Protein AF-0000000081020942 (afdb_homodimer)

InterPro domains:
  IPR004839 Aminotransferase, class I/classII, large domain [PF00155] (137-518)
  IPR015421 Pyridoxal phosphate-dependent transferase, major domain [G3DSA:3.40.640.10] (157-406)
  IPR015422 Pyridoxal phosphate-dependent transferase, small domain [G3DSA:3.90.1150.10] (61-530)
  IPR015424 Pyridoxal phosphate-dependent transferase [SSF53383] (63-521)
  IPR045088 Aminotransferase ALAT1/2-like [PTHR11751] (57-530)

Nearest PDB structures (foldseek):
  3ihj-assembly1_A  TM=9.534E-01  e=8.706E-58  Homo sapiens
  3tcm-assembly1_B  TM=9.662E-01  e=1.723E-53  Hordeum vulgare
  1yiz-assembly1_B  TM=8.306E-01  e=8.654E-19  Aedes aegypti
  5veq-assembly1_A  TM=7.880E-01  e=2.551E-18  Mus musculus
  8kdl-assembly1_A  TM=7.977E-01  e=2.080E-15  Streptomyces lincolnensis

Foldseek 3Di:
DDDDPDDDDPPDDDPDYDDDDDDDDDDDDDDDDCPDDPDPPPPPDPPPPDPPPPVDDDPVNDDVLLVVFDFQLCDDLVVVLVVVQVCLVVPHDAPDNAFAEQSDLFQVVQPQDFQPLLVLLLVCQQPVVCLPPPDHFPVSSVLNQVLLVQAVVSHLPGFDQLQARQVLLVLLQVLCCVVQVDGADSLQKGKFLALLRVLLLVCVLFWDPPDPAGEEEEAEVLGNSSNVRSCSSVVHYYQYFYFDVVVQREDDVVSVVVSVVVCVVGHHYAAYEDEACDPARLDHYDLVSLLSVLVSCLVNVHAYEYECQFQQWFADPPGHHDDSQSSQVVVDPSRNQAHWYKYKYACCFALRVPSVLSIIMIGTPNDPPVSSVVSSVSSVVVRHHNSSSSSSSSCVSPPDDPPGPCVVSSVVSNVVSSVQQNVLQVVLQVLQCVAPQKHWRRNRTTFKTKIWGDADPQLCVVCVVVPHHSLVSVQSVLCRRYSYHWGKSVSSHDDPPITITMGGSSHGPVVSNVVSVSVRVSSVVNRVVRD/DPPDDDDDDDCPDDDDDDDDDDDDDDDDDDDDDDDDDPDPPPPPDPPPPDPPPPVDDDPVNDDVLLVVFDFQLCDDLVVVLVVVQVCLVVPHDAPDNAFAEQSDLFQVVQPQDFQPLLVLLLVCQQPVVCLPPPDHFPVSSVLNQVLLVQAVVSHLPGFDQLQARQVLLVLLQVLCCVVQVDGADSLQKGKFLALLRVLLLVCVLFWDDPDPAGEEEEAEVLGNSSNVRSCSSVVHYYQYFYFDVVVQREDDVVSVVVSVVVCVVGHHYAAYEDEACDPARLDHYDLVSLLSVLVSCLVNVHAYEYECQFQQWFADPPGHHDDSQSSQVVVDPSRNQAHWYKYKYACCFALRVPSVLSIIMIGTPNDDPVSSVVSSVSSVVVRHHNSSSSSSSSCVSPPDDPPGPCVVSSVVSNVVSSVQQNVLQVLLQVLQCVAPQKHWRRNRTTFKTKIWGDADPQLCVVCVVVPHHSQVSVQSVLCRRYSYHWGKSVSSHDDPPITITMGGSSHGPVVSNVVSVSVRVSSVVNRVVRD

Radius of gyration: 33.77 Å; Cα contacts (8 Å, |Δi|>4): 2081; chains: 2; bounding box: 152×119×74 Å

Organism: Petromyzon marinus (NCBI:txid7757)

Secondary structure (DSSP, 8-state):
----------TT----------------------------------------------TTTS-HHHHH---GGGSHHHHHHHHHHHHHHTT---SSSS-EETTS--TTTTTPPPPHHHHHHHHHHH-GGGGGSSSS-HHHHHHHHHHHHTSGGG-TTSPPPTT--HHHHHHHHHHHHHHHSS---GGGEEEEEHHHHHHHHHHHHH---SSSSEEEEEEEES--HHHHHHHHHTTPEEEEEE-BGGGTTB--HHHHHHHHHHHTTTEEEEEEEEESS-TTT-----HHHHHHHHHHHHHHTPEEEEE-TTTT-B-STT-----HHHHHHHT-HHHHTTS-EEEEEESSSTTT--GGGTEEEEEEES--HHHHHHHHHHHHTT----HHHHHHHHHHHSPPPTTSTTHHHHHHHHHHHHHHHHHHHHHHHHHHHTSTTEE-----BTTEE--EE---HHHHHHHHHTT--HHHHHHHHHHHHH-EE-EEGGGG---TT--BEEEES-S-HHHHHHHHHHHHHHHHHHHHHT-/----------------------------------------------------------TTTS-HHHHH---GGGSHHHHHHHHHHHHHHTT---SSSS-EETTS--TTTTTPPPPHHHHHHHHHHH-GGGGGSSSS-HHHHHHHHHHHHTSGGG-TTSPPPTT--HHHHHHHHHHHHHHHSS---GGGEEEEEHHHHHHHHHHHHH---SSSSEEEEEEEES--HHHHHHHHHTTPEEEEEE-BGGGTTB--HHHHHHHHHHHTTTEEEEEEEEESS-TTT-----HHHHHHHHHHHHHHTPEEEEE-TTTT-B-STT-----HHHHHHHT-HHHHTTS-EEEEEESSSTTT--GGGTEEEEEEES--HHHHHHHHHHHHTT----HHHHHHHHHHHSPPPTTSTTHHHHHHHHHHHHHHHHHHHHHHHHHHHTSTTEE-----BTTEE--EE---HHHHHHHHHTT--HHHHHHHHHHHHH-EE-EEGGGT---TT--BEEEES-S-HHHHHHHHHHHHHHHHHHHHHT-

pLDDT: mean 88.03, std 23.22, range [14.44, 98.88]

Structure (mmCIF, N/CA/C/O backbone):
data_AF-0000000081020942-model_v1
#
loop_
_entity.id
_entity.type
_entity.pdbx_description
1 polymer 'Alanine aminotransferase 1'
#
loop_
_atom_site.group_PDB
_atom_site.id
_atom_site.type_symbol
_atom_site.label_atom_id
_atom_site.label_alt_id
_atom_site.label_comp_id
_atom_site.label_asym_id
_atom_site.label_entity_id
_atom_site.label_seq_id
_atom_site.pdbx_PDB_ins_code
_atom_site.Cartn_x
_atom_site.Cartn_y
_atom_site.Cartn_z
_atom_site.occupancy
_atom_site.B_iso_or_equiv
_atom_site.auth_seq_id
_atom_site.auth_comp_id
_atom_site.auth_asym_id
_atom_site.auth_atom_id
_atom_site.pdbx_PDB_model_num
ATOM 1 N N . MET A 1 1 ? -14.82 -58.344 -29.047 1 18.08 1 MET A N 1
ATOM 2 C CA . MET A 1 1 ? -15.742 -58.438 -30.188 1 18.08 1 MET A CA 1
ATOM 3 C C . MET A 1 1 ? -16.516 -57.125 -30.344 1 18.08 1 MET A C 1
ATOM 5 O O . MET A 1 1 ? -17 -56.562 -29.359 1 18.08 1 MET A O 1
ATOM 9 N N . ASP A 1 2 ? -16.578 -56.375 -31.547 1 18.55 2 ASP A N 1
ATOM 10 C CA . ASP A 1 2 ? -16.469 -55.062 -32.156 1 18.55 2 ASP A CA 1
ATOM 11 C C . ASP A 1 2 ? -17.797 -54.344 -32.125 1 18.55 2 ASP A C 1
ATOM 13 O O . ASP A 1 2 ? -17.844 -53.125 -31.922 1 18.55 2 ASP A O 1
ATOM 17 N N . LEU A 1 3 ? -18.922 -55.094 -32.438 1 18.53 3 LEU A N 1
ATOM 18 C CA . LEU A 1 3 ? -19.734 -54.562 -33.531 1 18.53 3 LEU A CA 1
ATOM 19 C C . LEU A 1 3 ? -20.547 -53.344 -33.062 1 18.53 3 LEU A C 1
ATOM 21 O O . LEU A 1 3 ? -20.672 -53.125 -31.859 1 18.53 3 LEU A O 1
ATOM 25 N N . GLY A 1 4 ? -21.766 -52.938 -33.719 1 16.83 4 GLY A N 1
ATOM 26 C CA . GLY A 1 4 ? -22.438 -52.031 -34.656 1 16.83 4 GLY A CA 1
ATOM 27 C C . GLY A 1 4 ? -23.547 -51.25 -34 1 16.83 4 GLY A C 1
ATOM 28 O O . GLY A 1 4 ? -24.641 -51.125 -34.531 1 16.83 4 GLY A O 1
ATOM 29 N N . ARG A 1 5 ? -23.453 -51.156 -32.531 1 18.86 5 ARG A N 1
ATOM 30 C CA . ARG A 1 5 ? -24.688 -50.75 -31.844 1 18.86 5 ARG A CA 1
ATOM 31 C C . ARG A 1 5 ? -25.219 -49.438 -32.406 1 18.86 5 ARG A C 1
ATOM 33 O O . ARG A 1 5 ? -24.562 -48.406 -32.25 1 18.86 5 ARG A O 1
ATOM 40 N N . SER A 1 6 ? -26.094 -49.344 -33.5 1 16.95 6 SER A N 1
ATOM 41 C CA . SER A 1 6 ? -26.891 -48.688 -34.562 1 16.95 6 SER A CA 1
ATOM 42 C C . SER A 1 6 ? -27.766 -47.594 -33.969 1 16.95 6 SER A C 1
ATOM 44 O O . SER A 1 6 ? -27.719 -46.438 -34.438 1 16.95 6 SER A O 1
ATOM 46 N N . GLY A 1 7 ? -29.031 -47.75 -33.5 1 18.11 7 GLY A N 1
ATOM 47 C CA . GLY A 1 7 ? -30.25 -47.219 -34.094 1 18.11 7 GLY A CA 1
ATOM 48 C C . GLY A 1 7 ? -30.688 -45.906 -33.5 1 18.11 7 GLY A C 1
ATOM 49 O O . GLY A 1 7 ? -30.531 -45.688 -32.281 1 18.11 7 GLY A O 1
ATOM 50 N N . LEU A 1 8 ? -30.844 -44.688 -34.25 1 17.81 8 LEU A N 1
ATOM 51 C CA . LEU A 1 8 ? -31.047 -43.281 -34.438 1 17.81 8 LEU A CA 1
ATOM 52 C C . LEU A 1 8 ? -32.375 -42.812 -33.812 1 17.81 8 LEU A C 1
ATOM 54 O O . LEU A 1 8 ? -33.438 -43.188 -34.312 1 17.81 8 LEU A O 1
ATOM 58 N N . ARG A 1 9 ? -32.438 -42.906 -32.406 1 17.39 9 ARG A N 1
ATOM 59 C CA . ARG A 1 9 ? -33.594 -42.656 -31.562 1 17.39 9 ARG A CA 1
ATOM 60 C C . ARG A 1 9 ? -34.312 -41.375 -31.984 1 17.39 9 ARG A C 1
ATOM 62 O O . ARG A 1 9 ? -33.688 -40.312 -32.062 1 17.39 9 ARG A O 1
ATOM 69 N N . LEU A 1 10 ? -35.562 -41.375 -32.594 1 16.95 10 LEU A N 1
ATOM 70 C CA . LEU A 1 10 ? -36.719 -40.844 -33.281 1 16.95 10 LEU A CA 1
ATOM 71 C C . LEU A 1 10 ? -37.312 -39.656 -32.531 1 16.95 10 LEU A C 1
ATOM 73 O O . LEU A 1 10 ? -38.375 -39.125 -32.906 1 16.95 10 LEU A O 1
ATOM 77 N N . LEU A 1 11 ? -36.719 -39.188 -31.328 1 16.11 11 LEU A N 1
ATOM 78 C CA . LEU A 1 11 ? -37.688 -38.812 -30.312 1 16.11 11 LEU A CA 1
ATOM 79 C C . LEU A 1 11 ? -38.219 -37.406 -30.562 1 16.11 11 LEU A C 1
ATOM 81 O O . LEU A 1 11 ? -39.031 -36.875 -29.781 1 16.11 11 LEU A O 1
ATOM 85 N N . MET A 1 12 ? -37.594 -36.5 -31.422 1 15.79 12 MET A N 1
ATOM 86 C CA . MET A 1 12 ? -37.688 -35.094 -30.984 1 15.79 12 MET A CA 1
ATOM 87 C C . MET A 1 12 ? -39.094 -34.562 -31.141 1 15.79 12 MET A C 1
ATOM 89 O O . MET A 1 12 ? -39.344 -33.406 -30.828 1 15.79 12 MET A O 1
ATOM 93 N N . ALA A 1 13 ? -40 -35.062 -31.922 1 16.59 13 ALA A N 1
ATOM 94 C CA . ALA A 1 13 ? -40.531 -34.188 -32.938 1 16.59 13 ALA A CA 1
ATOM 95 C C . ALA A 1 13 ? -41.406 -33.094 -32.281 1 16.59 13 ALA A C 1
ATOM 97 O O . ALA A 1 13 ? -41.188 -31.891 -32.5 1 16.59 13 ALA A O 1
ATOM 98 N N . ARG A 1 14 ? -42.75 -33.125 -32.375 1 16.16 14 ARG A N 1
ATOM 99 C CA . ARG A 1 14 ? -43.75 -32.406 -33.156 1 16.16 14 ARG A CA 1
ATOM 100 C C . ARG A 1 14 ? -44.594 -31.5 -32.219 1 16.16 14 ARG A C 1
ATOM 102 O O . ARG A 1 14 ? -45.562 -31.969 -31.625 1 16.16 14 ARG A O 1
ATOM 109 N N . LEU A 1 15 ? -44.094 -30.766 -31.203 1 15.75 15 LEU A N 1
ATOM 110 C CA . LEU A 1 15 ? -45.062 -30.375 -30.188 1 15.75 15 LEU A CA 1
ATOM 111 C C . LEU A 1 15 ? -46.062 -29.344 -30.75 1 15.75 15 LEU A C 1
ATOM 113 O O . LEU A 1 15 ? -45.688 -28.188 -30.969 1 15.75 15 LEU A O 1
ATOM 117 N N . CYS A 1 16 ? -46.969 -29.578 -31.641 1 15.57 16 CYS A N 1
ATOM 118 C CA . CYS A 1 16 ? -47.688 -28.719 -32.562 1 15.57 16 CYS A CA 1
ATOM 119 C C . CYS A 1 16 ? -48.531 -27.703 -31.828 1 15.57 16 CYS A C 1
ATOM 121 O O . CYS A 1 16 ? -48.469 -26.5 -32.062 1 15.57 16 CYS A O 1
ATOM 123 N N . THR A 1 17 ? -49.906 -27.906 -31.453 1 15.68 17 THR A N 1
ATOM 124 C CA . THR A 1 17 ? -51.094 -27.453 -32.219 1 15.68 17 THR A CA 1
ATOM 125 C C . THR A 1 17 ? -51.781 -26.312 -31.484 1 15.68 17 THR A C 1
ATOM 127 O O . THR A 1 17 ? -51.5 -26.047 -30.312 1 15.68 17 THR A O 1
ATOM 130 N N . THR A 1 18 ? -53.25 -26.281 -31.266 1 16.14 18 THR A N 1
ATOM 131 C CA . THR A 1 18 ? -54.406 -25.641 -31.891 1 16.14 18 THR A CA 1
ATOM 132 C C . THR A 1 18 ? -55.062 -24.625 -30.953 1 16.14 18 THR A C 1
ATOM 134 O O . THR A 1 18 ? -54.469 -24.234 -29.953 1 16.14 18 THR A O 1
ATOM 137 N N . HIS A 1 19 ? -56.344 -24.719 -30.438 1 16.14 19 HIS A N 1
ATOM 138 C CA . HIS A 1 19 ? -57.594 -24.109 -30.859 1 16.14 19 HIS A CA 1
ATOM 139 C C . HIS A 1 19 ? -58.219 -23.312 -29.719 1 16.14 19 HIS A C 1
ATOM 141 O O . HIS A 1 19 ? -59.312 -22.719 -29.875 1 16.14 19 HIS A O 1
ATOM 147 N N . VAL A 1 20 ? -57.656 -22.812 -28.531 1 17.09 20 VAL A N 1
ATOM 148 C CA . VAL A 1 20 ? -58.781 -22.859 -27.578 1 17.09 20 VAL A CA 1
ATOM 149 C C . VAL A 1 20 ? -59.75 -21.719 -27.859 1 17.09 20 VAL A C 1
ATOM 151 O O . VAL A 1 20 ? -59.312 -20.578 -28.125 1 17.09 20 VAL A O 1
ATOM 154 N N . PRO A 1 21 ? -60.969 -21.875 -27.641 1 16.11 21 PRO A N 1
ATOM 155 C CA . PRO A 1 21 ? -62.25 -21.281 -28.062 1 16.11 21 PRO A CA 1
ATOM 156 C C . PRO A 1 21 ? -62.531 -19.953 -27.344 1 16.11 21 PRO A C 1
ATOM 158 O O . PRO A 1 21 ? -61.906 -19.641 -26.344 1 16.11 21 PRO A O 1
ATOM 161 N N . ALA A 1 22 ? -63.812 -19.359 -27.594 1 16.81 22 ALA A N 1
ATOM 162 C CA . ALA A 1 22 ? -64.562 -18.141 -27.859 1 16.81 22 ALA A CA 1
ATOM 163 C C . ALA A 1 22 ? -65.125 -17.562 -26.562 1 16.81 22 ALA A C 1
ATOM 165 O O . ALA A 1 22 ? -66.312 -17.828 -26.203 1 16.81 22 ALA A O 1
ATOM 166 N N . ALA A 1 23 ? -64.438 -17.406 -25.438 1 16.75 23 ALA A N 1
ATOM 167 C CA . ALA A 1 23 ? -65.438 -17.188 -24.375 1 16.75 23 ALA A CA 1
ATOM 168 C C . ALA A 1 23 ? -66.375 -16 -24.719 1 16.75 23 ALA A C 1
ATOM 170 O O . ALA A 1 23 ? -66 -15.133 -25.5 1 16.75 23 ALA A O 1
ATOM 171 N N . SER A 1 24 ? -67.312 -15.781 -23.938 1 16.56 24 SER A N 1
ATOM 172 C CA . SER A 1 24 ? -68.688 -15.344 -23.891 1 16.56 24 SER A CA 1
ATOM 173 C C . SER A 1 24 ? -68.812 -13.828 -23.812 1 16.56 24 SER A C 1
ATOM 175 O O . SER A 1 24 ? -67.812 -13.148 -23.531 1 16.56 24 SER A O 1
ATOM 177 N N . GLN A 1 25 ? -69.812 -13.258 -23.141 1 16.72 25 GLN A N 1
ATOM 178 C CA . GLN A 1 25 ? -70.938 -12.352 -23.516 1 16.72 25 GLN A CA 1
ATOM 179 C C . GLN A 1 25 ? -70.562 -10.906 -23.172 1 16.72 25 GLN A C 1
ATOM 181 O O . GLN A 1 25 ? -69.75 -10.648 -22.328 1 16.72 25 GLN A O 1
ATOM 186 N N . PRO A 1 26 ? -71.375 -9.844 -23.719 1 17.5 26 PRO A N 1
ATOM 187 C CA . PRO A 1 26 ? -71.375 -8.469 -24.234 1 17.5 26 PRO A CA 1
ATOM 188 C C . PRO A 1 26 ? -71.625 -7.43 -23.141 1 17.5 26 PRO A C 1
ATOM 190 O O . PRO A 1 26 ? -71.625 -6.227 -23.406 1 17.5 26 PRO A O 1
ATOM 193 N N . ARG A 1 27 ? -71.625 -7.68 -21.797 1 17.36 27 ARG A N 1
ATOM 194 C CA . ARG A 1 27 ? -72.688 -6.84 -21.219 1 17.36 27 ARG A CA 1
ATOM 195 C C . ARG A 1 27 ? -72.375 -5.363 -21.453 1 17.36 27 ARG A C 1
ATOM 197 O O . ARG A 1 27 ? -71.188 -4.965 -21.516 1 17.36 27 ARG A O 1
ATOM 204 N N . ARG A 1 28 ? -73.312 -4.422 -21.5 1 16.61 28 ARG A N 1
ATOM 205 C CA . ARG A 1 28 ? -73.688 -3.18 -22.156 1 16.61 28 ARG A CA 1
ATOM 206 C C . ARG A 1 28 ? -73.125 -1.971 -21.422 1 16.61 28 ARG A C 1
ATOM 208 O O . ARG A 1 28 ? -72.75 -0.986 -22.047 1 16.61 28 ARG A O 1
ATOM 215 N N . PRO A 1 29 ? -72.938 -1.917 -19.984 1 16.98 29 PRO A N 1
ATOM 216 C CA . PRO A 1 29 ? -73.875 -0.877 -19.562 1 16.98 29 PRO A CA 1
ATOM 217 C C . PRO A 1 29 ? -73.438 0.523 -19.984 1 16.98 29 PRO A C 1
ATOM 219 O O . PRO A 1 29 ? -72.25 0.713 -20.422 1 16.98 29 PRO A O 1
ATOM 222 N N . LEU A 1 30 ? -73.688 1.56 -19 1 17.39 30 LEU A N 1
ATOM 223 C CA . LEU A 1 30 ? -74.438 2.811 -18.953 1 17.39 30 LEU A CA 1
ATOM 224 C C . LEU A 1 30 ? -73.5 4 -19.234 1 17.39 30 LEU A C 1
ATOM 226 O O . LEU A 1 30 ? -72.312 3.906 -19.047 1 17.39 30 LEU A O 1
ATOM 230 N N . ALA A 1 31 ? -74.062 5.27 -18.922 1 18.05 31 ALA A N 1
ATOM 231 C CA . ALA A 1 31 ? -74.188 6.598 -19.5 1 18.05 31 ALA A CA 1
ATOM 232 C C . ALA A 1 31 ? -72.938 7.434 -19.297 1 18.05 31 ALA A C 1
ATOM 234 O O . ALA A 1 31 ? -72.125 7.156 -18.391 1 18.05 31 ALA A O 1
ATOM 235 N N . SER A 1 32 ? -72.875 8.695 -19.844 1 17.22 32 SER A N 1
ATOM 236 C CA . SER A 1 32 ? -72.188 9.664 -20.703 1 17.22 32 SER A CA 1
ATOM 237 C C . SER A 1 32 ? -71.5 10.742 -19.891 1 17.22 32 SER A C 1
ATOM 239 O O . SER A 1 32 ? -70.688 11.523 -20.438 1 17.22 32 SER A O 1
ATOM 241 N N . THR A 1 33 ? -71.75 10.977 -18.516 1 20.67 33 THR A N 1
ATOM 242 C CA . THR A 1 33 ? -71.938 12.414 -18.359 1 20.67 33 THR A CA 1
ATOM 243 C C . THR A 1 33 ? -70.625 13.148 -18.453 1 20.67 33 THR A C 1
ATOM 245 O O . THR A 1 33 ? -69.625 12.688 -17.922 1 20.67 33 THR A O 1
ATOM 248 N N . GLN A 1 34 ? -70.5 14.203 -19.344 1 18.92 34 GLN A N 1
ATOM 249 C CA . GLN A 1 34 ? -69.5 15 -20.078 1 18.92 34 GLN A CA 1
ATOM 250 C C . GLN A 1 34 ? -68.875 16.031 -19.188 1 18.92 34 GLN A C 1
ATOM 252 O O . GLN A 1 34 ? -68.062 16.875 -19.656 1 18.92 34 GLN A O 1
ATOM 257 N N . SER A 1 35 ? -68.75 15.867 -17.812 1 21.97 35 SER A N 1
ATOM 258 C CA . SER A 1 35 ? -68.562 17.188 -17.219 1 21.97 35 SER A CA 1
ATOM 259 C C . SER A 1 35 ? -67.312 17.875 -17.719 1 21.97 35 SER A C 1
ATOM 261 O O . SER A 1 35 ? -66.312 17.234 -17.875 1 21.97 35 SER A O 1
ATOM 263 N N . PRO A 1 36 ? -67.438 19.094 -18.219 1 19.89 36 PRO A N 1
ATOM 264 C CA . PRO A 1 36 ? -66.5 19.906 -19 1 19.89 36 PRO A CA 1
ATOM 265 C C . PRO A 1 36 ? -65.25 20.25 -18.25 1 19.89 36 PRO A C 1
ATOM 267 O O . PRO A 1 36 ? -65.25 20.375 -17.016 1 19.89 36 PRO A O 1
ATOM 270 N N . ALA A 1 37 ? -64.125 19.859 -18.703 1 21.34 37 ALA A N 1
ATOM 271 C CA . ALA A 1 37 ? -62.719 19.859 -18.172 1 21.34 37 ALA A CA 1
ATOM 272 C C . ALA A 1 37 ? -62.188 21.281 -18.109 1 21.34 37 ALA A C 1
ATOM 274 O O . ALA A 1 37 ? -62.125 21.969 -19.125 1 21.34 37 ALA A O 1
ATOM 275 N N . PRO A 1 38 ? -62.438 21.891 -17.031 1 21.8 38 PRO A N 1
ATOM 276 C CA . PRO A 1 38 ? -62.031 23.297 -17.109 1 21.8 38 PRO A CA 1
ATOM 277 C C . PRO A 1 38 ? -60.594 23.453 -17.656 1 21.8 38 PRO A C 1
ATOM 279 O O . PRO A 1 38 ? -59.812 22.484 -17.641 1 21.8 38 PRO A O 1
ATOM 282 N N . ALA A 1 39 ? -60.312 24.641 -18.25 1 22.3 39 ALA A N 1
ATOM 283 C CA . ALA A 1 39 ? -59.281 25.234 -19.062 1 22.3 39 ALA A CA 1
ATOM 284 C C . ALA A 1 39 ? -57.906 25.203 -18.359 1 22.3 39 ALA A C 1
ATOM 286 O O . ALA A 1 39 ? -57.75 25.781 -17.281 1 22.3 39 ALA A O 1
ATOM 287 N N . ARG A 1 40 ? -57.219 24.141 -18.359 1 21.53 40 ARG A N 1
ATOM 288 C CA . ARG A 1 40 ? -55.906 23.938 -17.797 1 21.53 40 ARG A CA 1
ATOM 289 C C . ARG A 1 40 ? -54.906 24.969 -18.344 1 21.53 40 ARG A C 1
ATOM 291 O O . ARG A 1 40 ? -54.688 25.031 -19.562 1 21.53 40 ARG A O 1
ATOM 298 N N . GLY A 1 41 ? -55.062 26.188 -17.875 1 21.38 41 GLY A N 1
ATOM 299 C CA . GLY A 1 41 ? -54.156 27.219 -18.359 1 21.38 41 GLY A CA 1
ATOM 300 C C . GLY A 1 41 ? -52.719 26.719 -18.5 1 21.38 41 GLY A C 1
ATOM 301 O O . GLY A 1 41 ? -52.281 25.891 -17.719 1 21.38 41 GLY A O 1
ATOM 302 N N . GLU A 1 42 ? -52.25 26.641 -19.75 1 24.67 42 GLU A N 1
ATOM 303 C CA . GLU A 1 42 ? -50.969 26.219 -20.297 1 24.67 42 GLU A CA 1
ATOM 304 C C . GLU A 1 42 ? -49.812 26.922 -19.562 1 24.67 42 GLU A C 1
ATOM 306 O O . GLU A 1 42 ? -49.625 28.125 -19.703 1 24.67 42 GLU A O 1
ATOM 311 N N . GLY A 1 43 ? -49.719 26.859 -18.25 1 23 43 GLY A N 1
ATOM 312 C CA . GLY A 1 43 ? -48.656 27.672 -17.703 1 23 43 GLY A CA 1
ATOM 313 C C . GLY A 1 43 ? -47.344 27.453 -18.406 1 23 43 GLY A C 1
ATOM 314 O O . GLY A 1 43 ? -47.125 26.422 -19.031 1 23 43 GLY A O 1
ATOM 315 N N . PRO A 1 44 ? -46.594 28.578 -18.797 1 27.52 44 PRO A N 1
ATOM 316 C CA . PRO A 1 44 ? -45.406 28.562 -19.641 1 27.52 44 PRO A CA 1
ATOM 317 C C . PRO A 1 44 ? -44.406 27.484 -19.234 1 27.52 44 PRO A C 1
ATOM 319 O O . PRO A 1 44 ? -44.281 27.172 -18.047 1 27.52 44 PRO A O 1
ATOM 322 N N . GLY A 1 45 ? -44.375 26.469 -19.969 1 24.59 45 GLY A N 1
ATOM 323 C CA . GLY A 1 45 ? -43.5 25.312 -19.859 1 24.59 45 GLY A CA 1
ATOM 324 C C . GLY A 1 45 ? -42.062 25.672 -19.609 1 24.59 45 GLY A C 1
ATOM 325 O O . GLY A 1 45 ? -41.469 26.453 -20.359 1 24.59 45 GLY A O 1
ATOM 326 N N . LEU A 1 46 ? -41.688 25.797 -18.344 1 27.44 46 LEU A N 1
ATOM 327 C CA . LEU A 1 46 ? -40.281 26.094 -18.016 1 27.44 46 LEU A CA 1
ATOM 328 C C . LEU A 1 46 ? -39.344 25.328 -18.938 1 27.44 46 LEU A C 1
ATOM 330 O O . LEU A 1 46 ? -39.5 24.125 -19.125 1 27.44 46 LEU A O 1
ATOM 334 N N . GLU A 1 47 ? -38.906 25.984 -20.031 1 27.73 47 GLU A N 1
ATOM 335 C CA . GLU A 1 47 ? -37.875 25.469 -20.922 1 27.73 47 GLU A CA 1
ATOM 336 C C . GLU A 1 47 ? -36.875 24.594 -20.172 1 27.73 47 GLU A C 1
ATOM 338 O O . GLU A 1 47 ? -36.438 24.938 -19.078 1 27.73 47 GLU A O 1
ATOM 343 N N . PRO A 1 48 ? -36.906 23.312 -20.438 1 30.12 48 PRO A N 1
ATOM 344 C CA . PRO A 1 48 ? -35.906 22.422 -19.812 1 30.12 48 PRO A CA 1
ATOM 345 C C . PRO A 1 48 ? -34.5 23.031 -19.766 1 30.12 48 PRO A C 1
ATOM 347 O O . PRO A 1 48 ? -34.062 23.625 -20.75 1 30.12 48 PRO A O 1
ATOM 350 N N . GLY A 1 49 ? -34.156 23.719 -18.719 1 26.66 49 GLY A N 1
ATOM 351 C CA . GLY A 1 49 ? -32.875 24.391 -18.547 1 26.66 49 GLY A CA 1
ATOM 352 C C . GLY A 1 49 ? -31.734 23.672 -19.203 1 26.66 49 GLY A C 1
ATOM 353 O O . GLY A 1 49 ? -31.828 22.469 -19.484 1 26.66 49 GLY A O 1
ATOM 354 N N . ARG A 1 50 ? -30.828 24.359 -19.984 1 30.2 50 ARG A N 1
ATOM 355 C CA . ARG A 1 50 ? -29.578 23.969 -20.625 1 30.2 50 ARG A CA 1
ATOM 356 C C . ARG A 1 50 ? -28.859 22.891 -19.797 1 30.2 50 ARG A C 1
ATOM 358 O O . ARG A 1 50 ? -28.781 22.984 -18.578 1 30.2 50 ARG A O 1
ATOM 365 N N . PRO A 1 51 ? -28.844 21.625 -20.234 1 34.31 51 PRO A N 1
ATOM 366 C CA . PRO A 1 51 ? -27.969 20.75 -19.453 1 34.31 51 PRO A CA 1
ATOM 367 C C . PRO A 1 51 ? -26.812 21.516 -18.812 1 34.31 51 PRO A C 1
ATOM 369 O O . PRO A 1 51 ? -26.078 22.234 -19.484 1 34.31 51 PRO A O 1
ATOM 372 N N . GLY A 1 52 ? -26.891 22.172 -17.812 1 35.22 52 GLY A N 1
ATOM 373 C CA . GLY A 1 52 ? -25.766 22.766 -17.109 1 35.22 52 GLY A CA 1
ATOM 374 C C . GLY A 1 52 ? -24.453 22.031 -17.359 1 35.22 52 GLY A C 1
ATOM 375 O O . GLY A 1 52 ? -24.453 20.859 -17.719 1 35.22 52 GLY A O 1
ATOM 376 N N . ARG A 1 53 ? -23.297 22.609 -17.844 1 41 53 ARG A N 1
ATOM 377 C CA . ARG A 1 53 ? -21.922 22.203 -18.062 1 41 53 ARG A CA 1
ATOM 378 C C . ARG A 1 53 ? -21.5 21.156 -17.031 1 41 53 ARG A C 1
ATOM 380 O O . ARG A 1 53 ? -20.922 21.5 -15.992 1 41 53 ARG A O 1
ATOM 387 N N . TRP A 1 54 ? -22.281 20.359 -16.5 1 48.91 54 TRP A N 1
ATOM 388 C CA . TRP A 1 54 ? -21.922 19.438 -15.43 1 48.91 54 TRP A CA 1
ATOM 389 C C . TRP A 1 54 ? -20.734 18.562 -15.828 1 48.91 54 TRP A C 1
ATOM 391 O O . TRP A 1 54 ? -20.859 17.688 -16.688 1 48.91 54 TRP A O 1
ATOM 401 N N . GLY A 1 55 ? -19.531 19.188 -15.938 1 64.44 55 GLY A N 1
ATOM 402 C CA . GLY A 1 55 ? -18.141 18.859 -16.25 1 64.44 55 GLY A CA 1
ATOM 403 C C . GLY A 1 55 ? -17.531 17.891 -15.258 1 64.44 55 GLY A C 1
ATOM 404 O O . GLY A 1 55 ? -16.312 17.844 -15.102 1 64.44 55 GLY A O 1
ATOM 405 N N . GLY A 1 56 ? -18.297 17.016 -14.594 1 80.88 56 GLY A N 1
ATOM 406 C CA . GLY A 1 56 ? -17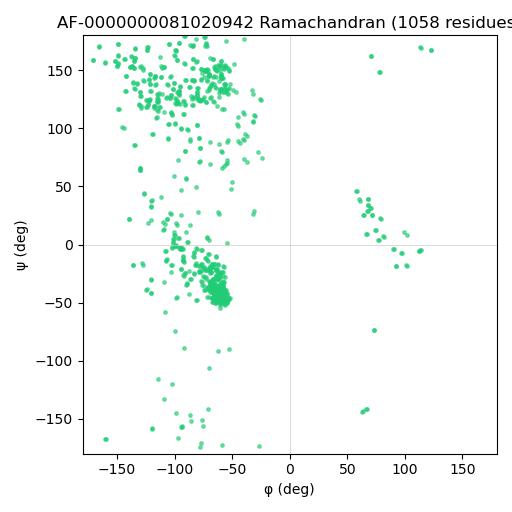.656 16.078 -13.68 1 80.88 56 GLY A CA 1
ATOM 407 C C . GLY A 1 56 ? -16.906 14.969 -14.391 1 80.88 56 GLY A C 1
ATOM 408 O O . GLY A 1 56 ? -16.828 14.953 -15.625 1 80.88 56 GLY A O 1
ATOM 409 N N . LEU A 1 57 ? -16.297 14.141 -13.633 1 90.56 57 LEU A N 1
ATOM 410 C CA . LEU A 1 57 ? -15.562 12.984 -14.141 1 90.56 57 LEU A CA 1
ATOM 411 C C . LEU A 1 57 ? -16.5 11.984 -14.797 1 90.56 57 LEU A C 1
ATOM 413 O O . LEU A 1 57 ? -17.547 11.633 -14.227 1 90.56 57 LEU A O 1
ATOM 417 N N . THR A 1 58 ? -16.297 11.633 -16.047 1 90.31 58 THR A N 1
ATOM 418 C CA . THR A 1 58 ? -17.016 10.625 -16.812 1 90.31 58 THR A CA 1
ATOM 419 C C . THR A 1 58 ? -16.047 9.578 -17.359 1 90.31 58 THR A C 1
ATOM 421 O O . THR A 1 58 ? -14.836 9.734 -17.266 1 90.31 58 THR A O 1
ATOM 424 N N . VAL A 1 59 ? -16.625 8.5 -17.891 1 89.81 59 VAL A N 1
ATOM 425 C CA . VAL A 1 59 ? -15.789 7.457 -18.484 1 89.81 59 VAL A CA 1
ATOM 426 C C . VAL A 1 59 ? -14.984 8.031 -19.641 1 89.81 59 VAL A C 1
ATOM 428 O O . VAL A 1 59 ? -13.828 7.645 -19.859 1 89.81 59 VAL A O 1
ATOM 431 N N . GLU A 1 60 ? -15.531 9.016 -20.344 1 86.31 60 GLU A N 1
ATOM 432 C CA . GLU A 1 60 ? -14.867 9.633 -21.484 1 86.31 60 GLU A CA 1
ATOM 433 C C . GLU A 1 60 ? -13.766 10.586 -21.047 1 86.31 60 GLU A C 1
ATOM 435 O O . GLU A 1 60 ? -12.711 10.664 -21.672 1 86.31 60 GLU A O 1
ATOM 440 N N . SER A 1 61 ? -14.023 11.234 -19.953 1 86.62 61 SER A N 1
ATOM 441 C CA . SER A 1 61 ? -13.102 12.289 -19.547 1 86.62 61 SER A CA 1
ATOM 442 C C . SER A 1 61 ? -12.031 11.75 -18.609 1 86.62 61 SER A C 1
ATOM 444 O O . SER A 1 61 ? -11.008 12.406 -18.375 1 86.62 61 SER A O 1
ATOM 446 N N . MET A 1 62 ? -12.195 10.539 -18.062 1 88.5 62 MET A N 1
ATOM 447 C CA . MET A 1 62 ? -11.266 9.984 -17.078 1 88.5 62 MET A CA 1
ATOM 448 C C . MET A 1 62 ? -9.953 9.578 -17.75 1 88.5 62 MET A C 1
ATOM 450 O O . MET A 1 62 ? -9.82 9.672 -18.969 1 88.5 62 MET A O 1
ATOM 454 N N . ASN A 1 63 ? -8.992 9.195 -17 1 88.69 63 ASN A N 1
ATOM 455 C CA . ASN A 1 63 ? -7.68 8.766 -17.469 1 88.69 63 ASN A CA 1
ATOM 456 C C . ASN A 1 63 ? -7.785 7.578 -18.406 1 88.69 63 ASN A C 1
ATOM 458 O O . ASN A 1 63 ? -8.203 6.488 -18.016 1 88.69 63 ASN A O 1
ATOM 462 N N . PRO A 1 64 ? -7.395 7.754 -19.625 1 86.75 64 PRO A N 1
ATOM 463 C CA . PRO A 1 64 ? -7.523 6.656 -20.578 1 86.75 64 PRO A CA 1
ATOM 464 C C . PRO A 1 64 ? -6.66 5.449 -20.219 1 86.75 64 PRO A C 1
ATOM 466 O O . PRO A 1 64 ? -6.984 4.32 -20.594 1 86.75 64 PRO A O 1
ATOM 469 N N . ASN A 1 65 ? -5.586 5.684 -19.516 1 86.62 65 ASN A N 1
ATOM 470 C CA . ASN A 1 65 ? -4.754 4.562 -19.094 1 86.62 65 ASN A CA 1
ATOM 471 C C . ASN A 1 65 ? -5.496 3.648 -18.125 1 86.62 65 ASN A C 1
ATOM 473 O O . ASN A 1 65 ? -5.301 2.432 -18.125 1 86.62 65 ASN A O 1
ATOM 477 N N . VAL A 1 66 ? -6.301 4.219 -17.281 1 88.81 66 VAL A N 1
ATOM 478 C CA . VAL A 1 66 ? -7.09 3.438 -16.344 1 88.81 66 VAL A CA 1
ATOM 479 C C . VAL A 1 66 ? -8.141 2.617 -17.094 1 88.81 66 VAL A C 1
ATOM 481 O O . VAL A 1 66 ? -8.367 1.449 -16.766 1 88.81 66 VAL A O 1
ATOM 484 N N . ARG A 1 67 ? -8.711 3.18 -18.094 1 87.62 67 ARG A N 1
ATOM 485 C CA . ARG A 1 67 ? -9.695 2.471 -18.906 1 87.62 67 ARG A CA 1
ATOM 486 C C . ARG A 1 67 ? -9.062 1.262 -19.594 1 87.62 67 ARG A C 1
ATOM 488 O O . ARG A 1 67 ? -9.719 0.23 -19.766 1 87.62 67 ARG A O 1
ATOM 495 N N . ALA A 1 68 ? -7.828 1.374 -19.859 1 86.5 68 ALA A N 1
ATOM 496 C CA . ALA A 1 68 ? -7.133 0.346 -20.625 1 86.5 68 ALA A CA 1
ATOM 497 C C . ALA A 1 68 ? -6.688 -0.804 -19.734 1 86.5 68 ALA A C 1
ATOM 499 O O . ALA A 1 68 ? -6.309 -1.871 -20.219 1 86.5 68 ALA A O 1
ATOM 500 N N . VAL A 1 69 ? -6.777 -0.628 -18.484 1 87.94 69 VAL A N 1
ATOM 501 C CA . VAL A 1 69 ? -6.32 -1.642 -17.531 1 87.94 69 VAL A CA 1
ATOM 502 C C . VAL A 1 69 ? -7.25 -2.854 -17.594 1 87.94 69 VAL A C 1
ATOM 504 O O . VAL A 1 69 ? -8.469 -2.705 -17.703 1 87.94 69 VAL A O 1
ATOM 507 N N . GLU A 1 70 ? -6.598 -4.023 -17.609 1 78.69 70 GLU A N 1
ATOM 508 C CA . GLU A 1 70 ? -7.301 -5.293 -17.469 1 78.69 70 GLU A CA 1
ATOM 509 C C . GLU A 1 70 ? -6.695 -6.141 -16.359 1 78.69 70 GLU A C 1
ATOM 511 O O . GLU A 1 70 ? -5.484 -6.125 -16.141 1 78.69 70 GLU A O 1
ATOM 516 N N . TYR A 1 71 ? -7.672 -6.789 -15.672 1 75.31 71 TYR A N 1
ATOM 517 C CA . TYR A 1 71 ? -7.199 -7.664 -14.609 1 75.31 71 TYR A CA 1
ATOM 518 C C . TYR A 1 71 ? -8.086 -8.891 -14.477 1 75.31 71 TYR A C 1
ATOM 520 O O . TYR A 1 71 ? -9.062 -8.883 -13.719 1 75.31 71 TYR A O 1
ATOM 528 N N . ALA A 1 72 ? -7.625 -9.898 -14.992 1 75.81 72 ALA A N 1
ATOM 529 C CA . ALA A 1 72 ? -8.438 -11.094 -15.211 1 75.81 72 ALA A CA 1
ATOM 530 C C . ALA A 1 72 ? -8.727 -11.812 -13.898 1 75.81 72 ALA A C 1
ATOM 532 O O . ALA A 1 72 ? -9.781 -12.438 -13.742 1 75.81 72 ALA A O 1
ATOM 533 N N . VAL A 1 73 ? -7.887 -11.719 -12.969 1 74.5 73 VAL A N 1
ATOM 534 C CA . VAL A 1 73 ? -7.98 -12.523 -11.75 1 74.5 73 VAL A CA 1
ATOM 535 C C . VAL A 1 73 ? -9.188 -12.078 -10.93 1 74.5 73 VAL A C 1
ATOM 537 O O . VAL A 1 73 ? -9.734 -12.859 -10.148 1 74.5 73 VAL A O 1
ATOM 540 N N . ARG A 1 74 ? -9.578 -10.898 -11.133 1 72 74 ARG A N 1
ATOM 541 C CA . ARG A 1 74 ? -10.797 -10.391 -10.508 1 72 74 ARG A CA 1
ATOM 542 C C . ARG A 1 74 ? -11.742 -9.797 -11.555 1 72 74 ARG A C 1
ATOM 544 O O . ARG A 1 74 ? -12.406 -8.797 -11.297 1 72 74 ARG A O 1
ATOM 551 N N . GLY A 1 75 ? -11.812 -10.539 -12.578 1 80 75 GLY A N 1
ATOM 552 C CA . GLY A 1 75 ? -12.586 -10.117 -13.734 1 80 75 GLY A CA 1
ATOM 553 C C . GLY A 1 75 ? -14.016 -10.641 -13.719 1 80 75 GLY A C 1
ATOM 554 O O . GLY A 1 75 ? -14.562 -10.93 -12.656 1 80 75 GLY A O 1
ATOM 555 N N . PRO A 1 76 ? -14.602 -10.734 -14.852 1 82.25 76 PRO A N 1
ATOM 556 C CA . PRO A 1 76 ? -16.031 -11.055 -15 1 82.25 76 PRO A CA 1
ATOM 557 C C . PRO A 1 76 ? -16.391 -12.406 -14.398 1 82.25 76 PRO A C 1
ATOM 559 O O . PRO A 1 76 ? -17.469 -12.57 -13.836 1 82.25 76 PRO A O 1
ATOM 562 N N . ILE A 1 77 ? -15.516 -13.344 -14.523 1 90.5 77 ILE A N 1
ATOM 563 C CA . ILE A 1 77 ? -15.828 -14.68 -14.016 1 90.5 77 ILE A CA 1
ATOM 564 C C . ILE A 1 77 ? -15.938 -14.641 -12.5 1 90.5 77 ILE A C 1
ATOM 566 O O . ILE A 1 77 ? -16.734 -15.375 -11.906 1 90.5 77 ILE A O 1
ATOM 570 N N . VAL A 1 78 ? -15.094 -13.875 -11.852 1 86.75 78 VAL A N 1
ATOM 571 C CA . VAL A 1 78 ? -15.109 -13.773 -10.391 1 86.75 78 VAL A CA 1
ATOM 572 C C . VAL A 1 78 ? -16.375 -13.039 -9.945 1 86.75 78 VAL A C 1
ATOM 574 O O . VAL A 1 78 ? -16.984 -13.406 -8.938 1 86.75 78 VAL A O 1
ATOM 577 N N . VAL A 1 79 ? -16.703 -12.062 -10.703 1 85.44 79 VAL A N 1
ATOM 578 C CA . VAL A 1 79 ? -17.938 -11.336 -10.422 1 85.44 79 VAL A CA 1
ATOM 579 C C . VAL A 1 79 ? -19.141 -12.281 -10.5 1 85.44 79 VAL A C 1
ATOM 581 O O . VAL A 1 79 ? -20 -12.266 -9.633 1 85.44 79 VAL A O 1
ATOM 584 N N . ARG A 1 80 ? -19.172 -13.078 -11.508 1 92.25 80 ARG A N 1
ATOM 585 C CA . ARG A 1 80 ? -20.266 -14.047 -11.656 1 92.25 80 ARG A CA 1
ATOM 586 C C . ARG A 1 80 ? -20.25 -15.062 -10.516 1 92.25 80 ARG A C 1
ATOM 588 O O . ARG A 1 80 ? -21.297 -15.445 -10.008 1 92.25 80 ARG A O 1
ATOM 595 N N . ALA A 1 81 ? -19.094 -15.469 -10.195 1 93.38 81 ALA A N 1
ATOM 596 C CA . ALA A 1 81 ? -18.969 -16.406 -9.086 1 93.38 81 ALA A CA 1
ATOM 597 C C . ALA A 1 81 ? -19.562 -15.836 -7.805 1 93.38 81 ALA A C 1
ATOM 599 O O . ALA A 1 81 ? -20.234 -16.547 -7.047 1 93.38 81 ALA A O 1
ATOM 600 N N . GLU A 1 82 ? -19.281 -14.602 -7.566 1 87.44 82 GLU A N 1
ATOM 601 C CA . GLU A 1 82 ? -19.844 -13.938 -6.395 1 87.44 82 GLU A CA 1
A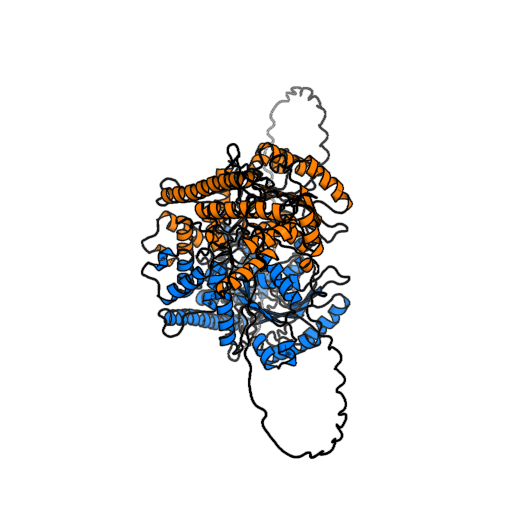TOM 602 C C . GLU A 1 82 ? -21.359 -13.867 -6.469 1 87.44 82 GLU A C 1
ATOM 604 O O . GLU A 1 82 ? -22.047 -14.008 -5.453 1 87.44 82 GLU A O 1
ATOM 609 N N . GLN A 1 83 ? -21.891 -13.625 -7.645 1 90.12 83 GLN A N 1
ATOM 610 C CA . GLN A 1 83 ? -23.328 -13.617 -7.848 1 90.12 83 GLN A CA 1
ATOM 611 C C . GLN A 1 83 ? -23.938 -14.984 -7.555 1 90.12 83 GLN A C 1
ATOM 613 O O . GLN A 1 83 ? -24.984 -15.078 -6.922 1 90.12 83 GLN A O 1
ATOM 618 N N . VAL A 1 84 ? -23.281 -15.969 -8.039 1 94.75 84 VAL A N 1
ATOM 619 C CA . VAL A 1 84 ? -23.734 -17.328 -7.824 1 94.75 84 VAL A CA 1
ATOM 620 C C . VAL A 1 84 ? -23.766 -17.641 -6.328 1 94.75 84 VAL A C 1
ATOM 622 O O . VAL A 1 84 ? -24.688 -18.281 -5.832 1 94.75 84 VAL A O 1
ATOM 625 N N . GLU A 1 85 ? -22.766 -17.203 -5.617 1 92.06 85 GLU A N 1
ATOM 626 C CA . GLU A 1 85 ? -22.719 -17.375 -4.168 1 92.06 85 GLU A CA 1
ATOM 627 C C . GLU A 1 85 ? -23.906 -16.703 -3.488 1 92.06 85 GLU A C 1
ATOM 629 O O . GLU A 1 85 ? -24.5 -17.25 -2.57 1 92.06 85 GLU A O 1
ATOM 634 N N . ARG A 1 86 ? -24.219 -15.523 -3.904 1 89.69 86 ARG A N 1
ATOM 635 C CA . ARG A 1 86 ? -25.375 -14.797 -3.357 1 89.69 86 ARG A CA 1
ATOM 636 C C . ARG A 1 86 ? -26.672 -15.523 -3.662 1 89.69 86 ARG A C 1
ATOM 638 O O . ARG A 1 86 ? -27.578 -15.586 -2.82 1 89.69 86 ARG A O 1
ATOM 645 N N . GLU A 1 87 ? -26.75 -16.031 -4.84 1 94.12 87 GLU A N 1
ATOM 646 C CA . GLU A 1 87 ? -27.922 -16.797 -5.242 1 94.12 87 GLU A CA 1
ATOM 647 C C . GLU A 1 87 ? -28.125 -18.016 -4.352 1 94.12 87 GLU A C 1
ATOM 649 O O . GLU A 1 87 ? -29.234 -18.328 -3.938 1 94.12 87 GLU A O 1
ATOM 654 N N . LEU A 1 88 ? -27.062 -18.656 -4.07 1 94.81 88 LEU A N 1
ATOM 655 C CA . LEU A 1 88 ? -27.109 -19.812 -3.191 1 94.81 88 LEU A CA 1
ATOM 656 C C . LEU A 1 88 ? -27.562 -19.422 -1.792 1 94.81 88 LEU A C 1
ATOM 658 O O . LEU A 1 88 ? -28.391 -20.109 -1.184 1 94.81 88 LEU A O 1
ATOM 662 N N . LEU A 1 89 ? -27.094 -18.344 -1.337 1 91.25 89 LEU A N 1
ATOM 663 C CA . LEU A 1 89 ? -27.438 -17.844 -0.008 1 91.25 89 LEU A CA 1
ATOM 664 C C . LEU A 1 89 ? -28.922 -17.453 0.057 1 91.25 89 LEU A C 1
ATOM 666 O O . LEU A 1 89 ? -29.547 -17.562 1.112 1 91.25 89 LEU A O 1
ATOM 670 N N . GLN A 1 90 ? -29.484 -17.031 -1.071 1 93.06 90 GLN A N 1
ATOM 671 C CA . GLN A 1 90 ? -30.891 -16.641 -1.165 1 93.06 90 GLN A CA 1
ATOM 672 C C . GLN A 1 90 ? -31.797 -17.859 -1.37 1 93.06 90 GLN A C 1
ATOM 674 O O . GLN A 1 90 ? -33 -17.719 -1.462 1 93.06 90 GLN A O 1
ATOM 679 N N . GLY A 1 91 ? -31.234 -18.984 -1.553 1 93.31 91 GLY A N 1
ATOM 680 C CA . GLY A 1 91 ? -32 -20.219 -1.588 1 93.31 91 GLY A CA 1
ATOM 681 C C . GLY A 1 91 ? -32.281 -20.703 -2.996 1 93.31 91 GLY A C 1
ATOM 682 O O . GLY A 1 91 ? -33.062 -21.625 -3.193 1 93.31 91 GLY A O 1
ATOM 683 N N . MET A 1 92 ? -31.656 -20.109 -3.953 1 94.81 92 MET A N 1
ATOM 684 C CA . MET A 1 92 ? -31.844 -20.594 -5.32 1 94.81 92 MET A CA 1
ATOM 685 C C . MET A 1 92 ? -31.234 -21.984 -5.492 1 94.81 92 MET A C 1
ATOM 687 O O . MET A 1 92 ? -30.156 -22.266 -4.969 1 94.81 92 MET A O 1
ATOM 691 N N . GLU A 1 93 ? -31.891 -22.812 -6.164 1 94.12 93 GLU A N 1
ATOM 692 C CA . GLU A 1 93 ? -31.438 -24.188 -6.359 1 94.12 93 GLU A CA 1
ATOM 693 C C . GLU A 1 93 ? -30.391 -24.281 -7.461 1 94.12 93 GLU A C 1
ATOM 695 O O . GLU A 1 93 ? -30.578 -23.719 -8.547 1 94.12 93 GLU A O 1
ATOM 700 N N . LYS A 1 94 ? -29.344 -24.891 -7.148 1 95.75 94 LYS A N 1
ATOM 701 C CA . LYS A 1 94 ? -28.25 -25.188 -8.07 1 95.75 94 LYS A CA 1
ATOM 702 C C . LYS A 1 94 ? -27.766 -26.625 -7.914 1 95.75 94 LYS A C 1
ATOM 704 O O . LYS A 1 94 ? -28.047 -27.266 -6.902 1 95.75 94 LYS A O 1
ATOM 709 N N . PRO A 1 95 ? -27.109 -27.172 -8.969 1 94.38 95 PRO A N 1
ATOM 710 C CA . PRO A 1 95 ? -26.609 -28.547 -8.867 1 94.38 95 PRO A CA 1
ATOM 711 C C . PRO A 1 95 ? -25.406 -28.672 -7.922 1 94.38 95 PRO A C 1
ATOM 713 O O . PRO A 1 95 ? -24.812 -29.734 -7.816 1 94.38 95 PRO A O 1
ATOM 716 N N . PHE A 1 96 ? -25.047 -27.688 -7.277 1 95.62 96 PHE A N 1
ATOM 717 C CA . PHE A 1 96 ? -23.969 -27.625 -6.289 1 95.62 96 PHE A CA 1
ATOM 718 C C . PHE A 1 96 ? -24.391 -26.812 -5.078 1 95.62 96 PHE A C 1
ATOM 720 O O . PHE A 1 96 ? -25.328 -26.016 -5.156 1 95.62 96 PHE A O 1
ATOM 727 N N . SER A 1 97 ? -23.641 -27.016 -3.988 1 93.94 97 SER A N 1
ATOM 728 C CA . SER A 1 97 ? -24.047 -26.391 -2.738 1 93.94 97 SER A CA 1
ATOM 729 C C . SER A 1 97 ? -23.125 -25.234 -2.369 1 93.94 97 SER A C 1
ATOM 731 O O . SER A 1 97 ? -23.422 -24.453 -1.466 1 93.94 97 SER A O 1
ATOM 733 N N . GLU A 1 98 ? -22 -25.172 -3.061 1 93.56 98 GLU A N 1
ATOM 734 C CA . GLU A 1 98 ? -21.047 -24.094 -2.775 1 93.56 98 GLU A CA 1
ATOM 735 C C . GLU A 1 98 ? -20.25 -23.719 -4.023 1 93.56 98 GLU A C 1
ATOM 737 O O . GLU A 1 98 ? -20.156 -24.516 -4.965 1 93.56 98 GLU A O 1
ATOM 742 N N . VAL A 1 99 ? -19.828 -22.5 -3.996 1 94 99 VAL A N 1
ATOM 743 C CA . VAL A 1 99 ? -18.875 -22.094 -5.023 1 94 99 VAL A CA 1
ATOM 744 C C . VAL A 1 99 ? -17.453 -22.328 -4.531 1 94 99 VAL A C 1
ATOM 746 O O . VAL A 1 99 ? -17.062 -21.859 -3.457 1 94 99 VAL A O 1
ATOM 749 N N . ILE A 1 100 ? -16.703 -23.141 -5.227 1 92.44 100 ILE A N 1
ATOM 750 C CA . ILE A 1 100 ? -15.305 -23.344 -4.91 1 92.44 100 ILE A CA 1
ATOM 751 C C . ILE A 1 100 ? -14.438 -22.375 -5.703 1 92.44 100 ILE A C 1
ATOM 753 O O . ILE A 1 100 ? -14.305 -22.5 -6.922 1 92.44 100 ILE A O 1
ATOM 757 N N . LYS A 1 101 ? -13.828 -21.453 -4.969 1 90.88 101 LYS A N 1
ATOM 758 C CA . LYS A 1 101 ? -13.039 -20.406 -5.598 1 90.88 101 LYS A CA 1
ATOM 759 C C . LYS A 1 101 ? -11.602 -20.875 -5.832 1 90.88 101 LYS A C 1
ATOM 761 O O . LYS A 1 101 ? -10.711 -20.562 -5.039 1 90.88 101 LYS A O 1
ATOM 766 N N . ALA A 1 102 ? -11.367 -21.422 -6.922 1 92.94 102 ALA A N 1
ATOM 767 C CA . ALA A 1 102 ? -10.031 -21.906 -7.277 1 92.94 102 ALA A CA 1
ATOM 768 C C . ALA A 1 102 ? -9.312 -20.906 -8.172 1 92.94 102 ALA A C 1
ATOM 770 O O . ALA A 1 102 ? -8.352 -21.266 -8.859 1 92.94 102 ALA A O 1
ATOM 771 N N . ASN A 1 103 ? -9.805 -19.656 -8.172 1 90.06 103 ASN A N 1
ATOM 772 C CA . ASN A 1 103 ? -9.281 -18.641 -9.062 1 90.06 103 ASN A CA 1
ATOM 773 C C . ASN A 1 103 ? -8.148 -17.859 -8.414 1 90.06 103 ASN A C 1
ATOM 775 O O . ASN A 1 103 ? -7.332 -17.234 -9.102 1 90.06 103 ASN A O 1
ATOM 779 N N . ILE A 1 104 ? -8.047 -17.766 -7.086 1 86.31 104 ILE A N 1
ATOM 780 C CA . ILE A 1 104 ? -7.09 -16.875 -6.449 1 86.31 104 ILE A CA 1
ATOM 781 C C . ILE A 1 104 ? -6.172 -17.672 -5.527 1 86.31 104 ILE A C 1
ATOM 783 O O . ILE A 1 104 ? -6.605 -18.625 -4.879 1 86.31 104 ILE A O 1
ATOM 787 N N . GLY A 1 105 ? -4.938 -17.266 -5.516 1 92.12 105 GLY A N 1
ATOM 788 C CA . GLY A 1 105 ? -3.932 -17.891 -4.668 1 92.12 105 GLY A CA 1
ATOM 789 C C . GLY A 1 105 ? -4.004 -17.438 -3.223 1 92.12 105 GLY A C 1
ATOM 790 O O . GLY A 1 105 ? -3.09 -16.766 -2.729 1 92.12 105 GLY A O 1
ATOM 791 N N . ASP A 1 106 ? -5.027 -17.859 -2.518 1 95.19 106 ASP A N 1
ATOM 792 C CA . ASP A 1 106 ? -5.262 -17.516 -1.12 1 95.19 106 ASP A CA 1
ATOM 793 C C . ASP A 1 106 ? -5.262 -18.75 -0.234 1 95.19 106 ASP A C 1
ATOM 795 O O . ASP A 1 106 ? -6.312 -19.359 0 1 95.19 106 ASP A O 1
ATOM 799 N N . ALA A 1 107 ? -4.141 -19.031 0.344 1 97.44 107 ALA A N 1
ATOM 800 C CA . ALA A 1 107 ? -3.926 -20.281 1.067 1 97.44 107 ALA A CA 1
ATOM 801 C C . ALA A 1 107 ? -4.816 -20.359 2.307 1 97.44 107 ALA A C 1
ATOM 803 O O . ALA A 1 107 ? -5.406 -21.406 2.592 1 97.44 107 ALA A O 1
ATOM 804 N N . HIS A 1 108 ? -4.914 -19.25 3.016 1 97.56 108 HIS A N 1
ATOM 805 C CA . HIS A 1 108 ? -5.688 -19.266 4.254 1 97.56 108 HIS A CA 1
ATOM 806 C C . HIS A 1 108 ? -7.18 -19.391 3.969 1 97.56 108 HIS A C 1
ATOM 808 O O . HIS A 1 108 ? -7.898 -20.094 4.688 1 97.56 108 HIS A O 1
ATOM 814 N N . ALA A 1 109 ? -7.621 -18.734 2.926 1 94.88 109 ALA A N 1
ATOM 815 C CA . ALA A 1 109 ? -9.023 -18.859 2.543 1 94.88 109 ALA A CA 1
ATOM 816 C C . ALA A 1 109 ? -9.367 -20.297 2.174 1 94.88 109 ALA A C 1
ATOM 818 O O . ALA A 1 109 ? -10.516 -20.734 2.33 1 94.88 109 ALA A O 1
ATOM 819 N N . MET A 1 110 ? -8.352 -21.047 1.763 1 95.31 110 MET A N 1
ATOM 820 C CA . MET A 1 110 ? -8.57 -22.422 1.341 1 95.31 110 MET A CA 1
ATOM 821 C C . MET A 1 110 ? -8.258 -23.391 2.475 1 95.31 110 MET A C 1
ATOM 823 O O . MET A 1 110 ? -8.156 -24.609 2.254 1 95.31 110 MET A O 1
ATOM 827 N N . GLY A 1 111 ? -7.973 -22.875 3.604 1 94.56 111 GLY A N 1
ATOM 828 C CA . GLY A 1 111 ? -7.949 -23.75 4.762 1 94.56 111 GLY A CA 1
ATOM 829 C C . GLY A 1 111 ? -6.559 -23.938 5.344 1 94.56 111 GLY A C 1
ATOM 830 O O . GLY A 1 111 ? -6.395 -24.594 6.375 1 94.56 111 GLY A O 1
ATOM 831 N N . GLN A 1 112 ? -5.559 -23.406 4.699 1 97.12 112 GLN A N 1
ATOM 832 C CA . GLN A 1 112 ? -4.234 -23.5 5.301 1 97.12 112 GLN A CA 1
ATOM 833 C C . GLN A 1 112 ? -4.191 -22.812 6.656 1 97.12 112 GLN A C 1
ATOM 835 O O . GLN A 1 112 ? -4.676 -21.688 6.797 1 97.12 112 GLN A O 1
ATOM 840 N N . ARG A 1 113 ? -3.623 -23.484 7.617 1 96.56 113 ARG A N 1
ATOM 841 C CA . ARG A 1 113 ? -3.479 -22.891 8.945 1 96.56 113 ARG A CA 1
ATOM 842 C C . ARG A 1 113 ? -2.24 -22 9.016 1 96.56 113 ARG A C 1
ATOM 844 O O . ARG A 1 113 ? -1.197 -22.344 8.445 1 96.56 113 ARG A O 1
ATOM 851 N N . PRO A 1 114 ? -2.367 -20.875 9.703 1 97.94 114 PRO A N 1
ATOM 852 C CA . PRO A 1 114 ? -1.192 -20.016 9.859 1 97.94 114 PRO A CA 1
ATOM 853 C C . PRO A 1 114 ? -0.087 -20.672 10.68 1 97.94 114 PRO A C 1
ATOM 855 O O . PRO A 1 114 ? -0.365 -21.531 11.516 1 97.94 114 PRO A O 1
ATOM 858 N N . ILE A 1 115 ? 1.172 -20.25 10.422 1 98.69 115 ILE A N 1
ATOM 859 C CA . ILE A 1 115 ? 2.311 -20.672 11.227 1 98.69 115 ILE A CA 1
ATOM 860 C C . ILE A 1 115 ? 2.223 -20.047 12.617 1 98.69 115 ILE A C 1
ATOM 862 O O . ILE A 1 115 ? 2.16 -18.828 12.758 1 98.69 115 ILE A O 1
ATOM 866 N N . THR A 1 116 ? 2.287 -20.844 13.625 1 98.69 116 THR A N 1
ATOM 867 C CA . THR A 1 116 ? 2.051 -20.438 15.008 1 98.69 116 THR A CA 1
ATOM 868 C C . THR A 1 116 ? 3.037 -19.359 15.438 1 98.69 116 THR A C 1
ATOM 870 O O . THR A 1 116 ? 2.639 -18.328 15.969 1 98.69 116 THR A O 1
ATOM 873 N N . PHE A 1 117 ? 4.359 -19.625 15.18 1 98.75 117 PHE A N 1
ATOM 874 C CA . PHE A 1 117 ? 5.426 -18.734 15.617 1 98.75 117 PHE A CA 1
ATOM 875 C C . PHE A 1 117 ? 5.223 -17.328 15.055 1 98.75 117 PHE A C 1
ATOM 877 O O . PHE A 1 117 ? 5.359 -16.344 15.773 1 98.75 117 PHE A O 1
ATOM 884 N N . LEU A 1 118 ? 4.898 -17.234 13.789 1 98.81 118 LEU A N 1
ATOM 885 C CA . LEU A 1 118 ? 4.695 -15.953 13.125 1 98.81 118 LEU A CA 1
ATOM 886 C C . LEU A 1 118 ? 3.574 -15.164 13.789 1 98.81 118 LEU A C 1
ATOM 888 O O . LEU A 1 118 ? 3.729 -13.969 14.07 1 98.81 118 LEU A O 1
ATOM 892 N N . ARG A 1 119 ? 2.451 -15.82 14.062 1 98.75 119 ARG A N 1
ATOM 893 C CA . ARG A 1 119 ? 1.289 -15.148 14.641 1 98.75 119 ARG A CA 1
ATOM 894 C C . ARG A 1 119 ? 1.567 -14.711 16.078 1 98.75 119 ARG A C 1
ATOM 896 O O . ARG A 1 119 ? 1.075 -13.672 16.516 1 98.75 119 ARG A O 1
ATOM 903 N N . GLN A 1 120 ? 2.332 -15.461 16.781 1 98.69 120 GLN A N 1
ATOM 904 C CA . GLN A 1 120 ? 2.738 -15.086 18.141 1 98.69 120 GLN A CA 1
ATOM 905 C C . GLN A 1 120 ? 3.59 -13.812 18.125 1 98.69 120 GLN A C 1
ATOM 907 O O . GLN A 1 120 ? 3.361 -12.898 18.906 1 98.69 120 GLN A O 1
ATOM 912 N N . VAL A 1 121 ? 4.555 -13.719 17.219 1 98.88 121 VAL A N 1
ATOM 913 C CA . VAL A 1 121 ? 5.41 -12.539 17.109 1 98.88 121 VAL A CA 1
ATOM 914 C C . VAL A 1 121 ? 4.57 -11.32 16.75 1 98.88 121 VAL A C 1
ATOM 916 O O . VAL A 1 121 ? 4.742 -10.242 17.328 1 98.88 121 VAL A O 1
ATOM 919 N N . LEU A 1 122 ? 3.633 -11.477 15.828 1 98.81 122 LEU A N 1
ATOM 920 C CA . LEU A 1 122 ? 2.789 -10.359 15.414 1 98.81 122 LEU A CA 1
ATOM 921 C C . LEU A 1 122 ? 1.933 -9.867 16.578 1 98.81 122 LEU A C 1
ATOM 923 O O . LEU A 1 122 ? 1.77 -8.656 16.75 1 98.81 122 LEU A O 1
ATOM 927 N N . ALA A 1 123 ? 1.37 -10.805 17.312 1 98.69 123 ALA A N 1
ATOM 928 C CA . ALA A 1 123 ? 0.54 -10.422 18.453 1 98.69 123 ALA A CA 1
ATOM 929 C C . ALA A 1 123 ? 1.352 -9.656 19.5 1 98.69 123 ALA A C 1
ATOM 931 O O . ALA A 1 123 ? 0.878 -8.656 20.047 1 98.69 123 ALA A O 1
ATOM 932 N N . LEU A 1 124 ? 2.584 -10.117 19.75 1 98.81 124 LEU A N 1
ATOM 933 C CA . LEU A 1 124 ? 3.467 -9.469 20.703 1 98.81 124 LEU A CA 1
ATOM 934 C C . LEU A 1 124 ? 3.85 -8.07 20.234 1 98.81 124 LEU A C 1
ATOM 936 O O . LEU A 1 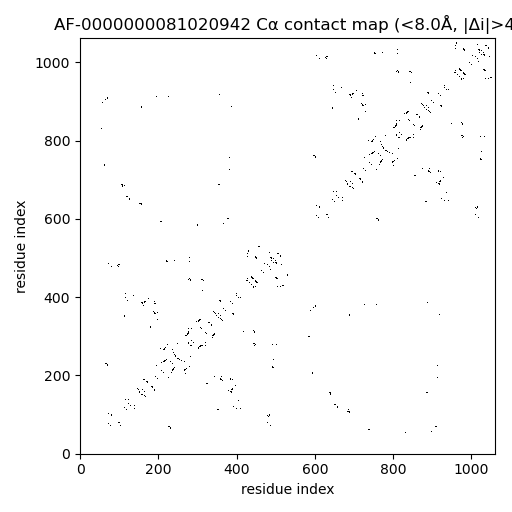124 ? 3.951 -7.141 21.047 1 98.81 124 LEU A O 1
ATOM 940 N N . CYS A 1 125 ? 4.055 -7.875 18.938 1 98.81 125 CYS A N 1
ATOM 941 C CA . CYS A 1 125 ? 4.344 -6.559 18.375 1 98.81 125 CYS A CA 1
ATOM 942 C C . CYS A 1 125 ? 3.127 -5.645 18.484 1 98.81 125 CYS A C 1
ATOM 944 O O . CYS A 1 125 ? 3.26 -4.461 18.797 1 98.81 125 CYS A O 1
ATOM 946 N N . ALA A 1 126 ? 1.933 -6.191 18.234 1 98.44 126 ALA A N 1
ATOM 947 C CA . ALA A 1 126 ? 0.7 -5.41 18.219 1 98.44 126 ALA A CA 1
ATOM 948 C C . ALA A 1 126 ? 0.341 -4.926 19.609 1 98.44 126 ALA A C 1
ATOM 950 O O . ALA A 1 126 ? -0.163 -3.812 19.781 1 98.44 126 ALA A O 1
ATOM 951 N N . CYS A 1 127 ? 0.577 -5.758 20.594 1 98 127 CYS A N 1
ATOM 952 C CA . CYS A 1 127 ? 0.246 -5.48 21.984 1 98 127 CYS A CA 1
ATOM 953 C C . CYS A 1 127 ? 1.403 -5.855 22.906 1 98 127 CYS A C 1
ATOM 955 O O . CYS A 1 127 ? 1.384 -6.914 23.531 1 98 127 CYS A O 1
ATOM 957 N N . PRO A 1 128 ? 2.324 -4.93 23.062 1 97.38 128 PRO A N 1
ATOM 958 C CA . PRO A 1 128 ? 3.564 -5.23 23.781 1 97.38 128 PRO A CA 1
ATOM 959 C C . PRO A 1 128 ? 3.324 -5.613 25.25 1 97.38 128 PRO A C 1
ATOM 961 O O . PRO A 1 128 ? 4.195 -6.211 25.875 1 97.38 128 PRO A O 1
ATOM 964 N N . GLU A 1 129 ? 2.182 -5.328 25.812 1 95.88 129 GLU A N 1
ATOM 965 C CA . GLU A 1 129 ? 1.853 -5.758 27.172 1 95.88 129 GLU A CA 1
ATOM 966 C C . GLU A 1 129 ? 1.909 -7.277 27.297 1 95.88 129 GLU A C 1
ATOM 968 O O . GLU A 1 129 ? 2.125 -7.805 28.391 1 95.88 129 GLU A O 1
ATOM 973 N N . LEU A 1 130 ? 1.749 -7.934 26.219 1 97.19 130 LEU A N 1
ATOM 974 C CA . LEU A 1 130 ? 1.765 -9.391 26.203 1 97.19 130 LEU A CA 1
ATOM 975 C C . LEU A 1 130 ? 3.166 -9.93 26.469 1 97.19 130 LEU A C 1
ATOM 977 O O . LEU A 1 130 ? 3.334 -11.102 26.812 1 97.19 130 LEU A O 1
ATOM 981 N N . LEU A 1 131 ? 4.191 -9.109 26.266 1 97.25 131 LEU A N 1
ATOM 982 C CA . LEU A 1 131 ? 5.574 -9.516 26.5 1 97.25 131 LEU A CA 1
ATOM 983 C C . LEU A 1 131 ? 5.785 -9.898 27.953 1 97.25 131 LEU A C 1
ATOM 985 O O . LEU A 1 131 ? 6.684 -10.68 28.281 1 97.25 131 LEU A O 1
ATOM 989 N N . GLU A 1 132 ? 4.965 -9.367 28.797 1 94.88 132 GLU A N 1
ATOM 990 C CA . GLU A 1 132 ? 5.105 -9.609 30.234 1 94.88 132 GLU A CA 1
ATOM 991 C C . GLU A 1 132 ? 4.23 -10.773 30.688 1 94.88 132 GLU A C 1
ATOM 993 O O . GLU A 1 132 ? 4.258 -11.164 31.859 1 94.88 132 GLU A O 1
ATOM 998 N N . ARG A 1 133 ? 3.512 -11.273 29.844 1 90.5 133 ARG A N 1
ATOM 999 C CA . ARG A 1 133 ? 2.594 -12.352 30.188 1 90.5 133 ARG A CA 1
ATOM 1000 C C . ARG A 1 133 ? 3.193 -13.711 29.844 1 90.5 133 ARG A C 1
ATOM 1002 O O . ARG A 1 133 ? 4.051 -13.812 28.953 1 90.5 133 ARG A O 1
ATOM 1009 N N . ASP A 1 134 ? 2.643 -14.703 30.516 1 88.56 134 ASP A N 1
ATOM 1010 C CA . ASP A 1 134 ? 3.039 -16.078 30.203 1 88.56 134 ASP A CA 1
ATOM 1011 C C . ASP A 1 134 ? 2.303 -16.594 28.969 1 88.56 134 ASP A C 1
ATOM 1013 O O . ASP A 1 134 ? 1.296 -16.016 28.547 1 88.56 134 ASP A O 1
ATOM 1017 N N . GLY A 1 135 ? 2.881 -17.594 28.328 1 90.69 135 GLY A N 1
ATOM 1018 C CA . GLY A 1 135 ? 2.152 -18.234 27.25 1 90.69 135 GLY A CA 1
ATOM 1019 C C . GLY A 1 135 ? 2.779 -18.016 25.891 1 90.69 135 GLY A C 1
ATOM 1020 O O . GLY A 1 135 ? 2.305 -18.562 24.891 1 90.69 135 GLY A O 1
ATOM 1021 N N . PHE A 1 136 ? 3.807 -17.234 25.828 1 96.94 136 PHE A N 1
ATOM 1022 C CA . PHE A 1 136 ? 4.547 -17.047 24.578 1 96.94 136 PHE A CA 1
ATOM 1023 C C . PHE A 1 136 ? 5.977 -17.547 24.719 1 96.94 136 PHE A C 1
ATOM 1025 O O . PHE A 1 136 ? 6.602 -17.375 25.766 1 96.94 136 PHE A O 1
ATOM 1032 N N . PRO A 1 137 ? 6.473 -18.234 23.719 1 98.19 137 PRO A N 1
ATOM 1033 C CA . PRO A 1 137 ? 7.863 -18.703 23.781 1 98.19 137 PRO A CA 1
ATOM 1034 C C . PRO A 1 137 ? 8.867 -17.547 23.812 1 98.19 137 PRO A C 1
ATOM 1036 O O . PRO A 1 137 ? 8.633 -16.5 23.203 1 98.19 137 PRO A O 1
ATOM 1039 N N . GLU A 1 138 ? 9.984 -17.75 24.438 1 98.25 138 GLU A N 1
ATOM 1040 C CA . GLU A 1 138 ? 10.984 -16.719 24.656 1 98.25 138 GLU A CA 1
ATOM 1041 C C . GLU A 1 138 ? 11.539 -16.203 23.328 1 98.25 138 GLU A C 1
ATOM 1043 O O . GLU A 1 138 ? 11.859 -15.016 23.203 1 98.25 138 GLU A O 1
ATOM 1048 N N . ASP A 1 139 ? 11.742 -17.078 22.391 1 98.69 139 ASP A N 1
ATOM 1049 C CA . ASP A 1 139 ? 12.273 -16.656 21.109 1 98.69 139 ASP A CA 1
ATOM 1050 C C . ASP A 1 139 ? 11.289 -15.75 20.375 1 98.69 139 ASP A C 1
ATOM 1052 O O . ASP A 1 139 ? 11.695 -14.805 19.703 1 98.69 139 ASP A O 1
ATOM 1056 N N . ALA A 1 140 ? 9.992 -15.984 20.5 1 98.69 140 ALA A N 1
ATOM 1057 C CA . ALA A 1 140 ? 8.984 -15.086 19.938 1 98.69 140 ALA A CA 1
ATOM 1058 C C . ALA A 1 140 ? 9.039 -13.719 20.609 1 98.69 140 ALA A C 1
ATOM 1060 O O . ALA A 1 140 ? 8.945 -12.68 19.953 1 98.69 140 ALA A O 1
ATOM 1061 N N . LYS A 1 141 ? 9.148 -13.703 21.953 1 98.69 141 LYS A N 1
ATOM 1062 C CA . LYS A 1 141 ? 9.273 -12.461 22.703 1 98.69 141 LYS A CA 1
ATOM 1063 C C . LYS A 1 141 ? 10.5 -11.672 22.266 1 98.69 141 LYS A C 1
ATOM 1065 O O . LYS A 1 141 ? 10.438 -10.453 22.109 1 98.69 141 LYS A O 1
ATOM 1070 N N . GLN A 1 142 ? 11.57 -12.367 22.094 1 98.44 142 GLN A N 1
ATOM 1071 C CA . GLN A 1 142 ? 12.82 -11.727 21.703 1 98.44 142 GLN A CA 1
ATOM 1072 C C . GLN A 1 142 ? 12.695 -11.078 20.312 1 98.44 142 GLN A C 1
ATOM 1074 O O . GLN A 1 142 ? 13.164 -9.961 20.109 1 98.44 142 GLN A O 1
ATOM 1079 N N . ARG A 1 143 ? 12.125 -11.789 19.359 1 98.56 143 ARG A N 1
ATOM 1080 C CA . ARG A 1 143 ? 11.93 -11.227 18.031 1 98.56 143 ARG A CA 1
ATOM 1081 C C . ARG A 1 143 ? 11.055 -9.977 18.094 1 98.56 143 ARG A C 1
ATOM 1083 O O . ARG A 1 143 ? 11.367 -8.969 17.453 1 98.56 143 ARG A O 1
ATOM 1090 N N . ALA A 1 144 ? 9.953 -10.062 18.781 1 98.81 144 ALA A N 1
ATOM 1091 C CA . ALA A 1 144 ? 9.031 -8.938 18.891 1 98.81 144 ALA A CA 1
ATOM 1092 C C . ALA A 1 144 ? 9.703 -7.73 19.547 1 98.81 144 ALA A C 1
ATOM 1094 O O . ALA A 1 144 ? 9.547 -6.598 19.078 1 98.81 144 ALA A O 1
ATOM 1095 N N . GLN A 1 145 ? 10.438 -7.977 20.641 1 98.62 145 GLN A N 1
ATOM 1096 C CA . GLN A 1 145 ? 11.133 -6.902 21.344 1 98.62 145 GLN A CA 1
ATOM 1097 C C . GLN A 1 145 ? 12.141 -6.215 20.422 1 98.62 145 GLN A C 1
ATOM 1099 O O . GLN A 1 145 ? 12.258 -4.988 20.438 1 98.62 145 GLN A O 1
ATOM 1104 N N . ARG A 1 146 ? 12.875 -6.977 19.703 1 98.44 146 ARG A N 1
ATOM 1105 C CA . ARG A 1 146 ? 13.867 -6.43 18.781 1 98.44 146 ARG A CA 1
ATOM 1106 C C . ARG A 1 146 ? 13.203 -5.555 17.719 1 98.44 146 ARG A C 1
ATOM 1108 O O . ARG A 1 146 ? 13.688 -4.461 17.422 1 98.44 146 ARG A O 1
ATOM 1115 N N . ILE A 1 147 ? 12.133 -6 17.141 1 98.69 147 ILE A N 1
ATOM 1116 C CA . ILE A 1 147 ? 11.406 -5.234 16.141 1 98.69 147 ILE A CA 1
ATOM 1117 C C . ILE A 1 147 ? 10.891 -3.934 16.75 1 98.69 147 ILE A C 1
ATOM 1119 O O . ILE A 1 147 ? 11.078 -2.855 16.188 1 98.69 147 ILE A O 1
ATOM 1123 N N . LEU A 1 148 ? 10.273 -4.051 17.938 1 98.62 148 LEU A N 1
ATOM 1124 C CA . LEU A 1 148 ? 9.703 -2.893 18.625 1 98.62 148 LEU A CA 1
ATOM 1125 C C . LEU A 1 148 ? 10.789 -1.868 18.938 1 98.62 148 LEU A C 1
ATOM 1127 O O . LEU A 1 148 ? 10.578 -0.665 18.781 1 98.62 148 LEU A O 1
ATOM 1131 N N . GLN A 1 149 ? 11.953 -2.314 19.328 1 97.81 149 GLN A N 1
ATOM 1132 C CA . GLN A 1 149 ? 13.055 -1.434 19.703 1 97.81 149 GLN A CA 1
ATOM 1133 C C . GLN A 1 149 ? 13.578 -0.666 18.484 1 97.81 149 GLN A C 1
ATOM 1135 O O . GLN A 1 149 ? 14.227 0.367 18.625 1 97.81 149 GLN A O 1
ATOM 1140 N N . ASN A 1 150 ? 13.266 -1.171 17.328 1 97.19 150 ASN A N 1
ATOM 1141 C CA . ASN A 1 150 ? 13.695 -0.513 16.094 1 97.19 150 ASN A CA 1
ATOM 1142 C C . ASN A 1 150 ? 12.57 0.314 15.477 1 97.19 150 ASN A C 1
ATOM 1144 O O . ASN A 1 150 ? 12.695 0.793 14.352 1 97.19 150 ASN A O 1
ATOM 1148 N N . CYS A 1 151 ? 11.477 0.469 16.156 1 97.44 151 CYS A N 1
ATOM 1149 C CA . CYS A 1 151 ? 10.375 1.355 15.789 1 97.44 151 CYS A CA 1
ATOM 1150 C C . CYS A 1 151 ? 10.383 2.621 16.641 1 97.44 151 CYS A C 1
ATOM 1152 O O . CYS A 1 151 ? 10.789 2.586 17.797 1 97.44 151 CYS A O 1
ATOM 1154 N N . GLY A 1 152 ? 9.992 3.752 15.992 1 94.31 152 GLY A N 1
ATOM 1155 C CA . GLY A 1 152 ? 9.844 4.961 16.797 1 94.31 152 GLY A CA 1
ATOM 1156 C C . GLY A 1 152 ? 8.906 4.789 17.969 1 94.31 152 GLY A C 1
ATOM 1157 O O . GLY A 1 152 ? 7.832 4.191 17.844 1 94.31 152 GLY A O 1
ATOM 1158 N N . GLY A 1 153 ? 9.352 5.258 19.172 1 95.38 153 GLY A N 1
ATOM 1159 C CA . GLY A 1 153 ? 8.523 5.148 20.359 1 95.38 153 GLY A CA 1
ATOM 1160 C C . GLY A 1 153 ? 8.305 3.715 20.812 1 95.38 153 GLY A C 1
ATOM 1161 O O . GLY A 1 153 ? 7.379 3.428 21.562 1 95.38 153 GLY A O 1
ATOM 1162 N N . VAL A 1 154 ? 9.062 2.754 20.172 1 97.56 154 VAL A N 1
ATOM 1163 C CA . VAL A 1 154 ? 8.938 1.329 20.469 1 97.56 154 VAL A CA 1
ATOM 1164 C C . VAL A 1 154 ? 7.52 0.859 20.156 1 97.56 154 VAL A C 1
ATOM 1166 O O . VAL A 1 154 ? 6.906 0.161 20.969 1 97.56 154 VAL A O 1
ATOM 1169 N N . SER A 1 155 ? 6.996 1.392 19.109 1 98.25 155 SER A N 1
ATOM 1170 C CA . SER A 1 155 ? 5.605 1.124 18.75 1 98.25 155 SER A CA 1
ATOM 1171 C C . SER A 1 155 ? 5.469 0.812 17.266 1 98.25 155 SER A C 1
ATOM 1173 O O . SER A 1 155 ? 6.02 1.522 16.422 1 98.25 155 SER A O 1
ATOM 1175 N N . ILE A 1 156 ? 4.703 -0.255 16.969 1 98.31 156 ILE A N 1
ATOM 1176 C CA . ILE A 1 156 ? 4.445 -0.585 15.562 1 98.31 156 ILE A CA 1
ATOM 1177 C C . ILE A 1 156 ? 3.521 0.464 14.953 1 98.31 156 ILE A C 1
ATOM 1179 O O . ILE A 1 156 ? 3.307 0.475 13.734 1 98.31 156 ILE A O 1
ATOM 1183 N N . GLY A 1 157 ? 2.975 1.359 15.773 1 98.38 157 GLY A N 1
ATOM 1184 C CA . GLY A 1 157 ? 2.098 2.414 15.297 1 98.38 157 GLY A CA 1
ATOM 1185 C C . GLY A 1 157 ? 2.85 3.598 14.711 1 98.38 157 GLY A C 1
ATOM 1186 O O . GLY A 1 157 ? 2.24 4.523 14.172 1 98.38 157 GLY A O 1
ATOM 1187 N N . SER A 1 158 ? 4.133 3.602 14.758 1 97.75 158 SER A N 1
ATOM 1188 C CA . SER A 1 158 ? 4.953 4.676 14.203 1 97.75 158 SER A CA 1
ATOM 1189 C C . SER A 1 158 ? 5.34 4.383 12.758 1 97.75 158 SER A C 1
ATOM 1191 O O . SER A 1 158 ? 5.359 3.223 12.336 1 97.75 158 SER A O 1
ATOM 1193 N N . TYR A 1 159 ? 5.641 5.41 11.992 1 95.12 159 TYR A N 1
ATOM 1194 C CA . TYR A 1 159 ? 6.254 5.215 10.68 1 95.12 159 TYR A CA 1
ATOM 1195 C C . TYR A 1 159 ? 7.59 4.492 10.805 1 95.12 159 TYR A C 1
ATOM 1197 O O . TYR A 1 159 ? 8.305 4.668 11.797 1 95.12 159 TYR A O 1
ATOM 1205 N N . SER A 1 160 ? 7.883 3.719 9.828 1 95.69 160 SER A N 1
ATOM 1206 C CA . SER A 1 160 ? 9.258 3.271 9.641 1 95.69 160 SER A CA 1
ATOM 1207 C C . SER A 1 160 ? 9.992 4.148 8.633 1 95.69 160 SER A C 1
ATOM 1209 O O . SER A 1 160 ? 9.398 5.055 8.039 1 95.69 160 SER A O 1
ATOM 1211 N N . ALA A 1 161 ? 11.273 3.859 8.547 1 92.25 161 ALA A N 1
ATOM 1212 C CA . ALA A 1 161 ? 11.969 4.414 7.387 1 92.25 161 ALA A CA 1
ATOM 1213 C C . ALA A 1 161 ? 11.297 3.986 6.086 1 92.25 161 ALA A C 1
ATOM 1215 O O . ALA A 1 161 ? 10.664 2.93 6.023 1 92.25 161 ALA A O 1
ATOM 1216 N N . SER A 1 162 ? 11.445 4.785 5.098 1 92.75 162 SER A N 1
ATOM 1217 C CA . SER A 1 162 ? 10.766 4.531 3.83 1 92.75 162 SER A CA 1
ATOM 1218 C C . SER A 1 162 ? 11.266 3.238 3.191 1 92.75 162 SER A C 1
ATOM 1220 O O . SER A 1 162 ? 10.5 2.541 2.516 1 92.75 162 SER A O 1
ATOM 1222 N N . GLN A 1 163 ? 12.539 2.975 3.354 1 95.12 163 GLN A N 1
ATOM 1223 C CA . GLN A 1 163 ? 13.109 1.735 2.834 1 95.12 163 GLN A CA 1
ATOM 1224 C C . GLN A 1 163 ? 12.695 0.54 3.688 1 95.12 163 GLN A C 1
ATOM 1226 O O . GLN A 1 163 ? 12.789 -0.607 3.244 1 95.12 163 GLN A O 1
ATOM 1231 N N . GLY A 1 164 ? 12.297 0.794 4.871 1 97 164 GLY A N 1
ATOM 1232 C CA . GLY A 1 164 ? 11.891 -0.229 5.82 1 97 164 GLY A CA 1
ATOM 1233 C C . GLY A 1 164 ? 12.688 -0.196 7.113 1 97 164 GLY A C 1
ATOM 1234 O O . GLY A 1 164 ? 13.711 0.481 7.199 1 97 164 GLY A O 1
ATOM 1235 N N . ILE A 1 165 ? 12.203 -0.913 8.117 1 98 165 ILE A N 1
ATOM 1236 C CA . ILE A 1 165 ? 12.867 -1.006 9.414 1 98 165 ILE A CA 1
ATOM 1237 C C . ILE A 1 165 ? 14.266 -1.579 9.234 1 98 165 ILE A C 1
ATOM 1239 O O . ILE A 1 165 ? 14.445 -2.609 8.578 1 98 165 ILE A O 1
ATOM 1243 N N . ALA A 1 166 ? 15.227 -0.976 9.844 1 96.31 166 ALA A N 1
ATOM 1244 C CA . ALA A 1 166 ? 16.625 -1.321 9.633 1 96.31 166 ALA A CA 1
ATOM 1245 C C . ALA A 1 166 ? 16.906 -2.77 10.023 1 96.31 166 ALA A C 1
ATOM 1247 O O . ALA A 1 166 ? 17.547 -3.512 9.273 1 96.31 166 ALA A O 1
ATOM 1248 N N . CYS A 1 167 ? 16.469 -3.18 11.164 1 98.06 167 CYS A N 1
ATOM 1249 C CA . CYS A 1 167 ? 16.781 -4.527 11.625 1 98.06 167 CYS A CA 1
ATOM 1250 C C . CYS A 1 167 ? 16.141 -5.578 10.734 1 98.06 167 CYS A C 1
ATOM 1252 O O . CYS A 1 167 ? 16.688 -6.664 10.547 1 98.06 167 CYS A O 1
ATOM 1254 N N . VAL A 1 168 ? 14.953 -5.285 10.18 1 98.81 168 VAL A N 1
ATOM 1255 C CA . VAL A 1 168 ? 14.305 -6.227 9.273 1 98.81 168 VAL A CA 1
ATOM 1256 C C . VAL A 1 168 ? 15.117 -6.34 7.984 1 98.81 168 VAL A C 1
ATOM 1258 O O . VAL A 1 168 ? 15.32 -7.441 7.469 1 98.81 168 VAL A O 1
ATOM 1261 N N . ARG A 1 169 ? 15.547 -5.203 7.395 1 98.75 169 ARG A N 1
ATOM 1262 C CA . ARG A 1 169 ? 16.391 -5.23 6.203 1 98.75 169 ARG A CA 1
ATOM 1263 C C . ARG A 1 169 ? 17.672 -6.02 6.449 1 98.75 169 ARG A C 1
ATOM 1265 O O . ARG A 1 169 ? 18.125 -6.762 5.578 1 98.75 169 ARG A O 1
ATOM 1272 N N . GLU A 1 170 ? 18.219 -5.883 7.629 1 98.75 170 GLU A N 1
ATOM 1273 C CA . GLU A 1 170 ? 19.422 -6.637 8.008 1 98.75 170 GLU A CA 1
ATOM 1274 C C . GLU A 1 170 ? 19.125 -8.133 8.07 1 98.75 170 GLU A C 1
ATOM 1276 O O . GLU A 1 170 ? 19.938 -8.953 7.645 1 98.75 170 GLU A O 1
ATOM 1281 N N . ASP A 1 171 ? 18.031 -8.477 8.609 1 98.81 171 ASP A N 1
ATOM 1282 C CA . ASP A 1 171 ? 17.641 -9.883 8.68 1 98.81 171 ASP A CA 1
ATOM 1283 C C . ASP A 1 171 ? 17.422 -10.461 7.289 1 98.81 171 ASP A C 1
ATOM 1285 O O . ASP A 1 171 ? 17.75 -11.617 7.027 1 98.81 171 ASP A O 1
ATOM 1289 N N . VAL A 1 172 ? 16.828 -9.672 6.383 1 98.88 172 VAL A N 1
ATOM 1290 C CA . VAL A 1 172 ? 16.656 -10.117 5.004 1 98.88 172 VAL A CA 1
ATOM 1291 C C . VAL A 1 172 ? 18.031 -10.344 4.363 1 98.88 172 VAL A C 1
ATOM 1293 O O . VAL A 1 172 ? 18.234 -11.328 3.658 1 98.88 172 VAL A O 1
ATOM 1296 N N . ALA A 1 173 ? 18.922 -9.43 4.613 1 98.88 173 ALA A N 1
ATOM 1297 C CA . ALA A 1 173 ? 20.281 -9.578 4.078 1 98.88 173 ALA A CA 1
ATOM 1298 C C . ALA A 1 173 ? 20.922 -10.875 4.566 1 98.88 173 ALA A C 1
ATOM 1300 O O . ALA A 1 173 ? 21.531 -11.609 3.781 1 98.88 173 ALA A O 1
ATOM 1301 N N . ARG A 1 174 ? 20.781 -11.172 5.832 1 98.69 174 ARG A N 1
ATOM 1302 C CA . ARG A 1 174 ? 21.328 -12.406 6.395 1 98.69 174 ARG A CA 1
ATOM 1303 C C . ARG A 1 174 ? 20.641 -13.633 5.797 1 98.69 174 ARG A C 1
ATOM 1305 O O . ARG A 1 174 ? 21.297 -14.648 5.543 1 98.69 174 ARG A O 1
ATOM 1312 N N . PHE A 1 175 ? 19.422 -13.594 5.695 1 98.62 175 PHE A N 1
ATOM 1313 C CA . PHE A 1 175 ? 18.656 -14.672 5.078 1 98.62 175 PHE A CA 1
ATOM 1314 C C . PHE A 1 175 ? 19.172 -14.969 3.678 1 98.62 175 PHE A C 1
ATOM 1316 O O . PHE A 1 175 ? 19.406 -16.125 3.328 1 98.62 175 PHE A O 1
ATOM 1323 N N . LEU A 1 176 ? 19.344 -13.867 2.863 1 98.81 176 LEU A N 1
ATOM 1324 C CA . LEU A 1 176 ? 19.828 -14.023 1.498 1 98.81 176 LEU A CA 1
ATOM 1325 C C . LEU A 1 176 ? 21.234 -14.617 1.489 1 98.81 176 LEU A C 1
ATOM 1327 O O . LEU A 1 176 ? 21.562 -15.422 0.622 1 98.81 176 LEU A O 1
ATOM 1331 N N . GLU A 1 177 ? 22 -14.172 2.416 1 98.56 177 GLU A N 1
ATOM 1332 C CA . GLU A 1 177 ? 23.359 -14.719 2.523 1 98.56 177 GLU A CA 1
ATOM 1333 C C . GLU A 1 177 ? 23.328 -16.203 2.855 1 98.56 177 GLU A C 1
ATOM 1335 O O . GLU A 1 177 ? 24.078 -16.984 2.279 1 98.56 177 GLU A O 1
ATOM 1340 N N . ARG A 1 178 ? 22.516 -16.594 3.756 1 97.88 178 ARG A N 1
ATOM 1341 C CA . ARG A 1 178 ? 22.375 -18 4.105 1 97.88 178 ARG A CA 1
ATOM 1342 C C . ARG A 1 178 ? 21.875 -18.812 2.924 1 97.88 178 ARG A C 1
ATOM 1344 O O . ARG A 1 178 ? 22.344 -19.938 2.678 1 97.88 178 ARG A O 1
ATOM 1351 N N . ARG A 1 179 ? 20.969 -18.312 2.207 1 97.19 179 ARG A N 1
ATOM 1352 C CA . ARG A 1 179 ? 20.344 -19.016 1.095 1 97.19 179 ARG A CA 1
ATOM 1353 C C . ARG A 1 179 ? 21.312 -19.172 -0.073 1 97.19 179 ARG A C 1
ATOM 1355 O O . ARG A 1 179 ? 21.391 -20.234 -0.68 1 97.19 179 ARG A O 1
ATOM 1362 N N . ASP A 1 180 ? 22.016 -18.047 -0.378 1 97.81 180 ASP A N 1
ATOM 1363 C CA . ASP A 1 180 ? 22.797 -18 -1.616 1 97.81 180 ASP A CA 1
ATOM 1364 C C . ASP A 1 180 ? 24.281 -18.203 -1.344 1 97.81 180 ASP A C 1
ATOM 1366 O O . ASP A 1 180 ? 25.062 -18.469 -2.264 1 97.81 180 ASP A O 1
ATOM 1370 N N . GLY A 1 181 ? 24.719 -18.047 -0.134 1 97.5 181 GLY A N 1
ATOM 1371 C CA . GLY A 1 181 ? 26.141 -18.078 0.181 1 97.5 181 GLY A CA 1
ATOM 1372 C C . GLY A 1 181 ? 26.875 -16.828 -0.254 1 97.5 181 GLY A C 1
ATOM 1373 O O . GLY A 1 181 ? 28.109 -16.859 -0.388 1 97.5 181 GLY A O 1
ATOM 1374 N N . ILE A 1 182 ? 26.125 -15.789 -0.607 1 97.31 182 ILE A N 1
ATOM 1375 C CA . ILE A 1 182 ? 26.656 -14.508 -1.066 1 97.31 182 ILE A CA 1
ATOM 1376 C C . ILE A 1 182 ? 26.188 -13.391 -0.14 1 97.31 182 ILE A C 1
ATOM 1378 O O . ILE A 1 182 ? 25 -13.289 0.163 1 97.31 182 ILE A O 1
ATOM 1382 N N . ALA A 1 183 ? 27.125 -12.578 0.259 1 97 183 ALA A N 1
ATOM 1383 C CA . ALA A 1 183 ? 26.766 -11.469 1.14 1 97 183 ALA A CA 1
ATOM 1384 C C . ALA A 1 183 ? 25.734 -10.555 0.475 1 97 183 ALA A C 1
ATOM 1386 O O . ALA A 1 183 ? 25.766 -10.359 -0.742 1 97 183 ALA A O 1
ATOM 1387 N N . ALA A 1 184 ? 24.828 -10.055 1.259 1 98.25 184 ALA A N 1
ATOM 1388 C CA . ALA A 1 184 ? 23.844 -9.07 0.813 1 98.25 184 ALA A CA 1
ATOM 1389 C C . ALA A 1 184 ? 23.938 -7.793 1.636 1 98.25 184 ALA A C 1
ATOM 1391 O O . ALA A 1 184 ? 24.297 -7.828 2.814 1 98.25 184 ALA A O 1
ATOM 1392 N N . ASN A 1 185 ? 23.672 -6.664 0.983 1 98.06 185 ASN A N 1
ATOM 1393 C CA . ASN A 1 185 ? 23.703 -5.352 1.616 1 98.06 185 ASN A CA 1
ATOM 1394 C C . ASN A 1 185 ? 22.312 -4.871 1.995 1 98.06 185 ASN A C 1
ATOM 1396 O O . ASN A 1 185 ? 21.453 -4.695 1.127 1 98.06 185 ASN A O 1
ATOM 1400 N N . ALA A 1 186 ? 22.062 -4.594 3.283 1 98.12 186 ALA A N 1
ATOM 1401 C CA . ALA A 1 186 ? 20.781 -4.137 3.783 1 98.12 186 ALA A CA 1
ATOM 1402 C C . ALA A 1 186 ? 20.328 -2.863 3.07 1 98.12 186 ALA A C 1
ATOM 1404 O O . ALA A 1 186 ? 19.125 -2.625 2.9 1 98.12 186 ALA A O 1
ATOM 1405 N N . ASP A 1 187 ? 21.266 -2.051 2.586 1 96.44 187 ASP A N 1
ATOM 1406 C CA . ASP A 1 187 ? 20.953 -0.793 1.911 1 96.44 187 ASP A CA 1
ATOM 1407 C C . ASP A 1 187 ? 20.375 -1.045 0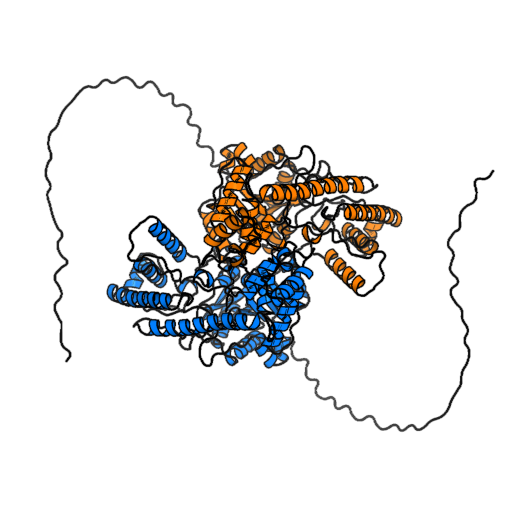.517 1 96.44 187 ASP A C 1
ATOM 1409 O O . ASP A 1 187 ? 19.828 -0.137 -0.106 1 96.44 187 ASP A O 1
ATOM 1413 N N . ASP A 1 188 ? 20.469 -2.289 0.041 1 98.12 188 ASP A N 1
ATOM 1414 C CA . ASP A 1 188 ? 19.953 -2.637 -1.273 1 98.12 188 ASP A CA 1
ATOM 1415 C C . ASP A 1 188 ? 18.594 -3.35 -1.152 1 98.12 188 ASP A C 1
ATOM 1417 O O . ASP A 1 188 ? 18.062 -3.838 -2.146 1 98.12 188 ASP A O 1
ATOM 1421 N N . ILE A 1 189 ? 18.172 -3.453 0.084 1 98.69 189 ILE A N 1
ATOM 1422 C CA . ILE A 1 189 ? 16.906 -4.133 0.356 1 98.69 189 ILE A CA 1
ATOM 1423 C C . ILE A 1 189 ? 15.82 -3.104 0.643 1 98.69 189 ILE A C 1
ATOM 1425 O O . ILE A 1 189 ? 16.016 -2.195 1.453 1 98.69 189 ILE A O 1
ATOM 1429 N N . TYR A 1 190 ? 14.727 -3.209 -0.033 1 98.62 190 TYR A N 1
ATOM 1430 C CA . TYR A 1 190 ? 13.555 -2.363 0.156 1 98.62 190 TYR A CA 1
ATOM 1431 C C . TYR A 1 190 ? 12.352 -3.189 0.589 1 98.62 190 TYR A C 1
ATOM 1433 O O . TYR A 1 190 ? 11.938 -4.117 -0.113 1 98.62 190 TYR A O 1
ATOM 1441 N N . LEU A 1 191 ? 11.812 -2.904 1.767 1 98.69 191 LEU A N 1
ATOM 1442 C CA . LEU A 1 191 ? 10.578 -3.545 2.193 1 98.69 191 LEU A CA 1
ATOM 1443 C C . LEU A 1 191 ? 9.375 -2.924 1.495 1 98.69 191 LEU A C 1
ATOM 1445 O O . LEU A 1 191 ? 9.352 -1.718 1.238 1 98.69 191 LEU A O 1
ATOM 1449 N N . CYS A 1 192 ? 8.398 -3.793 1.153 1 97.19 192 CYS A N 1
ATOM 1450 C CA . CYS A 1 192 ? 7.293 -3.371 0.303 1 97.19 192 CYS A CA 1
ATOM 1451 C C . CYS A 1 192 ? 5.961 -3.865 0.856 1 97.19 192 CYS A C 1
ATOM 1453 O O . CYS A 1 192 ? 5.922 -4.82 1.636 1 97.19 192 CYS A O 1
ATOM 1455 N N . THR A 1 193 ? 4.875 -3.227 0.421 1 97.06 193 THR A N 1
ATOM 1456 C CA . THR A 1 193 ? 3.529 -3.74 0.64 1 97.06 193 THR A CA 1
ATOM 1457 C C . THR A 1 193 ? 3.215 -4.867 -0.339 1 97.06 193 THR A C 1
ATOM 1459 O O . THR A 1 193 ? 2.527 -4.656 -1.34 1 97.06 193 THR A O 1
ATOM 1462 N N . GLY A 1 194 ? 3.65 -6.004 0.007 1 96.19 194 GLY A N 1
ATOM 1463 C CA . GLY A 1 194 ? 3.682 -7.094 -0.956 1 96.19 194 GLY A CA 1
ATOM 1464 C C . GLY A 1 194 ? 4.738 -6.91 -2.031 1 96.19 194 GLY A C 1
ATOM 1465 O O . GLY A 1 194 ? 5.219 -5.797 -2.248 1 96.19 194 GLY A O 1
ATOM 1466 N N . ALA A 1 195 ? 5.039 -8 -2.676 1 97.12 195 ALA A N 1
ATOM 1467 C CA . ALA A 1 195 ? 5.945 -7.883 -3.812 1 97.12 195 ALA A CA 1
ATOM 1468 C C . ALA A 1 195 ? 5.332 -7.035 -4.922 1 97.12 195 ALA A C 1
ATOM 1470 O O . ALA A 1 195 ? 6.051 -6.43 -5.723 1 97.12 195 ALA A O 1
ATOM 1471 N N . SER A 1 196 ? 4.031 -6.922 -4.922 1 96.12 196 SER A N 1
ATOM 1472 C CA . SER A 1 196 ? 3.305 -6.156 -5.93 1 96.12 196 SER A CA 1
ATOM 1473 C C . SER A 1 196 ? 3.746 -4.695 -5.941 1 96.12 196 SER A C 1
ATOM 1475 O O . SER A 1 196 ? 3.93 -4.105 -7.008 1 96.12 196 SER A O 1
ATOM 1477 N N . GLU A 1 197 ? 3.922 -4.129 -4.762 1 95.81 197 GLU A N 1
ATOM 1478 C CA . GLU A 1 197 ? 4.379 -2.742 -4.707 1 95.81 197 GLU A CA 1
ATOM 1479 C C . GLU A 1 197 ? 5.793 -2.605 -5.27 1 95.81 197 GLU A C 1
ATOM 1481 O O . GLU A 1 197 ? 6.117 -1.604 -5.91 1 95.81 197 GLU A O 1
ATOM 1486 N N . GLY A 1 198 ? 6.633 -3.586 -4.977 1 97.25 198 GLY A N 1
ATOM 1487 C CA . GLY A 1 198 ? 7.973 -3.586 -5.543 1 97.25 198 GLY A CA 1
ATOM 1488 C C . GLY A 1 198 ? 7.977 -3.582 -7.062 1 97.25 198 GLY A C 1
ATOM 1489 O O . GLY A 1 198 ? 8.711 -2.814 -7.684 1 97.25 198 GLY A O 1
ATOM 1490 N N . VAL A 1 199 ? 7.137 -4.371 -7.633 1 97.69 199 VAL A N 1
ATOM 1491 C CA . VAL A 1 199 ? 7.012 -4.461 -9.086 1 97.69 199 VAL A CA 1
ATOM 1492 C C . VAL A 1 199 ? 6.598 -3.105 -9.656 1 97.69 199 VAL A C 1
ATOM 1494 O O . VAL A 1 199 ? 7.219 -2.604 -10.594 1 97.69 199 VAL A O 1
ATOM 1497 N N . VAL A 1 200 ? 5.617 -2.537 -9.117 1 95.69 200 VAL A N 1
ATOM 1498 C CA . VAL A 1 200 ? 5.094 -1.271 -9.617 1 95.69 200 VAL A CA 1
ATOM 1499 C C . VAL A 1 200 ? 6.152 -0.181 -9.477 1 95.69 200 VAL A C 1
ATOM 1501 O O . VAL A 1 200 ? 6.34 0.631 -10.383 1 95.69 200 VAL A O 1
ATOM 1504 N N . THR A 1 201 ? 6.812 -0.168 -8.344 1 96.19 201 THR A N 1
ATOM 1505 C CA . THR A 1 201 ? 7.867 0.807 -8.109 1 96.19 201 THR A CA 1
ATOM 1506 C C . THR A 1 201 ? 8.977 0.671 -9.148 1 96.19 201 THR A C 1
ATOM 1508 O O . THR A 1 201 ? 9.438 1.67 -9.703 1 96.19 201 THR A O 1
ATOM 1511 N N . LEU A 1 202 ? 9.367 -0.519 -9.391 1 97.31 202 LEU A N 1
ATOM 1512 C CA . LEU A 1 202 ? 10.414 -0.771 -10.375 1 97.31 202 LEU A CA 1
ATOM 1513 C C . LEU A 1 202 ? 9.977 -0.316 -11.758 1 97.31 202 LEU A C 1
ATOM 1515 O O . LEU A 1 202 ? 10.75 0.32 -12.484 1 97.31 202 LEU A O 1
ATOM 1519 N N . LEU A 1 203 ? 8.797 -0.637 -12.102 1 96.94 203 LEU A N 1
ATOM 1520 C CA . LEU A 1 203 ? 8.305 -0.268 -13.422 1 96.94 203 LEU A CA 1
ATOM 1521 C C . LEU A 1 203 ? 8.195 1.247 -13.562 1 96.94 203 LEU A C 1
ATOM 1523 O O . LEU A 1 203 ? 8.484 1.8 -14.625 1 96.94 203 LEU A O 1
ATOM 1527 N N . LYS A 1 204 ? 7.805 1.911 -12.531 1 94.38 204 LYS A N 1
ATOM 1528 C CA . LYS A 1 204 ? 7.777 3.371 -12.531 1 94.38 204 LYS A CA 1
ATOM 1529 C C . LYS A 1 204 ? 9.172 3.943 -12.789 1 94.38 204 LYS A C 1
ATOM 1531 O O . LYS A 1 204 ? 9.312 4.953 -13.484 1 94.38 204 LYS A O 1
ATOM 1536 N N . LEU A 1 205 ? 10.086 3.324 -12.164 1 94.75 205 LEU A N 1
ATOM 1537 C CA . LEU A 1 205 ? 11.469 3.766 -12.297 1 94.75 205 LEU A CA 1
ATOM 1538 C C . LEU A 1 205 ? 11.977 3.543 -13.719 1 94.75 205 LEU A C 1
ATOM 1540 O O . LEU A 1 205 ? 12.695 4.383 -14.266 1 94.75 205 LEU A O 1
ATOM 1544 N N . LEU A 1 206 ? 11.578 2.486 -14.344 1 94.06 206 LEU A N 1
ATOM 1545 C CA . LEU A 1 206 ? 12.172 1.982 -15.578 1 94.06 206 LEU A CA 1
ATOM 1546 C C . LEU A 1 206 ? 11.484 2.592 -16.797 1 94.06 206 LEU A C 1
ATOM 1548 O O . LEU A 1 206 ? 12.125 2.797 -17.828 1 94.06 206 LEU A O 1
ATOM 1552 N N . VAL A 1 207 ? 10.195 2.85 -16.75 1 89.31 207 VAL A N 1
ATOM 1553 C CA . VAL A 1 207 ? 9.414 3.158 -17.938 1 89.31 207 VAL A CA 1
ATOM 1554 C C . VAL A 1 207 ? 9.273 4.672 -18.094 1 89.31 207 VAL A C 1
ATOM 1556 O O . VAL A 1 207 ? 9.094 5.387 -17.094 1 89.31 207 VAL A O 1
ATOM 1559 N N . SER A 1 208 ? 9.555 5.152 -19.281 1 78.38 208 SER A N 1
ATOM 1560 C CA . SER A 1 208 ? 9.43 6.566 -19.609 1 78.38 208 SER A CA 1
ATOM 1561 C C . SER A 1 208 ? 8.477 6.781 -20.781 1 78.38 208 SER A C 1
ATOM 1563 O O . SER A 1 208 ? 8.469 6 -21.734 1 78.38 208 SER A O 1
ATOM 1565 N N . ASN A 1 209 ? 7.484 7.551 -20.578 1 65.56 209 ASN A N 1
ATOM 1566 C CA . ASN A 1 209 ? 6.617 7.859 -21.719 1 65.56 209 ASN A CA 1
ATOM 1567 C C . ASN A 1 209 ? 6.953 9.211 -22.328 1 65.56 209 ASN A C 1
ATOM 1569 O O . ASN A 1 209 ? 6.219 9.719 -23.188 1 65.56 209 ASN A O 1
ATOM 1573 N N . GLY A 1 210 ? 7.805 9.859 -21.875 1 58.69 210 GLY A N 1
ATOM 1574 C CA . GLY A 1 210 ? 8.055 11.227 -22.297 1 58.69 210 GLY A CA 1
ATOM 1575 C C . GLY A 1 210 ? 8.805 11.312 -23.625 1 58.69 210 GLY A C 1
ATOM 1576 O O . GLY A 1 210 ? 8.82 12.359 -24.266 1 58.69 210 GLY A O 1
ATOM 1577 N N . GLY A 1 211 ? 9.391 10.297 -23.953 1 58.97 211 GLY A N 1
ATOM 1578 C CA . GLY A 1 211 ? 10.18 10.461 -25.172 1 58.97 211 GLY A CA 1
ATOM 1579 C C . GLY A 1 211 ? 9.414 10.102 -26.422 1 58.97 211 GLY A C 1
ATOM 1580 O O . GLY A 1 211 ? 8.195 9.922 -26.391 1 58.97 211 GLY A O 1
ATOM 1581 N N . ARG A 1 212 ? 10.047 10.227 -27.562 1 60.28 212 ARG A N 1
ATOM 1582 C CA . ARG A 1 212 ? 9.547 9.945 -28.906 1 60.28 212 ARG A CA 1
ATOM 1583 C C . ARG A 1 212 ? 9.078 8.5 -29.016 1 60.28 212 ARG A C 1
ATOM 1585 O O . ARG A 1 212 ? 8.234 8.188 -29.859 1 60.28 212 ARG A O 1
ATOM 1592 N N . VAL A 1 213 ? 9.609 7.695 -28 1 79.75 213 VAL A N 1
ATOM 1593 C CA . VAL A 1 213 ? 9.242 6.289 -28.109 1 79.75 213 VAL A CA 1
ATOM 1594 C C . VAL A 1 213 ? 8.844 5.742 -26.75 1 79.75 213 VAL A C 1
ATOM 1596 O O . VAL A 1 213 ? 9.453 6.09 -25.734 1 79.75 213 VAL A O 1
ATOM 1599 N N . ARG A 1 214 ? 7.789 4.918 -26.688 1 88.19 214 ARG A N 1
ATOM 1600 C CA . ARG A 1 214 ? 7.316 4.277 -25.469 1 88.19 214 ARG A CA 1
ATOM 1601 C C . ARG A 1 214 ? 8.297 3.209 -25 1 88.19 214 ARG A C 1
ATOM 1603 O O . ARG A 1 214 ? 8.977 2.578 -25.812 1 88.19 214 ARG A O 1
ATOM 1610 N N . SER A 1 215 ? 8.406 3.076 -23.75 1 93.88 215 SER A N 1
ATOM 1611 C CA . SER A 1 215 ? 9.195 1.987 -23.188 1 93.88 215 SER A CA 1
ATOM 1612 C C . SER A 1 215 ? 8.438 0.666 -23.25 1 93.88 215 SER A C 1
ATOM 1614 O O . SER A 1 215 ? 7.207 0.651 -23.297 1 93.88 215 SER A O 1
ATOM 1616 N N . GLY A 1 216 ? 9.211 -0.405 -23.344 1 95.75 216 GLY A N 1
ATOM 1617 C CA . GLY A 1 216 ? 8.633 -1.736 -23.328 1 95.75 216 GLY A CA 1
ATOM 1618 C C . GLY A 1 216 ? 9.266 -2.652 -22.297 1 95.75 216 GLY A C 1
ATOM 1619 O O . GLY A 1 216 ? 10.43 -2.467 -21.922 1 95.75 216 GLY A O 1
ATOM 1620 N N . VAL A 1 217 ? 8.484 -3.568 -21.812 1 97.69 217 VAL A N 1
ATOM 1621 C CA . VAL A 1 217 ? 8.969 -4.562 -20.859 1 97.69 217 VAL A CA 1
ATOM 1622 C C . VAL A 1 217 ? 8.578 -5.961 -21.328 1 97.69 217 VAL A C 1
ATOM 1624 O O . VAL A 1 217 ? 7.41 -6.215 -21.641 1 97.69 217 VAL A O 1
ATOM 1627 N N . LEU A 1 218 ? 9.586 -6.852 -21.391 1 98.56 218 LEU A N 1
ATOM 1628 C CA . LEU A 1 218 ? 9.32 -8.25 -21.734 1 98.56 218 LEU A CA 1
ATOM 1629 C C . LEU A 1 218 ? 8.703 -8.984 -20.547 1 98.56 218 LEU A C 1
ATOM 1631 O O . LEU A 1 218 ? 9.266 -8.984 -19.453 1 98.56 218 LEU A O 1
ATOM 1635 N N . ILE A 1 219 ? 7.559 -9.578 -20.781 1 98.38 219 ILE A N 1
ATOM 1636 C CA . ILE A 1 219 ? 6.902 -10.375 -19.75 1 98.38 219 ILE A CA 1
ATOM 1637 C C . ILE A 1 219 ? 6.508 -11.734 -20.312 1 98.38 219 ILE A C 1
ATOM 1639 O O . ILE A 1 219 ? 6.27 -11.859 -21.516 1 98.38 219 ILE A O 1
ATOM 1643 N N . PRO A 1 220 ? 6.426 -12.703 -19.484 1 98.56 220 PRO A N 1
ATOM 1644 C CA . PRO A 1 220 ? 6.07 -14.023 -19.984 1 98.56 220 PRO A CA 1
ATOM 1645 C C . PRO A 1 220 ? 4.602 -14.133 -20.391 1 98.56 220 PRO A C 1
ATOM 1647 O O . PRO A 1 220 ? 3.754 -13.438 -19.828 1 98.56 220 PRO A O 1
ATOM 1650 N N . ILE A 1 221 ? 4.344 -14.969 -21.359 1 98.5 221 ILE A N 1
ATOM 1651 C CA . ILE A 1 221 ? 3.006 -15.398 -21.75 1 98.5 221 ILE A CA 1
ATOM 1652 C C . ILE A 1 221 ? 2.908 -16.922 -21.672 1 98.5 221 ILE A C 1
ATOM 1654 O O . ILE A 1 221 ? 3.658 -17.625 -22.344 1 98.5 221 ILE A O 1
ATOM 1658 N N . PRO A 1 222 ? 2.033 -17.453 -20.891 1 98.06 222 PRO A N 1
ATOM 1659 C CA . PRO A 1 222 ? 1.057 -16.719 -20.094 1 98.06 222 PRO A CA 1
ATOM 1660 C C . PRO A 1 222 ? 1.711 -15.852 -19 1 98.06 222 PRO A C 1
ATOM 1662 O O . PRO A 1 222 ? 2.811 -16.172 -18.547 1 98.06 222 PRO A O 1
ATOM 1665 N N . GLN A 1 223 ? 1.057 -14.773 -18.656 1 97.31 223 GLN A N 1
ATOM 1666 C CA . GLN A 1 223 ? 1.604 -13.75 -17.781 1 97.31 223 GLN A CA 1
ATOM 1667 C C . GLN A 1 223 ? 0.983 -13.836 -16.391 1 97.31 223 GLN A C 1
ATOM 1669 O O . GLN A 1 223 ? 0.04 -14.594 -16.172 1 97.31 223 GLN A O 1
ATOM 1674 N N . TYR A 1 224 ? 1.518 -13.055 -15.461 1 95.38 224 TYR A N 1
ATOM 1675 C CA . TYR A 1 224 ? 0.829 -12.602 -14.258 1 95.38 224 TYR A CA 1
ATOM 1676 C C . TYR A 1 224 ? 0.255 -11.203 -14.453 1 95.38 224 TYR A C 1
ATOM 1678 O O . TYR A 1 224 ? 1 -10.242 -14.656 1 95.38 224 TYR A O 1
ATOM 1686 N N . PRO A 1 225 ? -1.006 -11 -14.312 1 93.12 225 PRO A N 1
ATOM 1687 C CA . PRO A 1 225 ? -1.708 -9.82 -14.82 1 93.12 225 PRO A CA 1
ATOM 1688 C C . PRO A 1 225 ? -1.272 -8.531 -14.125 1 93.12 225 PRO A C 1
ATOM 1690 O O . PRO A 1 225 ? -1.504 -7.434 -14.641 1 93.12 225 PRO A O 1
ATOM 1693 N N . LEU A 1 226 ? -0.633 -8.57 -13 1 94.06 226 LEU A N 1
ATOM 1694 C CA . LEU A 1 226 ? -0.109 -7.375 -12.352 1 94.06 226 LEU A CA 1
ATOM 1695 C C . LEU A 1 226 ? 0.797 -6.594 -13.297 1 94.06 226 LEU A C 1
ATOM 1697 O O . LEU A 1 226 ? 0.739 -5.363 -13.352 1 94.06 226 LEU A O 1
ATOM 1701 N N . TYR A 1 227 ? 1.622 -7.242 -14.031 1 96.19 227 TYR A N 1
ATOM 1702 C CA . TYR A 1 227 ? 2.598 -6.594 -14.898 1 96.19 227 TYR A CA 1
ATOM 1703 C C . TYR A 1 227 ? 1.908 -5.867 -16.047 1 96.19 227 TYR A C 1
ATOM 1705 O O . TYR A 1 227 ? 2.189 -4.695 -16.297 1 96.19 227 TYR A O 1
ATOM 1713 N N . SER A 1 228 ? 0.981 -6.57 -16.734 1 94.56 228 SER A N 1
ATOM 1714 C CA . SER A 1 228 ? 0.286 -5.926 -17.828 1 94.56 228 SER A CA 1
ATOM 1715 C C . SER A 1 228 ? -0.56 -4.754 -17.344 1 94.56 228 SER A C 1
ATOM 1717 O O . SER A 1 228 ? -0.627 -3.713 -18.016 1 94.56 228 SER A O 1
ATOM 1719 N N . ALA A 1 229 ? -1.16 -4.957 -16.234 1 93.5 229 ALA A N 1
ATOM 1720 C CA . ALA A 1 229 ? -1.97 -3.881 -15.664 1 93.5 229 ALA A CA 1
ATOM 1721 C C . ALA A 1 229 ? -1.108 -2.664 -15.336 1 93.5 229 ALA A C 1
ATOM 1723 O O . ALA A 1 229 ? -1.473 -1.531 -15.656 1 93.5 229 ALA A O 1
ATOM 1724 N N . ALA A 1 230 ? -0.014 -2.871 -14.664 1 93.94 230 ALA A N 1
ATOM 1725 C CA . ALA A 1 230 ? 0.886 -1.781 -14.289 1 93.94 230 ALA A CA 1
ATOM 1726 C C . ALA A 1 230 ? 1.437 -1.081 -15.531 1 93.94 230 ALA A C 1
ATOM 1728 O O . ALA A 1 230 ? 1.551 0.147 -15.562 1 93.94 230 ALA A O 1
ATOM 1729 N N . LEU A 1 231 ? 1.794 -1.813 -16.547 1 94.62 231 LEU A N 1
ATOM 1730 C CA . LEU A 1 231 ? 2.318 -1.233 -17.781 1 94.62 231 LEU A CA 1
ATOM 1731 C C . LEU A 1 231 ? 1.26 -0.385 -18.469 1 94.62 231 LEU A C 1
ATOM 1733 O O . LEU A 1 231 ? 1.569 0.677 -19.016 1 94.62 231 LEU A O 1
ATOM 1737 N N . SER A 1 232 ? 0.041 -0.875 -18.422 1 91.56 232 SER A N 1
ATOM 1738 C CA . SER A 1 232 ? -1.059 -0.099 -18.984 1 91.56 232 SER A CA 1
ATOM 1739 C C . SER A 1 232 ? -1.25 1.214 -18.234 1 91.56 232 SER A C 1
ATOM 1741 O O . SER A 1 232 ? -1.428 2.268 -18.859 1 91.56 232 SER A O 1
ATOM 1743 N N . GLU A 1 233 ? -1.212 1.15 -16.938 1 89.44 233 GLU A N 1
ATOM 1744 C CA . GLU A 1 233 ? -1.343 2.344 -16.109 1 89.44 233 GLU A CA 1
ATOM 1745 C C . GLU A 1 233 ? -0.259 3.367 -16.438 1 89.44 233 GLU A C 1
ATOM 1747 O O . GLU A 1 233 ? -0.494 4.574 -16.359 1 89.44 233 GLU A O 1
ATOM 1752 N N . LEU A 1 234 ? 0.892 2.82 -16.797 1 89.94 234 LEU A N 1
ATOM 1753 C CA . LEU A 1 234 ? 2.045 3.686 -17.031 1 89.94 234 LEU A CA 1
ATOM 1754 C C . LEU A 1 234 ? 2.154 4.07 -18.5 1 89.94 234 LEU A C 1
ATOM 1756 O O . LEU A 1 234 ? 3.064 4.809 -18.891 1 89.94 234 LEU A O 1
ATOM 1760 N N . GLY A 1 235 ? 1.28 3.535 -19.359 1 88 235 GLY A N 1
ATOM 1761 C CA . GLY A 1 235 ? 1.312 3.826 -20.781 1 88 235 GLY A CA 1
ATOM 1762 C C . GLY A 1 235 ? 2.492 3.195 -21.5 1 88 235 GLY A C 1
ATOM 1763 O O . GLY A 1 235 ? 2.969 3.721 -22.5 1 88 235 GLY A O 1
ATOM 1764 N N . ALA A 1 236 ? 3.012 2.115 -20.969 1 92.56 236 ALA A N 1
ATOM 1765 C CA . ALA A 1 236 ? 4.141 1.396 -21.547 1 92.56 236 ALA A CA 1
ATOM 1766 C C . ALA A 1 236 ? 3.666 0.186 -22.344 1 92.56 236 ALA A C 1
ATOM 1768 O O . ALA A 1 236 ? 2.5 -0.203 -22.266 1 92.56 236 ALA A O 1
ATOM 1769 N N . GLU A 1 237 ? 4.566 -0.342 -23.094 1 94.38 237 GLU A N 1
ATOM 1770 C CA . GLU A 1 237 ? 4.211 -1.463 -23.969 1 94.38 237 GLU A CA 1
ATOM 1771 C C . GLU A 1 237 ? 4.562 -2.797 -23.312 1 94.38 237 GLU A C 1
ATOM 1773 O O . GLU A 1 237 ? 5.656 -2.955 -22.766 1 94.38 237 GLU A O 1
ATOM 1778 N N . GLN A 1 238 ? 3.617 -3.652 -23.359 1 95.81 238 GLN A N 1
ATOM 1779 C CA . GLN A 1 238 ? 3.859 -5.031 -22.938 1 95.81 238 GLN A CA 1
ATOM 1780 C C . GLN A 1 238 ? 4.457 -5.852 -24.078 1 95.81 238 GLN A C 1
ATOM 1782 O O . GLN A 1 238 ? 3.875 -5.93 -25.172 1 95.81 238 GLN A O 1
ATOM 1787 N N . LEU A 1 239 ? 5.617 -6.402 -23.906 1 97.88 239 LEU A N 1
ATOM 1788 C CA . LEU A 1 239 ? 6.273 -7.281 -24.875 1 97.88 239 LEU A CA 1
ATOM 1789 C C . LEU A 1 239 ? 6.215 -8.734 -24.406 1 97.88 239 LEU A C 1
ATOM 1791 O O . LEU A 1 239 ? 7.148 -9.227 -23.766 1 97.88 239 LEU A O 1
ATOM 1795 N N . GLY A 1 240 ? 5.188 -9.414 -24.828 1 98.06 240 GLY A N 1
ATOM 1796 C CA . GLY A 1 240 ? 4.973 -10.773 -24.375 1 98.06 240 GLY A CA 1
ATOM 1797 C C . GLY A 1 240 ? 5.859 -11.789 -25.078 1 98.06 240 GLY A C 1
ATOM 1798 O O . GLY A 1 240 ? 5.871 -11.859 -26.312 1 98.06 240 GLY A O 1
ATOM 1799 N N . TYR A 1 241 ? 6.609 -12.555 -24.312 1 98.5 241 TYR A N 1
ATOM 1800 C CA . TYR A 1 241 ? 7.312 -13.695 -24.875 1 98.5 241 TYR A CA 1
ATOM 1801 C C . TYR A 1 241 ? 6.648 -15.008 -24.453 1 98.5 241 TYR A C 1
ATOM 1803 O O . TYR A 1 241 ? 6.324 -15.195 -23.281 1 98.5 241 TYR A O 1
ATOM 1811 N N . GLU A 1 242 ? 6.516 -15.938 -25.328 1 98.25 242 GLU A N 1
ATOM 1812 C CA . GLU A 1 242 ? 5.785 -17.172 -25.078 1 98.25 242 GLU A CA 1
ATOM 1813 C C . GLU A 1 242 ? 6.684 -18.219 -24.406 1 98.25 242 GLU A C 1
ATOM 1815 O O . GLU A 1 242 ? 7.797 -18.469 -24.875 1 98.25 242 GLU A O 1
ATOM 1820 N N . LEU A 1 243 ? 6.199 -18.719 -23.328 1 98.31 243 LEU A N 1
ATOM 1821 C CA . LEU A 1 243 ? 6.824 -19.922 -22.766 1 98.31 243 LEU A CA 1
ATOM 1822 C C . LEU A 1 243 ? 6.465 -21.141 -23.594 1 98.31 243 LEU A C 1
ATOM 1824 O O . LEU A 1 243 ? 5.375 -21.219 -24.172 1 98.31 243 LEU A O 1
ATOM 1828 N N . ASP A 1 244 ? 7.383 -22.094 -23.594 1 97.69 244 ASP A N 1
ATOM 1829 C CA . ASP A 1 244 ? 7.207 -23.266 -24.453 1 97.69 244 ASP A CA 1
ATOM 1830 C C . ASP A 1 244 ? 6.426 -24.359 -23.719 1 97.69 244 ASP A C 1
ATOM 1832 O O . ASP A 1 244 ? 7.012 -25.188 -23.016 1 97.69 244 ASP A O 1
ATOM 1836 N N . GLU A 1 245 ? 5.184 -24.484 -23.953 1 97.88 245 GLU A N 1
ATOM 1837 C CA . GLU A 1 245 ? 4.312 -25.469 -23.312 1 97.88 245 GLU A CA 1
ATOM 1838 C C . GLU A 1 245 ? 4.746 -26.891 -23.641 1 97.88 245 GLU A C 1
ATOM 1840 O O . GLU A 1 245 ? 4.633 -27.797 -22.797 1 97.88 245 GLU A O 1
ATOM 1845 N N . GLY A 1 246 ? 5.219 -27.172 -24.844 1 97.12 246 GLY A N 1
ATOM 1846 C CA . GLY A 1 246 ? 5.648 -28.484 -25.266 1 97.12 246 GLY A CA 1
ATOM 1847 C C . GLY A 1 246 ? 6.902 -28.969 -24.562 1 97.12 246 GLY A C 1
ATOM 1848 O O . GLY A 1 246 ? 7.211 -30.156 -24.578 1 97.12 246 GLY A O 1
ATOM 1849 N N . ARG A 1 247 ? 7.551 -28.078 -24 1 96.38 247 ARG A N 1
ATOM 1850 C CA . ARG A 1 247 ? 8.75 -28.406 -23.234 1 96.38 247 ARG A CA 1
ATOM 1851 C C . ARG A 1 247 ? 8.609 -27.984 -21.781 1 96.38 247 ARG A C 1
ATOM 1853 O O . ARG A 1 247 ? 9.523 -27.391 -21.203 1 96.38 247 ARG A O 1
ATOM 1860 N N . GLY A 1 248 ? 7.438 -28.156 -21.234 1 95.69 248 GLY A N 1
ATOM 1861 C CA . GLY A 1 248 ? 7.191 -27.906 -19.828 1 95.69 248 GLY A CA 1
ATOM 1862 C C . GLY A 1 248 ? 7.238 -26.422 -19.453 1 95.69 248 GLY A C 1
ATOM 1863 O O . GLY A 1 248 ? 7.77 -26.062 -18.406 1 95.69 248 GLY A O 1
ATOM 1864 N N . TRP A 1 249 ? 6.859 -25.547 -20.359 1 97.69 249 TRP A N 1
ATOM 1865 C CA . TRP A 1 249 ? 6.828 -24.109 -20.188 1 97.69 249 TRP A CA 1
ATOM 1866 C C . TRP A 1 249 ? 8.234 -23.547 -20.062 1 97.69 249 TRP A C 1
ATOM 1868 O O . TRP A 1 249 ? 8.461 -22.578 -19.328 1 97.69 249 TRP A O 1
ATOM 1878 N N . ALA A 1 250 ? 9.172 -24.094 -20.703 1 95.62 250 ALA A N 1
ATOM 1879 C CA . ALA A 1 250 ? 10.562 -23.641 -20.672 1 95.62 250 ALA A CA 1
ATOM 1880 C C . ALA A 1 250 ? 10.703 -22.266 -21.312 1 95.62 250 ALA A C 1
ATOM 1882 O O . ALA A 1 250 ? 9.984 -21.922 -22.25 1 95.62 250 ALA A O 1
ATOM 1883 N N . LEU A 1 251 ? 11.578 -21.516 -20.734 1 96.94 251 LEU A N 1
ATOM 1884 C CA . LEU A 1 251 ? 11.969 -20.234 -21.312 1 96.94 251 LEU A CA 1
ATOM 1885 C C . LEU A 1 251 ? 13.039 -20.422 -22.375 1 96.94 251 LEU A C 1
ATOM 1887 O O . LEU A 1 251 ? 14.062 -21.062 -22.125 1 96.94 251 LEU A O 1
ATOM 1891 N N . ASP A 1 252 ? 12.797 -19.906 -23.578 1 95.75 252 ASP A N 1
ATOM 1892 C CA . ASP A 1 252 ? 13.703 -20.031 -24.703 1 95.75 252 ASP A CA 1
ATOM 1893 C C . ASP A 1 252 ? 14.242 -18.656 -25.125 1 95.75 252 ASP A C 1
ATOM 1895 O O . ASP A 1 252 ? 13.484 -17.781 -25.531 1 95.75 252 ASP A O 1
ATOM 1899 N N . VAL A 1 253 ? 15.516 -18.516 -25.141 1 97.31 253 VAL A N 1
ATOM 1900 C CA . VAL A 1 253 ? 16.156 -17.25 -25.453 1 97.31 253 VAL A CA 1
ATOM 1901 C C . VAL A 1 253 ? 15.898 -16.859 -26.906 1 97.31 253 VAL A C 1
ATOM 1903 O O . VAL A 1 253 ? 15.836 -15.68 -27.25 1 97.31 253 VAL A O 1
ATOM 1906 N N . ARG A 1 254 ? 15.727 -17.812 -27.812 1 97.38 254 ARG A N 1
ATOM 1907 C CA . ARG A 1 254 ? 15.391 -17.516 -29.203 1 97.38 254 ARG A CA 1
ATOM 1908 C C . ARG A 1 254 ? 14.07 -16.75 -29.297 1 97.38 254 ARG A C 1
ATOM 1910 O O . ARG A 1 254 ? 13.914 -15.859 -30.141 1 97.38 254 ARG A O 1
ATOM 1917 N N . GLU A 1 255 ? 13.148 -17.172 -28.484 1 97.94 255 GLU A N 1
ATOM 1918 C CA . GLU A 1 255 ? 11.875 -16.453 -28.406 1 97.94 255 GLU A CA 1
ATOM 1919 C C . GLU A 1 255 ? 12.07 -15.023 -27.906 1 97.94 255 GLU A C 1
ATOM 1921 O O . GLU A 1 255 ? 11.445 -14.094 -28.406 1 97.94 255 GLU A O 1
ATOM 1926 N N . LEU A 1 256 ? 12.945 -14.82 -26.922 1 98.56 256 LEU A N 1
ATOM 1927 C CA . LEU A 1 256 ? 13.266 -13.484 -26.422 1 98.56 256 LEU A CA 1
ATOM 1928 C C . LEU A 1 256 ? 13.852 -12.617 -27.531 1 98.56 256 LEU A C 1
ATOM 1930 O O . LEU A 1 256 ? 13.477 -11.453 -27.672 1 98.56 256 LEU A O 1
ATOM 1934 N N . ARG A 1 257 ? 14.758 -13.188 -28.266 1 98 257 ARG A N 1
ATOM 1935 C CA . ARG A 1 257 ? 15.391 -12.461 -29.359 1 98 257 ARG A CA 1
ATOM 1936 C C . ARG A 1 257 ? 14.367 -12.07 -30.422 1 98 257 ARG A C 1
ATOM 1938 O O . ARG A 1 257 ? 14.43 -10.969 -30.984 1 98 257 ARG A O 1
ATOM 1945 N N . ARG A 1 258 ? 13.492 -12.969 -30.703 1 97.75 258 ARG A N 1
ATOM 1946 C CA . ARG A 1 258 ? 12.445 -12.695 -31.672 1 97.75 258 ARG A CA 1
ATOM 1947 C C . ARG A 1 258 ? 11.57 -11.531 -31.234 1 97.75 258 ARG A C 1
ATOM 1949 O O . ARG A 1 258 ? 11.32 -10.609 -32 1 97.75 258 ARG A O 1
ATOM 1956 N N . VAL A 1 259 ? 11.117 -11.562 -30.031 1 98 259 VAL A N 1
ATOM 1957 C CA . VAL A 1 259 ? 10.234 -10.539 -29.5 1 98 259 VAL A CA 1
ATOM 1958 C C . VAL A 1 259 ? 10.961 -9.195 -29.469 1 98 259 VAL A C 1
ATOM 1960 O O . VAL A 1 259 ? 10.391 -8.164 -29.828 1 98 259 VAL A O 1
ATOM 1963 N N . LEU A 1 260 ? 12.172 -9.219 -29.031 1 97.44 260 LEU A N 1
ATOM 1964 C CA . LEU A 1 260 ? 12.953 -7.988 -28.938 1 97.44 260 LEU A CA 1
ATOM 1965 C C . LEU A 1 260 ? 13.18 -7.379 -30.312 1 97.44 260 LEU A C 1
ATOM 1967 O O . LEU A 1 260 ? 13.117 -6.156 -30.469 1 97.44 260 LEU A O 1
ATOM 1971 N N . GLY A 1 261 ? 13.523 -8.203 -31.25 1 96 261 GLY A N 1
ATOM 1972 C CA . GLY A 1 261 ? 13.727 -7.73 -32.625 1 96 261 GLY A CA 1
ATOM 1973 C C . GLY A 1 261 ? 12.523 -7.012 -33.188 1 96 261 GLY A C 1
ATOM 1974 O O . GLY A 1 261 ? 12.656 -5.961 -33.812 1 96 261 GLY A O 1
ATOM 1975 N N . ARG A 1 262 ? 11.406 -7.48 -32.906 1 95.44 262 ARG A N 1
ATOM 1976 C CA . ARG A 1 262 ? 10.172 -6.871 -33.375 1 95.44 262 ARG A CA 1
ATOM 1977 C C . ARG A 1 262 ? 9.859 -5.59 -32.625 1 95.44 262 ARG A C 1
ATOM 1979 O O . ARG A 1 262 ? 9.359 -4.621 -33.188 1 95.44 262 ARG A O 1
ATOM 1986 N N . ALA A 1 263 ? 10.117 -5.613 -31.391 1 95 263 ALA A N 1
ATOM 1987 C CA . ALA A 1 263 ? 9.766 -4.516 -30.484 1 95 263 ALA A CA 1
ATOM 1988 C C . ALA A 1 263 ? 10.602 -3.271 -30.797 1 95 263 ALA A C 1
ATOM 1990 O O . ALA A 1 263 ? 10.109 -2.146 -30.672 1 95 263 ALA A O 1
ATOM 1991 N N . ARG A 1 264 ? 11.789 -3.379 -31.172 1 92.94 264 ARG A N 1
ATOM 1992 C CA . ARG A 1 264 ? 12.711 -2.266 -31.375 1 92.94 264 ARG A CA 1
ATOM 1993 C C . ARG A 1 264 ? 12.234 -1.361 -32.5 1 92.94 264 ARG A C 1
ATOM 1995 O O . ARG A 1 264 ? 12.664 -0.211 -32.625 1 92.94 264 ARG A O 1
ATOM 2002 N N . ARG A 1 265 ? 11.289 -1.803 -33.188 1 90 265 ARG A N 1
ATOM 2003 C CA . ARG A 1 265 ? 10.742 -1.01 -34.281 1 90 265 ARG A CA 1
ATOM 2004 C C . ARG A 1 265 ? 9.75 0.025 -33.781 1 90 265 ARG A C 1
ATOM 2006 O O . ARG A 1 265 ? 9.492 1.035 -34.438 1 90 265 ARG A O 1
ATOM 2013 N N . SER A 1 266 ? 9.305 -0.234 -32.562 1 89.06 266 SER A N 1
ATOM 2014 C CA . SER A 1 266 ? 8.195 0.61 -32.125 1 89.06 266 SER A CA 1
ATOM 2015 C C . SER A 1 266 ? 8.375 1.1 -30.703 1 89.06 266 SER A C 1
ATOM 2017 O O . SER A 1 266 ? 7.711 2.041 -30.281 1 89.06 266 SER A O 1
ATOM 2019 N N . CYS A 1 267 ? 9.227 0.467 -30 1 92.5 267 CYS A N 1
ATOM 2020 C CA . CYS A 1 267 ? 9.422 0.908 -28.625 1 92.5 267 CYS A CA 1
ATOM 2021 C C . CYS A 1 267 ? 10.859 0.66 -28.172 1 92.5 267 CYS A C 1
ATOM 2023 O O . CYS A 1 267 ? 11.68 0.158 -28.938 1 92.5 267 CYS A O 1
ATOM 2025 N N . GLU A 1 268 ? 11.172 1.154 -27.016 1 93 268 GLU A N 1
ATOM 2026 C CA . GLU A 1 268 ? 12.477 0.942 -26.391 1 93 268 GLU A CA 1
ATOM 2027 C C . GLU A 1 268 ? 12.383 -0.069 -25.25 1 93 268 GLU A C 1
ATOM 2029 O O . GLU A 1 268 ? 11.992 0.278 -24.141 1 93 268 GLU A O 1
ATOM 2034 N N . PRO A 1 269 ? 12.852 -1.293 -25.516 1 95.38 269 PRO A N 1
ATOM 2035 C CA . PRO A 1 269 ? 12.836 -2.277 -24.422 1 95.38 269 PRO A CA 1
ATOM 2036 C C . PRO A 1 269 ? 13.75 -1.89 -23.266 1 95.38 269 PRO A C 1
ATOM 2038 O O . PRO A 1 269 ? 14.891 -1.47 -23.484 1 95.38 269 PRO A O 1
ATOM 2041 N N . ARG A 1 270 ? 13.18 -2.07 -22.047 1 95.56 270 ARG A N 1
ATOM 2042 C CA . ARG A 1 270 ? 13.906 -1.592 -20.875 1 95.56 270 ARG A CA 1
ATOM 2043 C C . ARG A 1 270 ? 14.195 -2.732 -19.906 1 95.56 270 ARG A C 1
ATOM 2045 O O . ARG A 1 270 ? 15.188 -2.693 -19.172 1 95.56 270 ARG A O 1
ATOM 2052 N N . ALA A 1 271 ? 13.336 -3.709 -19.875 1 97.81 271 ALA A N 1
ATOM 2053 C CA . ALA A 1 271 ? 13.453 -4.719 -18.828 1 97.81 271 ALA A CA 1
ATOM 2054 C C . ALA A 1 271 ? 12.898 -6.059 -19.297 1 97.81 271 ALA A C 1
ATOM 2056 O O . ALA A 1 271 ? 12.141 -6.121 -20.266 1 97.81 271 ALA A O 1
ATOM 2057 N N . LEU A 1 272 ? 13.367 -7.07 -18.625 1 98.5 272 LEU A N 1
ATOM 2058 C CA . LEU A 1 272 ? 12.914 -8.445 -18.797 1 98.5 272 LEU A CA 1
ATOM 2059 C C . LEU A 1 272 ? 12.445 -9.031 -17.469 1 98.5 272 LEU A C 1
ATOM 2061 O O . LEU A 1 272 ? 13.227 -9.117 -16.516 1 98.5 272 LEU A O 1
ATOM 2065 N N . CYS A 1 273 ? 11.148 -9.398 -17.422 1 98.69 273 CYS A N 1
ATOM 2066 C CA . CYS A 1 273 ? 10.578 -10.016 -16.234 1 98.69 273 CYS A CA 1
ATOM 2067 C C . CYS A 1 273 ? 10.562 -11.531 -16.359 1 98.69 273 CYS A C 1
ATOM 2069 O O . CYS A 1 273 ? 10.133 -12.078 -17.375 1 98.69 273 CYS A O 1
ATOM 2071 N N . VAL A 1 274 ? 11.086 -12.234 -15.352 1 98.75 274 VAL A N 1
ATOM 2072 C CA . VAL A 1 274 ? 11 -13.688 -15.234 1 98.75 274 VAL A CA 1
ATOM 2073 C C . VAL A 1 274 ? 10.312 -14.062 -13.922 1 98.75 274 VAL A C 1
ATOM 2075 O O . VAL A 1 274 ? 10.727 -13.617 -12.852 1 98.75 274 VAL A O 1
ATOM 2078 N N . ILE A 1 275 ? 9.266 -14.844 -14.023 1 98.62 275 ILE A N 1
ATOM 2079 C CA . ILE A 1 275 ? 8.578 -15.359 -12.844 1 98.62 275 ILE A CA 1
ATOM 2080 C C . ILE A 1 275 ? 8.953 -16.812 -12.617 1 98.62 275 ILE A C 1
ATOM 2082 O O . ILE A 1 275 ? 8.656 -17.672 -13.453 1 98.62 275 ILE A O 1
ATOM 2086 N N . ASN A 1 276 ? 9.68 -17.125 -11.516 1 98.44 276 ASN A N 1
ATOM 2087 C CA . ASN A 1 276 ? 10.242 -18.453 -11.281 1 98.44 276 ASN A CA 1
ATOM 2088 C C . ASN A 1 276 ? 10.305 -18.781 -9.797 1 98.44 276 ASN A C 1
ATOM 2090 O O . ASN A 1 276 ? 11.062 -18.156 -9.047 1 98.44 276 ASN A O 1
ATOM 2094 N N . PRO A 1 277 ? 9.562 -19.812 -9.367 1 98.19 277 PRO A N 1
ATOM 2095 C CA . PRO A 1 277 ? 8.609 -20.656 -10.102 1 98.19 277 PRO A CA 1
ATOM 2096 C C . PRO A 1 277 ? 7.461 -19.859 -10.711 1 98.19 277 PRO A C 1
ATOM 2098 O O . PRO A 1 277 ? 7.141 -18.766 -10.227 1 98.19 277 PRO A O 1
ATOM 2101 N N . GLY A 1 278 ? 6.883 -20.453 -11.703 1 98 278 GLY A N 1
ATOM 2102 C CA . GLY A 1 278 ? 6.051 -19.656 -12.586 1 98 278 GLY A CA 1
ATOM 2103 C C . GLY A 1 278 ? 4.598 -19.594 -12.148 1 98 278 GLY A C 1
ATOM 2104 O O . GLY A 1 278 ? 4.047 -20.594 -11.695 1 98 278 GLY A O 1
ATOM 2105 N N . ASN A 1 279 ? 3.943 -18.516 -12.273 1 97 279 ASN A N 1
ATOM 2106 C CA . ASN A 1 279 ? 2.51 -18.25 -12.242 1 97 279 ASN A CA 1
ATOM 2107 C C . ASN A 1 279 ? 2.012 -17.719 -13.586 1 97 279 ASN A C 1
ATOM 2109 O O . ASN A 1 279 ? 2.412 -16.641 -14.016 1 97 279 ASN A O 1
ATOM 2113 N N . PRO A 1 280 ? 1.272 -18.484 -14.32 1 97.38 280 PRO A N 1
ATOM 2114 C CA . PRO A 1 280 ? 0.358 -19.531 -13.859 1 97.38 280 PRO A CA 1
ATOM 2115 C C . PRO A 1 280 ? 0.849 -20.938 -14.195 1 97.38 280 PRO A C 1
ATOM 2117 O O . PRO A 1 280 ? 0.108 -21.906 -14.039 1 97.38 280 PRO A O 1
ATOM 2120 N N . THR A 1 281 ? 2.055 -21.094 -14.602 1 98 281 THR A N 1
ATOM 2121 C CA . THR A 1 281 ? 2.416 -22.312 -15.305 1 98 281 THR A CA 1
ATOM 2122 C C . THR A 1 281 ? 2.99 -23.344 -14.336 1 98 281 THR A C 1
ATOM 2124 O O . THR A 1 281 ? 3.098 -24.531 -14.672 1 98 281 THR A O 1
ATOM 2127 N N . GLY A 1 282 ? 3.469 -22.891 -13.188 1 97.81 282 GLY A N 1
ATOM 2128 C CA . GLY A 1 282 ? 4.012 -23.797 -12.195 1 97.81 282 GLY A CA 1
ATOM 2129 C C . GLY A 1 282 ? 5.406 -24.281 -12.531 1 97.81 282 GLY A C 1
ATOM 2130 O O . GLY A 1 282 ? 6 -25.062 -11.781 1 97.81 282 GLY A O 1
ATOM 2131 N N . GLN A 1 283 ? 6.023 -23.828 -13.578 1 97.62 283 GLN A N 1
ATOM 2132 C CA . GLN A 1 283 ? 7.328 -24.312 -14.023 1 97.62 283 GLN A CA 1
ATOM 2133 C C . GLN A 1 283 ? 8.445 -23.812 -13.109 1 97.62 283 GLN A C 1
ATOM 2135 O O . GLN A 1 283 ? 8.328 -22.75 -12.5 1 97.62 283 GLN A O 1
ATOM 2140 N N . VAL A 1 284 ? 9.469 -24.578 -12.977 1 98.25 284 VAL A N 1
ATOM 2141 C CA . VAL A 1 284 ? 10.711 -24.203 -12.312 1 98.25 284 VAL A CA 1
ATOM 2142 C C . VAL A 1 284 ? 11.852 -24.172 -13.328 1 98.25 284 VAL A C 1
ATOM 2144 O O . VAL A 1 284 ? 12.18 -25.203 -13.93 1 98.25 284 VAL A O 1
ATOM 2147 N N . GLN A 1 285 ? 12.398 -23 -13.562 1 97 285 GLN A N 1
ATOM 2148 C CA . GLN A 1 285 ? 13.5 -22.875 -14.516 1 97 285 GLN A CA 1
ATOM 2149 C C . GLN A 1 285 ? 14.781 -23.484 -13.953 1 97 285 GLN A C 1
ATOM 2151 O O . GLN A 1 285 ? 15.07 -23.344 -12.758 1 97 285 GLN A O 1
ATOM 2156 N N . ASP A 1 286 ? 15.5 -24.141 -14.789 1 96.06 286 ASP A N 1
ATOM 2157 C CA . ASP A 1 286 ? 16.766 -24.703 -14.336 1 96.06 286 ASP A CA 1
ATOM 2158 C C . ASP A 1 286 ? 17.891 -23.672 -14.406 1 96.06 286 ASP A C 1
ATOM 2160 O O . ASP A 1 286 ? 17.688 -22.578 -14.922 1 96.06 286 ASP A O 1
ATOM 2164 N N . ARG A 1 287 ? 18.984 -24.031 -13.859 1 97.56 287 ARG A N 1
ATOM 2165 C CA . ARG A 1 287 ? 20.109 -23.125 -13.75 1 97.56 287 ARG A CA 1
ATOM 2166 C C . ARG A 1 287 ? 20.594 -22.672 -15.125 1 97.56 287 ARG A C 1
ATOM 2168 O O . ARG A 1 287 ? 20.906 -21.5 -15.32 1 97.56 287 ARG A O 1
ATOM 2175 N N . HIS A 1 288 ? 20.688 -23.562 -16.047 1 97.31 288 HIS A N 1
ATOM 2176 C CA . HIS A 1 288 ? 21.172 -23.25 -17.391 1 97.31 288 HIS A CA 1
ATOM 2177 C C . HIS A 1 288 ? 20.281 -22.219 -18.078 1 97.31 288 HIS A C 1
ATOM 2179 O O . HIS A 1 288 ? 20.781 -21.297 -18.719 1 97.31 288 HIS A O 1
ATOM 2185 N N . SER A 1 289 ? 19 -22.391 -17.969 1 96.81 289 SER A N 1
ATOM 2186 C CA . SER A 1 289 ? 18.047 -21.438 -18.531 1 96.81 289 SER A CA 1
ATOM 2187 C C . SER A 1 289 ? 18.266 -20.047 -17.938 1 96.81 289 SER A C 1
ATOM 2189 O O . SER A 1 289 ? 18.219 -19.047 -18.672 1 96.81 289 SER A O 1
ATOM 2191 N N . ILE A 1 290 ? 18.516 -19.938 -16.656 1 98.44 290 ILE A N 1
ATOM 2192 C CA . ILE A 1 290 ? 18.734 -18.656 -15.977 1 98.44 290 ILE A CA 1
ATOM 2193 C C . ILE A 1 290 ? 20.031 -18.016 -16.484 1 98.44 290 ILE A C 1
ATOM 2195 O O . ILE A 1 290 ? 20.078 -16.812 -16.734 1 98.44 290 ILE A O 1
ATOM 2199 N N . GLU A 1 291 ? 21.031 -18.812 -16.688 1 98.56 291 GLU A N 1
ATOM 2200 C CA . GLU A 1 291 ? 22.297 -18.312 -17.25 1 98.56 291 GLU A CA 1
ATOM 2201 C C . GLU A 1 291 ? 22.078 -17.703 -18.625 1 98.56 291 GLU A C 1
ATOM 2203 O O . GLU A 1 291 ? 22.594 -16.625 -18.906 1 98.56 291 GLU A O 1
ATOM 2208 N N . GLU A 1 292 ? 21.375 -18.391 -19.422 1 98.31 292 GLU A N 1
ATOM 2209 C CA . GLU A 1 292 ? 21.094 -17.906 -20.781 1 98.31 292 GLU A CA 1
ATOM 2210 C C . GLU A 1 292 ? 20.328 -16.594 -20.75 1 98.31 292 GLU A C 1
ATOM 2212 O O . GLU A 1 292 ? 20.594 -15.695 -21.562 1 98.31 292 GLU A O 1
ATOM 2217 N N . VAL A 1 293 ? 19.438 -16.5 -19.875 1 98.31 293 VAL A N 1
ATOM 2218 C CA . VAL A 1 293 ? 18.625 -15.297 -19.734 1 98.31 293 VAL A CA 1
ATOM 2219 C C . VAL A 1 293 ? 19.516 -14.133 -19.297 1 98.31 293 VAL A C 1
ATOM 2221 O O . VAL A 1 293 ? 19.391 -13.023 -19.812 1 98.31 293 VAL A O 1
ATOM 2224 N N . ILE A 1 294 ? 20.375 -14.367 -18.312 1 98.5 294 ILE A N 1
ATOM 2225 C CA . ILE A 1 294 ? 21.281 -13.336 -17.812 1 98.5 294 ILE A CA 1
ATOM 2226 C C . ILE A 1 294 ? 22.219 -12.875 -18.938 1 98.5 294 ILE A C 1
ATOM 2228 O O . ILE A 1 294 ? 22.438 -11.68 -19.109 1 98.5 294 ILE A O 1
ATOM 2232 N N . GLU A 1 295 ? 22.719 -13.82 -19.75 1 98.19 295 GLU A N 1
ATOM 2233 C CA . GLU A 1 295 ? 23.578 -13.484 -20.891 1 98.19 295 GLU A CA 1
ATOM 2234 C C . GLU A 1 295 ? 22.828 -12.617 -21.891 1 98.19 295 GLU A C 1
ATOM 2236 O O . GLU A 1 295 ? 23.375 -11.625 -22.391 1 98.19 295 GLU A O 1
ATOM 2241 N N . PHE A 1 296 ? 21.688 -12.984 -22.234 1 97.94 296 PHE A N 1
ATOM 2242 C CA . PHE A 1 296 ? 20.844 -12.242 -23.156 1 97.94 296 PHE A CA 1
ATOM 2243 C C . PHE A 1 296 ? 20.609 -10.82 -22.656 1 97.94 296 PHE A C 1
ATOM 2245 O O . PHE A 1 296 ? 20.734 -9.859 -23.422 1 97.94 296 PHE A O 1
ATOM 2252 N N . ALA A 1 297 ? 20.219 -10.711 -21.328 1 98.12 297 ALA A N 1
ATOM 2253 C CA . ALA A 1 297 ? 19.953 -9.398 -20.734 1 98.12 297 ALA A CA 1
ATOM 2254 C C . ALA A 1 297 ? 21.203 -8.523 -20.766 1 98.12 297 ALA A C 1
ATOM 2256 O O . ALA A 1 297 ? 21.125 -7.316 -21.016 1 98.12 297 ALA A O 1
ATOM 2257 N N . ALA A 1 298 ? 22.312 -9.117 -20.5 1 97.38 298 ALA A N 1
ATOM 2258 C CA . ALA A 1 298 ? 23.578 -8.391 -20.547 1 97.38 298 ALA A CA 1
ATOM 2259 C C . ALA A 1 298 ? 23.875 -7.891 -21.953 1 97.38 298 ALA A C 1
ATOM 2261 O O . ALA A 1 298 ? 24.266 -6.734 -22.141 1 97.38 298 ALA A O 1
ATOM 2262 N N . GLU A 1 299 ? 23.703 -8.781 -22.906 1 96.31 299 GLU A N 1
ATOM 2263 C CA . GLU A 1 299 ? 23.953 -8.453 -24.297 1 96.31 299 GLU A CA 1
ATOM 2264 C C . GLU A 1 299 ? 23.062 -7.316 -24.766 1 96.31 299 GLU A C 1
ATOM 2266 O O . GLU A 1 299 ? 23.484 -6.441 -25.516 1 96.31 299 GLU A O 1
ATOM 2271 N N . GLU A 1 300 ? 21.859 -7.316 -24.328 1 96.38 300 GLU A N 1
ATOM 2272 C CA . GLU A 1 300 ? 20.859 -6.41 -24.875 1 96.38 300 GLU A CA 1
ATOM 2273 C C . GLU A 1 300 ? 20.656 -5.195 -23.969 1 96.38 300 GLU A C 1
ATOM 2275 O O . GLU A 1 300 ? 19.875 -4.297 -24.297 1 96.38 300 GLU A O 1
ATOM 2280 N N . GLY A 1 301 ? 21.375 -5.156 -22.859 1 94.94 301 GLY A N 1
ATOM 2281 C CA . GLY A 1 301 ? 21.281 -4.027 -21.938 1 94.94 301 GLY A CA 1
ATOM 2282 C C . GLY A 1 301 ? 19.953 -3.93 -21.234 1 94.94 301 GLY A C 1
ATOM 2283 O O . GLY A 1 301 ? 19.391 -2.838 -21.109 1 94.94 301 GLY A O 1
ATOM 2284 N N . LEU A 1 302 ? 19.375 -5.039 -20.844 1 97.31 302 LEU A N 1
ATOM 2285 C CA . LEU A 1 302 ? 18.062 -5.062 -20.203 1 97.31 302 LEU A CA 1
ATOM 2286 C C . LEU A 1 302 ? 18.188 -5.199 -18.688 1 97.31 302 LEU A C 1
ATOM 2288 O O . LEU A 1 302 ? 19.047 -5.918 -18.203 1 97.31 302 LEU A O 1
ATOM 2292 N N . PHE A 1 303 ? 17.344 -4.453 -17.938 1 97.88 303 PHE A N 1
ATOM 2293 C CA . PHE A 1 303 ? 17.156 -4.668 -16.516 1 97.88 303 PHE A CA 1
ATOM 2294 C C . PHE A 1 303 ? 16.406 -5.965 -16.25 1 97.88 303 PHE A C 1
ATOM 2296 O O . PHE A 1 303 ? 15.406 -6.25 -16.922 1 97.88 303 PHE A O 1
ATOM 2303 N N . ILE A 1 304 ? 16.891 -6.828 -15.297 1 98.75 304 ILE A N 1
ATOM 2304 C CA . ILE A 1 304 ? 16.188 -8.078 -15.008 1 98.75 304 ILE A CA 1
ATOM 2305 C C . ILE A 1 304 ? 15.305 -7.898 -13.773 1 98.75 304 ILE A C 1
ATOM 2307 O O . ILE A 1 304 ? 15.781 -7.5 -12.711 1 98.75 304 ILE A O 1
ATOM 2311 N N . ILE A 1 305 ? 14.039 -8.156 -13.914 1 98.81 305 ILE A N 1
ATOM 2312 C CA . ILE A 1 305 ? 13.109 -8.305 -12.797 1 98.81 305 ILE A CA 1
ATOM 2313 C C . ILE A 1 305 ? 12.875 -9.789 -12.516 1 98.81 305 ILE A C 1
ATOM 2315 O O . ILE A 1 305 ? 12.156 -10.461 -13.258 1 98.81 305 ILE A O 1
ATOM 2319 N N . ALA A 1 306 ? 13.477 -10.25 -11.477 1 98.88 306 ALA A N 1
ATOM 2320 C CA . ALA A 1 306 ? 13.312 -11.641 -11.062 1 98.88 306 ALA A CA 1
ATOM 2321 C C . ALA A 1 306 ? 12.219 -11.773 -10.008 1 98.88 306 ALA A C 1
ATOM 2323 O O . ALA A 1 306 ? 12.453 -11.5 -8.828 1 98.88 306 ALA A O 1
ATOM 2324 N N . ASP A 1 307 ? 11.031 -12.18 -10.43 1 98.75 307 ASP A N 1
ATOM 2325 C CA . ASP A 1 307 ? 9.922 -12.461 -9.523 1 98.75 307 ASP A CA 1
ATOM 2326 C C . ASP A 1 307 ? 10.062 -13.852 -8.906 1 98.75 307 ASP A C 1
ATOM 2328 O O . ASP A 1 307 ? 9.703 -14.852 -9.539 1 98.75 307 ASP A O 1
ATOM 2332 N N . GLU A 1 308 ? 10.5 -13.898 -7.633 1 98.81 308 GLU A N 1
ATOM 2333 C CA . GLU A 1 308 ? 10.891 -15.156 -7 1 98.81 308 GLU A CA 1
ATOM 2334 C C . GLU A 1 308 ? 10.039 -15.438 -5.766 1 98.81 308 GLU A C 1
ATOM 2336 O O . GLU A 1 308 ? 10.523 -16.016 -4.793 1 98.81 308 GLU A O 1
ATOM 2341 N N . VAL A 1 309 ? 8.781 -15.016 -5.809 1 98.5 309 VAL A N 1
ATOM 2342 C CA . VAL A 1 309 ? 7.898 -15.062 -4.645 1 98.5 309 VAL A CA 1
ATOM 2343 C C . VAL A 1 309 ? 7.582 -16.516 -4.293 1 98.5 309 VAL A C 1
ATOM 2345 O O . VAL A 1 309 ? 7.234 -16.812 -3.148 1 98.5 309 VAL A O 1
ATOM 2348 N N . TYR A 1 310 ? 7.773 -17.469 -5.223 1 98.5 310 TYR A N 1
ATOM 2349 C CA . TYR A 1 310 ? 7.441 -18.859 -4.992 1 98.5 310 TYR A CA 1
ATOM 2350 C C . TYR A 1 310 ? 8.695 -19.688 -4.727 1 98.5 310 TYR A C 1
ATOM 2352 O O . TYR A 1 310 ? 8.703 -20.906 -4.926 1 98.5 310 TYR A O 1
ATOM 2360 N N . GLN A 1 311 ? 9.703 -19.125 -4.227 1 98.12 311 GLN A N 1
ATOM 2361 C CA . GLN A 1 311 ? 11.016 -19.75 -4.121 1 98.12 311 GLN A CA 1
ATOM 2362 C C . GLN A 1 311 ? 10.977 -20.969 -3.199 1 98.12 311 GLN A C 1
ATOM 2364 O O . GLN A 1 311 ? 11.781 -21.891 -3.334 1 98.12 311 GLN A O 1
ATOM 2369 N N . ASP A 1 312 ? 9.992 -21.062 -2.297 1 96.94 312 ASP A N 1
ATOM 2370 C CA . ASP A 1 312 ? 9.883 -22.219 -1.399 1 96.94 312 ASP A CA 1
ATOM 2371 C C . ASP A 1 312 ? 8.984 -23.297 -1.997 1 96.94 312 ASP A C 1
ATOM 2373 O O . ASP A 1 312 ? 8.977 -24.438 -1.522 1 96.94 312 ASP A O 1
ATOM 2377 N N . ASN A 1 313 ? 8.242 -22.953 -2.986 1 97.69 313 ASN A N 1
ATOM 2378 C CA . ASN A 1 313 ? 7.293 -23.875 -3.6 1 97.69 313 ASN A CA 1
ATOM 2379 C C . ASN A 1 313 ? 7.926 -24.641 -4.754 1 97.69 313 ASN A C 1
ATOM 2381 O O . ASN A 1 313 ? 7.691 -24.328 -5.922 1 97.69 313 ASN A O 1
ATOM 2385 N N . VAL A 1 314 ? 8.68 -25.688 -4.469 1 98 314 VAL A N 1
ATOM 2386 C CA . VAL A 1 314 ? 9.289 -26.562 -5.461 1 98 314 VAL A CA 1
ATOM 2387 C C . VAL A 1 314 ? 9.008 -28.016 -5.109 1 98 314 VAL A C 1
ATOM 2389 O O . VAL A 1 314 ? 9.406 -28.484 -4.043 1 98 314 VAL A O 1
ATOM 2392 N N . TYR A 1 315 ? 8.344 -28.734 -6.035 1 95.88 315 TYR A N 1
ATOM 2393 C CA . TYR A 1 315 ? 7.766 -30.016 -5.66 1 95.88 315 TYR A CA 1
ATOM 2394 C C . TYR A 1 315 ? 8.352 -31.141 -6.504 1 95.88 315 TYR A C 1
ATOM 2396 O O . TYR A 1 315 ? 8.594 -32.25 -6 1 95.88 315 TYR A O 1
ATOM 2404 N N . ALA A 1 316 ? 8.5 -30.875 -7.758 1 94.31 316 ALA A N 1
ATOM 2405 C CA . ALA A 1 316 ? 8.828 -31.938 -8.703 1 94.31 316 ALA A CA 1
ATOM 2406 C C . ALA A 1 316 ? 10.234 -32.469 -8.477 1 94.31 316 ALA A C 1
ATOM 2408 O O . ALA A 1 316 ? 11.172 -31.703 -8.242 1 94.31 316 ALA A O 1
ATOM 2409 N N . PRO A 1 317 ? 10.367 -33.812 -8.539 1 93.06 317 PRO A N 1
ATOM 2410 C CA . PRO A 1 317 ? 11.711 -34.375 -8.398 1 93.06 317 PRO A CA 1
ATOM 2411 C C . PRO A 1 317 ? 12.688 -33.812 -9.43 1 93.06 317 PRO A C 1
ATOM 2413 O O . PRO A 1 317 ? 12.328 -33.625 -10.602 1 93.06 317 PRO A O 1
ATOM 2416 N N . GLY A 1 318 ? 13.797 -33.469 -8.969 1 93.44 318 GLY A N 1
ATOM 2417 C CA . GLY A 1 318 ? 14.836 -32.969 -9.867 1 93.44 318 GLY A CA 1
ATOM 2418 C C . GLY A 1 318 ? 14.82 -31.469 -10.016 1 93.44 318 GLY A C 1
ATOM 2419 O O . GLY A 1 318 ? 15.781 -30.875 -10.5 1 93.44 318 GLY A O 1
ATOM 2420 N N . CYS A 1 319 ? 13.734 -30.844 -9.672 1 95.94 319 CYS A N 1
ATOM 2421 C CA . CYS A 1 319 ? 13.656 -29.391 -9.75 1 95.94 319 CYS A CA 1
ATOM 2422 C C . CYS A 1 319 ? 14.219 -28.75 -8.484 1 95.94 319 CYS A C 1
ATOM 2424 O O . CYS A 1 319 ? 14.078 -29.281 -7.391 1 95.94 319 CYS A O 1
ATOM 2426 N N . GLN A 1 320 ? 14.898 -27.672 -8.727 1 97.19 320 GLN A N 1
ATOM 2427 C CA . GLN A 1 320 ? 15.461 -26.891 -7.637 1 97.19 320 GLN A CA 1
ATOM 2428 C C . GLN A 1 320 ? 15.375 -25.391 -7.938 1 97.19 320 GLN A C 1
ATOM 2430 O O . GLN A 1 320 ? 15.562 -24.969 -9.078 1 97.19 320 GLN A O 1
ATOM 2435 N N . PHE A 1 321 ? 15.164 -24.656 -6.898 1 98.06 321 PHE A N 1
ATOM 2436 C CA . PHE A 1 321 ? 15.164 -23.219 -7.055 1 98.06 321 PHE A CA 1
ATOM 2437 C C . PHE A 1 321 ? 16.594 -22.672 -7.098 1 98.06 321 PHE A C 1
ATOM 2439 O O . PHE A 1 321 ? 17.406 -22.984 -6.219 1 98.06 321 PHE A O 1
ATOM 2446 N N . HIS A 1 322 ? 16.906 -21.938 -8.102 1 98.25 322 HIS A N 1
ATOM 2447 C CA . HIS A 1 322 ? 18.141 -21.156 -8.234 1 98.25 322 HIS A CA 1
ATOM 2448 C C . HIS A 1 322 ? 17.828 -19.656 -8.336 1 98.25 322 HIS A C 1
ATOM 2450 O O . HIS A 1 322 ? 17.156 -19.234 -9.273 1 98.25 322 HIS A O 1
ATOM 2456 N N . SER A 1 323 ? 18.328 -18.906 -7.332 1 98.62 323 SER A N 1
ATOM 2457 C CA . SER A 1 323 ? 18.062 -17.484 -7.41 1 98.62 323 SER A CA 1
ATOM 2458 C C . SER A 1 323 ? 18.844 -16.828 -8.547 1 98.62 323 SER A C 1
ATOM 2460 O O . SER A 1 323 ? 19.969 -17.25 -8.852 1 98.62 323 SER A O 1
ATOM 2462 N N . PHE A 1 324 ? 18.297 -15.828 -9.156 1 98.81 324 PHE A N 1
ATOM 2463 C CA . PHE A 1 324 ? 18.984 -15.086 -10.195 1 98.81 324 PHE A CA 1
ATOM 2464 C C . PHE A 1 324 ? 20.266 -14.461 -9.656 1 98.81 324 PHE A C 1
ATOM 2466 O O . PHE A 1 324 ? 21.281 -14.422 -10.352 1 98.81 324 PHE A O 1
ATOM 2473 N N . LYS A 1 325 ? 20.219 -13.961 -8.445 1 98.62 325 LYS A N 1
ATOM 2474 C CA . LYS A 1 325 ? 21.391 -13.352 -7.828 1 98.62 325 LYS A CA 1
ATOM 2475 C C . LYS A 1 325 ? 22.547 -14.336 -7.734 1 98.62 325 LYS A C 1
ATOM 2477 O O . LYS A 1 325 ? 23.688 -14.008 -8.086 1 98.62 325 LYS A O 1
ATOM 2482 N N . LYS A 1 326 ? 22.281 -15.531 -7.234 1 98.56 326 LYS A N 1
ATOM 2483 C CA . LYS A 1 326 ? 23.328 -16.531 -7.086 1 98.56 326 LYS A CA 1
ATOM 2484 C C . LYS A 1 326 ? 23.938 -16.906 -8.438 1 98.56 326 LYS A C 1
ATOM 2486 O O . LYS A 1 326 ? 25.156 -16.984 -8.578 1 98.56 326 LYS A O 1
ATOM 2491 N N . VAL A 1 327 ? 23.062 -17.156 -9.422 1 98.75 327 VAL A N 1
ATOM 2492 C CA . VAL A 1 327 ? 23.531 -17.531 -10.75 1 98.75 327 VAL A CA 1
ATOM 2493 C C . VAL A 1 327 ? 24.359 -16.391 -11.352 1 98.75 327 VAL A C 1
ATOM 2495 O O . VAL A 1 327 ? 25.406 -16.625 -11.938 1 98.75 327 VAL A O 1
ATOM 2498 N N . LEU A 1 328 ? 23.844 -15.188 -11.219 1 98.56 328 LEU A N 1
ATOM 2499 C CA . LEU A 1 328 ? 24.562 -14.008 -11.68 1 98.56 328 LEU A CA 1
ATOM 2500 C C . LEU A 1 328 ? 25.969 -13.945 -11.078 1 98.56 328 LEU A C 1
ATOM 2502 O O . LEU A 1 328 ? 26.938 -13.688 -11.789 1 98.56 328 LEU A O 1
ATOM 2506 N N . HIS A 1 329 ? 26.062 -14.133 -9.805 1 98.19 329 HIS A N 1
ATOM 2507 C CA . HIS A 1 329 ? 27.344 -14.141 -9.094 1 98.19 329 HIS A CA 1
ATOM 2508 C C . HIS A 1 329 ? 28.266 -15.234 -9.625 1 98.19 329 HIS A C 1
ATOM 2510 O O . HIS A 1 329 ? 29.438 -14.992 -9.891 1 98.19 329 HIS A O 1
ATOM 2516 N N . ASP A 1 330 ? 27.734 -16.438 -9.828 1 98.31 330 ASP A N 1
ATOM 2517 C CA . ASP A 1 330 ? 28.516 -17.594 -10.227 1 98.31 330 ASP A CA 1
ATOM 2518 C C . ASP A 1 330 ? 29.047 -17.438 -11.656 1 98.31 330 ASP A C 1
ATOM 2520 O O . ASP A 1 330 ? 30.031 -18.062 -12.031 1 98.31 330 ASP A O 1
ATOM 2524 N N . MET A 1 331 ? 28.391 -16.641 -12.43 1 98.12 331 MET A N 1
ATOM 2525 C CA . MET A 1 331 ? 28.75 -16.469 -13.836 1 98.12 331 MET A CA 1
ATOM 2526 C C . MET A 1 331 ? 29.984 -15.578 -13.961 1 98.12 331 MET A C 1
ATOM 2528 O O . MET A 1 331 ? 30.609 -15.5 -15.023 1 98.12 331 MET A O 1
ATOM 2532 N N . GLY A 1 332 ? 30.359 -14.797 -12.867 1 97.44 332 GLY A N 1
ATOM 2533 C CA . GLY A 1 332 ? 31.609 -14.07 -12.867 1 97.44 332 GLY A CA 1
ATOM 2534 C C . GLY A 1 332 ? 31.422 -12.562 -12.859 1 97.44 332 GLY A C 1
ATOM 2535 O O . GLY A 1 332 ? 30.312 -12.07 -13.062 1 97.44 332 GLY A O 1
ATOM 2536 N N . PRO A 1 333 ? 32.469 -11.836 -12.648 1 95.94 333 PRO A N 1
ATOM 2537 C CA . PRO A 1 333 ? 32.406 -10.391 -12.422 1 95.94 333 PRO A CA 1
ATOM 2538 C C . PRO A 1 333 ? 31.875 -9.625 -13.625 1 95.94 333 PRO A C 1
ATOM 2540 O O . PRO A 1 333 ? 31.266 -8.562 -13.469 1 95.94 333 PRO A O 1
ATOM 2543 N N . GLU A 1 334 ? 32.094 -10.188 -14.812 1 94.75 334 GLU A N 1
ATOM 2544 C CA . GLU A 1 334 ? 31.609 -9.539 -16.031 1 94.75 334 GLU A CA 1
ATOM 2545 C C . GLU A 1 334 ? 30.094 -9.352 -15.969 1 94.75 334 GLU A C 1
ATOM 2547 O O . GLU A 1 334 ? 29.562 -8.344 -16.453 1 94.75 334 GLU A O 1
ATOM 2552 N N . TYR A 1 335 ? 29.422 -10.258 -15.375 1 96.81 335 TYR A N 1
ATOM 2553 C CA . TYR A 1 335 ? 27.969 -10.195 -15.242 1 96.81 335 TYR A CA 1
ATOM 2554 C C . TYR A 1 335 ? 27.562 -9.648 -13.883 1 96.81 335 TYR A C 1
ATOM 2556 O O . TYR A 1 335 ? 26.734 -8.742 -13.797 1 96.81 335 TYR A O 1
ATOM 2564 N N . GLU A 1 336 ? 28.141 -10.086 -12.82 1 96.06 336 GLU A N 1
ATOM 2565 C CA . GLU A 1 336 ? 27.812 -9.766 -11.438 1 96.06 336 GLU A CA 1
ATOM 2566 C C . GLU A 1 336 ? 27.891 -8.258 -11.188 1 96.06 336 GLU A C 1
ATOM 2568 O O . GLU A 1 336 ? 27.094 -7.711 -10.422 1 96.06 336 GLU A O 1
ATOM 2573 N N . GLN A 1 337 ? 28.781 -7.582 -11.898 1 94 337 GLN A N 1
ATOM 2574 C CA . GLN A 1 337 ? 29.016 -6.172 -11.602 1 94 337 GLN A CA 1
ATOM 2575 C C . GLN A 1 337 ? 28.328 -5.27 -12.617 1 94 337 GLN A C 1
ATOM 2577 O O . GLN A 1 337 ? 28.328 -4.043 -12.469 1 94 337 GLN A O 1
ATOM 2582 N N . THR A 1 338 ? 27.672 -5.875 -13.609 1 94.81 338 THR A N 1
ATOM 2583 C CA . THR A 1 338 ? 27.188 -5.023 -14.688 1 94.81 338 THR A CA 1
ATOM 2584 C C . THR A 1 338 ? 25.688 -5.215 -14.875 1 94.81 338 THR A C 1
ATOM 2586 O O . THR A 1 338 ? 24.953 -4.254 -15.133 1 94.81 338 THR A O 1
ATOM 2589 N N . VAL A 1 339 ? 25.234 -6.422 -14.766 1 97.75 339 VAL A N 1
ATOM 2590 C CA . VAL A 1 339 ? 23.828 -6.695 -15.016 1 97.75 339 VAL A CA 1
ATOM 2591 C C . VAL A 1 339 ? 22.984 -6.156 -13.867 1 97.75 339 VAL A C 1
ATOM 2593 O O . VAL A 1 339 ? 23.25 -6.457 -12.695 1 97.75 339 VAL A O 1
ATOM 2596 N N . GLN A 1 340 ? 22.031 -5.277 -14.188 1 98.38 340 GLN A N 1
ATOM 2597 C CA . GLN A 1 340 ? 21.109 -4.746 -13.195 1 98.38 340 GLN A CA 1
ATOM 2598 C C . GLN A 1 340 ? 19.984 -5.727 -12.914 1 98.38 340 GLN A C 1
ATOM 2600 O O . GLN A 1 340 ? 19.391 -6.289 -13.844 1 98.38 340 GLN A O 1
ATOM 2605 N N . LEU A 1 341 ? 19.734 -5.969 -11.602 1 98.62 341 LEU A N 1
ATOM 2606 C CA . LEU A 1 341 ? 18.812 -7.023 -11.195 1 98.62 341 LEU A CA 1
ATOM 2607 C C . LEU A 1 341 ? 18.016 -6.598 -9.969 1 98.62 341 LEU A C 1
ATOM 2609 O O . LEU A 1 341 ? 18.562 -6.016 -9.031 1 98.62 341 LEU A O 1
ATOM 2613 N N . ALA A 1 342 ? 16.688 -6.797 -10.031 1 98.81 342 ALA A N 1
ATOM 2614 C CA . ALA A 1 342 ? 15.859 -6.785 -8.836 1 98.81 342 ALA A CA 1
ATOM 2615 C C . ALA A 1 342 ? 15.242 -8.156 -8.586 1 98.81 342 ALA A C 1
ATOM 2617 O O . ALA A 1 342 ? 14.617 -8.734 -9.477 1 98.81 342 ALA A O 1
ATOM 2618 N N . SER A 1 343 ? 15.508 -8.688 -7.438 1 98.81 343 SER A N 1
ATOM 2619 C CA . SER A 1 343 ? 14.883 -9.938 -7 1 98.81 343 SER A CA 1
ATOM 2620 C C . SER A 1 343 ? 13.789 -9.68 -5.973 1 98.81 343 SER A C 1
ATOM 2622 O O . SER A 1 343 ? 14.031 -9.031 -4.949 1 98.81 343 SER A O 1
ATOM 2624 N N . LEU A 1 344 ? 12.555 -10.195 -6.223 1 98.81 344 LEU A N 1
ATOM 2625 C CA . LEU A 1 344 ? 11.414 -9.914 -5.363 1 98.81 344 LEU A CA 1
ATOM 2626 C C . LEU A 1 344 ? 10.977 -11.172 -4.617 1 98.81 344 LEU A C 1
ATOM 2628 O O . LEU A 1 344 ? 11.016 -12.273 -5.168 1 98.81 344 LEU A O 1
ATOM 2632 N N . HIS A 1 345 ? 10.555 -10.969 -3.391 1 98.81 345 HIS A N 1
ATOM 2633 C CA . HIS A 1 345 ? 9.992 -12.016 -2.549 1 98.81 345 HIS A CA 1
ATOM 2634 C C . HIS A 1 345 ? 8.859 -11.477 -1.682 1 98.81 345 HIS A C 1
ATOM 2636 O O . HIS A 1 345 ? 8.641 -10.266 -1.627 1 98.81 345 HIS A O 1
ATOM 2642 N N . SER A 1 346 ? 8 -12.367 -1.184 1 98.19 346 SER A N 1
ATOM 2643 C CA . SER A 1 346 ? 6.801 -11.961 -0.454 1 98.19 346 SER A CA 1
ATOM 2644 C C . SER A 1 346 ? 6.418 -13 0.595 1 98.19 346 SER A C 1
ATOM 2646 O O . SER A 1 346 ? 6.797 -14.172 0.485 1 98.19 346 SER A O 1
ATOM 2648 N N . THR A 1 347 ? 5.703 -12.562 1.613 1 98.62 347 THR A N 1
ATOM 2649 C CA . THR A 1 347 ? 5.172 -13.461 2.635 1 98.62 347 THR A CA 1
ATOM 2650 C C . THR A 1 347 ? 3.795 -13.984 2.236 1 98.62 347 THR A C 1
ATOM 2652 O O . THR A 1 347 ? 3.186 -14.766 2.967 1 98.62 347 THR A O 1
ATOM 2655 N N . SER A 1 348 ? 3.326 -13.609 1.082 1 97.69 348 SER A N 1
ATOM 2656 C CA . SER A 1 348 ? 1.965 -13.906 0.647 1 97.69 348 SER A CA 1
ATOM 2657 C C . SER A 1 348 ? 1.841 -15.344 0.157 1 97.69 348 SER A C 1
ATOM 2659 O O . SER A 1 348 ? 0.734 -15.883 0.067 1 97.69 348 SER A O 1
ATOM 2661 N N . LYS A 1 349 ? 2.957 -15.867 -0.236 1 97.06 349 LYS A N 1
ATOM 2662 C CA . LYS A 1 349 ? 2.977 -17.172 -0.876 1 97.06 349 LYS A CA 1
ATOM 2663 C C . LYS A 1 349 ? 3.816 -18.172 -0.074 1 97.06 349 LYS A C 1
ATOM 2665 O O . LYS A 1 349 ? 3.859 -18.094 1.156 1 97.06 349 LYS A O 1
ATOM 2670 N N . GLY A 1 350 ? 4.277 -19.172 -0.669 1 95 350 GLY A N 1
ATOM 2671 C CA . GLY A 1 350 ? 5.082 -20.156 0.043 1 95 350 GLY A CA 1
ATOM 2672 C C . GLY A 1 350 ? 4.301 -20.906 1.093 1 95 350 GLY A C 1
ATOM 2673 O O . GLY A 1 350 ? 3.16 -21.328 0.852 1 95 350 GLY A O 1
ATOM 2674 N N . PHE A 1 351 ? 4.984 -21.156 2.227 1 97.06 351 PHE A N 1
ATOM 2675 C CA . PHE A 1 351 ? 4.359 -21.922 3.291 1 97.06 351 PHE A CA 1
ATOM 2676 C C . PHE A 1 351 ? 3.672 -21.016 4.293 1 97.06 351 PHE A C 1
ATOM 2678 O O . PHE A 1 351 ? 2.883 -21.469 5.125 1 97.06 351 PHE A O 1
ATOM 2685 N N . LEU A 1 352 ? 3.922 -19.688 4.168 1 98 352 LEU A N 1
ATOM 2686 C CA . LEU A 1 352 ? 3.293 -18.75 5.102 1 98 352 LEU A CA 1
ATOM 2687 C C . LEU A 1 352 ? 1.866 -18.438 4.664 1 98 352 LEU A C 1
ATOM 2689 O O . LEU A 1 352 ? 0.947 -18.438 5.488 1 98 352 LEU A O 1
ATOM 2693 N N . GLY A 1 353 ? 1.726 -18.125 3.383 1 98.06 353 GLY A N 1
ATOM 2694 C CA . GLY A 1 353 ? 0.405 -17.812 2.857 1 98.06 353 GLY A CA 1
ATOM 2695 C C . GLY A 1 353 ? -0.202 -16.562 3.471 1 98.06 353 GLY A C 1
ATOM 2696 O O . GLY A 1 353 ? -1.426 -16.438 3.535 1 98.06 353 GLY A O 1
ATOM 2697 N N . GLU A 1 354 ? 0.571 -15.633 3.965 1 98.44 354 GLU A N 1
ATOM 2698 C CA . GLU A 1 354 ? 0.11 -14.453 4.688 1 98.44 354 GLU A CA 1
ATOM 2699 C C . GLU A 1 354 ? -0.147 -13.289 3.736 1 98.44 354 GLU A C 1
ATOM 2701 O O . GLU A 1 354 ? 0.409 -12.203 3.912 1 98.44 354 GLU A O 1
ATOM 2706 N N . CYS A 1 355 ? -1.018 -13.508 2.746 1 97.62 355 CYS A N 1
ATOM 2707 C CA . CYS A 1 355 ? -1.234 -12.492 1.723 1 97.62 355 CYS A CA 1
ATOM 2708 C C . CYS A 1 355 ? -1.98 -11.289 2.293 1 97.62 355 CYS A C 1
ATOM 2710 O O . CYS A 1 355 ? -1.827 -10.172 1.805 1 97.62 355 CYS A O 1
ATOM 2712 N N . GLY A 1 356 ? -2.711 -11.445 3.412 1 98.19 356 GLY A N 1
ATOM 2713 C CA . GLY A 1 356 ? -3.42 -10.328 4.027 1 98.19 356 GLY A CA 1
ATOM 2714 C C . GLY A 1 356 ? -2.498 -9.352 4.727 1 98.19 356 GLY A C 1
ATOM 2715 O O . GLY A 1 356 ? -2.873 -8.203 4.965 1 98.19 356 GLY A O 1
ATOM 2716 N N . GLN A 1 357 ? -1.316 -9.805 5.094 1 98.19 357 GLN A N 1
ATOM 2717 C CA . GLN A 1 357 ? -0.365 -8.953 5.805 1 98.19 357 GLN A CA 1
ATOM 2718 C C . GLN A 1 357 ? 0.338 -7.996 4.848 1 98.19 357 GLN A C 1
ATOM 2720 O O . GLN A 1 357 ? 0.924 -7 5.277 1 98.19 357 GLN A O 1
ATOM 2725 N N . ARG A 1 358 ? 0.361 -8.383 3.604 1 97.88 358 ARG A N 1
ATOM 2726 C CA . ARG A 1 358 ? 0.975 -7.586 2.547 1 97.88 358 ARG A CA 1
ATOM 2727 C C . ARG A 1 358 ? 2.445 -7.316 2.85 1 97.88 358 ARG A C 1
ATOM 2729 O O . ARG A 1 358 ? 2.91 -6.18 2.729 1 97.88 358 ARG A O 1
ATOM 2736 N N . GLY A 1 359 ? 3.189 -8.305 3.258 1 98.44 359 GLY A N 1
ATOM 2737 C CA . GLY A 1 359 ? 4.625 -8.195 3.465 1 98.44 359 GLY A CA 1
ATOM 2738 C C . GLY A 1 359 ? 5.438 -8.648 2.266 1 98.44 359 GLY A C 1
ATOM 2739 O O . GLY A 1 359 ? 5.098 -9.633 1.615 1 98.44 359 GLY A O 1
ATOM 2740 N N . GLY A 1 360 ? 6.461 -7.895 1.911 1 98.62 360 GLY A N 1
ATOM 2741 C CA . GLY A 1 360 ? 7.367 -8.25 0.833 1 98.62 360 GLY A CA 1
ATOM 2742 C C . GLY A 1 360 ? 8.641 -7.426 0.823 1 98.62 360 GLY A C 1
ATOM 2743 O O . GLY A 1 360 ? 8.781 -6.492 1.619 1 98.62 360 GLY A O 1
ATOM 2744 N N . TYR A 1 361 ? 9.555 -7.852 -0.011 1 98.88 361 TYR A N 1
ATOM 2745 C CA . TYR A 1 361 ? 10.781 -7.078 -0.185 1 98.88 361 TYR A CA 1
ATOM 2746 C C . TYR A 1 361 ? 11.328 -7.242 -1.596 1 98.88 361 TYR A C 1
ATOM 2748 O O . TYR A 1 361 ? 10.914 -8.141 -2.33 1 98.88 361 TYR A O 1
ATOM 2756 N N . MET A 1 362 ? 12.18 -6.367 -1.97 1 98.75 362 MET A N 1
ATOM 2757 C CA . MET A 1 362 ? 13.016 -6.527 -3.154 1 98.75 362 MET A CA 1
ATOM 2758 C C . MET A 1 362 ? 14.469 -6.188 -2.842 1 98.75 362 MET A C 1
ATOM 2760 O O . MET A 1 362 ? 14.75 -5.32 -2.008 1 98.75 362 MET A O 1
ATOM 2764 N N . GLU A 1 363 ? 15.344 -6.934 -3.344 1 98.81 363 GLU A N 1
ATOM 2765 C CA . GLU A 1 363 ? 16.766 -6.605 -3.404 1 98.81 363 GLU A CA 1
ATOM 2766 C C . GLU A 1 363 ? 17.156 -6.078 -4.785 1 98.81 363 GLU A C 1
ATOM 2768 O O . GLU A 1 363 ? 16.875 -6.723 -5.801 1 98.81 363 GLU A O 1
ATOM 2773 N N . VAL A 1 364 ? 17.766 -4.91 -4.828 1 98.56 364 VAL A N 1
ATOM 2774 C CA . VAL A 1 364 ? 18.125 -4.281 -6.098 1 98.56 364 VAL A CA 1
ATOM 2775 C C . VAL A 1 364 ? 19.641 -4.188 -6.215 1 98.56 364 VAL A C 1
ATOM 2777 O O . VAL A 1 364 ? 20.297 -3.6 -5.355 1 98.56 364 VAL A O 1
ATOM 2780 N N . LEU A 1 365 ? 20.156 -4.711 -7.301 1 97.88 365 LEU A N 1
ATOM 2781 C CA . LEU A 1 365 ? 21.609 -4.812 -7.473 1 97.88 365 LEU A CA 1
ATOM 2782 C C . LEU A 1 365 ? 22.078 -3.998 -8.672 1 97.88 365 LEU A C 1
ATOM 2784 O O . LEU A 1 365 ? 21.359 -3.893 -9.672 1 97.88 365 LEU A O 1
ATOM 2788 N N . ASN A 1 366 ? 23.234 -3.395 -8.539 1 97.19 366 ASN A N 1
ATOM 2789 C CA . ASN A 1 366 ? 24.016 -2.771 -9.602 1 97.19 366 ASN A CA 1
ATOM 2790 C C . ASN A 1 366 ? 23.328 -1.533 -10.156 1 97.19 366 ASN A C 1
ATOM 2792 O O . ASN A 1 366 ? 23.453 -1.229 -11.344 1 97.19 366 ASN A O 1
ATOM 2796 N N . LEU A 1 367 ? 22.562 -0.889 -9.328 1 95.94 367 LEU A N 1
ATOM 2797 C CA . LEU A 1 367 ? 22.031 0.407 -9.734 1 95.94 367 LEU A CA 1
ATOM 2798 C C . LEU A 1 367 ? 23.062 1.507 -9.547 1 95.94 367 LEU A C 1
ATOM 2800 O O . LEU A 1 367 ? 23.75 1.559 -8.516 1 95.94 367 LEU A O 1
ATOM 2804 N N . PRO A 1 368 ? 23.188 2.377 -10.57 1 95.19 368 PRO A N 1
ATOM 2805 C CA . PRO A 1 368 ? 24.031 3.551 -10.32 1 95.19 368 PRO A CA 1
ATOM 2806 C C . PRO A 1 368 ? 23.547 4.371 -9.125 1 95.19 368 PRO A C 1
ATOM 2808 O O . PRO A 1 368 ? 22.344 4.438 -8.852 1 95.19 368 PRO A O 1
ATOM 2811 N N . ALA A 1 369 ? 24.469 5.035 -8.492 1 93.81 369 ALA A N 1
ATOM 2812 C CA . ALA A 1 369 ? 24.188 5.777 -7.262 1 93.81 369 ALA A CA 1
ATOM 2813 C C . ALA A 1 369 ? 23.078 6.801 -7.48 1 93.81 369 ALA A C 1
ATOM 2815 O O . ALA A 1 369 ? 22.203 6.98 -6.621 1 93.81 369 ALA A O 1
ATOM 2816 N N . GLY A 1 370 ? 23.156 7.457 -8.602 1 93.81 370 GLY A N 1
ATOM 2817 C CA . GLY A 1 370 ? 22.125 8.445 -8.906 1 93.81 370 GLY A CA 1
ATOM 2818 C C . GLY A 1 370 ? 20.734 7.844 -9.016 1 93.81 370 GLY A C 1
ATOM 2819 O O . GLY A 1 370 ? 19.75 8.445 -8.578 1 93.81 370 GLY A O 1
ATOM 2820 N N . VAL A 1 371 ? 20.594 6.641 -9.641 1 95.06 371 VAL A N 1
ATOM 2821 C CA . VAL A 1 371 ? 19.312 5.965 -9.805 1 95.06 371 VAL A CA 1
ATOM 2822 C C . VAL A 1 371 ? 18.828 5.445 -8.453 1 95.06 371 VAL A C 1
ATOM 2824 O O . VAL A 1 371 ? 17.641 5.48 -8.156 1 95.06 371 VAL A O 1
ATOM 2827 N N . LYS A 1 372 ? 19.75 5.004 -7.664 1 95 372 LYS A N 1
ATOM 2828 C CA . LYS A 1 372 ? 19.422 4.535 -6.324 1 95 372 LYS A CA 1
ATOM 2829 C C . LYS A 1 372 ? 18.828 5.664 -5.484 1 95 372 LYS A C 1
ATOM 2831 O O . LYS A 1 372 ? 17.859 5.449 -4.738 1 95 372 LYS A O 1
ATOM 2836 N N . ALA A 1 373 ? 19.406 6.824 -5.594 1 91.5 373 ALA A N 1
ATOM 2837 C CA . ALA A 1 373 ? 18.875 7.988 -4.879 1 91.5 373 ALA A CA 1
ATOM 2838 C C . ALA A 1 373 ? 17.453 8.305 -5.312 1 91.5 373 ALA A C 1
ATOM 2840 O O . ALA A 1 373 ? 16.609 8.664 -4.484 1 91.5 373 ALA A O 1
ATOM 2841 N N . GLU A 1 374 ? 17.172 8.164 -6.602 1 93.44 374 GLU A N 1
ATOM 2842 C CA . GLU A 1 374 ? 15.828 8.398 -7.121 1 93.44 374 GLU A CA 1
ATOM 2843 C C . GLU A 1 374 ? 14.852 7.336 -6.621 1 93.44 374 GLU A C 1
ATOM 2845 O O . GLU A 1 374 ? 13.68 7.633 -6.359 1 93.44 374 GLU A O 1
ATOM 2850 N N . LEU A 1 375 ? 15.359 6.125 -6.562 1 95.06 375 LEU A N 1
ATOM 2851 C CA . LEU A 1 375 ? 14.539 5.047 -6.023 1 95.06 375 LEU A CA 1
ATOM 2852 C C . LEU A 1 375 ? 14.156 5.328 -4.574 1 95.06 375 LEU A C 1
ATOM 2854 O O . LEU A 1 375 ? 13 5.16 -4.191 1 95.06 375 LEU A O 1
ATOM 2858 N N . VAL A 1 376 ? 15.078 5.773 -3.791 1 92.25 376 VAL A N 1
ATOM 2859 C CA . VAL A 1 376 ? 14.828 6.102 -2.393 1 92.25 376 VAL A CA 1
ATOM 2860 C C . VAL A 1 376 ? 13.82 7.246 -2.303 1 92.25 376 VAL A C 1
ATOM 2862 O O . VAL A 1 376 ? 12.914 7.215 -1.472 1 92.25 376 VAL A O 1
ATOM 2865 N N . LYS A 1 377 ? 14 8.211 -3.109 1 90.06 377 LYS A N 1
ATOM 2866 C CA . LYS A 1 377 ? 13.055 9.32 -3.168 1 90.06 377 LYS A CA 1
ATOM 2867 C C . LYS A 1 377 ? 11.648 8.828 -3.496 1 90.06 377 LYS A C 1
ATOM 2869 O O . LYS A 1 377 ? 10.672 9.242 -2.865 1 90.06 377 LYS A O 1
ATOM 2874 N N . LEU A 1 378 ? 11.562 7.945 -4.465 1 92.19 378 LEU A N 1
ATOM 2875 C CA . LEU A 1 378 ? 10.273 7.426 -4.906 1 92.19 378 LEU A CA 1
ATOM 2876 C C . LEU A 1 378 ? 9.57 6.676 -3.779 1 92.19 378 LEU A C 1
ATOM 2878 O O . LEU A 1 378 ? 8.367 6.836 -3.578 1 92.19 378 LEU A O 1
ATOM 2882 N N . VAL A 1 379 ? 10.336 5.863 -3.039 1 92.5 379 VAL A N 1
ATOM 2883 C CA . VAL A 1 379 ? 9.719 5.094 -1.967 1 92.5 379 VAL A CA 1
ATOM 2884 C C . VAL A 1 379 ? 9.414 6.004 -0.782 1 92.5 379 VAL A C 1
ATOM 2886 O O . VAL A 1 379 ? 8.492 5.742 -0.009 1 92.5 379 VAL A O 1
ATOM 2889 N N . SER A 1 380 ? 10.031 7.102 -0.675 1 88 380 SER A N 1
ATOM 2890 C CA . SER A 1 380 ? 9.828 8.031 0.43 1 88 380 SER A CA 1
ATOM 2891 C C . SER A 1 380 ? 8.516 8.789 0.281 1 88 380 SER A C 1
ATOM 2893 O O . SER A 1 380 ? 7.895 9.172 1.277 1 88 380 SER A O 1
ATOM 2895 N N . VAL A 1 381 ? 8.078 8.945 -0.924 1 86 381 VAL A N 1
ATOM 2896 C CA . VAL A 1 381 ? 6.848 9.672 -1.19 1 86 381 VAL A CA 1
ATOM 2897 C C . VAL A 1 381 ? 5.664 8.938 -0.57 1 86 381 VAL A C 1
ATOM 2899 O O . VAL A 1 381 ? 4.652 9.555 -0.229 1 86 381 VAL A O 1
ATOM 2902 N N . ARG A 1 382 ? 5.828 7.68 -0.323 1 83.5 382 ARG A N 1
ATOM 2903 C CA . ARG A 1 382 ? 4.746 6.879 0.241 1 83.5 382 ARG A CA 1
ATOM 2904 C C . ARG A 1 382 ? 4.949 6.66 1.735 1 83.5 382 ARG A C 1
ATOM 2906 O O . ARG A 1 382 ? 4.215 5.891 2.361 1 83.5 382 ARG A O 1
ATOM 2913 N N . LEU A 1 383 ? 5.891 7.234 2.281 1 85.94 383 LEU A N 1
ATOM 2914 C CA . LEU A 1 383 ? 6.254 7.195 3.693 1 85.94 383 LEU A CA 1
ATOM 2915 C C . LEU A 1 383 ? 6.863 5.844 4.059 1 85.94 383 LEU A C 1
ATOM 2917 O O . LEU A 1 383 ? 8.086 5.703 4.105 1 85.94 383 LEU A O 1
ATOM 2921 N N . CYS A 1 384 ? 6.031 4.785 4.145 1 92.94 384 CYS A N 1
ATOM 2922 C CA . CYS A 1 384 ? 6.605 3.465 4.395 1 92.94 384 CYS A CA 1
ATOM 2923 C C . CYS A 1 384 ? 5.547 2.377 4.242 1 92.94 384 CYS A C 1
ATOM 2925 O O . CYS A 1 384 ? 4.348 2.66 4.277 1 92.94 384 CYS A O 1
ATOM 2927 N N . PRO A 1 385 ? 6.008 1.133 4.008 1 96.94 385 PRO A N 1
ATOM 2928 C CA . PRO A 1 385 ? 5.062 0.013 4.062 1 96.94 385 PRO A CA 1
ATOM 2929 C C . PRO A 1 385 ? 4.516 -0.23 5.465 1 96.94 385 PRO A C 1
ATOM 2931 O O . PRO A 1 385 ? 5.09 0.247 6.449 1 96.94 385 PRO A O 1
ATOM 2934 N N . PRO A 1 386 ? 3.369 -0.928 5.547 1 97.94 386 PRO A N 1
ATOM 2935 C CA . PRO A 1 386 ? 2.838 -1.212 6.883 1 97.94 386 PRO A CA 1
ATOM 2936 C C . PRO A 1 386 ? 3.842 -1.943 7.773 1 97.94 386 PRO A C 1
ATOM 2938 O O . PRO A 1 386 ? 4.477 -2.904 7.332 1 97.94 386 PRO A O 1
ATOM 2941 N N . VAL A 1 387 ? 3.916 -1.543 8.984 1 98.69 387 VAL A N 1
ATOM 2942 C CA . VAL A 1 387 ? 4.973 -1.999 9.883 1 98.69 387 VAL A CA 1
ATOM 2943 C C . VAL A 1 387 ? 4.738 -3.463 10.25 1 98.69 387 VAL A C 1
ATOM 2945 O O . VAL A 1 387 ? 5.691 -4.242 10.344 1 98.69 387 VAL A O 1
ATOM 2948 N N . LEU A 1 388 ? 3.512 -3.898 10.453 1 98.69 388 LEU A N 1
ATOM 2949 C CA . LEU A 1 388 ? 3.258 -5.297 10.773 1 98.69 388 LEU A CA 1
ATOM 2950 C C . LEU A 1 388 ? 3.547 -6.195 9.578 1 98.69 388 LEU A C 1
ATOM 2952 O O . LEU A 1 388 ? 3.934 -7.355 9.734 1 98.69 388 LEU A O 1
ATOM 2956 N N . GLY A 1 389 ? 3.311 -5.672 8.336 1 98.69 389 GLY A N 1
ATOM 2957 C CA . GLY A 1 389 ? 3.779 -6.395 7.164 1 98.69 389 GLY A CA 1
ATOM 2958 C C . GLY A 1 389 ? 5.281 -6.598 7.152 1 98.69 389 GLY A C 1
ATOM 2959 O O . GLY A 1 389 ? 5.766 -7.664 6.766 1 98.69 389 GLY A O 1
ATOM 2960 N N . GLN A 1 390 ? 6.02 -5.598 7.594 1 98.88 390 GLN A N 1
ATOM 2961 C CA . GLN A 1 390 ? 7.469 -5.703 7.703 1 98.88 390 GLN A CA 1
ATOM 2962 C C . GLN A 1 390 ? 7.871 -6.719 8.766 1 98.88 390 GLN A C 1
ATOM 2964 O O . GLN A 1 390 ? 8.836 -7.461 8.594 1 98.88 390 GLN A O 1
ATOM 2969 N N . ALA A 1 391 ? 7.133 -6.746 9.875 1 98.88 391 ALA A N 1
ATOM 2970 C CA . ALA A 1 391 ? 7.375 -7.742 10.914 1 98.88 391 ALA A CA 1
ATOM 2971 C C . ALA A 1 391 ? 7.195 -9.156 10.367 1 98.88 391 ALA A C 1
ATOM 2973 O O . ALA A 1 391 ? 7.926 -10.078 10.758 1 98.88 391 ALA A O 1
ATOM 2974 N N . THR A 1 392 ? 6.211 -9.328 9.516 1 98.81 392 THR A N 1
ATOM 2975 C CA . THR A 1 392 ? 6.008 -10.633 8.891 1 98.81 392 THR A CA 1
ATOM 2976 C C . THR A 1 392 ? 7.219 -11.023 8.055 1 98.81 392 THR A C 1
ATOM 2978 O O . THR A 1 392 ? 7.641 -12.18 8.062 1 98.81 392 THR A O 1
ATOM 2981 N N . VAL A 1 393 ? 7.781 -10.07 7.328 1 98.88 393 VAL A N 1
ATOM 2982 C CA . VAL A 1 393 ? 8.984 -10.312 6.539 1 98.88 393 VAL A CA 1
ATOM 2983 C C . VAL A 1 393 ? 10.141 -10.688 7.461 1 98.88 393 VAL A C 1
ATOM 2985 O O . VAL A 1 393 ? 10.969 -11.539 7.117 1 98.88 393 VAL A O 1
ATOM 2988 N N . ASP A 1 394 ? 10.195 -10.055 8.617 1 98.81 394 ASP A N 1
ATOM 2989 C CA . ASP A 1 394 ? 11.242 -10.359 9.586 1 98.81 394 ASP A CA 1
ATOM 2990 C C . ASP A 1 394 ? 11.203 -11.828 9.992 1 98.81 394 ASP A C 1
ATOM 2992 O O . ASP A 1 394 ? 12.242 -12.492 10.047 1 98.81 394 ASP A O 1
ATOM 2996 N N . VAL A 1 395 ? 10.023 -12.305 10.266 1 98.38 395 VAL A N 1
ATOM 2997 C CA . VAL A 1 395 ? 9.867 -13.688 10.719 1 98.38 395 VAL A CA 1
ATOM 2998 C C . VAL A 1 395 ? 10.219 -14.641 9.586 1 98.38 395 VAL A C 1
ATOM 3000 O O . VAL A 1 395 ? 10.805 -15.703 9.82 1 98.38 395 VAL A O 1
ATOM 3003 N N . LEU A 1 396 ? 9.828 -14.32 8.344 1 98.44 396 LEU A N 1
ATOM 3004 C CA . LEU A 1 396 ? 10.234 -15.117 7.191 1 98.44 396 LEU A CA 1
ATOM 3005 C C . LEU A 1 396 ? 11.75 -15.227 7.117 1 98.44 396 LEU A C 1
ATOM 3007 O O . LEU A 1 396 ? 12.289 -16.312 6.891 1 98.44 396 LEU A O 1
ATOM 3011 N N . ALA A 1 397 ? 12.43 -14.102 7.34 1 98.56 397 ALA A N 1
ATOM 3012 C CA . ALA A 1 397 ? 13.875 -14.016 7.148 1 98.56 397 ALA A CA 1
ATOM 3013 C C . ALA A 1 397 ? 14.617 -14.531 8.375 1 98.56 397 ALA A C 1
ATOM 3015 O O . ALA A 1 397 ? 15.773 -14.953 8.273 1 98.56 397 ALA A O 1
ATOM 3016 N N . ASN A 1 398 ? 13.977 -14.484 9.492 1 98.25 398 ASN A N 1
ATOM 3017 C CA . ASN A 1 398 ? 14.586 -14.836 10.773 1 98.25 398 ASN A CA 1
ATOM 3018 C C . ASN A 1 398 ? 13.711 -15.812 11.555 1 98.25 398 ASN A C 1
ATOM 3020 O O . ASN A 1 398 ? 13.273 -15.5 12.672 1 98.25 398 ASN A O 1
ATOM 3024 N N . PRO A 1 399 ? 13.523 -16.984 11.039 1 98.06 399 PRO A N 1
ATOM 3025 C CA . PRO A 1 399 ? 12.703 -17.984 11.711 1 98.06 399 PRO A CA 1
ATOM 3026 C C . PRO A 1 399 ? 13.391 -18.594 12.93 1 98.06 399 PRO A C 1
ATOM 3028 O O . PRO A 1 399 ? 14.57 -18.328 13.172 1 98.06 399 PRO A O 1
ATOM 3031 N N . PRO A 1 400 ? 12.609 -19.375 13.703 1 98.44 400 PRO A N 1
ATOM 3032 C CA . PRO A 1 400 ? 13.234 -20.047 14.844 1 98.44 400 PRO A CA 1
ATOM 3033 C C . PRO A 1 400 ? 14.422 -20.922 14.438 1 98.44 400 PRO A C 1
ATOM 3035 O O . PRO A 1 400 ? 14.359 -21.625 13.422 1 98.44 400 PRO A O 1
ATOM 3038 N N . GLU A 1 401 ? 15.422 -20.828 15.234 1 97.69 401 GLU A N 1
ATOM 3039 C CA . GLU A 1 401 ? 16.625 -21.609 14.984 1 97.69 401 GLU A CA 1
ATOM 3040 C C . GLU A 1 401 ? 16.672 -22.859 15.875 1 97.69 401 GLU A C 1
ATOM 3042 O O . GLU A 1 401 ? 15.953 -22.938 16.875 1 97.69 401 GLU A O 1
ATOM 3047 N N . LEU A 1 402 ? 17.578 -23.812 15.43 1 97.44 402 LEU A N 1
ATOM 3048 C CA . LEU A 1 402 ? 17.781 -25 16.25 1 97.44 402 LEU A CA 1
ATOM 3049 C C . LEU A 1 402 ? 18.156 -24.625 17.672 1 97.44 402 LEU A C 1
ATOM 3051 O O . LEU A 1 402 ? 19.031 -23.781 17.891 1 97.44 402 LEU A O 1
ATOM 3055 N N . GLY A 1 403 ? 17.516 -25.172 18.641 1 97.75 403 GLY A N 1
ATOM 3056 C CA . GLY A 1 403 ? 17.781 -24.875 20.031 1 97.75 403 GLY A CA 1
ATOM 3057 C C . GLY A 1 403 ? 16.766 -23.922 20.641 1 97.75 403 GLY A C 1
ATOM 3058 O O . GLY A 1 403 ? 16.609 -23.859 21.859 1 97.75 403 GLY A O 1
ATOM 3059 N N . GLU A 1 404 ? 16.047 -23.219 19.781 1 98.5 404 GLU A N 1
ATOM 3060 C CA . GLU A 1 404 ? 15.023 -22.312 20.266 1 98.5 404 GLU A CA 1
ATOM 3061 C C . GLU A 1 404 ? 13.703 -23.031 20.547 1 98.5 404 GLU A C 1
ATOM 3063 O O . GLU A 1 404 ? 13.398 -24.031 19.891 1 98.5 404 GLU A O 1
ATOM 3068 N N . PRO A 1 405 ? 12.93 -22.562 21.438 1 98.44 405 PRO A N 1
ATOM 3069 C CA . PRO A 1 405 ? 11.727 -23.266 21.891 1 98.44 405 PRO A CA 1
ATOM 3070 C C . PRO A 1 405 ? 10.711 -23.484 20.781 1 98.44 405 PRO A C 1
ATOM 3072 O O . PRO A 1 405 ? 9.969 -24.469 20.797 1 98.44 405 PRO A O 1
ATOM 3075 N N . SER A 1 406 ? 10.68 -22.625 19.781 1 98.75 406 SER A N 1
ATOM 3076 C CA . SER A 1 406 ? 9.633 -22.703 18.766 1 98.75 406 SER A CA 1
ATOM 3077 C C . SER A 1 406 ? 10.086 -23.5 17.562 1 98.75 406 SER A C 1
ATOM 3079 O O . SER A 1 406 ? 9.289 -23.781 16.656 1 98.75 406 SER A O 1
ATOM 3081 N N . HIS A 1 407 ? 11.32 -23.938 17.547 1 98.69 407 HIS A N 1
ATOM 3082 C CA . HIS A 1 407 ? 11.93 -24.453 16.328 1 98.69 407 HIS A CA 1
ATOM 3083 C C . HIS A 1 407 ? 11.219 -25.719 15.859 1 98.69 407 HIS A C 1
ATOM 3085 O O . HIS A 1 407 ? 10.891 -25.844 14.672 1 98.69 407 HIS A O 1
ATOM 3091 N N . SER A 1 408 ? 10.992 -26.656 16.719 1 98.56 408 SER A N 1
ATOM 3092 C CA . SER A 1 408 ? 10.414 -27.953 16.344 1 98.56 408 SER A CA 1
ATOM 3093 C C . SER A 1 408 ? 9.031 -27.766 15.734 1 98.56 408 SER A C 1
ATOM 3095 O O . SER A 1 408 ? 8.727 -28.344 14.695 1 98.56 408 SER A O 1
ATOM 3097 N N . LEU A 1 409 ? 8.195 -27.016 16.422 1 98.62 409 LEU A N 1
ATOM 3098 C CA . LEU A 1 409 ? 6.848 -26.797 15.906 1 98.62 409 LEU A CA 1
ATOM 3099 C C . LEU A 1 409 ? 6.883 -26.031 14.586 1 98.62 409 LEU A C 1
ATOM 3101 O O . LEU A 1 409 ? 6.102 -26.328 13.68 1 98.62 409 LEU A O 1
ATOM 3105 N N . TYR A 1 410 ? 7.758 -25.109 14.5 1 98.62 410 TYR A N 1
ATOM 3106 C CA . TYR A 1 410 ? 7.902 -24.312 13.281 1 98.62 410 TYR A CA 1
ATOM 3107 C C . TYR A 1 410 ? 8.25 -25.203 12.094 1 98.62 410 TYR A C 1
ATOM 3109 O O . TYR A 1 410 ? 7.633 -25.094 11.031 1 98.62 410 TYR A O 1
ATOM 3117 N N . VAL A 1 411 ? 9.211 -26.031 12.266 1 98.5 411 VAL A N 1
ATOM 3118 C CA . VAL A 1 411 ? 9.664 -26.922 11.203 1 98.5 411 VAL A CA 1
ATOM 3119 C C . VAL A 1 411 ? 8.547 -27.891 10.82 1 98.5 411 VAL A C 1
ATOM 3121 O O . VAL A 1 411 ? 8.32 -28.156 9.641 1 98.5 411 VAL A O 1
ATOM 3124 N N . GLN A 1 412 ? 7.855 -28.375 11.797 1 98.69 412 GLN A N 1
ATOM 3125 C CA . GLN A 1 412 ? 6.754 -29.312 11.555 1 98.69 412 GLN A CA 1
ATOM 3126 C C . GLN A 1 412 ? 5.652 -28.656 10.727 1 98.69 412 GLN A C 1
ATOM 3128 O O . GLN A 1 412 ? 5.168 -29.234 9.758 1 98.69 412 GLN A O 1
ATOM 3133 N N . GLU A 1 413 ? 5.254 -27.453 11.133 1 98.69 413 GLU A N 1
ATOM 3134 C CA . GLU A 1 413 ? 4.195 -26.734 10.43 1 98.69 413 GLU A CA 1
ATOM 3135 C C . GLU A 1 413 ? 4.625 -26.375 9.008 1 98.69 413 GLU A C 1
ATOM 3137 O O . GLU A 1 413 ? 3.863 -26.562 8.062 1 98.69 413 GLU A O 1
ATOM 3142 N N . ARG A 1 414 ? 5.809 -25.828 8.836 1 98.25 414 ARG A N 1
ATOM 3143 C CA . ARG A 1 414 ? 6.352 -25.469 7.531 1 98.25 414 ARG A CA 1
ATOM 3144 C C . ARG A 1 414 ? 6.375 -26.672 6.598 1 98.25 414 ARG A C 1
ATOM 3146 O O . ARG A 1 414 ? 5.855 -26.609 5.48 1 98.25 414 ARG A O 1
ATOM 3153 N N . ASP A 1 415 ? 6.98 -27.797 7.086 1 98.06 415 ASP A N 1
ATOM 3154 C CA . ASP A 1 415 ? 7.164 -28.984 6.258 1 98.06 415 ASP A CA 1
ATOM 3155 C C . ASP A 1 415 ? 5.824 -29.625 5.91 1 98.06 415 ASP A C 1
ATOM 3157 O O . ASP A 1 415 ? 5.656 -30.188 4.824 1 98.06 415 ASP A O 1
ATOM 3161 N N . SER A 1 416 ? 4.898 -29.562 6.848 1 98.12 416 SER A N 1
ATOM 3162 C CA . SER A 1 416 ? 3.57 -30.109 6.59 1 98.12 416 SER A CA 1
ATOM 3163 C C . SER A 1 416 ? 2.889 -29.375 5.438 1 98.12 416 SER A C 1
ATOM 3165 O O . SER A 1 416 ? 2.283 -30.016 4.566 1 98.12 416 SER A O 1
ATOM 3167 N N . VAL A 1 417 ? 2.967 -28.062 5.418 1 98 417 VAL A N 1
ATOM 3168 C CA . VAL A 1 417 ? 2.361 -27.266 4.352 1 98 417 VAL A CA 1
ATOM 3169 C C . VAL A 1 417 ? 3.027 -27.609 3.02 1 98 417 VAL A C 1
ATOM 3171 O O . VAL A 1 417 ? 2.346 -27.844 2.02 1 98 417 VAL A O 1
ATOM 3174 N N . LEU A 1 418 ? 4.336 -27.656 2.99 1 97.75 418 LEU A N 1
ATOM 3175 C CA . LEU A 1 418 ? 5.078 -27.891 1.755 1 97.75 418 LEU A CA 1
ATOM 3176 C C . LEU A 1 418 ? 4.828 -29.297 1.222 1 97.75 418 LEU A C 1
ATOM 3178 O O . LEU A 1 418 ? 4.707 -29.484 0.01 1 97.75 418 LEU A O 1
ATOM 3182 N N . ARG A 1 419 ? 4.738 -30.297 2.111 1 97.44 419 ARG A N 1
ATOM 3183 C CA . ARG A 1 419 ? 4.441 -31.672 1.696 1 97.44 419 ARG A CA 1
ATOM 3184 C C . ARG A 1 419 ? 3.037 -31.766 1.113 1 97.44 419 ARG A C 1
ATOM 3186 O O . ARG A 1 419 ? 2.82 -32.469 0.124 1 97.44 419 ARG A O 1
ATOM 3193 N N . SER A 1 420 ? 2.123 -31.109 1.792 1 97.75 420 SER A N 1
ATOM 3194 C CA . SER A 1 420 ? 0.751 -31.078 1.294 1 97.75 420 SER A CA 1
ATOM 3195 C C . SER A 1 420 ? 0.677 -30.469 -0.1 1 97.75 420 SER A C 1
ATOM 3197 O O . SER A 1 420 ? -0.002 -31 -0.982 1 97.75 420 SER A O 1
ATOM 3199 N N . LEU A 1 421 ? 1.369 -29.375 -0.322 1 98 421 LEU A N 1
ATOM 3200 C CA . LEU A 1 421 ? 1.39 -28.734 -1.627 1 98 421 LEU A CA 1
ATOM 3201 C C . LEU A 1 421 ? 1.995 -29.641 -2.684 1 98 421 LEU A C 1
ATOM 3203 O O . LEU A 1 421 ? 1.51 -29.703 -3.816 1 98 421 LEU A O 1
ATOM 3207 N N . ALA A 1 422 ? 3.033 -30.359 -2.303 1 98 422 ALA A N 1
ATOM 3208 C CA . ALA A 1 422 ? 3.67 -31.297 -3.227 1 98 422 ALA A CA 1
ATOM 3209 C C . ALA A 1 422 ? 2.701 -32.406 -3.645 1 98 422 ALA A C 1
ATOM 3211 O O . ALA A 1 422 ? 2.629 -32.75 -4.82 1 98 422 ALA A O 1
ATOM 3212 N N . ARG A 1 423 ? 1.979 -32.969 -2.709 1 97.88 423 ARG A N 1
ATOM 3213 C CA . ARG A 1 423 ? 0.998 -34 -3.002 1 97.88 423 ARG A CA 1
ATOM 3214 C C . ARG A 1 423 ? -0.112 -33.469 -3.9 1 97.88 423 ARG A C 1
ATOM 3216 O O . ARG A 1 423 ? -0.525 -34.156 -4.848 1 97.88 423 ARG A O 1
ATOM 3223 N N . LYS A 1 424 ? -0.566 -32.312 -3.598 1 98.12 424 LYS A N 1
ATOM 3224 C CA . LYS A 1 424 ? -1.652 -31.719 -4.363 1 98.12 424 LYS A CA 1
ATOM 3225 C C . LYS A 1 424 ? -1.209 -31.391 -5.785 1 98.12 424 LYS A C 1
ATOM 3227 O O . LYS A 1 424 ? -1.992 -31.516 -6.73 1 98.12 424 LYS A O 1
ATOM 3232 N N . ALA A 1 425 ? 0.023 -30.922 -5.898 1 98.19 425 ALA A N 1
ATOM 3233 C CA . ALA A 1 425 ? 0.581 -30.672 -7.223 1 98.19 425 ALA A CA 1
ATOM 3234 C C . ALA A 1 425 ? 0.571 -31.938 -8.078 1 98.19 425 ALA A C 1
ATOM 3236 O O . ALA A 1 425 ? 0.15 -31.906 -9.234 1 98.19 425 ALA A O 1
ATOM 3237 N N . LEU A 1 426 ? 1.044 -33 -7.52 1 97.31 426 LEU A N 1
ATOM 3238 C CA . LEU A 1 426 ? 1.085 -34.281 -8.211 1 97.31 426 LEU A CA 1
ATOM 3239 C C . LEU A 1 426 ? -0.322 -34.781 -8.555 1 97.31 426 LEU A C 1
ATOM 3241 O O . LEU A 1 426 ? -0.579 -35.188 -9.68 1 97.31 426 LEU A O 1
ATOM 3245 N N . LEU A 1 427 ? -1.223 -34.688 -7.609 1 97.44 427 LEU A N 1
ATOM 3246 C CA . LEU A 1 427 ? -2.605 -35.094 -7.773 1 97.44 427 LEU A CA 1
ATOM 3247 C C . LEU A 1 427 ? -3.289 -34.344 -8.898 1 97.44 427 LEU A C 1
ATOM 3249 O O . LEU A 1 427 ? -4.004 -34.906 -9.711 1 97.44 427 LEU A O 1
ATOM 3253 N N . THR A 1 428 ? -3.094 -33.062 -8.922 1 98.19 428 THR A N 1
ATOM 3254 C CA . THR A 1 428 ? -3.729 -32.188 -9.906 1 98.19 428 THR A CA 1
ATOM 3255 C C . THR A 1 428 ? -3.305 -32.594 -11.32 1 98.19 428 THR A C 1
ATOM 3257 O O . THR A 1 428 ? -4.152 -32.781 -12.195 1 98.19 428 THR A O 1
ATOM 3260 N N . ALA A 1 429 ? -2.014 -32.656 -11.547 1 97.56 429 ALA A N 1
ATOM 3261 C CA . ALA A 1 429 ? -1.514 -33.031 -12.875 1 97.56 429 ALA A CA 1
ATOM 3262 C C . ALA A 1 429 ? -1.987 -34.438 -13.273 1 97.56 429 ALA A C 1
ATOM 3264 O O . ALA A 1 429 ? -2.375 -34.656 -14.422 1 97.56 429 ALA A O 1
ATOM 3265 N N . GLN A 1 430 ? -1.976 -35.344 -12.383 1 97.06 430 GLN A N 1
ATOM 3266 C CA . GLN A 1 430 ? -2.352 -36.719 -12.664 1 97.06 430 GLN A CA 1
ATOM 3267 C C . GLN A 1 430 ? -3.82 -36.812 -13.062 1 97.06 430 GLN A C 1
ATOM 3269 O O . GLN A 1 430 ? -4.148 -37.438 -14.078 1 97.06 430 GLN A O 1
ATOM 3274 N N . LEU A 1 431 ? -4.699 -36.219 -12.281 1 97.5 431 LEU A N 1
ATOM 3275 C CA . LEU A 1 431 ? -6.133 -36.344 -12.516 1 97.5 431 LEU A CA 1
ATOM 3276 C C . LEU A 1 431 ? -6.539 -35.594 -13.781 1 97.5 431 LEU A C 1
ATOM 3278 O O . LEU A 1 431 ? -7.367 -36.094 -14.555 1 97.5 431 LEU A O 1
ATOM 3282 N N . LEU A 1 432 ? -6.012 -34.469 -14 1 98.31 432 LEU A N 1
ATOM 3283 C CA . LEU A 1 432 ? -6.34 -33.719 -15.211 1 98.31 432 LEU A CA 1
ATOM 3284 C C . LEU A 1 432 ? -5.871 -34.469 -16.453 1 98.31 432 LEU A C 1
ATOM 3286 O O . LEU A 1 432 ? -6.578 -34.5 -17.469 1 98.31 432 LEU A O 1
ATOM 3290 N N . ASN A 1 433 ? -4.688 -35.031 -16.406 1 97.88 433 ASN A N 1
ATOM 3291 C CA . ASN A 1 433 ? -4.125 -35.75 -17.562 1 97.88 433 ASN A CA 1
ATOM 3292 C C . ASN A 1 433 ? -4.836 -37.062 -17.812 1 97.88 433 ASN A C 1
ATOM 3294 O O . ASN A 1 433 ? -4.688 -37.656 -18.875 1 97.88 433 ASN A O 1
ATOM 3298 N N . GLY A 1 434 ? -5.57 -37.5 -16.922 1 96.56 434 GLY A N 1
ATOM 3299 C CA . GLY A 1 434 ? -6.336 -38.719 -17.078 1 96.56 434 GLY A CA 1
ATOM 3300 C C . GLY A 1 434 ? -7.562 -38.562 -17.938 1 96.56 434 GLY A C 1
ATOM 3301 O O . GLY A 1 434 ? -8.219 -39.531 -18.297 1 96.56 434 GLY A O 1
ATOM 3302 N N . THR A 1 435 ? -7.863 -37.438 -18.344 1 95.31 435 THR A N 1
ATOM 3303 C CA . THR A 1 435 ? -9.055 -37.156 -19.125 1 95.31 435 THR A CA 1
ATOM 3304 C C . THR A 1 435 ? -8.664 -36.719 -20.547 1 95.31 435 THR A C 1
ATOM 3306 O O . THR A 1 435 ? -7.844 -35.812 -20.734 1 95.31 435 THR A O 1
ATOM 3309 N N . GLU A 1 436 ? -9.312 -37.375 -21.516 1 96.19 436 GLU A N 1
ATOM 3310 C CA . GLU A 1 436 ? -9.07 -37 -22.906 1 96.19 436 GLU A CA 1
ATOM 3311 C C . GLU A 1 436 ? -9.453 -35.562 -23.172 1 96.19 436 GLU A C 1
ATOM 3313 O O . GLU A 1 436 ? -10.508 -35.094 -22.734 1 96.19 436 GLU A O 1
ATOM 3318 N N . GLY A 1 437 ? -8.547 -34.875 -23.812 1 97.5 437 GLY A N 1
ATOM 3319 C CA . GLY A 1 437 ? -8.828 -33.5 -24.172 1 97.5 437 GLY A CA 1
ATOM 3320 C C . GLY A 1 437 ? -8.273 -32.5 -23.188 1 97.5 437 GLY A C 1
ATOM 3321 O O . GLY A 1 437 ? -8.367 -31.281 -23.406 1 97.5 437 GLY A O 1
ATOM 3322 N N . ILE A 1 438 ? -7.766 -33 -22.125 1 98.38 438 ILE A N 1
ATOM 3323 C CA . ILE A 1 438 ? -7.074 -32.156 -21.172 1 98.38 438 ILE A CA 1
ATOM 3324 C C . ILE A 1 438 ? -5.602 -32.531 -21.109 1 98.38 438 ILE A C 1
ATOM 3326 O O . ILE A 1 438 ? -5.266 -33.719 -21 1 98.38 438 ILE A O 1
ATOM 3330 N N . ALA A 1 439 ? -4.777 -31.578 -21.25 1 98.38 439 ALA A N 1
ATOM 3331 C CA . ALA A 1 439 ? -3.34 -31.766 -21.078 1 98.38 439 ALA A CA 1
ATOM 3332 C C . ALA A 1 439 ? -2.773 -30.797 -20.031 1 98.38 439 ALA A C 1
ATOM 3334 O O . ALA A 1 439 ? -2.941 -29.594 -20.156 1 98.38 439 ALA A O 1
ATOM 3335 N N . CYS A 1 440 ? -2.154 -31.344 -19.078 1 98.31 440 CYS A N 1
ATOM 3336 C CA . CYS A 1 440 ? -1.59 -30.516 -18 1 98.31 440 CYS A CA 1
ATOM 3337 C C . CYS A 1 440 ? -0.124 -30.875 -17.766 1 98.31 440 CYS A C 1
ATOM 3339 O O . CYS A 1 440 ? 0.203 -32 -17.438 1 98.31 440 CYS A O 1
ATOM 3341 N N . ASN A 1 441 ? 0.77 -29.891 -17.953 1 97.81 441 ASN A N 1
ATOM 3342 C CA . ASN A 1 441 ? 2.166 -30.078 -17.578 1 97.81 441 ASN A CA 1
ATOM 3343 C C . ASN A 1 441 ? 2.309 -30.328 -16.078 1 97.81 441 ASN A C 1
ATOM 3345 O O . ASN A 1 441 ? 1.446 -29.922 -15.297 1 97.81 441 ASN A O 1
ATOM 3349 N N . PRO A 1 442 ? 3.379 -31.047 -15.742 1 97.12 442 PRO A N 1
ATOM 3350 C CA . PRO A 1 442 ? 3.625 -31.188 -14.305 1 97.12 442 PRO A CA 1
ATOM 3351 C C . PRO A 1 442 ? 3.66 -29.844 -13.578 1 97.12 442 PRO A C 1
ATOM 3353 O O . PRO A 1 442 ? 4.211 -28.875 -14.102 1 97.12 442 PRO A O 1
ATOM 3356 N N . VAL A 1 443 ? 2.969 -29.828 -12.461 1 98 443 VAL A N 1
ATOM 3357 C CA . VAL A 1 443 ? 3.078 -28.672 -11.578 1 98 443 VAL A CA 1
ATOM 3358 C C . VAL A 1 443 ? 4.367 -28.75 -10.766 1 98 443 VAL A C 1
ATOM 3360 O O . VAL A 1 443 ? 4.359 -29.234 -9.633 1 98 443 VAL A O 1
ATOM 3363 N N . GLN A 1 444 ? 5.41 -28.156 -11.297 1 98.31 444 GLN A N 1
ATOM 3364 C CA . GLN A 1 444 ? 6.734 -28.312 -10.703 1 98.31 444 GLN A CA 1
ATOM 3365 C C . GLN A 1 444 ? 6.879 -27.453 -9.453 1 98.31 444 GLN A C 1
ATOM 3367 O O . GLN A 1 444 ? 7.621 -27.812 -8.531 1 98.31 444 GLN A O 1
ATOM 3372 N N . GLY A 1 445 ? 6.207 -26.344 -9.43 1 98.19 445 GLY A N 1
ATOM 3373 C CA . GLY A 1 445 ? 6.266 -25.406 -8.328 1 98.19 445 GLY A CA 1
ATOM 3374 C C . GLY A 1 445 ? 5.086 -24.453 -8.289 1 98.19 445 GLY A C 1
ATOM 3375 O O . GLY A 1 445 ? 4.047 -24.719 -8.898 1 98.19 445 GLY A O 1
ATOM 3376 N N . ALA A 1 446 ? 5.219 -23.422 -7.473 1 97.81 446 ALA A N 1
ATOM 3377 C CA . ALA A 1 446 ? 4.203 -22.391 -7.273 1 97.81 446 ALA A CA 1
ATOM 3378 C C . ALA A 1 446 ? 2.934 -22.984 -6.668 1 97.81 446 ALA A C 1
ATOM 3380 O O . ALA A 1 446 ? 3 -23.766 -5.715 1 97.81 446 ALA A O 1
ATOM 3381 N N . MET A 1 447 ? 1.808 -22.469 -7.094 1 97.62 447 MET A N 1
ATOM 3382 C CA . MET A 1 447 ? 0.562 -22.906 -6.465 1 97.62 447 MET A CA 1
ATOM 3383 C C . MET A 1 447 ? -0.537 -23.078 -7.508 1 97.62 447 MET A C 1
ATOM 3385 O O . MET A 1 447 ? -1.724 -23.047 -7.176 1 97.62 447 MET A O 1
ATOM 3389 N N . TYR A 1 448 ? -0.14 -23.266 -8.812 1 97.69 448 TYR A N 1
ATOM 3390 C CA . TYR A 1 448 ? -1.14 -23.188 -9.875 1 97.69 448 TYR A CA 1
ATOM 3391 C C . TYR A 1 448 ? -0.917 -24.266 -10.922 1 97.69 448 TYR A C 1
ATOM 3393 O O . TYR A 1 448 ? 0.206 -24.75 -11.094 1 97.69 448 TYR A O 1
ATOM 3401 N N . ALA A 1 449 ? -1.987 -24.641 -11.57 1 98.19 449 ALA A N 1
ATOM 3402 C CA . ALA A 1 449 ? -1.978 -25.422 -12.797 1 98.19 449 ALA A CA 1
ATOM 3403 C C . ALA A 1 449 ? -2.59 -24.625 -13.953 1 98.19 449 ALA A C 1
ATOM 3405 O O . ALA A 1 449 ? -3.5 -23.828 -13.75 1 98.19 449 ALA A O 1
ATOM 3406 N N . PHE A 1 450 ? -2.068 -24.828 -15.094 1 98.62 450 PHE A N 1
ATOM 3407 C CA . PHE A 1 450 ? -2.525 -24.156 -16.297 1 98.62 450 PHE A CA 1
ATOM 3408 C C . PHE A 1 450 ? -2.783 -25.156 -17.422 1 98.62 450 PHE A C 1
ATOM 3410 O O . PHE A 1 450 ? -2.131 -25.109 -18.469 1 98.62 450 PHE A O 1
ATOM 3417 N N . PRO A 1 451 ? -3.734 -26.016 -17.297 1 98.75 451 PRO A N 1
ATOM 3418 C CA . PRO A 1 451 ? -4.004 -27.078 -18.266 1 98.75 451 PRO A CA 1
ATOM 3419 C C . PRO A 1 451 ? -4.57 -26.547 -19.578 1 98.75 451 PRO A C 1
ATOM 3421 O O . PRO A 1 451 ? -5.305 -25.562 -19.578 1 98.75 451 PRO A O 1
ATOM 3424 N N . ARG A 1 452 ? -4.234 -27.156 -20.594 1 98.69 452 ARG A N 1
ATOM 3425 C CA . ARG A 1 452 ? -4.844 -26.922 -21.891 1 98.69 452 ARG A CA 1
ATOM 3426 C C . ARG A 1 452 ? -6.082 -27.797 -22.078 1 98.69 452 ARG A C 1
ATOM 3428 O O . ARG A 1 452 ? -6.062 -28.984 -21.75 1 98.69 452 ARG A O 1
ATOM 3435 N N . VAL A 1 453 ? -7.133 -27.172 -22.594 1 98.62 453 VAL A N 1
ATOM 3436 C CA . VAL A 1 453 ? -8.352 -27.938 -22.844 1 98.62 453 VAL A CA 1
ATOM 3437 C C . VAL A 1 453 ? -8.727 -27.859 -24.312 1 98.62 453 VAL A C 1
ATOM 3439 O O . VAL A 1 453 ? -8.562 -26.812 -24.953 1 98.62 453 VAL A O 1
ATOM 3442 N N . HIS A 1 454 ? -9.102 -28.953 -24.781 1 97.88 454 HIS A N 1
ATOM 3443 C CA . HIS A 1 454 ? -9.656 -28.984 -26.125 1 97.88 454 HIS A CA 1
ATOM 3444 C C . HIS A 1 454 ? -11.102 -28.484 -26.141 1 97.88 454 HIS A C 1
ATOM 3446 O O . HIS A 1 454 ? -11.953 -29.031 -25.438 1 97.88 454 HIS A O 1
ATOM 3452 N N . ILE A 1 455 ? -11.359 -27.516 -26.906 1 98.31 455 ILE A N 1
ATOM 3453 C CA . ILE A 1 455 ? -12.711 -26.984 -27.078 1 98.31 455 ILE A CA 1
ATOM 3454 C C . ILE A 1 455 ? -13.203 -27.266 -28.5 1 98.31 455 ILE A C 1
ATOM 3456 O O . ILE A 1 455 ? -12.617 -26.766 -29.469 1 98.31 455 ILE A O 1
ATOM 3460 N N . PRO A 1 456 ? -14.289 -28.031 -28.609 1 97.81 456 PRO A N 1
ATOM 3461 C CA . PRO A 1 456 ? -14.797 -28.391 -29.938 1 97.81 456 PRO A CA 1
ATOM 3462 C C . PRO A 1 456 ? -15.188 -27.172 -30.766 1 97.81 456 PRO A C 1
ATOM 3464 O O . PRO A 1 456 ? -15.617 -26.141 -30.219 1 97.81 456 PRO A O 1
ATOM 3467 N N . PRO A 1 457 ? -15.164 -27.281 -32.062 1 97.62 457 PRO A N 1
ATOM 3468 C CA . PRO A 1 457 ? -15.484 -26.188 -32.969 1 97.62 457 PRO A CA 1
ATOM 3469 C C . PRO A 1 457 ? -16.891 -25.625 -32.75 1 97.62 457 PRO A C 1
ATOM 3471 O O . PRO A 1 457 ? -17.094 -24.406 -32.844 1 97.62 457 PRO A O 1
ATOM 3474 N N . ARG A 1 458 ? -17.75 -26.469 -32.438 1 98.19 458 ARG A N 1
ATOM 3475 C CA . ARG A 1 458 ? -19.125 -26 -32.219 1 98.19 458 ARG A CA 1
ATOM 3476 C C . ARG A 1 458 ? -19.188 -25.125 -30.969 1 98.19 458 ARG A C 1
ATOM 3478 O O . ARG A 1 458 ? -19.984 -24.172 -30.938 1 98.19 458 ARG A O 1
ATOM 3485 N N . ALA A 1 459 ? -18.469 -25.484 -30 1 98.25 459 ALA A N 1
ATOM 3486 C CA . ALA A 1 459 ? -18.406 -24.656 -28.797 1 98.25 459 ALA A CA 1
ATOM 3487 C C . ALA A 1 459 ? -17.734 -23.312 -29.078 1 98.25 459 ALA A C 1
ATOM 3489 O O . ALA A 1 459 ? -18.125 -22.297 -28.516 1 98.25 459 ALA A O 1
ATOM 3490 N N . VAL A 1 460 ? -16.719 -23.312 -29.875 1 98.19 460 VAL A N 1
ATOM 3491 C CA . VAL A 1 460 ? -16.047 -22.078 -30.281 1 98.19 460 VAL A CA 1
ATOM 3492 C C . VAL A 1 460 ? -17.031 -21.156 -31 1 98.19 460 VAL A C 1
ATOM 3494 O O . VAL A 1 460 ? -17.078 -19.953 -30.734 1 98.19 460 VAL A O 1
ATOM 3497 N N . ALA A 1 461 ? -17.797 -21.734 -31.875 1 97.81 461 ALA A N 1
ATOM 3498 C CA . ALA A 1 461 ? -18.797 -20.984 -32.625 1 97.81 461 ALA A CA 1
ATOM 3499 C C . ALA A 1 461 ? -19.859 -20.391 -31.688 1 97.81 461 ALA A C 1
ATOM 3501 O O . ALA A 1 461 ? -20.281 -19.25 -31.875 1 97.81 461 ALA A O 1
ATOM 3502 N N . GLU A 1 462 ? -20.281 -21.156 -30.766 1 97.94 462 GLU A N 1
ATOM 3503 C CA . GLU A 1 462 ? -21.266 -20.688 -29.797 1 97.94 462 GLU A CA 1
ATOM 3504 C C . GLU A 1 462 ? -20.703 -19.531 -28.969 1 97.94 462 GLU A C 1
ATOM 3506 O O . GLU A 1 462 ? -21.406 -18.547 -28.703 1 97.94 462 GLU A O 1
ATOM 3511 N N . ALA A 1 463 ? -19.484 -19.703 -28.484 1 98 463 ALA A N 1
ATOM 3512 C CA . ALA A 1 463 ? -18.812 -18.625 -27.734 1 98 463 ALA A CA 1
ATOM 3513 C C . ALA A 1 463 ? -18.797 -17.328 -28.547 1 98 463 ALA A C 1
ATOM 3515 O O . ALA A 1 463 ? -19.141 -16.266 -28.031 1 98 463 ALA A O 1
ATOM 3516 N N . GLN A 1 464 ? -18.453 -17.453 -29.766 1 97.12 464 GLN A N 1
ATOM 3517 C CA . GLN A 1 464 ? -18.391 -16.297 -30.656 1 97.12 464 GLN A CA 1
ATOM 3518 C C . GLN A 1 464 ? -19.75 -15.656 -30.844 1 97.12 464 GLN A C 1
ATOM 3520 O O . GLN A 1 464 ? -19.875 -14.43 -30.859 1 97.12 464 GLN A O 1
ATOM 3525 N N . ALA A 1 465 ? -20.703 -16.453 -31 1 97.38 465 ALA A N 1
ATOM 3526 C CA . ALA A 1 465 ? -22.062 -15.961 -31.172 1 97.38 465 ALA A CA 1
ATOM 3527 C C . ALA A 1 465 ? -22.516 -15.164 -29.938 1 97.38 465 ALA A C 1
ATOM 3529 O O . ALA A 1 465 ? -23.297 -14.227 -30.062 1 97.38 465 ALA A O 1
ATOM 3530 N N . ARG A 1 466 ? -21.953 -15.508 -28.891 1 96.62 466 ARG A N 1
ATOM 3531 C CA . ARG A 1 466 ? -22.312 -14.836 -27.641 1 96.62 466 ARG A CA 1
ATOM 3532 C C . ARG A 1 466 ? -21.344 -13.703 -27.328 1 96.62 466 ARG A C 1
ATOM 3534 O O . ARG A 1 466 ? -21.438 -13.062 -26.281 1 96.62 466 ARG A O 1
ATOM 3541 N N . GLY A 1 467 ? -20.328 -13.531 -28.172 1 95.31 467 GLY A N 1
ATOM 3542 C CA . GLY A 1 467 ? -19.359 -12.477 -27.969 1 95.31 467 GLY A CA 1
ATOM 3543 C C . GLY A 1 467 ? -18.312 -12.812 -26.922 1 95.31 467 GLY A C 1
ATOM 3544 O O . GLY A 1 467 ? -17.766 -11.914 -26.281 1 95.31 467 GLY A O 1
ATOM 3545 N N . LEU A 1 468 ? -18.125 -14.062 -26.672 1 96.38 468 LEU A N 1
ATOM 3546 C CA . LEU A 1 468 ? -17.172 -14.523 -25.656 1 96.38 468 LEU A CA 1
ATOM 3547 C C . LEU A 1 468 ? -15.984 -15.219 -26.297 1 96.38 468 LEU A C 1
ATOM 3549 O O . LEU A 1 468 ? -16.109 -15.773 -27.391 1 96.38 468 LEU A O 1
ATOM 3553 N N . LEU A 1 469 ? -14.875 -15.172 -25.641 1 96.62 469 LEU A N 1
ATOM 3554 C CA . LEU A 1 469 ? -13.766 -16.047 -26 1 96.62 469 LEU A CA 1
ATOM 3555 C C . LEU A 1 469 ? -14.062 -17.484 -25.641 1 96.62 469 LEU A C 1
ATOM 3557 O O . LEU A 1 469 ? -14.75 -17.75 -24.656 1 96.62 469 LEU A O 1
ATOM 3561 N N . PRO A 1 470 ? -13.531 -18.406 -26.344 1 98.06 470 PRO A N 1
ATOM 3562 C CA . PRO A 1 470 ? -13.875 -19.812 -26.125 1 98.06 470 PRO A CA 1
ATOM 3563 C C . PRO A 1 470 ? -13.539 -20.297 -24.719 1 98.06 470 PRO A C 1
ATOM 3565 O O . PRO A 1 470 ? -14.336 -21.016 -24.109 1 98.06 470 PRO A O 1
ATOM 3568 N N . ASP A 1 471 ? -12.406 -19.953 -24.25 1 98.06 471 ASP A N 1
ATOM 3569 C CA . ASP A 1 471 ? -12.031 -20.406 -22.906 1 98.06 471 ASP A CA 1
ATOM 3570 C C . ASP A 1 471 ? -12.891 -19.719 -21.844 1 98.06 471 ASP A C 1
ATOM 3572 O O . ASP A 1 471 ? -13.18 -20.312 -20.797 1 98.06 471 ASP A O 1
ATOM 3576 N N . MET A 1 472 ? -13.258 -18.469 -22.047 1 97.44 472 MET A N 1
ATOM 3577 C CA . MET A 1 472 ? -14.188 -17.812 -21.141 1 97.44 472 MET A CA 1
ATOM 3578 C C . MET A 1 472 ? -15.531 -18.531 -21.125 1 97.44 472 MET A C 1
ATOM 3580 O O . MET A 1 472 ? -16.109 -18.75 -20.062 1 97.44 472 MET A O 1
ATOM 3584 N N . PHE A 1 473 ? -16.062 -18.875 -22.266 1 97.81 473 PHE A N 1
ATOM 3585 C CA . PHE A 1 473 ? -17.297 -19.625 -22.391 1 97.81 473 PHE A CA 1
ATOM 3586 C C . PHE A 1 473 ? -17.219 -20.938 -21.625 1 97.81 473 PHE A C 1
ATOM 3588 O O . PHE A 1 473 ? -18.125 -21.281 -20.859 1 97.81 473 PHE A O 1
ATOM 3595 N N . TYR A 1 474 ? -16.188 -21.609 -21.844 1 98.56 474 TYR A N 1
ATOM 3596 C CA . TYR A 1 474 ? -15.914 -22.891 -21.188 1 98.56 474 TYR A CA 1
ATOM 3597 C C . TYR A 1 474 ? -15.93 -22.734 -19.672 1 98.56 474 TYR A C 1
ATOM 3599 O O . TYR A 1 474 ? -16.609 -23.484 -18.969 1 98.56 474 TYR A O 1
ATOM 3607 N N . CYS A 1 475 ? -15.195 -21.734 -19.141 1 98.19 475 CYS A N 1
ATOM 3608 C CA . CYS A 1 475 ? -15.07 -21.516 -17.703 1 98.19 475 CYS A CA 1
ATOM 3609 C C . CYS A 1 475 ? -16.406 -21.078 -17.094 1 98.19 475 CYS A C 1
ATOM 3611 O O . CYS A 1 475 ? -16.719 -21.453 -15.969 1 98.19 475 CYS A O 1
ATOM 3613 N N . LEU A 1 476 ? -17.141 -20.281 -17.875 1 97.56 476 LEU A N 1
ATOM 3614 C CA . LEU A 1 476 ? -18.453 -19.875 -17.406 1 97.56 476 LEU A CA 1
ATOM 3615 C C . LEU A 1 476 ? -19.375 -21.078 -17.266 1 97.56 476 LEU A C 1
ATOM 3617 O O . LEU A 1 476 ? -20.125 -21.188 -16.281 1 97.56 476 LEU A O 1
ATOM 3621 N N . GLN A 1 477 ? -19.359 -21.938 -18.25 1 97.81 477 GLN A N 1
ATOM 3622 C CA . GLN A 1 477 ? -20.172 -23.141 -18.188 1 97.81 477 GLN A CA 1
ATOM 3623 C C . GLN A 1 477 ? -19.766 -24.031 -17.016 1 97.81 477 GLN A C 1
ATOM 3625 O O . GLN A 1 477 ? -20.609 -24.609 -16.344 1 97.81 477 GLN A O 1
ATOM 3630 N N . LEU A 1 478 ? -18.5 -24.141 -16.844 1 98.44 478 LEU A N 1
ATOM 3631 C CA . LEU A 1 478 ? -17.984 -24.906 -15.719 1 98.44 478 LEU A CA 1
ATOM 3632 C C . LEU A 1 478 ? -18.531 -24.359 -14.406 1 98.44 478 LEU A C 1
ATOM 3634 O O . LEU A 1 478 ? -18.984 -25.125 -13.547 1 98.44 478 LEU A O 1
ATOM 3638 N N . LEU A 1 479 ? -18.438 -23.031 -14.219 1 97.88 479 LEU A N 1
ATOM 3639 C CA . LEU A 1 479 ? -18.922 -22.375 -13.016 1 97.88 479 LEU A CA 1
ATOM 3640 C C . LEU A 1 479 ? -20.406 -22.656 -12.812 1 97.88 479 LEU A C 1
ATOM 3642 O O . LEU A 1 479 ? -20.828 -23.062 -11.727 1 97.88 479 LEU A O 1
ATOM 3646 N N . GLU A 1 480 ? -21.188 -22.531 -13.898 1 97 480 GLU A N 1
ATOM 3647 C CA . GLU A 1 480 ? -22.641 -22.641 -13.812 1 97 480 GLU A CA 1
ATOM 3648 C C . GLU A 1 480 ? -23.047 -24.078 -13.508 1 97 480 GLU A C 1
ATOM 3650 O O . GLU A 1 480 ? -24.062 -24.312 -12.836 1 97 480 GLU A O 1
ATOM 3655 N N . GLU A 1 481 ? -22.297 -24.969 -13.969 1 97.06 481 GLU A N 1
ATOM 3656 C CA . GLU A 1 481 ? -22.703 -26.375 -13.867 1 97.06 481 GLU A CA 1
ATOM 3657 C C . GLU A 1 481 ? -22.156 -27.016 -12.602 1 97.06 481 GLU A C 1
ATOM 3659 O O . GLU A 1 481 ? -22.734 -27.969 -12.086 1 97.06 481 GLU A O 1
ATOM 3664 N N . THR A 1 482 ? -21.047 -26.516 -12.102 1 97.62 482 THR A N 1
ATOM 3665 C CA . THR A 1 482 ? -20.391 -27.266 -11.047 1 97.62 482 THR A CA 1
ATOM 3666 C C . THR A 1 482 ? -20.125 -26.391 -9.836 1 97.62 482 THR A C 1
ATOM 3668 O O . THR A 1 482 ? -19.812 -26.875 -8.75 1 97.62 482 THR A O 1
ATOM 3671 N N . GLY A 1 483 ? -20.172 -25.062 -9.992 1 96.94 483 GLY A N 1
ATOM 3672 C CA . GLY A 1 483 ? -19.828 -24.141 -8.922 1 96.94 483 GLY A CA 1
ATOM 3673 C C . GLY A 1 483 ? -18.344 -23.906 -8.781 1 96.94 483 GLY A C 1
ATOM 3674 O O . GLY A 1 483 ? -17.891 -23.281 -7.82 1 96.94 483 GLY A O 1
ATOM 3675 N N . ILE A 1 484 ? -17.578 -24.453 -9.727 1 97.44 484 ILE A N 1
ATOM 3676 C CA . ILE A 1 484 ? -16.125 -24.297 -9.656 1 97.44 484 ILE A CA 1
ATOM 3677 C C . ILE A 1 484 ? -15.703 -23.062 -10.453 1 97.44 484 ILE A C 1
ATOM 3679 O O . ILE A 1 484 ? -16 -22.938 -11.648 1 97.44 484 ILE A O 1
ATOM 3683 N N . CYS A 1 485 ? -15 -22.125 -9.758 1 96.62 485 CYS A N 1
ATOM 3684 C CA . CYS A 1 485 ? -14.547 -20.891 -10.375 1 96.62 485 CYS A CA 1
ATOM 3685 C C . CYS A 1 485 ? -13.062 -20.953 -10.711 1 96.62 485 CYS A C 1
ATOM 3687 O O . CYS A 1 485 ? -12.219 -21.016 -9.82 1 96.62 485 CYS A O 1
ATOM 3689 N N . VAL A 1 486 ? -12.719 -20.969 -11.969 1 97.5 486 VAL A N 1
ATOM 3690 C CA . VAL A 1 486 ? -11.352 -20.906 -12.461 1 97.5 486 VAL A CA 1
ATOM 3691 C C . VAL A 1 486 ? -11.203 -19.734 -13.422 1 97.5 486 VAL A C 1
ATOM 3693 O O . VAL A 1 486 ? -12.203 -19.109 -13.812 1 97.5 486 VAL A O 1
ATOM 3696 N N . VAL A 1 487 ? -9.961 -19.359 -13.781 1 96.69 487 VAL A N 1
ATOM 3697 C CA . VAL A 1 487 ? -9.734 -18.188 -14.617 1 96.69 487 VAL A CA 1
ATOM 3698 C C . VAL A 1 487 ? -9.344 -18.625 -16.031 1 96.69 487 VAL A C 1
ATOM 3700 O O . VAL A 1 487 ? -8.406 -19.406 -16.203 1 96.69 487 VAL A O 1
ATOM 3703 N N . PRO A 1 488 ? -10.086 -18.094 -17.047 1 97.44 488 PRO A N 1
ATOM 3704 C CA . PRO A 1 488 ? -9.742 -18.453 -18.422 1 97.44 488 PRO A CA 1
ATOM 3705 C C . PRO A 1 488 ? -8.312 -18.062 -18.797 1 97.44 488 PRO A C 1
ATOM 3707 O O . PRO A 1 488 ? -7.836 -17 -18.375 1 97.44 488 PRO A O 1
ATOM 3710 N N . GLY A 1 489 ? -7.691 -18.859 -19.594 1 97.69 489 GLY A N 1
ATOM 3711 C CA . GLY A 1 489 ? -6.309 -18.641 -20 1 97.69 489 GLY A CA 1
ATOM 3712 C C . GLY A 1 489 ? -6.098 -17.344 -20.75 1 97.69 489 GLY A C 1
ATOM 3713 O O . GLY A 1 489 ? -5.02 -16.75 -20.672 1 97.69 489 GLY A O 1
ATOM 3714 N N . SER A 1 490 ? -7.098 -16.859 -21.422 1 96.06 490 SER A N 1
ATOM 3715 C CA . SER A 1 490 ? -7.008 -15.609 -22.172 1 96.06 490 SER A CA 1
ATOM 3716 C C . SER A 1 490 ? -6.688 -14.438 -21.25 1 96.06 490 SER A C 1
ATOM 3718 O O . SER A 1 490 ? -6.066 -13.461 -21.672 1 96.06 490 SER A O 1
ATOM 3720 N N . GLY A 1 491 ? -7.035 -14.578 -20.016 1 94.06 491 GLY A N 1
ATOM 3721 C CA . GLY A 1 491 ? -6.723 -13.531 -19.047 1 94.06 491 GLY A CA 1
ATOM 3722 C C . GLY A 1 491 ? -5.238 -13.414 -18.766 1 94.06 491 GLY A C 1
ATOM 3723 O O . GLY A 1 491 ? -4.781 -12.383 -18.266 1 94.06 491 GLY A O 1
ATOM 3724 N N . PHE A 1 492 ? -4.512 -14.391 -19.062 1 97.06 492 PHE A N 1
ATOM 3725 C CA . PHE A 1 492 ? -3.072 -14.445 -18.844 1 97.06 492 PHE A CA 1
ATOM 3726 C C . PHE A 1 492 ? -2.311 -14.336 -20.156 1 97.06 492 PHE A C 1
ATOM 3728 O O . PHE A 1 492 ? -1.083 -14.227 -20.156 1 97.06 492 PHE A O 1
ATOM 3735 N N . GLY A 1 493 ? -3.027 -14.328 -21.219 1 96 493 GLY A N 1
ATOM 3736 C CA . GLY A 1 493 ? -2.412 -14.57 -22.516 1 96 493 GLY A CA 1
ATOM 3737 C C . GLY A 1 493 ? -2.127 -16.031 -22.766 1 96 493 GLY A C 1
ATOM 3738 O O . GLY A 1 493 ? -1.951 -16.812 -21.828 1 96 493 GLY A O 1
ATOM 3739 N N . GLN A 1 494 ? -2.197 -16.406 -23.984 1 97.19 494 GLN A N 1
ATOM 3740 C CA . GLN A 1 494 ? -1.946 -17.781 -24.406 1 97.19 494 GLN A CA 1
ATOM 3741 C C . GLN A 1 494 ? -1.627 -17.844 -25.891 1 97.19 494 GLN A C 1
ATOM 3743 O O . GLN A 1 494 ? -1.884 -16.891 -26.641 1 97.19 494 GLN A O 1
ATOM 3748 N N . LYS A 1 495 ? -0.97 -18.844 -26.266 1 96.69 495 LYS A N 1
ATOM 3749 C CA . LYS A 1 495 ? -0.658 -19.031 -27.672 1 96.69 495 LYS A CA 1
ATOM 3750 C C . LYS A 1 495 ? -1.931 -19.094 -28.516 1 96.69 495 LYS A C 1
ATOM 3752 O O . LYS A 1 495 ? -2.922 -19.703 -28.109 1 96.69 495 LYS A O 1
ATOM 3757 N N . ASP A 1 496 ? -1.85 -18.531 -29.703 1 94.81 496 ASP A N 1
ATOM 3758 C CA . ASP A 1 496 ? -2.998 -18.531 -30.609 1 94.81 496 ASP A CA 1
ATOM 3759 C C . ASP A 1 496 ? -3.461 -19.953 -30.906 1 94.81 496 ASP A C 1
ATOM 3761 O O . ASP A 1 496 ? -2.639 -20.844 -31.125 1 94.81 496 ASP A O 1
ATOM 3765 N N . GLY A 1 497 ? -4.734 -20.125 -30.766 1 94 497 GLY A N 1
ATOM 3766 C CA . GLY A 1 497 ? -5.312 -21.422 -31.094 1 94 497 GLY A CA 1
ATOM 3767 C C . GLY A 1 497 ? -5.367 -22.375 -29.922 1 94 497 GLY A C 1
ATOM 3768 O O . GLY A 1 497 ? -5.895 -23.469 -30.031 1 94 497 GLY A O 1
ATOM 3769 N N . THR A 1 498 ? -4.828 -21.969 -28.812 1 97.38 498 THR A N 1
ATOM 3770 C CA . THR A 1 498 ? -4.895 -22.797 -27.625 1 97.38 498 THR A CA 1
ATOM 3771 C C . THR A 1 498 ? -5.844 -22.203 -26.594 1 97.38 498 THR A C 1
ATOM 3773 O O . THR A 1 498 ? -6.113 -21 -26.625 1 97.38 498 THR A O 1
ATOM 3776 N N . HIS A 1 499 ? -6.406 -23.062 -25.766 1 98.5 499 HIS A N 1
ATOM 3777 C CA . HIS A 1 499 ? -7.309 -22.656 -24.703 1 98.5 499 HIS A CA 1
ATOM 3778 C C . HIS A 1 499 ? -6.906 -23.281 -23.375 1 98.5 499 HIS A C 1
ATOM 3780 O O . HIS A 1 499 ? -6.59 -24.484 -23.312 1 98.5 499 HIS A O 1
ATOM 3786 N N . HIS A 1 500 ? -6.836 -22.453 -22.391 1 98.75 500 HIS A N 1
ATOM 3787 C CA . HIS A 1 500 ? -6.41 -22.891 -21.062 1 98.75 500 HIS A CA 1
ATOM 3788 C C . HIS A 1 500 ? -7.324 -22.328 -19.984 1 98.75 500 HIS A C 1
ATOM 3790 O O . HIS A 1 500 ? -8.195 -21.5 -20.266 1 98.75 500 HIS A O 1
ATOM 3796 N N . PHE A 1 501 ? -7.188 -22.812 -18.828 1 98.25 501 PHE A N 1
ATOM 3797 C CA . PHE A 1 501 ? -7.613 -22.125 -17.609 1 98.25 501 PHE A CA 1
ATOM 3798 C C . PHE A 1 501 ? -6.566 -22.266 -16.516 1 98.25 501 PHE A C 1
ATOM 3800 O O . PHE A 1 501 ? -5.719 -23.156 -16.562 1 98.25 501 PHE A O 1
ATOM 3807 N N . ARG A 1 502 ? -6.527 -21.297 -15.578 1 98.06 502 ARG A N 1
ATOM 3808 C CA . ARG A 1 502 ? -5.688 -21.391 -14.391 1 98.06 502 ARG A CA 1
ATOM 3809 C C . ARG A 1 502 ? -6.508 -21.797 -13.172 1 98.06 502 ARG A C 1
ATOM 3811 O O . ARG A 1 502 ? -7.605 -21.281 -12.945 1 98.06 502 ARG A O 1
ATOM 3818 N N . MET A 1 503 ? -6.031 -22.703 -12.43 1 97.31 503 MET A N 1
ATOM 3819 C CA . MET A 1 503 ? -6.633 -23.062 -11.148 1 97.31 503 MET A CA 1
ATOM 3820 C C . MET A 1 503 ? -5.562 -23.219 -10.07 1 97.31 503 MET A C 1
ATOM 3822 O O . MET A 1 503 ? -4.418 -23.562 -10.375 1 97.31 503 MET A O 1
ATOM 3826 N N . THR A 1 504 ? -5.887 -22.984 -8.859 1 97.31 504 THR A N 1
ATOM 3827 C CA . THR A 1 504 ? -4.969 -23.172 -7.742 1 97.31 504 THR A CA 1
ATOM 3828 C C . THR A 1 504 ? -4.973 -24.641 -7.293 1 97.31 504 THR A C 1
ATOM 3830 O O . THR A 1 504 ? -5.934 -25.359 -7.547 1 97.31 504 THR A O 1
ATOM 3833 N N . ILE A 1 505 ? -3.996 -25.062 -6.625 1 97.88 505 ILE A N 1
ATOM 3834 C CA . ILE A 1 505 ? -3.914 -26.391 -6.035 1 97.88 505 ILE A CA 1
ATOM 3835 C C . ILE A 1 505 ? -4.098 -26.297 -4.52 1 97.88 505 ILE A C 1
ATOM 3837 O O . ILE A 1 505 ? -3.67 -27.188 -3.779 1 97.88 505 ILE A O 1
ATOM 3841 N N . LEU A 1 506 ? -4.703 -25.266 -4.012 1 97.12 506 LEU A N 1
ATOM 3842 C CA . LEU A 1 506 ? -4.656 -24.844 -2.615 1 97.12 506 LEU A CA 1
ATOM 3843 C C . LEU A 1 506 ? -5.719 -25.562 -1.795 1 97.12 506 LEU A C 1
ATOM 3845 O O . LEU A 1 506 ? -5.527 -25.812 -0.601 1 97.12 506 LEU A O 1
ATOM 3849 N N . PRO A 1 507 ? -6.895 -25.984 -2.328 1 95.62 507 PRO A N 1
ATOM 3850 C CA . PRO A 1 507 ? -7.891 -26.641 -1.487 1 95.62 507 PRO A CA 1
ATOM 3851 C C . PRO A 1 507 ? -7.336 -27.875 -0.77 1 95.62 507 PRO A C 1
ATOM 3853 O O . PRO A 1 507 ? -6.383 -28.5 -1.252 1 95.62 507 PRO A O 1
ATOM 3856 N N . PRO A 1 508 ? -7.969 -28.156 0.357 1 94.81 508 PRO A N 1
ATOM 3857 C CA . PRO A 1 508 ? -7.551 -29.406 1.016 1 94.81 508 PRO A CA 1
ATOM 3858 C C . PRO A 1 508 ? -7.598 -30.609 0.084 1 94.81 508 PRO A C 1
ATOM 3860 O O . PRO A 1 508 ? -8.43 -30.656 -0.824 1 94.81 508 PRO A O 1
ATOM 3863 N N . GLU A 1 509 ? -6.754 -31.531 0.335 1 95.75 509 GLU A N 1
ATOM 3864 C CA . GLU A 1 509 ? -6.52 -32.656 -0.58 1 95.75 509 GLU A CA 1
ATOM 3865 C C . GLU A 1 509 ? -7.828 -33.344 -0.943 1 95.75 509 GLU A C 1
ATOM 3867 O O . GLU A 1 509 ? -8.078 -33.656 -2.113 1 95.75 509 GLU A O 1
ATOM 3872 N N . GLU A 1 510 ? -8.68 -33.625 0.059 1 95.38 510 GLU A N 1
ATOM 3873 C CA . GLU A 1 510 ? -9.945 -34.281 -0.202 1 95.38 510 GLU A CA 1
ATOM 3874 C C . GLU A 1 510 ? -10.859 -33.438 -1.07 1 95.38 510 GLU A C 1
ATOM 3876 O O . GLU A 1 510 ? -11.5 -33.938 -1.995 1 95.38 510 GLU A O 1
ATOM 3881 N N . LYS A 1 511 ? -10.906 -32.219 -0.774 1 94.81 511 LYS A N 1
ATOM 3882 C CA . LYS A 1 511 ? -11.727 -31.281 -1.551 1 94.81 511 LYS A CA 1
ATOM 3883 C C . LYS A 1 511 ? -11.164 -31.109 -2.959 1 94.81 511 LYS A C 1
ATOM 3885 O O . LYS A 1 511 ? -11.922 -30.953 -3.918 1 94.81 511 LYS A O 1
ATOM 3890 N N . LEU A 1 512 ? -9.898 -31.094 -3.027 1 97.19 512 LEU A N 1
ATOM 3891 C CA . LEU A 1 512 ? -9.242 -30.969 -4.324 1 97.19 512 LEU A CA 1
ATOM 3892 C C . LEU A 1 512 ? -9.57 -32.156 -5.227 1 97.19 512 LEU A C 1
ATOM 3894 O O . LEU A 1 512 ? -9.82 -31.984 -6.422 1 97.19 512 LEU A O 1
ATOM 3898 N N . LYS A 1 513 ? -9.57 -33.344 -4.672 1 96.44 513 LYS A N 1
ATOM 3899 C CA . LYS A 1 513 ? -9.914 -34.531 -5.438 1 96.44 513 LYS A CA 1
ATOM 3900 C C . LYS A 1 513 ? -11.336 -34.438 -5.988 1 96.44 513 LYS A C 1
ATOM 3902 O O . LYS A 1 513 ? -11.586 -34.75 -7.148 1 96.44 513 LYS A O 1
ATOM 3907 N N . ILE A 1 514 ? -12.211 -33.906 -5.152 1 95.31 514 ILE A N 1
ATOM 3908 C CA . ILE A 1 514 ? -13.602 -33.75 -5.551 1 95.31 514 ILE A CA 1
ATOM 3909 C C . ILE A 1 514 ? -13.703 -32.719 -6.672 1 95.31 514 ILE A C 1
ATOM 3911 O O . ILE A 1 514 ? -14.383 -32.938 -7.672 1 95.31 514 ILE A O 1
ATOM 3915 N N . LEU A 1 515 ? -13.047 -31.656 -6.484 1 96.75 515 LEU A N 1
ATOM 3916 C CA . LEU A 1 515 ? -13.023 -30.578 -7.469 1 96.75 515 LEU A CA 1
ATOM 3917 C C . LEU A 1 515 ? -12.492 -31.078 -8.812 1 96.75 515 LEU A C 1
ATOM 3919 O O . LEU A 1 515 ? -13.109 -30.859 -9.852 1 96.75 515 LEU A O 1
ATOM 3923 N N . LEU A 1 516 ? -11.445 -31.781 -8.766 1 98.06 516 LEU A N 1
ATOM 3924 C CA . LEU A 1 516 ? -10.805 -32.25 -9.992 1 98.06 516 LEU A CA 1
ATOM 3925 C C . LEU A 1 516 ? -11.672 -33.281 -10.695 1 98.06 516 LEU A C 1
ATOM 3927 O O . LEU A 1 516 ? -11.734 -33.312 -11.922 1 98.06 516 LEU A O 1
ATOM 3931 N N . THR A 1 517 ? -12.289 -34.094 -9.961 1 97.06 517 THR A N 1
ATOM 3932 C CA . THR A 1 517 ? -13.211 -35.062 -10.53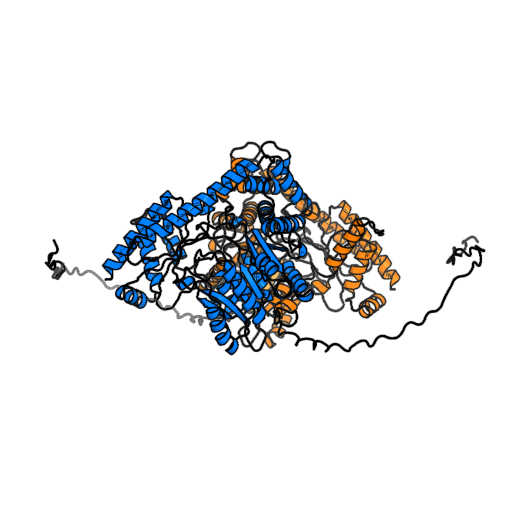9 1 97.06 517 THR A CA 1
ATOM 3933 C C . THR A 1 517 ? -14.367 -34.344 -11.242 1 97.06 517 THR A C 1
ATOM 3935 O O . THR A 1 517 ? -14.727 -34.719 -12.367 1 97.06 517 THR A O 1
ATOM 3938 N N . LYS A 1 518 ? -14.875 -33.375 -10.602 1 97.38 518 LYS A N 1
ATOM 3939 C CA . LYS A 1 518 ? -15.961 -32.594 -11.195 1 97.38 518 LYS A CA 1
ATOM 3940 C C . LYS A 1 518 ? -15.508 -31.906 -12.477 1 97.38 518 LYS A C 1
ATOM 3942 O O . LYS A 1 518 ? -16.266 -31.828 -13.445 1 97.38 518 LYS A O 1
ATOM 3947 N N . VAL A 1 519 ? -14.367 -31.406 -12.477 1 98.19 519 VAL A N 1
ATOM 3948 C CA . VAL A 1 519 ? -13.828 -30.734 -13.641 1 98.19 519 VAL A CA 1
ATOM 3949 C C . VAL A 1 519 ? -13.688 -31.719 -14.797 1 98.19 519 VAL A C 1
ATOM 3951 O O . VAL A 1 519 ? -14.062 -31.406 -15.938 1 98.19 519 VAL A O 1
ATOM 3954 N N . THR A 1 520 ? -13.148 -32.875 -14.523 1 97.69 520 THR A N 1
ATOM 3955 C CA . THR A 1 520 ? -12.922 -33.875 -15.578 1 97.69 520 THR A CA 1
ATOM 3956 C C . THR A 1 520 ? -14.25 -34.406 -16.094 1 97.69 520 THR A C 1
ATOM 3958 O O . THR A 1 520 ? -14.406 -34.656 -17.297 1 97.69 520 THR A O 1
ATOM 3961 N N . GLU A 1 521 ? -15.227 -34.594 -15.258 1 97.5 521 GLU A N 1
ATOM 3962 C CA . GLU A 1 521 ? -16.562 -35.031 -15.672 1 97.5 521 GLU A CA 1
ATOM 3963 C C . GLU A 1 521 ? -17.25 -33.969 -16.516 1 97.5 521 GLU A C 1
ATOM 3965 O O . GLU A 1 521 ? -17.891 -34.281 -17.516 1 97.5 521 GLU A O 1
ATOM 3970 N N . PHE A 1 522 ? -17.188 -32.844 -16.078 1 98.25 522 PHE A N 1
ATOM 3971 C CA . PHE A 1 522 ? -17.734 -31.734 -16.828 1 98.25 522 PHE A CA 1
ATOM 3972 C C . PHE A 1 522 ? -17.156 -31.688 -18.234 1 98.25 522 PHE A C 1
ATOM 3974 O O . PHE A 1 522 ? -17.875 -31.5 -19.219 1 98.25 522 PHE A O 1
ATOM 3981 N N . HIS A 1 523 ? -15.781 -31.75 -18.266 1 98.38 523 HIS A N 1
ATOM 3982 C CA . HIS A 1 523 ? -15.117 -31.672 -19.562 1 98.38 523 HIS A CA 1
ATOM 3983 C C . HIS A 1 523 ? -15.641 -32.75 -20.516 1 98.38 523 HIS A C 1
ATOM 3985 O O . HIS A 1 523 ? -15.859 -32.469 -21.703 1 98.38 523 HIS A O 1
ATOM 3991 N N . ALA A 1 524 ? -15.758 -33.906 -20.047 1 96.94 524 ALA A N 1
ATOM 3992 C CA . ALA A 1 524 ? -16.266 -35 -20.859 1 96.94 524 ALA A CA 1
ATOM 3993 C C . ALA A 1 524 ? -17.672 -34.688 -21.375 1 96.94 524 ALA A C 1
ATOM 3995 O O . ALA A 1 524 ? -17.953 -34.875 -22.562 1 96.94 524 ALA A O 1
ATOM 3996 N N . ARG A 1 525 ? -18.531 -34.188 -20.547 1 97.06 525 ARG A N 1
ATOM 3997 C CA . ARG A 1 525 ? -19.891 -33.844 -20.922 1 97.06 525 ARG A CA 1
ATOM 3998 C C . ARG A 1 525 ? -19.922 -32.688 -21.922 1 97.06 525 ARG A C 1
ATOM 4000 O O . ARG A 1 525 ? -20.688 -32.688 -22.875 1 97.06 525 ARG A O 1
ATOM 4007 N N . PHE A 1 526 ? -19.109 -31.703 -21.562 1 98.06 526 PHE A N 1
ATOM 4008 C CA . PHE A 1 526 ? -18.984 -30.516 -22.406 1 98.06 526 PHE A CA 1
ATOM 4009 C C . PHE A 1 526 ? -18.562 -30.906 -23.812 1 98.06 526 PHE A C 1
ATOM 4011 O O . PHE A 1 526 ? -19.141 -30.422 -24.797 1 98.06 526 PHE A O 1
ATOM 4018 N N . THR A 1 527 ? -17.609 -31.781 -23.906 1 97.31 527 THR A N 1
ATOM 4019 C CA . THR A 1 527 ? -17.094 -32.25 -25.188 1 97.31 527 THR A CA 1
ATOM 4020 C C . THR A 1 527 ? -18.156 -33.031 -25.938 1 97.31 527 THR A C 1
ATOM 4022 O O . THR A 1 527 ? -18.297 -32.875 -27.156 1 97.31 527 THR A O 1
ATOM 4025 N N . GLU A 1 528 ? -18.844 -33.844 -25.25 1 96.88 528 GLU A N 1
ATOM 4026 C CA . GLU A 1 528 ? -19.922 -34.625 -25.859 1 96.88 528 GLU A CA 1
ATOM 4027 C C . GLU A 1 528 ? -21.047 -33.719 -26.375 1 96.88 528 GLU A C 1
ATOM 4029 O O . GLU A 1 528 ? -21.562 -33.906 -27.469 1 96.88 528 GLU A O 1
ATOM 4034 N N . LEU A 1 529 ? -21.359 -32.781 -25.562 1 97.06 529 LEU A N 1
ATOM 4035 C CA . LEU A 1 529 ? -22.469 -31.875 -25.891 1 97.06 529 LEU A CA 1
ATOM 4036 C C . LEU A 1 529 ? -22.172 -31.094 -27.172 1 97.06 529 LEU A C 1
ATOM 4038 O O . LEU A 1 529 ? -23.078 -30.812 -27.953 1 97.06 529 LEU A O 1
ATOM 4042 N N . TYR A 1 530 ? -20.969 -30.766 -27.359 1 97.06 530 TYR A N 1
ATOM 4043 C CA . TYR A 1 530 ? -20.625 -29.906 -28.484 1 97.06 530 TYR A CA 1
ATOM 4044 C C . TYR A 1 530 ? -19.891 -30.688 -29.562 1 97.06 530 TYR A C 1
ATOM 4046 O O . TYR A 1 530 ? -19.203 -30.109 -30.406 1 97.06 530 TYR A O 1
ATOM 4054 N N . ALA A 1 531 ? -19.953 -31.922 -29.562 1 90.94 531 ALA A N 1
ATOM 4055 C CA . ALA A 1 531 ? -19.312 -32.75 -30.578 1 90.94 531 ALA A CA 1
ATOM 4056 C C . ALA A 1 531 ? -19.938 -32.531 -31.953 1 90.94 531 ALA A C 1
ATOM 4058 O O . ALA A 1 531 ? -21.141 -32.25 -32.062 1 90.94 531 ALA A O 1
ATOM 4059 N N . MET B 1 1 ? 28.734 60.625 39.688 1 17.48 1 MET B N 1
ATOM 4060 C CA . MET B 1 1 ? 30.172 60.344 39.781 1 17.48 1 MET B CA 1
ATOM 4061 C C . MET B 1 1 ? 30.469 59 39.094 1 17.48 1 MET B C 1
ATOM 4063 O O . MET B 1 1 ? 31.484 58.844 38.438 1 17.48 1 MET B O 1
ATOM 4067 N N . ASP B 1 2 ? 29.766 58 39.438 1 16.86 2 ASP B N 1
ATOM 4068 C CA . ASP B 1 2 ? 30.141 56.594 39.719 1 16.86 2 ASP B CA 1
ATOM 4069 C C . ASP B 1 2 ? 30.141 55.75 38.469 1 16.86 2 ASP B C 1
ATOM 4071 O O . ASP B 1 2 ? 30.219 54.531 38.531 1 16.86 2 ASP B O 1
ATOM 4075 N N . LEU B 1 3 ? 29.391 56.219 37.5 1 21.14 3 LEU B N 1
ATOM 4076 C CA . LEU B 1 3 ? 28.797 55.344 36.5 1 21.14 3 LEU B CA 1
ATOM 4077 C C . LEU B 1 3 ? 29.859 54.562 35.719 1 21.14 3 LEU B C 1
ATOM 4079 O O . LEU B 1 3 ? 30.594 55.156 34.938 1 21.14 3 LEU B O 1
ATOM 4083 N N . GLY B 1 4 ? 30.234 53.562 36.406 1 18.19 4 GLY B N 1
ATOM 4084 C CA . GLY B 1 4 ? 31.453 52.781 36.312 1 18.19 4 GLY B CA 1
ATOM 4085 C C . GLY B 1 4 ? 31.625 52.094 34.969 1 18.19 4 GLY B C 1
ATOM 4086 O O . GLY B 1 4 ? 30.656 51.844 34.281 1 18.19 4 GLY B O 1
ATOM 4087 N N . ARG B 1 5 ? 32.75 52.125 34.594 1 19.12 5 ARG B N 1
ATOM 4088 C CA . ARG B 1 5 ? 33.531 51.969 33.375 1 19.12 5 ARG B CA 1
ATOM 4089 C C . ARG B 1 5 ? 33.219 50.656 32.688 1 19.12 5 ARG B C 1
ATOM 4091 O O . ARG B 1 5 ? 32.688 49.719 33.312 1 19.12 5 ARG B O 1
ATOM 4098 N N . SER B 1 6 ? 33.344 50.531 31.422 1 18.89 6 SER B N 1
ATOM 4099 C CA . SER B 1 6 ? 33.469 50.25 29.984 1 18.89 6 SER B CA 1
ATOM 4100 C C . SER B 1 6 ? 34.25 48.969 29.75 1 18.89 6 SER B C 1
ATOM 4102 O O . SER B 1 6 ? 35.438 48.906 30.047 1 18.89 6 SER B O 1
ATOM 4104 N N . GLY B 1 7 ? 33.469 47.844 30.078 1 17.23 7 GLY B N 1
ATOM 4105 C CA . GLY B 1 7 ? 33.938 46.469 30.219 1 17.23 7 GLY B CA 1
ATOM 4106 C C . GLY B 1 7 ? 34.969 46.125 29.156 1 17.23 7 GLY B C 1
ATOM 4107 O O . GLY B 1 7 ? 35.094 46.812 28.141 1 17.23 7 GLY B O 1
ATOM 4108 N N . LEU B 1 8 ? 35.469 44.969 29.25 1 17.12 8 LEU B N 1
ATOM 4109 C CA . LEU B 1 8 ? 36.594 44.031 29.25 1 17.12 8 LEU B CA 1
ATOM 4110 C C . LEU B 1 8 ? 36.688 43.312 27.891 1 17.12 8 LEU B C 1
ATOM 4112 O O . LEU B 1 8 ? 35.812 42.531 27.531 1 17.12 8 LEU B O 1
ATOM 4116 N N . ARG B 1 9 ? 36.875 44.188 26.734 1 16.91 9 ARG B N 1
ATOM 4117 C CA . ARG B 1 9 ? 37.219 43.75 25.391 1 16.91 9 ARG B CA 1
ATOM 4118 C C . ARG B 1 9 ? 38 42.406 25.422 1 16.91 9 ARG B C 1
ATOM 4120 O O . ARG B 1 9 ? 38.562 42.062 26.453 1 16.91 9 ARG B O 1
ATOM 4127 N N . LEU B 1 10 ? 38.531 41.938 24.141 1 17.61 10 LEU B N 1
ATOM 4128 C CA . LEU B 1 10 ? 38.75 40.906 23.141 1 17.61 10 LEU B CA 1
ATOM 4129 C C . LEU B 1 10 ? 40.156 40.281 23.328 1 17.61 10 LEU B C 1
ATOM 4131 O O . LEU B 1 10 ? 41.156 40.938 23.078 1 17.61 10 LEU B O 1
ATOM 4135 N N . LEU B 1 11 ? 40.375 39.5 24.312 1 16.3 11 LEU B N 1
ATOM 4136 C CA . LEU B 1 11 ? 41.594 38.875 24.75 1 16.3 11 LEU B CA 1
ATOM 4137 C C . LEU B 1 11 ? 42.156 37.938 23.688 1 16.3 11 LEU B C 1
ATOM 4139 O O . LEU B 1 11 ? 41.469 36.969 23.312 1 16.3 11 LEU B O 1
ATOM 4143 N N . MET B 1 12 ? 43 38.406 22.656 1 17.61 12 MET B N 1
ATOM 4144 C CA . MET B 1 12 ? 43.969 37.969 21.672 1 17.61 12 MET B CA 1
ATOM 4145 C C . MET B 1 12 ? 44.844 36.844 22.234 1 17.61 12 MET B C 1
ATOM 4147 O O . MET B 1 12 ? 45.75 37.094 23.031 1 17.61 12 MET B O 1
ATOM 4151 N N . ALA B 1 13 ? 44.344 35.656 22.438 1 16.47 13 ALA B N 1
ATOM 4152 C CA . ALA B 1 13 ? 45.062 34.719 23.25 1 16.47 13 ALA B CA 1
ATOM 4153 C C . ALA B 1 13 ? 46.406 34.344 22.594 1 16.47 13 ALA B C 1
ATOM 4155 O O . ALA B 1 13 ? 46.469 34.156 21.375 1 16.47 13 ALA B O 1
ATOM 4156 N N . ARG B 1 14 ? 47.562 34.094 23.219 1 16.45 14 ARG B N 1
ATOM 4157 C CA . ARG B 1 14 ? 49.031 34 23.359 1 16.45 14 ARG B CA 1
ATOM 4158 C C . ARG B 1 14 ? 49.5 32.594 23.047 1 16.45 14 ARG B C 1
ATOM 4160 O O . ARG B 1 14 ? 49.906 31.859 23.938 1 16.45 14 ARG B O 1
ATOM 4167 N N . LEU B 1 15 ? 48.75 31.75 22.203 1 15.43 15 LEU B N 1
ATOM 4168 C CA . LEU B 1 15 ? 49.312 30.438 22.531 1 15.43 15 LEU B CA 1
ATOM 4169 C C . LEU B 1 15 ? 50.812 30.375 22.266 1 15.43 15 LEU B C 1
ATOM 4171 O O . LEU B 1 15 ? 51.312 31.141 21.438 1 15.43 15 LEU B O 1
ATOM 4175 N N . CYS B 1 16 ? 51.594 28.953 22.391 1 15.83 16 CYS B N 1
ATOM 4176 C CA . CYS B 1 16 ? 52.688 28.344 23.156 1 15.83 16 CYS B CA 1
ATOM 4177 C C . CYS B 1 16 ? 53.906 28.125 22.266 1 15.83 16 CYS B C 1
ATOM 4179 O O . CYS B 1 16 ? 53.812 27.453 21.234 1 15.83 16 CYS B O 1
ATOM 4181 N N . THR B 1 17 ? 55.031 28.75 22.422 1 15.8 17 THR B N 1
ATOM 4182 C CA . THR B 1 17 ? 56.344 28.953 21.781 1 15.8 17 THR B CA 1
ATOM 4183 C C . THR B 1 17 ? 57.188 27.688 21.891 1 15.8 17 THR B C 1
ATOM 4185 O O . THR B 1 17 ? 58.312 27.641 21.359 1 15.8 17 THR B O 1
ATOM 4188 N N . THR B 1 18 ? 56.781 26.453 22.391 1 15.69 18 THR B N 1
ATOM 4189 C CA . THR B 1 18 ? 58.031 26.094 23.094 1 15.69 18 THR B CA 1
ATOM 4190 C C . THR B 1 18 ? 59.094 25.609 22.109 1 15.69 18 THR B C 1
ATOM 4192 O O . THR B 1 18 ? 58.75 25.203 21 1 15.69 18 THR B O 1
ATOM 4195 N N . HIS B 1 19 ? 60.281 25.047 22.641 1 15.83 19 HIS B N 1
ATOM 4196 C CA . HIS B 1 19 ? 61.719 25.125 22.656 1 15.83 19 HIS B CA 1
ATOM 4197 C C . HIS B 1 19 ? 62.375 23.938 21.922 1 15.83 19 HIS B C 1
ATOM 4199 O O . HIS B 1 19 ? 63.375 24.094 21.25 1 15.83 19 HIS B O 1
ATOM 4205 N N . VAL B 1 20 ? 61.969 22.578 21.781 1 15.63 20 VAL B N 1
ATOM 4206 C CA . VAL B 1 20 ? 63.156 21.891 22.281 1 15.63 20 VAL B CA 1
ATOM 4207 C C . VAL B 1 20 ? 64.188 21.734 21.156 1 15.63 20 VAL B C 1
ATOM 4209 O O . VAL B 1 20 ? 63.812 21.609 19.984 1 15.63 20 VAL B O 1
ATOM 4212 N N . PRO B 1 21 ? 65.375 21.328 21.359 1 15.42 21 PRO B N 1
ATOM 4213 C CA . PRO B 1 21 ? 66.75 21.531 20.938 1 15.42 21 PRO B CA 1
ATOM 4214 C C . PRO B 1 21 ? 67.25 20.484 19.922 1 15.42 21 PRO B C 1
ATOM 4216 O O . PRO B 1 21 ? 67.812 20.844 18.891 1 15.42 21 PRO B O 1
ATOM 4219 N N . ALA B 1 22 ? 67.562 19.203 20.281 1 14.44 22 ALA B N 1
ATOM 4220 C CA . ALA B 1 22 ? 68.938 18.766 20.141 1 14.44 22 ALA B CA 1
ATOM 4221 C C . ALA B 1 22 ? 69.188 18.125 18.781 1 14.44 22 ALA B C 1
ATOM 4223 O O . ALA B 1 22 ? 70.125 18.484 18.078 1 14.44 22 ALA B O 1
ATOM 4224 N N . ALA B 1 23 ? 69 16.578 18.469 1 15.7 23 ALA B N 1
ATOM 4225 C CA . ALA B 1 23 ? 70.25 15.828 18.516 1 15.7 23 ALA B CA 1
ATOM 4226 C C . ALA B 1 23 ? 70.812 15.609 17.125 1 15.7 23 ALA B C 1
ATOM 4228 O O . ALA B 1 23 ? 70.125 15.75 16.125 1 15.7 23 ALA B O 1
ATOM 4229 N N . SER B 1 24 ? 71.5 14.344 16.891 1 16.39 24 SER B N 1
ATOM 4230 C CA . SER B 1 24 ? 72.875 13.961 16.516 1 16.39 24 SER B CA 1
ATOM 4231 C C . SER B 1 24 ? 72.875 13.344 15.117 1 16.39 24 SER B C 1
ATOM 4233 O O . SER B 1 24 ? 71.875 12.82 14.641 1 16.39 24 SER B O 1
ATOM 4235 N N . GLN B 1 25 ? 74 13.219 14.328 1 15.53 25 GLN B N 1
ATOM 4236 C CA . GLN B 1 25 ? 74.625 13.344 13.008 1 15.53 25 GLN B CA 1
ATOM 4237 C C . GLN B 1 25 ? 74.75 11.992 12.312 1 15.53 25 GLN B C 1
ATOM 4239 O O . GLN B 1 25 ? 75.188 11.914 11.164 1 15.53 25 GLN B O 1
ATOM 4244 N N . PRO B 1 26 ? 74.188 10.789 12.68 1 16.55 26 PRO B N 1
ATOM 4245 C CA . PRO B 1 26 ? 75.312 9.906 12.367 1 16.55 26 PRO B CA 1
ATOM 4246 C C . PRO B 1 26 ? 75.5 9.633 10.867 1 16.55 26 PRO B C 1
ATOM 4248 O O . PRO B 1 26 ? 74.562 9.898 10.102 1 16.55 26 PRO B O 1
ATOM 4251 N N . ARG B 1 27 ? 76.062 8.422 10.438 1 16.55 27 ARG B N 1
ATOM 4252 C CA . ARG B 1 27 ? 77.25 7.992 9.648 1 16.55 27 ARG B CA 1
ATOM 4253 C C . ARG B 1 27 ? 76.812 7.613 8.234 1 16.55 27 ARG B C 1
ATOM 4255 O O . ARG B 1 27 ? 75.625 7.5 7.941 1 16.55 27 ARG B O 1
ATOM 4262 N N . ARG B 1 28 ? 77 6.363 7.691 1 16.64 28 ARG B N 1
ATOM 4263 C CA . ARG B 1 28 ? 78 6.094 6.723 1 16.64 28 ARG B CA 1
ATOM 4264 C C . ARG B 1 28 ? 77.438 5.848 5.336 1 16.64 28 ARG B C 1
ATOM 4266 O O . ARG B 1 28 ? 77.938 6.398 4.344 1 16.64 28 ARG B O 1
ATOM 4273 N N . PRO B 1 29 ? 76.438 4.73 5.102 1 17.02 29 PRO B N 1
ATOM 4274 C CA . PRO B 1 29 ? 77.062 3.648 4.344 1 17.02 29 PRO B CA 1
ATOM 4275 C C . PRO B 1 29 ? 77 3.863 2.832 1 17.02 29 PRO B C 1
ATOM 4277 O O . PRO B 1 29 ? 76.188 4.688 2.361 1 17.02 29 PRO B O 1
ATOM 4280 N N . LEU B 1 30 ? 77 2.678 2.09 1 17 30 LEU B N 1
ATOM 4281 C CA . LEU B 1 30 ? 77.75 2.176 0.943 1 17 30 LEU B CA 1
ATOM 4282 C C . LEU B 1 30 ? 77 2.438 -0.356 1 17 30 LEU B C 1
ATOM 4284 O O . LEU B 1 30 ? 75.812 2.652 -0.342 1 17 30 LEU B O 1
ATOM 4288 N N . ALA B 1 31 ? 77.375 1.571 -1.381 1 17.75 31 ALA B N 1
ATOM 4289 C CA . ALA B 1 31 ? 77.812 1.711 -2.768 1 17.75 31 ALA B CA 1
ATOM 4290 C C . ALA B 1 31 ? 76.625 1.77 -3.715 1 17.75 31 ALA B C 1
ATOM 4292 O O . ALA B 1 31 ? 75.5 1.305 -3.377 1 17.75 31 ALA B O 1
ATOM 4293 N N . SER B 1 32 ? 76.812 2.064 -5.047 1 17.22 32 SER B N 1
ATOM 4294 C CA . SER B 1 32 ? 76.375 2.879 -6.172 1 17.22 32 SER B CA 1
ATOM 4295 C C . SER B 1 32 ? 75.5 2.061 -7.148 1 17.22 32 SER B C 1
ATOM 4297 O O . SER B 1 32 ? 74.688 2.611 -7.887 1 17.22 32 SER B O 1
ATOM 4299 N N . THR B 1 33 ? 75.625 0.684 -7.188 1 19.8 33 THR B N 1
ATOM 4300 C CA . THR B 1 33 ? 75.812 0.329 -8.586 1 19.8 33 THR B CA 1
ATOM 4301 C C . THR B 1 33 ? 74.5 0.443 -9.383 1 19.8 33 THR B C 1
ATOM 4303 O O . THR B 1 33 ? 73.438 0.234 -8.836 1 19.8 33 THR B O 1
ATOM 4306 N N . GLN B 1 34 ? 74.562 0.884 -10.719 1 18.41 34 GLN B N 1
ATOM 4307 C CA . GLN B 1 34 ? 73.875 1.562 -11.781 1 18.41 34 GLN B CA 1
ATOM 4308 C C . GLN B 1 34 ? 73 0.578 -12.578 1 18.41 34 GLN B C 1
ATOM 4310 O O . GLN B 1 34 ? 72.375 0.962 -13.547 1 18.41 34 GLN B O 1
ATOM 4315 N N . SER B 1 35 ? 72.688 -0.628 -12.047 1 20.06 35 SER B N 1
ATOM 4316 C CA . SER B 1 35 ? 72.5 -1.556 -13.156 1 20.06 35 SER B CA 1
ATOM 4317 C C . SER B 1 35 ? 71.375 -1.098 -14.062 1 20.06 35 SER B C 1
ATOM 4319 O O . SER B 1 35 ? 70.438 -0.49 -13.609 1 20.06 35 SER B O 1
ATOM 4321 N N . PRO B 1 36 ? 71.438 -1.411 -15.375 1 21.08 36 PRO B N 1
ATOM 4322 C CA . PRO B 1 36 ? 70.938 -0.902 -16.641 1 21.08 36 PRO B CA 1
ATOM 4323 C C . PRO B 1 36 ? 69.438 -1.067 -16.781 1 21.08 36 PRO B C 1
ATOM 4325 O O . PRO B 1 36 ? 68.812 -1.882 -16.078 1 21.08 36 PRO B O 1
ATOM 4328 N N . ALA B 1 37 ? 68.875 -0.251 -17.734 1 23.86 37 ALA B N 1
ATOM 4329 C CA . ALA B 1 37 ? 67.562 0.329 -18.031 1 23.86 37 ALA B CA 1
ATOM 4330 C C . ALA B 1 37 ? 66.625 -0.675 -18.75 1 23.86 37 ALA B C 1
ATOM 4332 O O . ALA B 1 37 ? 66.875 -1.018 -19.906 1 23.86 37 ALA B O 1
ATOM 4333 N N . PRO B 1 38 ? 66.5 -1.933 -18.188 1 20.64 38 PRO B N 1
ATOM 4334 C CA . PRO B 1 38 ? 66 -2.85 -19.203 1 20.64 38 PRO B CA 1
ATOM 4335 C C . PRO B 1 38 ? 64.75 -2.326 -19.891 1 20.64 38 PRO B C 1
ATOM 4337 O O . PRO B 1 38 ? 64 -1.521 -19.312 1 20.64 38 PRO B O 1
ATOM 4340 N N . ALA B 1 39 ? 64.688 -2.504 -21.281 1 23.22 39 ALA B N 1
ATOM 4341 C CA . ALA B 1 39 ? 63.844 -2.137 -22.406 1 23.22 39 ALA B CA 1
ATOM 4342 C C . ALA B 1 39 ? 62.406 -2.541 -22.172 1 23.22 39 ALA B C 1
ATOM 4344 O O . ALA B 1 39 ? 62.125 -3.715 -21.938 1 23.22 39 ALA B O 1
ATOM 4345 N N . ARG B 1 40 ? 61.562 -1.686 -21.578 1 22.86 40 ARG B N 1
ATOM 4346 C CA . ARG B 1 40 ? 60.156 -1.834 -21.219 1 22.86 40 ARG B CA 1
ATOM 4347 C C . ARG B 1 40 ? 59.344 -2.182 -22.453 1 22.86 40 ARG B C 1
ATOM 4349 O O . ARG B 1 40 ? 59.219 -1.386 -23.391 1 22.86 40 ARG B O 1
ATOM 4356 N N . GLY B 1 41 ? 59.594 -3.379 -22.969 1 20.91 41 GLY B N 1
ATOM 4357 C CA . GLY B 1 41 ? 58.812 -3.734 -24.156 1 20.91 41 GLY B CA 1
ATOM 4358 C C . GLY B 1 41 ? 57.375 -3.312 -24.094 1 20.91 41 GLY B C 1
ATOM 4359 O O . GLY B 1 41 ? 56.75 -3.377 -23.031 1 20.91 41 GLY B O 1
ATOM 4360 N N . GLU B 1 42 ? 56.938 -2.371 -24.969 1 24.77 42 GLU B N 1
ATOM 4361 C CA . GLU B 1 42 ? 55.688 -1.694 -25.25 1 24.77 42 GLU B CA 1
ATOM 4362 C C . GLU B 1 42 ? 54.531 -2.697 -25.422 1 24.77 42 GLU B C 1
ATOM 4364 O O . GLU B 1 42 ? 54.5 -3.428 -26.422 1 24.77 42 GLU B O 1
ATOM 4369 N N . GLY B 1 43 ? 54.375 -3.621 -24.562 1 22.7 43 GLY B N 1
ATOM 4370 C CA . GLY B 1 43 ? 53.344 -4.59 -24.953 1 22.7 43 GLY B CA 1
ATOM 4371 C C . GLY B 1 43 ? 52.062 -3.951 -25.438 1 22.7 43 GLY B C 1
ATOM 4372 O O . GLY B 1 43 ? 51.75 -2.809 -25.094 1 22.7 43 GLY B O 1
ATOM 4373 N N . PRO B 1 44 ? 51.531 -4.43 -26.641 1 27.38 44 PRO B N 1
ATOM 4374 C CA . PRO B 1 44 ? 50.406 -3.811 -27.359 1 27.38 44 PRO B CA 1
ATOM 4375 C C . PRO B 1 44 ? 49.25 -3.434 -26.453 1 27.38 44 PRO B C 1
ATOM 4377 O O . PRO B 1 44 ? 48.969 -4.129 -25.469 1 27.38 44 PRO B O 1
ATOM 4380 N N . GLY B 1 45 ? 49.156 -2.205 -26.156 1 23.5 45 GLY B N 1
ATOM 4381 C CA . GLY B 1 45 ? 48.125 -1.547 -25.344 1 23.5 45 GLY B CA 1
ATOM 4382 C C . GLY B 1 45 ? 46.719 -2.016 -25.641 1 23.5 45 GLY B C 1
ATOM 4383 O O . GLY B 1 45 ? 46.281 -1.979 -26.797 1 23.5 45 GLY B O 1
ATOM 4384 N N . LEU B 1 46 ? 46.312 -3.086 -24.969 1 27.53 46 LEU B N 1
ATOM 4385 C CA . LEU B 1 46 ? 44.938 -3.525 -25.156 1 27.53 46 LEU B CA 1
ATOM 4386 C C . LEU B 1 46 ? 44 -2.332 -25.312 1 27.53 46 LEU B C 1
ATOM 4388 O O . LEU B 1 46 ? 44.062 -1.388 -24.531 1 27.53 46 LEU B O 1
ATOM 4392 N N . GLU B 1 47 ? 43.75 -1.924 -26.578 1 27.22 47 GLU B N 1
ATOM 4393 C CA . GLU B 1 47 ? 42.781 -0.897 -26.906 1 27.22 47 GLU B CA 1
ATOM 4394 C C . GLU B 1 47 ? 41.625 -0.888 -25.922 1 27.22 47 GLU B C 1
ATOM 4396 O O . GLU B 1 47 ? 41.125 -1.946 -25.516 1 27.22 47 GLU B O 1
ATOM 4401 N N . PRO B 1 48 ? 41.531 0.141 -25.125 1 29.88 48 PRO B N 1
ATOM 4402 C CA . PRO B 1 48 ? 40.406 0.262 -24.188 1 29.88 48 PRO B CA 1
ATOM 4403 C C . PRO B 1 48 ? 39.094 -0.187 -24.797 1 29.88 48 PRO B C 1
ATOM 4405 O O . PRO B 1 48 ? 38.781 0.161 -25.938 1 29.88 48 PRO B O 1
ATOM 4408 N N . GLY B 1 49 ? 38.75 -1.422 -24.688 1 26.86 49 GLY B N 1
ATOM 4409 C CA . GLY B 1 49 ? 37.531 -1.982 -25.281 1 26.86 49 GLY B CA 1
ATOM 4410 C C . GLY B 1 49 ? 36.375 -0.994 -25.344 1 26.86 49 GLY B C 1
ATOM 4411 O O . GLY B 1 49 ? 36.375 -0.003 -24.609 1 26.86 49 GLY B O 1
ATOM 4412 N N . ARG B 1 50 ? 35.719 -0.824 -26.5 1 30.05 50 ARG B N 1
ATOM 4413 C CA . ARG B 1 50 ? 34.531 -0.019 -26.781 1 30.05 50 ARG B CA 1
ATOM 4414 C C . ARG B 1 50 ? 33.594 0.038 -25.562 1 30.05 50 ARG B C 1
ATOM 4416 O O . ARG B 1 50 ? 33.406 -0.97 -24.891 1 30.05 50 ARG B O 1
ATOM 4423 N N . PRO B 1 51 ? 33.531 1.172 -24.828 1 34.41 51 PRO B N 1
ATOM 4424 C CA . PRO B 1 51 ? 32.438 1.137 -23.828 1 34.41 51 PRO B CA 1
ATOM 4425 C C . PRO B 1 51 ? 31.312 0.186 -24.203 1 34.41 51 PRO B C 1
ATOM 4427 O O . PRO B 1 51 ? 30.75 0.293 -25.297 1 34.41 51 PRO B O 1
ATOM 4430 N N . GLY B 1 52 ? 31.391 -0.996 -24.125 1 35.25 52 GLY B N 1
ATOM 4431 C CA . GLY B 1 52 ? 30.266 -1.896 -24.359 1 35.25 52 GLY B CA 1
ATOM 4432 C C . GLY B 1 52 ? 28.922 -1.252 -24.109 1 35.25 52 GLY B C 1
ATOM 4433 O O . GLY B 1 52 ? 28.828 -0.255 -23.391 1 35.25 52 GLY B O 1
ATOM 4434 N N . ARG B 1 53 ? 27.891 -1.202 -25.016 1 40.97 53 ARG B N 1
ATOM 4435 C CA . ARG B 1 53 ? 26.5 -0.739 -25 1 40.97 53 ARG B CA 1
ATOM 4436 C C . ARG B 1 53 ? 25.875 -0.927 -23.625 1 40.97 53 ARG B C 1
ATOM 4438 O O . ARG B 1 53 ? 25.203 -1.928 -23.391 1 40.97 53 ARG B O 1
ATOM 4445 N N . TRP B 1 54 ? 26.547 -0.943 -22.594 1 48.88 54 TRP B N 1
ATOM 4446 C CA . TRP B 1 54 ? 25.969 -1.226 -21.281 1 48.88 54 TRP B CA 1
ATOM 4447 C C . TRP B 1 54 ? 24.797 -0.29 -20.984 1 48.88 54 TRP B C 1
ATOM 4449 O O . TRP B 1 54 ? 25 0.901 -20.75 1 48.88 54 TRP B O 1
ATOM 4459 N N . GLY B 1 55 ? 23.672 -0.507 -21.719 1 64.44 55 GLY B N 1
ATOM 4460 C CA . GLY B 1 55 ? 22.312 0.017 -21.844 1 64.44 55 GLY B CA 1
ATOM 4461 C C . GLY B 1 55 ? 21.5 -0.137 -20.578 1 64.44 55 GLY B C 1
ATOM 4462 O O . GLY B 1 55 ? 20.266 -0.138 -20.625 1 64.44 55 GLY B O 1
ATOM 4463 N N . GLY B 1 56 ? 22.109 -0.19 -19.375 1 81.38 56 GLY B N 1
ATOM 4464 C CA . GLY B 1 56 ? 21.266 -0.312 -18.188 1 81.38 56 GLY B CA 1
ATOM 4465 C C . GLY B 1 56 ? 20.562 0.981 -17.828 1 81.38 56 GLY B C 1
ATOM 4466 O O . GLY B 1 56 ? 20.656 1.975 -18.547 1 81.38 56 GLY B O 1
ATOM 4467 N N . LEU B 1 57 ? 19.797 0.916 -16.828 1 90.81 57 LEU B N 1
ATOM 4468 C CA . LEU B 1 57 ? 19.062 2.068 -16.312 1 90.81 57 LEU B CA 1
ATOM 4469 C C . LEU B 1 57 ? 20.016 3.111 -15.742 1 90.81 57 LEU B C 1
ATOM 4471 O O . LEU B 1 57 ? 20.922 2.775 -14.977 1 90.81 57 LEU B O 1
ATOM 4475 N N . THR B 1 58 ? 19.984 4.344 -16.203 1 90.81 58 THR B N 1
ATOM 4476 C CA . THR B 1 58 ? 20.734 5.5 -15.719 1 90.81 58 THR B CA 1
ATOM 4477 C C . THR B 1 58 ? 19.797 6.645 -15.359 1 90.81 58 THR B C 1
ATOM 4479 O O . THR B 1 58 ? 18.594 6.57 -15.625 1 90.81 58 THR B O 1
ATOM 4482 N N . VAL B 1 59 ? 20.328 7.66 -14.734 1 90.19 59 VAL B N 1
ATOM 4483 C CA . VAL B 1 59 ? 19.531 8.82 -14.375 1 90.19 59 VAL B CA 1
ATOM 4484 C C . VAL B 1 59 ? 18.953 9.461 -15.633 1 90.19 59 VAL B C 1
ATOM 4486 O O . VAL B 1 59 ? 17.812 9.953 -15.625 1 90.19 59 VAL B O 1
ATOM 4489 N N . GLU B 1 60 ? 19.688 9.414 -16.734 1 86.75 60 GLU B N 1
ATOM 4490 C CA . GLU B 1 60 ? 19.25 10.008 -18 1 86.75 60 GLU B CA 1
ATOM 4491 C C . GLU B 1 60 ? 18.172 9.164 -18.656 1 86.75 60 GLU B C 1
ATOM 4493 O O . GLU B 1 60 ? 17.234 9.703 -19.25 1 86.75 60 GLU B O 1
ATOM 4498 N N . SER B 1 61 ? 18.297 7.879 -18.5 1 87.06 61 SER B N 1
ATOM 4499 C CA . SER B 1 61 ? 17.406 6.996 -19.25 1 87.06 61 SER B CA 1
ATOM 4500 C C . SER B 1 61 ? 16.172 6.648 -18.438 1 87.06 61 SER B C 1
ATOM 4502 O O . SER B 1 61 ? 15.18 6.156 -18.984 1 87.06 61 SER B O 1
ATOM 4504 N N . MET B 1 62 ? 16.156 6.926 -17.141 1 88.81 62 MET B N 1
ATOM 4505 C CA . MET B 1 62 ? 15.047 6.547 -16.266 1 88.81 62 MET B CA 1
ATOM 4506 C C . MET B 1 62 ? 13.828 7.426 -16.531 1 88.81 62 MET B C 1
ATOM 4508 O O . MET B 1 62 ? 13.898 8.359 -17.328 1 88.81 62 MET B O 1
ATOM 4512 N N . ASN B 1 63 ? 12.734 7.109 -15.938 1 88.94 63 ASN B N 1
ATOM 4513 C CA . ASN B 1 63 ? 11.477 7.84 -16.062 1 88.94 63 ASN B CA 1
ATOM 4514 C C . ASN B 1 63 ? 11.641 9.305 -15.656 1 88.94 63 ASN B C 1
ATOM 4516 O O . ASN B 1 63 ? 11.906 9.602 -14.492 1 88.94 63 ASN B O 1
ATOM 4520 N N . PRO B 1 64 ? 11.453 10.203 -16.562 1 87.19 64 PRO B N 1
ATOM 4521 C CA . PRO B 1 64 ? 11.633 11.617 -16.219 1 87.19 64 PRO B CA 1
ATOM 4522 C C . PRO B 1 64 ? 10.641 12.117 -15.18 1 87.19 64 PRO B C 1
ATOM 4524 O O . PRO B 1 64 ? 10.93 13.062 -14.445 1 87.19 64 PRO B O 1
ATOM 4527 N N . ASN B 1 65 ? 9.484 11.492 -15.125 1 86.94 65 ASN B N 1
ATOM 4528 C CA . ASN B 1 65 ? 8.516 11.891 -14.109 1 86.94 65 ASN B CA 1
ATOM 4529 C C . ASN B 1 65 ? 9.031 11.594 -12.703 1 86.94 65 ASN B C 1
ATOM 4531 O O . ASN B 1 65 ? 8.75 12.344 -11.766 1 86.94 65 ASN B O 1
ATOM 4535 N N . VAL B 1 66 ? 9.742 10.531 -12.555 1 89.12 66 VAL B N 1
ATOM 4536 C CA . 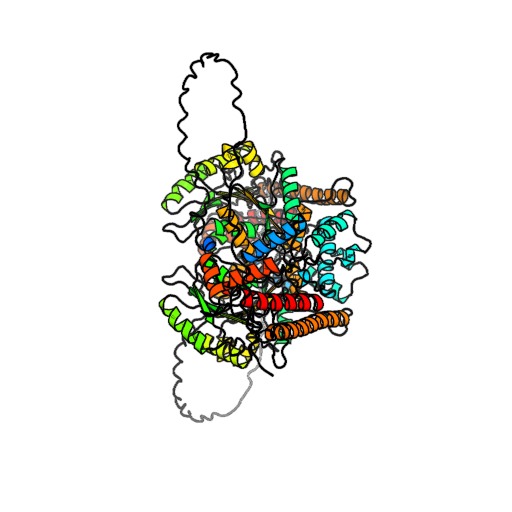VAL B 1 66 ? 10.32 10.172 -11.258 1 89.12 66 VAL B CA 1
ATOM 4537 C C . VAL B 1 66 ? 11.406 11.18 -10.883 1 89.12 66 VAL B C 1
ATOM 4539 O O . VAL B 1 66 ? 11.5 11.602 -9.727 1 89.12 66 VAL B O 1
ATOM 4542 N N . ARG B 1 67 ? 12.164 11.609 -11.82 1 87.81 67 ARG B N 1
ATOM 4543 C CA . ARG B 1 67 ? 13.203 12.602 -11.578 1 87.81 67 ARG B CA 1
ATOM 4544 C C . ARG B 1 67 ? 12.602 13.922 -11.109 1 87.81 67 ARG B C 1
ATOM 4546 O O . ARG B 1 67 ? 13.195 14.625 -10.281 1 87.81 67 ARG B O 1
ATOM 4553 N N . ALA B 1 68 ? 11.43 14.164 -11.539 1 86.75 68 ALA B N 1
ATOM 4554 C CA . ALA B 1 68 ? 10.781 15.445 -11.266 1 86.75 68 ALA B CA 1
ATOM 4555 C C . ALA B 1 68 ? 10.117 15.453 -9.898 1 86.75 68 ALA B C 1
ATOM 4557 O O . ALA B 1 68 ? 9.742 16.516 -9.383 1 86.75 68 ALA B O 1
ATOM 4558 N N . VAL B 1 69 ? 10.039 14.336 -9.289 1 88.06 69 VAL B N 1
ATOM 4559 C CA . VAL B 1 69 ? 9.367 14.219 -7.996 1 88.06 69 VAL B CA 1
ATOM 4560 C C . VAL B 1 69 ? 10.195 14.914 -6.918 1 88.06 69 VAL B C 1
ATOM 4562 O O . VAL B 1 69 ? 11.422 14.82 -6.918 1 88.06 69 VAL B O 1
ATOM 4565 N N . GLU B 1 70 ? 9.469 15.688 -6.098 1 78.5 70 GLU B N 1
ATOM 4566 C CA . GLU B 1 70 ? 10.047 16.281 -4.895 1 78.5 70 GLU B CA 1
ATOM 4567 C C . GLU B 1 70 ? 9.211 15.945 -3.662 1 78.5 70 GLU B C 1
ATOM 4569 O O . GLU B 1 70 ? 7.984 15.875 -3.736 1 78.5 70 GLU B O 1
ATOM 4574 N N . TYR B 1 71 ? 10.008 15.688 -2.602 1 75 71 TYR B N 1
ATOM 4575 C CA . TYR B 1 71 ? 9.312 15.391 -1.355 1 75 71 TYR B CA 1
ATOM 4576 C C . TYR B 1 71 ? 10.07 15.953 -0.159 1 75 71 TYR B C 1
ATOM 4578 O O . TYR B 1 71 ? 10.914 15.266 0.421 1 75 71 TYR B O 1
ATOM 4586 N N . ALA B 1 72 ? 9.617 17.016 0.275 1 75.56 72 ALA B N 1
ATOM 4587 C CA . ALA B 1 72 ? 10.359 17.844 1.225 1 75.56 72 ALA B CA 1
ATOM 4588 C C . ALA B 1 72 ? 10.383 17.203 2.607 1 75.56 72 ALA B C 1
ATOM 4590 O O . ALA B 1 72 ? 11.344 17.375 3.361 1 75.56 72 ALA B O 1
ATOM 4591 N N . VAL B 1 73 ? 9.422 16.453 2.936 1 74.06 73 VAL B N 1
ATOM 4592 C CA . VAL B 1 73 ? 9.258 15.953 4.297 1 74.06 73 VAL B CA 1
ATOM 4593 C C . VAL B 1 73 ? 10.359 14.938 4.605 1 74.06 73 VAL B C 1
ATOM 4595 O O . VAL B 1 73 ? 10.727 14.742 5.766 1 74.06 73 VAL B O 1
ATOM 4598 N N . ARG B 1 74 ? 10.867 14.367 3.611 1 71.69 74 ARG B N 1
ATOM 4599 C CA . ARG B 1 74 ? 12.016 13.484 3.754 1 71.69 74 ARG B CA 1
ATOM 4600 C C . ARG B 1 74 ? 13.148 13.891 2.812 1 71.69 74 ARG B C 1
ATOM 4602 O O . ARG B 1 74 ? 13.836 13.031 2.254 1 71.69 74 ARG B O 1
ATOM 4609 N N . GLY B 1 75 ? 13.32 15.141 2.83 1 80.19 75 GLY B N 1
ATOM 4610 C CA . GLY B 1 75 ? 14.289 15.758 1.937 1 80.19 75 GLY B CA 1
ATOM 4611 C C . GLY B 1 75 ? 15.656 15.945 2.574 1 80.19 75 GLY B C 1
ATOM 4612 O O . GLY B 1 75 ? 16.016 15.219 3.506 1 80.19 75 GLY B O 1
ATOM 4613 N N . PRO B 1 76 ? 16.422 16.859 2.08 1 82.38 76 PRO B N 1
ATOM 4614 C CA . PRO B 1 76 ? 17.812 17.062 2.469 1 82.38 76 PRO B CA 1
ATOM 4615 C C . PRO B 1 76 ? 17.969 17.344 3.959 1 82.38 76 PRO B C 1
ATOM 4617 O O . PRO B 1 76 ? 18.953 16.906 4.578 1 82.38 76 PRO B O 1
ATOM 4620 N N . ILE B 1 77 ? 17.062 18.078 4.5 1 90.5 77 ILE B N 1
ATOM 4621 C CA . ILE B 1 77 ? 17.188 18.438 5.906 1 90.5 77 ILE B CA 1
ATOM 4622 C C . ILE B 1 77 ? 17.062 17.188 6.781 1 90.5 77 ILE B C 1
ATOM 4624 O O . ILE B 1 77 ? 17.703 17.094 7.828 1 90.5 77 ILE B O 1
ATOM 4628 N N . VAL B 1 78 ? 16.188 16.297 6.41 1 86.69 78 VAL B N 1
ATOM 4629 C CA . VAL B 1 78 ? 15.992 15.07 7.176 1 86.69 78 VAL B CA 1
ATOM 4630 C C . VAL B 1 78 ? 17.219 14.172 7.043 1 86.69 78 VAL B C 1
ATOM 4632 O O . VAL B 1 78 ? 17.641 13.547 8.016 1 86.69 78 VAL B O 1
ATOM 4635 N N . VAL B 1 79 ? 17.75 14.172 5.883 1 85.31 79 VAL B N 1
ATOM 4636 C CA . VAL B 1 79 ? 18.969 13.422 5.648 1 85.31 79 VAL B CA 1
ATOM 4637 C C . VAL B 1 79 ? 20.078 13.953 6.539 1 85.31 79 VAL B C 1
ATOM 4639 O O . VAL B 1 79 ? 20.812 13.18 7.168 1 85.31 79 VAL B O 1
ATOM 4642 N N . ARG B 1 80 ? 20.219 15.234 6.602 1 92.25 80 ARG B N 1
ATOM 4643 C CA . ARG B 1 80 ? 21.25 15.844 7.449 1 92.25 80 ARG B CA 1
ATOM 4644 C C . ARG B 1 80 ? 20.984 15.539 8.922 1 92.25 80 ARG B C 1
ATOM 4646 O O . ARG B 1 80 ? 21.906 15.281 9.688 1 92.25 80 ARG B O 1
ATOM 4653 N N . ALA B 1 81 ? 19.766 15.609 9.258 1 93.44 81 ALA B N 1
ATOM 4654 C CA . ALA B 1 81 ? 19.391 15.289 10.641 1 93.44 81 ALA B CA 1
ATOM 4655 C C . ALA B 1 81 ? 19.828 13.875 11.016 1 93.44 81 ALA B C 1
ATOM 4657 O O . ALA B 1 81 ? 20.328 13.641 12.125 1 93.44 81 ALA B O 1
ATOM 4658 N N . GLU B 1 82 ? 19.609 12.984 10.125 1 87.44 82 GLU B N 1
ATOM 4659 C CA . GLU B 1 82 ? 20.031 11.609 10.352 1 87.44 82 GLU B CA 1
ATOM 4660 C C . GLU B 1 82 ? 21.547 11.508 10.484 1 87.44 82 GLU B C 1
ATOM 4662 O O . GLU B 1 82 ? 22.047 10.727 11.297 1 87.44 82 GLU B O 1
ATOM 4667 N N . GLN B 1 83 ? 22.25 12.25 9.695 1 90.19 83 GLN B N 1
ATOM 4668 C CA . GLN B 1 83 ? 23.719 12.289 9.789 1 90.19 83 GLN B CA 1
ATOM 4669 C C . GLN B 1 83 ? 24.156 12.828 11.148 1 90.19 83 GLN B C 1
ATOM 4671 O O . GLN B 1 83 ? 25.094 12.297 11.75 1 90.19 83 GLN B O 1
ATOM 4676 N N . VAL B 1 84 ? 23.5 13.852 11.555 1 94.69 84 VAL B N 1
ATOM 4677 C CA . VAL B 1 84 ? 23.828 14.461 12.844 1 94.69 84 VAL B CA 1
ATOM 4678 C C . VAL B 1 84 ? 23.594 13.445 13.961 1 94.69 84 VAL B C 1
ATOM 4680 O O . VAL B 1 84 ? 24.375 13.359 14.906 1 94.69 84 VAL B O 1
ATOM 4683 N N . GLU B 1 85 ? 22.531 12.695 13.852 1 92.12 85 GLU B N 1
ATOM 4684 C CA . GLU B 1 85 ? 22.25 11.648 14.836 1 92.12 85 GLU B CA 1
ATOM 4685 C C . GLU B 1 85 ? 23.375 10.609 14.867 1 92.12 85 GLU B C 1
ATOM 4687 O O . GLU B 1 85 ? 23.781 10.172 15.945 1 92.12 85 GLU B O 1
ATOM 4692 N N . ARG B 1 86 ? 23.828 10.227 13.734 1 89.56 86 ARG B N 1
ATOM 4693 C CA . ARG B 1 86 ? 24.938 9.266 13.656 1 89.56 86 ARG B CA 1
ATOM 4694 C C . ARG B 1 86 ? 26.203 9.844 14.258 1 89.56 86 ARG B C 1
ATOM 4696 O O . ARG B 1 86 ? 26.953 9.133 14.93 1 89.56 86 ARG B O 1
ATOM 4703 N N . GLU B 1 87 ? 26.438 11.07 13.984 1 94.25 87 GLU B N 1
ATOM 4704 C CA . GLU B 1 87 ? 27.594 11.758 14.547 1 94.25 87 GLU B CA 1
ATOM 4705 C C . GLU B 1 87 ? 27.562 11.758 16.078 1 94.25 87 GLU B C 1
ATOM 4707 O O . GLU B 1 87 ? 28.578 11.523 16.734 1 94.25 87 GLU B O 1
ATOM 4712 N N . LEU B 1 88 ? 26.406 11.992 16.594 1 94.94 88 LEU B N 1
ATOM 4713 C CA . LEU B 1 88 ? 26.234 11.977 18.031 1 94.94 88 LEU B CA 1
ATOM 4714 C C . LEU B 1 88 ? 26.5 10.586 18.609 1 94.94 88 LEU B C 1
ATOM 4716 O O . LEU B 1 88 ? 27.156 10.445 19.641 1 94.94 88 LEU B O 1
ATOM 4720 N N . LEU B 1 89 ? 26.047 9.625 17.922 1 91.12 89 LEU B N 1
ATOM 4721 C CA . LEU B 1 89 ? 26.219 8.242 18.359 1 91.12 89 LEU B CA 1
ATOM 4722 C C . LEU B 1 89 ? 27.688 7.848 18.328 1 91.12 89 LEU B C 1
ATOM 4724 O O . LEU B 1 89 ? 28.141 7.016 19.109 1 91.12 89 LEU B O 1
ATOM 4728 N N . GLN B 1 90 ? 28.453 8.453 17.406 1 93.06 90 GLN B N 1
ATOM 4729 C CA . GLN B 1 90 ? 29.875 8.18 17.25 1 93.06 90 GLN B CA 1
ATOM 4730 C C . GLN B 1 90 ? 30.703 8.992 18.25 1 93.06 90 GLN B C 1
ATOM 4732 O O . GLN B 1 90 ? 31.938 8.891 18.266 1 93.06 90 GLN B O 1
ATOM 4737 N N . GLY B 1 91 ? 30.109 9.859 18.953 1 93.31 91 GLY B N 1
ATOM 4738 C CA . GLY B 1 91 ? 30.781 10.555 20.047 1 93.31 91 GLY B CA 1
ATOM 4739 C C . GLY B 1 91 ? 31.219 11.953 19.672 1 93.31 91 GLY B C 1
ATOM 4740 O O . GLY B 1 91 ? 31.953 12.602 20.422 1 93.31 91 GLY B O 1
ATOM 4741 N N . MET B 1 92 ? 30.812 12.422 18.531 1 94.75 92 MET B N 1
ATOM 4742 C CA . MET B 1 92 ? 31.156 13.789 18.156 1 94.75 92 MET B CA 1
ATOM 4743 C C . MET B 1 92 ? 30.484 14.797 19.078 1 94.75 92 MET B C 1
ATOM 4745 O O . MET B 1 92 ? 29.312 14.633 19.438 1 94.75 92 MET B O 1
ATOM 4749 N N . GLU B 1 93 ? 31.172 15.773 19.453 1 94.19 93 GLU B N 1
ATOM 4750 C CA . GLU B 1 93 ? 30.656 16.781 20.375 1 94.19 93 GLU B CA 1
ATOM 4751 C C . GLU B 1 93 ? 29.781 17.797 19.641 1 94.19 93 GLU B C 1
ATOM 4753 O O . GLU B 1 93 ? 30.172 18.328 18.594 1 94.19 93 GLU B O 1
ATOM 4758 N N . LYS B 1 94 ? 28.641 18 20.141 1 95.81 94 LYS B N 1
ATOM 4759 C CA . LYS B 1 94 ? 27.688 19 19.672 1 95.81 94 LYS B CA 1
ATOM 4760 C C . LYS B 1 94 ? 27.078 19.766 20.844 1 95.81 94 LYS B C 1
ATOM 4762 O O . LYS B 1 94 ? 27.141 19.312 21.984 1 95.81 94 LYS B O 1
ATOM 4767 N N . PRO B 1 95 ? 26.547 21 20.578 1 94.38 95 PRO B N 1
ATOM 4768 C CA . PRO B 1 95 ? 25.922 21.766 21.656 1 94.38 95 PRO B CA 1
ATOM 4769 C C . PRO B 1 95 ? 24.594 21.172 22.125 1 94.38 95 PRO B C 1
ATOM 4771 O O . PRO B 1 95 ? 23.891 21.766 22.953 1 94.38 95 PRO B O 1
ATOM 4774 N N . PHE B 1 96 ? 24.219 20.094 21.625 1 95.56 96 PHE B N 1
ATOM 4775 C CA . PHE B 1 96 ? 23.016 19.344 22 1 95.56 96 PHE B CA 1
ATOM 4776 C C . PHE B 1 96 ? 23.297 17.859 22.094 1 95.56 96 PHE B C 1
ATOM 4778 O O . PHE B 1 96 ? 24.297 17.375 21.547 1 95.56 96 PHE B O 1
ATOM 4785 N N . SER B 1 97 ? 22.406 17.172 22.781 1 94 97 SER B N 1
ATOM 4786 C CA . SER B 1 97 ? 22.656 15.766 23.062 1 94 97 SER B CA 1
ATOM 4787 C C . SER B 1 97 ? 21.766 14.859 22.219 1 94 97 SER B C 1
ATOM 4789 O O . SER B 1 97 ? 21.984 13.648 22.156 1 94 97 SER B O 1
ATOM 4791 N N . GLU B 1 98 ? 20.781 15.453 21.594 1 93.5 98 GLU B N 1
ATOM 4792 C CA . GLU B 1 98 ? 19.875 14.664 20.766 1 93.5 98 GLU B CA 1
ATOM 4793 C C . GLU B 1 98 ? 19.312 15.5 19.609 1 93.5 98 GLU B C 1
ATOM 4795 O O . GLU B 1 98 ? 19.297 16.734 19.688 1 93.5 98 GLU B O 1
ATOM 4800 N N . VAL B 1 99 ? 18.984 14.789 18.594 1 94 99 VAL B N 1
ATOM 4801 C CA . VAL B 1 99 ? 18.234 15.445 17.516 1 94 99 VAL B CA 1
ATOM 4802 C C . VAL B 1 99 ? 16.734 15.305 17.781 1 94 99 VAL B C 1
ATOM 4804 O O . VAL B 1 99 ? 16.234 14.195 17.969 1 94 99 VAL B O 1
ATOM 4807 N N . ILE B 1 100 ? 16.047 16.391 17.891 1 92.25 100 ILE B N 1
ATOM 4808 C CA . ILE B 1 100 ? 14.602 16.375 18.031 1 92.25 100 ILE B CA 1
ATOM 4809 C C . ILE B 1 100 ? 13.945 16.5 16.656 1 92.25 100 ILE B C 1
ATOM 4811 O O . ILE B 1 100 ? 13.984 17.562 16.031 1 92.25 100 ILE B O 1
ATOM 4815 N N . LYS B 1 101 ? 13.312 15.422 16.266 1 90.88 101 LYS B N 1
ATOM 4816 C CA . LYS B 1 101 ? 12.703 15.359 14.938 1 90.88 101 LYS B CA 1
ATOM 4817 C C . LYS B 1 101 ? 11.289 15.93 14.953 1 90.88 101 LYS B C 1
ATOM 4819 O O . LYS B 1 101 ? 10.312 15.18 15.016 1 90.88 101 LYS B O 1
ATOM 4824 N N . ALA B 1 102 ? 11.172 17.141 14.742 1 92.88 102 ALA B N 1
ATOM 4825 C CA . ALA B 1 102 ? 9.883 17.828 14.719 1 92.88 102 ALA B CA 1
ATOM 4826 C C . ALA B 1 102 ? 9.375 18 13.289 1 92.88 102 ALA B C 1
ATOM 4828 O O . ALA B 1 102 ? 8.5 18.828 13.031 1 92.88 102 ALA B O 1
ATOM 4829 N N . ASN B 1 103 ? 9.961 17.219 12.367 1 90 103 ASN B N 1
ATOM 4830 C CA . ASN B 1 103 ? 9.656 17.375 10.953 1 90 103 ASN B CA 1
ATOM 4831 C C . ASN B 1 103 ? 8.5 16.469 10.531 1 90 103 ASN B C 1
ATOM 4833 O O . ASN B 1 103 ? 7.848 16.719 9.516 1 90 103 ASN B O 1
ATOM 4837 N N . ILE B 1 104 ? 8.219 15.359 11.219 1 86.19 104 ILE B N 1
ATOM 4838 C CA . ILE B 1 104 ? 7.25 14.391 10.727 1 86.19 104 ILE B CA 1
ATOM 4839 C C . ILE B 1 104 ? 6.145 14.195 11.766 1 86.19 104 ILE B C 1
ATOM 4841 O O . ILE B 1 104 ? 6.402 14.219 12.969 1 86.19 104 ILE B O 1
ATOM 4845 N N . GLY B 1 105 ? 4.957 14.055 11.258 1 92.12 105 GLY B N 1
ATOM 4846 C CA . GLY B 1 105 ? 3.791 13.82 12.094 1 92.12 105 GLY B CA 1
ATOM 4847 C C . GLY B 1 105 ? 3.68 12.391 12.578 1 92.12 105 GLY B C 1
ATOM 4848 O O . GLY B 1 105 ? 2.758 11.672 12.188 1 92.12 105 GLY B O 1
ATOM 4849 N N . ASP B 1 106 ? 4.535 12.008 13.492 1 95.19 106 ASP B N 1
ATOM 4850 C CA . ASP B 1 106 ? 4.582 10.656 14.062 1 95.19 106 ASP B CA 1
ATOM 4851 C C . ASP B 1 106 ? 4.348 10.695 15.57 1 95.19 106 ASP B C 1
ATOM 4853 O O . ASP B 1 106 ? 5.297 10.789 16.344 1 95.19 106 ASP B O 1
ATOM 4857 N N . ALA B 1 107 ? 3.129 10.484 15.938 1 97.44 107 ALA B N 1
ATOM 4858 C CA . ALA B 1 107 ? 2.707 10.672 17.328 1 97.44 107 ALA B CA 1
ATOM 4859 C C . ALA B 1 107 ? 3.387 9.656 18.25 1 97.44 107 ALA B C 1
ATOM 4861 O O . ALA B 1 107 ? 3.84 10.008 19.344 1 97.44 107 ALA B O 1
ATOM 4862 N N . HIS B 1 108 ? 3.469 8.43 17.797 1 97.56 108 HIS B N 1
ATOM 4863 C CA . HIS B 1 108 ? 4.039 7.391 18.656 1 97.56 108 HIS B CA 1
ATOM 4864 C C . HIS B 1 108 ? 5.543 7.574 18.812 1 97.56 108 HIS B C 1
ATOM 4866 O O . HIS B 1 108 ? 6.086 7.367 19.891 1 97.56 108 HIS B O 1
ATOM 4872 N N . ALA B 1 109 ? 6.184 7.98 17.75 1 94.81 109 ALA B N 1
ATOM 4873 C CA . ALA B 1 109 ? 7.617 8.25 17.844 1 94.81 109 ALA B CA 1
ATOM 4874 C C . ALA B 1 109 ? 7.902 9.375 18.828 1 94.81 109 ALA B C 1
ATOM 4876 O O . ALA B 1 109 ? 8.969 9.414 19.438 1 94.81 109 ALA B O 1
ATOM 4877 N N . MET B 1 110 ? 6.91 10.234 19.016 1 95.19 110 MET B N 1
ATOM 4878 C CA . MET B 1 110 ? 7.082 11.375 19.906 1 95.19 110 MET B CA 1
ATOM 4879 C C . MET B 1 110 ? 6.527 11.078 21.297 1 95.19 110 MET B C 1
ATOM 4881 O O . MET B 1 110 ? 6.383 11.977 22.125 1 95.19 110 MET B O 1
ATOM 4885 N N . GLY B 1 111 ? 6.113 9.883 21.5 1 94.44 111 GLY B N 1
ATOM 4886 C CA . GLY B 1 111 ? 5.848 9.484 22.875 1 94.44 111 GLY B CA 1
ATOM 4887 C C . GLY B 1 111 ? 4.375 9.242 23.141 1 94.44 111 GLY B C 1
ATOM 4888 O O . GLY B 1 111 ? 4.004 8.82 24.25 1 94.44 111 GLY B O 1
ATOM 4889 N N . GLN B 1 112 ? 3.533 9.523 22.188 1 97.06 112 GLN B N 1
ATOM 4890 C CA . GLN B 1 112 ? 2.127 9.203 22.406 1 97.06 112 GLN B CA 1
ATOM 4891 C C . GLN B 1 112 ? 1.933 7.711 22.641 1 97.06 112 GLN B C 1
ATOM 4893 O O . GLN B 1 112 ? 2.486 6.887 21.906 1 97.06 112 GLN B O 1
ATOM 4898 N N . ARG B 1 113 ? 1.161 7.387 23.656 1 96.44 113 ARG B N 1
ATOM 4899 C CA . ARG B 1 113 ? 0.859 5.988 23.938 1 96.44 113 ARG B CA 1
ATOM 4900 C C . ARG B 1 113 ? -0.302 5.496 23.078 1 96.44 113 ARG B C 1
ATOM 4902 O O . ARG B 1 113 ? -1.269 6.227 22.859 1 96.44 113 ARG B O 1
ATOM 4909 N N . PRO B 1 114 ? -0.202 4.254 22.609 1 97.94 114 PRO B N 1
ATOM 4910 C CA . PRO B 1 114 ? -1.317 3.705 21.828 1 97.94 114 PRO B CA 1
ATOM 4911 C C . PRO B 1 114 ? -2.584 3.525 22.656 1 97.94 114 PRO B C 1
ATOM 4913 O O . PRO B 1 114 ? -2.506 3.355 23.875 1 97.94 114 PRO B O 1
ATOM 4916 N N . ILE B 1 115 ? -3.752 3.588 21.969 1 98.69 115 ILE B N 1
ATOM 4917 C CA . ILE B 1 115 ? -5.027 3.283 22.609 1 98.69 115 ILE B CA 1
ATOM 4918 C C . ILE B 1 115 ? -5.102 1.793 22.938 1 98.69 115 ILE B C 1
ATOM 4920 O O . ILE B 1 115 ? -4.961 0.95 22.047 1 98.69 115 ILE B O 1
ATOM 4924 N N . THR B 1 116 ? -5.375 1.46 24.141 1 98.69 116 THR B N 1
ATOM 4925 C CA . THR B 1 116 ? -5.32 0.099 24.656 1 98.69 116 THR B CA 1
ATOM 4926 C C . THR B 1 116 ? -6.273 -0.814 23.891 1 98.69 116 THR B C 1
ATOM 4928 O O . THR B 1 116 ? -5.875 -1.886 23.438 1 98.69 116 THR B O 1
ATOM 4931 N N . PHE B 1 117 ? -7.562 -0.348 23.766 1 98.75 117 PHE B N 1
ATOM 4932 C CA . PHE B 1 117 ? -8.609 -1.146 23.141 1 98.75 117 PHE B CA 1
ATOM 4933 C C . PHE B 1 117 ? -8.211 -1.551 21.734 1 98.75 117 PHE B C 1
ATOM 4935 O O . PHE B 1 117 ? -8.375 -2.709 21.344 1 98.75 117 PHE B O 1
ATOM 4942 N N . LEU B 1 118 ? -7.695 -0.63 20.953 1 98.81 118 LEU B N 1
ATOM 4943 C CA . LEU B 1 118 ? -7.293 -0.879 19.578 1 98.81 118 LEU B CA 1
ATOM 4944 C C . LEU B 1 118 ? -6.23 -1.968 19.5 1 98.81 118 LEU B C 1
ATOM 4946 O O . LEU B 1 118 ? -6.332 -2.895 18.703 1 98.81 118 LEU B O 1
ATOM 4950 N N . ARG B 1 119 ? -5.219 -1.876 20.359 1 98.75 119 ARG B N 1
ATOM 4951 C CA . ARG B 1 119 ? -4.109 -2.826 20.328 1 98.75 119 ARG B CA 1
ATOM 4952 C C . ARG B 1 119 ? -4.57 -4.211 20.781 1 98.75 119 ARG B C 1
ATOM 4954 O O . ARG B 1 119 ? -4.07 -5.223 20.281 1 98.75 119 ARG B O 1
ATOM 4961 N N . GLN B 1 120 ? -5.488 -4.273 21.688 1 98.69 120 GLN B N 1
ATOM 4962 C CA . GLN B 1 120 ? -6.062 -5.547 22.094 1 98.69 120 GLN B CA 1
ATOM 4963 C C . GLN B 1 120 ? -6.801 -6.223 20.953 1 98.69 120 GLN B C 1
ATOM 4965 O O . GLN B 1 120 ? -6.629 -7.418 20.703 1 98.69 120 GLN B O 1
ATOM 4970 N N . VAL B 1 121 ? -7.609 -5.492 20.203 1 98.88 121 VAL B N 1
ATOM 4971 C CA . VAL B 1 121 ? -8.344 -6.039 19.062 1 98.88 121 VAL B CA 1
ATOM 4972 C C . VAL B 1 121 ? -7.367 -6.551 18.016 1 98.88 121 VAL B C 1
ATOM 4974 O O . VAL B 1 121 ? -7.547 -7.641 17.453 1 98.88 121 VAL B O 1
ATOM 4977 N N . LEU B 1 122 ? -6.32 -5.793 17.734 1 98.81 122 LEU B N 1
ATOM 4978 C CA . LEU B 1 122 ? -5.34 -6.191 16.734 1 98.81 122 LEU B CA 1
ATOM 4979 C C . LEU B 1 122 ? -4.637 -7.48 17.141 1 98.81 122 LEU B C 1
ATOM 4981 O O . LEU B 1 122 ? -4.406 -8.359 16.312 1 98.81 122 LEU B O 1
ATOM 4985 N N . ALA B 1 123 ? -4.258 -7.555 18.422 1 98.69 123 ALA B N 1
ATOM 4986 C CA . ALA B 1 123 ? -3.586 -8.758 18.906 1 98.69 123 ALA B CA 1
ATOM 4987 C C . ALA B 1 123 ? -4.484 -9.977 18.766 1 98.69 123 ALA B C 1
ATOM 4989 O O . ALA B 1 123 ? -4.027 -11.055 18.375 1 98.69 123 ALA B O 1
ATOM 4990 N N . LEU B 1 124 ? -5.773 -9.805 19.094 1 98.81 124 LEU B N 1
ATOM 4991 C CA . LEU B 1 124 ? -6.742 -10.898 19 1 98.81 124 LEU B CA 1
ATOM 4992 C C . LEU B 1 124 ? -6.938 -11.328 17.562 1 98.81 124 LEU B C 1
ATOM 4994 O O . LEU B 1 124 ? -7.094 -12.516 17.281 1 98.81 124 LEU B O 1
ATOM 4998 N N . CYS B 1 125 ? -6.934 -10.398 16.609 1 98.81 125 CYS B N 1
ATOM 4999 C CA . CYS B 1 125 ? -7.027 -10.719 15.195 1 98.81 125 CYS B CA 1
ATOM 5000 C C . CYS B 1 125 ? -5.773 -11.438 14.719 1 98.81 125 CYS B C 1
ATOM 5002 O O . CYS B 1 125 ? -5.859 -12.391 13.938 1 98.81 125 CYS B O 1
ATOM 5004 N N . ALA B 1 126 ? -4.598 -10.984 15.18 1 98.44 126 ALA B N 1
ATOM 5005 C CA . ALA B 1 126 ? -3.318 -11.531 14.734 1 98.44 126 ALA B CA 1
ATOM 5006 C C . ALA B 1 126 ? -3.137 -12.969 15.219 1 98.44 126 ALA B C 1
ATOM 5008 O O . ALA B 1 126 ? -2.574 -13.805 14.508 1 98.44 126 ALA B O 1
ATOM 5009 N N . CYS B 1 127 ? -3.582 -13.234 16.406 1 98 127 CYS B N 1
ATOM 5010 C CA . CYS B 1 127 ? -3.449 -14.539 17.047 1 98 127 CYS B CA 1
ATOM 5011 C C . CYS B 1 127 ? -4.758 -14.969 17.703 1 98 127 CYS B C 1
ATOM 5013 O O . CYS B 1 127 ? -4.918 -14.852 18.922 1 98 127 CYS B O 1
ATOM 5015 N N . PRO B 1 128 ? -5.625 -15.578 16.922 1 97.44 128 PRO B N 1
ATOM 5016 C CA . PRO B 1 128 ? -6.98 -15.883 17.391 1 97.44 128 PRO B CA 1
ATOM 5017 C C . PRO B 1 128 ? -7 -16.828 18.578 1 97.44 128 PRO B C 1
ATOM 5019 O O . PRO B 1 128 ? -8 -16.922 19.297 1 97.44 128 PRO B O 1
ATOM 5022 N N . GLU B 1 129 ? -5.938 -17.547 18.859 1 95.88 129 GLU B N 1
ATOM 5023 C CA . GLU B 1 129 ? -5.855 -18.391 20.047 1 95.88 129 GLU B CA 1
ATOM 5024 C C . GLU B 1 129 ? -6.047 -17.594 21.328 1 95.88 129 GLU B C 1
ATOM 5026 O O . GLU B 1 129 ? -6.469 -18.125 22.344 1 95.88 129 GLU B O 1
ATOM 5031 N N . LEU B 1 130 ? -5.777 -16.344 21.25 1 97.19 130 LEU B N 1
ATOM 5032 C CA . LEU B 1 130 ? -5.902 -15.461 22.406 1 97.19 130 LEU B CA 1
ATOM 5033 C C . LEU B 1 130 ? -7.367 -15.258 22.766 1 97.19 130 LEU B C 1
ATOM 5035 O O . LEU B 1 130 ? -7.676 -14.812 23.875 1 97.19 130 LEU B O 1
ATOM 5039 N N . LEU B 1 131 ? -8.281 -15.492 21.828 1 97.25 131 LEU B N 1
ATOM 5040 C CA . LEU B 1 131 ? -9.711 -15.328 22.094 1 97.25 131 LEU B CA 1
ATOM 5041 C C . LEU B 1 131 ? -10.172 -16.25 23.203 1 97.25 131 LEU B C 1
ATOM 5043 O O . LEU B 1 131 ? -11.164 -15.969 23.875 1 97.25 131 LEU B O 1
ATOM 5047 N N . GLU B 1 132 ? -9.445 -17.297 23.391 1 94.88 132 GLU B N 1
ATOM 5048 C CA . GLU B 1 132 ? -9.82 -18.297 24.391 1 94.88 132 GLU B CA 1
ATOM 5049 C C . GLU B 1 132 ? -9.117 -18.031 25.734 1 94.88 132 GLU B C 1
ATOM 5051 O O . GLU B 1 132 ? -9.359 -18.734 26.719 1 94.88 132 GLU B O 1
ATOM 5056 N N . ARG B 1 133 ? -8.32 -17.109 25.75 1 90.38 133 ARG B N 1
ATOM 5057 C CA . ARG B 1 133 ? -7.551 -16.812 26.953 1 90.38 133 ARG B CA 1
ATOM 5058 C C . ARG B 1 133 ? -8.195 -15.68 27.75 1 90.38 133 ARG B C 1
ATOM 5060 O O . ARG B 1 133 ? -8.906 -14.852 27.188 1 90.38 133 ARG B O 1
ATOM 5067 N N . ASP B 1 134 ? -7.828 -15.672 29 1 88.38 134 ASP B N 1
ATOM 5068 C CA . ASP B 1 134 ? -8.273 -14.578 29.859 1 88.38 134 ASP B CA 1
ATOM 5069 C C . ASP B 1 134 ? -7.395 -13.344 29.672 1 88.38 134 ASP B C 1
ATOM 5071 O O . ASP B 1 134 ? -6.293 -13.438 29.125 1 88.38 134 ASP B O 1
ATOM 5075 N N . GLY B 1 135 ? -7.949 -12.188 30 1 90.56 135 GLY B N 1
ATOM 5076 C CA . GLY B 1 135 ? -7.109 -11 30.016 1 90.56 135 GLY B CA 1
ATOM 5077 C C . GLY B 1 135 ? -7.504 -9.984 28.953 1 90.56 135 GLY B C 1
ATOM 5078 O O . GLY B 1 135 ? -6.914 -8.906 28.875 1 90.56 135 GLY B O 1
ATOM 5079 N N . PHE B 1 136 ? -8.453 -10.32 28.125 1 96.94 136 PHE B N 1
ATOM 5080 C CA . PHE B 1 136 ? -8.977 -9.375 27.156 1 96.94 136 PHE B CA 1
ATOM 5081 C C . PHE B 1 136 ? -10.445 -9.078 27.422 1 96.94 136 PHE B C 1
ATOM 5083 O O . PHE B 1 136 ? -11.211 -9.969 27.797 1 96.94 136 PHE B O 1
ATOM 5090 N N . PRO B 1 137 ? -10.836 -7.816 27.312 1 98.19 137 PRO B N 1
ATOM 5091 C CA . PRO B 1 137 ? -12.25 -7.48 27.5 1 98.19 137 PRO B CA 1
ATOM 5092 C C . PRO B 1 137 ? -13.156 -8.125 26.453 1 98.19 137 PRO B C 1
ATOM 5094 O O . PRO B 1 137 ? -12.75 -8.273 25.297 1 98.19 137 PRO B O 1
ATOM 5097 N N . GLU B 1 138 ? -14.367 -8.422 26.797 1 98.25 138 GLU B N 1
ATOM 5098 C CA . GLU B 1 138 ? -15.305 -9.141 25.953 1 98.25 138 GLU B CA 1
ATOM 5099 C C . GLU B 1 138 ? -15.609 -8.352 24.672 1 98.25 138 GLU B C 1
ATOM 5101 O O . GLU B 1 138 ? -15.82 -8.93 23.609 1 98.25 138 GLU B O 1
ATOM 5106 N N . ASP B 1 139 ? -15.734 -7.059 24.812 1 98.69 139 ASP B N 1
ATOM 5107 C CA . ASP B 1 139 ? -16.031 -6.242 23.641 1 98.69 139 ASP B CA 1
ATOM 5108 C C . ASP B 1 139 ? -14.875 -6.273 22.641 1 98.69 139 ASP B C 1
ATOM 5110 O O . ASP B 1 139 ? -15.094 -6.258 21.422 1 98.69 139 ASP B O 1
ATOM 5114 N N . ALA B 1 140 ? -13.633 -6.336 23.094 1 98.69 140 ALA B N 1
ATOM 5115 C CA . ALA B 1 140 ? -12.492 -6.508 22.188 1 98.69 140 ALA B CA 1
ATOM 5116 C C . ALA B 1 140 ? -12.547 -7.859 21.484 1 98.69 140 ALA B C 1
ATOM 5118 O O . ALA B 1 140 ? -12.273 -7.953 20.297 1 98.69 140 ALA B O 1
ATOM 5119 N N . LYS B 1 141 ? -12.852 -8.922 22.25 1 98.69 141 LYS B N 1
ATOM 5120 C CA . LYS B 1 141 ? -13 -10.258 21.672 1 98.69 141 LYS B CA 1
ATOM 5121 C C . LYS B 1 141 ? -14.078 -10.273 20.594 1 98.69 141 LYS B C 1
ATOM 5123 O O . LYS B 1 141 ? -13.891 -10.883 19.531 1 98.69 141 LYS B O 1
ATOM 5128 N N . GLN B 1 142 ? -15.156 -9.641 20.875 1 98.44 142 GLN B N 1
ATOM 5129 C CA . GLN B 1 142 ? -16.281 -9.609 19.953 1 98.44 142 GLN B CA 1
ATOM 5130 C C . GLN B 1 142 ? -15.898 -8.906 18.656 1 98.44 142 GLN B C 1
ATOM 5132 O O . GLN B 1 142 ? -16.25 -9.367 17.562 1 98.44 142 GLN B O 1
ATOM 5137 N N . ARG B 1 143 ? -15.25 -7.762 18.75 1 98.62 143 ARG B N 1
ATOM 5138 C CA . ARG B 1 143 ? -14.805 -7.051 17.547 1 98.62 143 ARG B CA 1
ATOM 5139 C C . ARG B 1 143 ? -13.859 -7.914 16.719 1 98.62 143 ARG B C 1
ATOM 5141 O O . ARG B 1 143 ? -13.992 -7.988 15.5 1 98.62 143 ARG B O 1
ATOM 5148 N N . ALA B 1 144 ? -12.883 -8.508 17.359 1 98.81 144 ALA B N 1
ATOM 5149 C CA . ALA B 1 144 ? -11.898 -9.344 16.672 1 98.81 144 ALA B CA 1
ATOM 5150 C C . ALA B 1 144 ? -12.57 -10.523 15.984 1 98.81 144 ALA B C 1
ATOM 5152 O O . ALA B 1 144 ? -12.258 -10.844 14.828 1 98.81 144 ALA B O 1
ATOM 5153 N N . GLN B 1 145 ? -13.484 -11.188 16.688 1 98.62 145 GLN B N 1
ATOM 5154 C CA . GLN B 1 145 ? -14.195 -12.336 16.141 1 98.62 145 GLN B CA 1
ATOM 5155 C C . GLN B 1 145 ? -15 -11.938 14.898 1 98.62 145 GLN B C 1
ATOM 5157 O O . GLN B 1 145 ? -15.023 -12.672 13.914 1 98.62 145 GLN B O 1
ATOM 5162 N N . ARG B 1 146 ? -15.664 -10.852 14.977 1 98.44 146 ARG B N 1
ATOM 5163 C CA . ARG B 1 146 ? -16.453 -10.367 13.852 1 98.44 146 ARG B CA 1
ATOM 5164 C C . ARG B 1 146 ? -15.578 -10.094 12.641 1 98.44 146 ARG B C 1
ATOM 5166 O O . ARG B 1 146 ? -15.922 -10.461 11.516 1 98.44 146 ARG B O 1
ATOM 5173 N N . ILE B 1 147 ? -14.469 -9.445 12.82 1 98.69 147 ILE B N 1
ATOM 5174 C CA . ILE B 1 147 ? -13.539 -9.164 11.742 1 98.69 147 ILE B CA 1
ATOM 5175 C C . ILE B 1 147 ? -13.023 -10.469 11.141 1 98.69 147 ILE B C 1
ATOM 5177 O O . ILE B 1 147 ? -13.039 -10.648 9.914 1 98.69 147 ILE B O 1
ATOM 5181 N N . LEU B 1 148 ? -12.609 -11.391 12.016 1 98.69 148 LEU B N 1
ATOM 5182 C CA . LEU B 1 148 ? -12.062 -12.672 11.578 1 98.69 148 LEU B CA 1
ATOM 5183 C C . LEU B 1 148 ? -13.102 -13.453 10.773 1 98.69 148 LEU B C 1
ATOM 5185 O O . LEU B 1 148 ? -12.773 -14.055 9.75 1 98.69 148 LEU B O 1
ATOM 5189 N N . GLN B 1 149 ? -14.344 -13.406 11.188 1 97.88 149 GLN B N 1
ATOM 5190 C CA . GLN B 1 149 ? -15.414 -14.141 10.523 1 97.88 149 GLN B CA 1
ATOM 5191 C C . GLN B 1 149 ? -15.68 -13.594 9.125 1 97.88 149 GLN B C 1
ATOM 5193 O O . GLN B 1 149 ? -16.266 -14.273 8.281 1 97.88 149 GLN B O 1
ATOM 5198 N N . ASN B 1 150 ? -15.234 -12.391 8.898 1 97.25 150 ASN B N 1
ATOM 5199 C CA . ASN B 1 150 ? -15.414 -11.766 7.59 1 97.25 150 ASN B CA 1
ATOM 5200 C C . ASN B 1 150 ? -14.148 -11.852 6.746 1 97.25 150 ASN B C 1
ATOM 5202 O O . ASN B 1 150 ? -14.055 -11.227 5.688 1 97.25 150 ASN B O 1
ATOM 5206 N N . CYS B 1 151 ? -13.156 -12.57 7.188 1 97.44 151 CYS B N 1
ATOM 5207 C CA . CYS B 1 151 ? -11.953 -12.891 6.43 1 97.44 151 CYS B CA 1
ATOM 5208 C C . CYS B 1 151 ? -12 -14.328 5.914 1 97.44 151 CYS B C 1
ATOM 5210 O O . CYS B 1 151 ? -12.57 -15.203 6.559 1 97.44 151 CYS B O 1
ATOM 5212 N N . GLY B 1 152 ? -11.43 -14.508 4.695 1 94.38 152 GLY B N 1
ATOM 5213 C CA . GLY B 1 152 ? -11.32 -15.875 4.211 1 94.38 152 GLY B CA 1
ATOM 5214 C C . GLY B 1 152 ? -10.586 -16.797 5.18 1 94.38 152 GLY B C 1
ATOM 5215 O O . GLY B 1 152 ? -9.555 -16.406 5.738 1 94.38 152 GLY B O 1
ATOM 5216 N N . GLY B 1 153 ? -11.172 -18.016 5.434 1 95.44 153 GLY B N 1
ATOM 5217 C CA . GLY B 1 153 ? -10.539 -18.953 6.34 1 95.44 153 GLY B CA 1
ATOM 5218 C C . GLY B 1 153 ? -10.5 -18.469 7.777 1 95.44 153 GLY B C 1
ATOM 5219 O O . GLY B 1 153 ? -9.727 -18.984 8.594 1 95.44 153 GLY B O 1
ATOM 5220 N N . VAL B 1 154 ? -11.227 -17.328 8.062 1 97.56 154 VAL B N 1
ATOM 5221 C CA . VAL B 1 154 ? -11.258 -16.719 9.391 1 97.56 154 VAL B CA 1
ATOM 5222 C C . VAL B 1 154 ? -9.852 -16.312 9.805 1 97.56 154 VAL B C 1
ATOM 5224 O O . VAL B 1 154 ? -9.422 -16.594 10.93 1 97.56 154 VAL B O 1
ATOM 5227 N N . SER B 1 155 ? -9.133 -15.82 8.852 1 98.25 155 SER B N 1
ATOM 5228 C CA . SER B 1 155 ? -7.73 -15.484 9.07 1 98.25 155 SER B CA 1
ATOM 5229 C C . SER B 1 155 ? -7.391 -14.117 8.477 1 98.25 155 SER B C 1
ATOM 5231 O O . SER B 1 155 ? -7.746 -13.828 7.328 1 98.25 155 SER B O 1
ATOM 5233 N N . ILE B 1 156 ? -6.668 -13.305 9.266 1 98.31 156 ILE B N 1
ATOM 5234 C CA . ILE B 1 156 ? -6.223 -12.008 8.758 1 98.31 156 ILE B CA 1
ATOM 5235 C C . ILE B 1 156 ? -5.137 -12.211 7.707 1 98.31 156 ILE B C 1
ATOM 5237 O O . ILE B 1 156 ? -4.734 -11.266 7.027 1 98.31 156 ILE B O 1
ATOM 5241 N N . GLY B 1 157 ? -4.656 -13.453 7.547 1 98.38 157 GLY B N 1
ATOM 5242 C CA . GLY B 1 157 ? -3.639 -13.766 6.559 1 98.38 157 GLY B CA 1
ATOM 5243 C C . GLY B 1 157 ? -4.199 -13.953 5.16 1 98.38 157 GLY B C 1
ATOM 5244 O O . GLY B 1 157 ? -3.443 -14.109 4.199 1 98.38 157 GLY B O 1
ATOM 5245 N N . SER B 1 158 ? -5.469 -13.891 4.984 1 97.75 158 SER B N 1
ATOM 5246 C CA . SER B 1 158 ? -6.113 -14.016 3.68 1 97.75 158 SER B CA 1
ATOM 5247 C C . SER B 1 158 ? -6.297 -12.656 3.016 1 97.75 158 SER B C 1
ATOM 5249 O O . SER B 1 158 ? -6.348 -11.633 3.697 1 97.75 158 SER B O 1
ATOM 5251 N N . TYR B 1 159 ? -6.391 -12.648 1.7 1 95.19 159 TYR B N 1
ATOM 5252 C CA . TYR B 1 159 ? -6.812 -11.438 1.003 1 95.19 159 TYR B CA 1
ATOM 5253 C C . TYR B 1 159 ? -8.203 -11.008 1.451 1 95.19 159 TYR B C 1
ATOM 5255 O O . TYR B 1 159 ? -9.039 -11.844 1.783 1 95.19 159 TYR B O 1
ATOM 5263 N N . SER B 1 160 ? -8.398 -9.727 1.461 1 95.75 160 SER B N 1
ATOM 5264 C CA . SER B 1 160 ? -9.766 -9.211 1.501 1 95.75 160 SER B CA 1
ATOM 5265 C C . SER B 1 160 ? -10.266 -8.867 0.102 1 95.75 160 SER B C 1
ATOM 5267 O O . SER B 1 160 ? -9.523 -8.984 -0.875 1 95.75 160 SER B O 1
ATOM 5269 N N . ALA B 1 161 ? -11.539 -8.531 0.077 1 92.25 161 ALA B N 1
ATOM 5270 C CA . ALA B 1 161 ? -12 -7.879 -1.146 1 92.25 161 ALA B CA 1
ATOM 5271 C C . ALA B 1 161 ? -11.172 -6.637 -1.46 1 92.25 161 ALA B C 1
A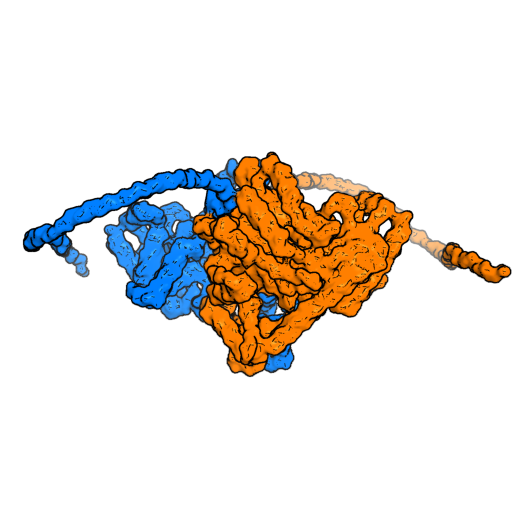TOM 5273 O O . ALA B 1 161 ? -10.617 -6.008 -0.555 1 92.25 161 ALA B O 1
ATOM 5274 N N . SER B 1 162 ? -11.109 -6.324 -2.699 1 92.69 162 SER B N 1
ATOM 5275 C CA . SER B 1 162 ? -10.273 -5.207 -3.131 1 92.69 162 SER B CA 1
ATOM 5276 C C . SER B 1 162 ? -10.766 -3.889 -2.541 1 92.69 162 SER B C 1
ATOM 5278 O O . SER B 1 162 ? -9.961 -2.996 -2.252 1 92.69 162 SER B O 1
ATOM 5280 N N . GLN B 1 163 ? -12.07 -3.762 -2.422 1 95.06 163 GLN B N 1
ATOM 5281 C CA . GLN B 1 163 ? -12.641 -2.562 -1.823 1 95.06 163 GLN B CA 1
ATOM 5282 C C . GLN B 1 163 ? -12.461 -2.562 -0.308 1 95.06 163 GLN B C 1
ATOM 5284 O O . GLN B 1 163 ? -12.57 -1.519 0.336 1 95.06 163 GLN B O 1
ATOM 5289 N N . GLY B 1 164 ? -12.227 -3.701 0.23 1 97 164 GLY B N 1
ATOM 5290 C CA . GLY B 1 164 ? -12.047 -3.877 1.662 1 97 164 GLY B CA 1
ATOM 5291 C C . GLY B 1 164 ? -13.031 -4.867 2.268 1 97 164 GLY B C 1
ATOM 5292 O O . GLY B 1 164 ? -14 -5.258 1.621 1 97 164 GLY B O 1
ATOM 5293 N N . ILE B 1 165 ? -12.766 -5.273 3.496 1 98.06 165 ILE B N 1
ATOM 5294 C CA . ILE B 1 165 ? -13.625 -6.203 4.223 1 98.06 165 ILE B CA 1
ATOM 5295 C C . ILE B 1 165 ? -15.023 -5.609 4.367 1 98.06 165 ILE B C 1
ATOM 5297 O O . ILE B 1 165 ? -15.18 -4.457 4.777 1 98.06 165 ILE B O 1
ATOM 5301 N N . ALA B 1 166 ? -16.016 -6.391 4.098 1 96.38 166 ALA B N 1
ATOM 5302 C CA . ALA B 1 166 ? -17.391 -5.902 4.035 1 96.38 166 ALA B CA 1
ATOM 5303 C C . ALA B 1 166 ? -17.828 -5.328 5.379 1 96.38 166 ALA B C 1
ATOM 5305 O O . ALA B 1 166 ? -18.406 -4.238 5.441 1 96.38 166 ALA B O 1
ATOM 5306 N N . CYS B 1 167 ? -17.594 -6.023 6.438 1 98.06 167 CYS B N 1
ATOM 5307 C CA . CYS B 1 167 ? -18.078 -5.566 7.734 1 98.06 167 CYS B CA 1
ATOM 5308 C C . CYS B 1 167 ? -17.391 -4.273 8.148 1 98.06 167 CYS B C 1
ATOM 5310 O O . CYS B 1 167 ? -18 -3.436 8.828 1 98.06 167 CYS B O 1
ATOM 5312 N N . VAL B 1 168 ? -16.125 -4.102 7.777 1 98.81 168 VAL B N 1
ATOM 5313 C CA . VAL B 1 168 ? -15.422 -2.865 8.094 1 98.81 168 VAL B CA 1
ATOM 5314 C C . VAL B 1 168 ? -16.031 -1.703 7.316 1 98.81 168 VAL B C 1
ATOM 5316 O O . VAL B 1 168 ? -16.234 -0.619 7.867 1 98.81 168 VAL B O 1
ATOM 5319 N N . ARG B 1 169 ? -16.281 -1.883 5.996 1 98.75 169 ARG B N 1
ATOM 5320 C CA . ARG B 1 169 ? -16.922 -0.848 5.195 1 98.75 169 ARG B CA 1
ATOM 5321 C C . ARG B 1 169 ? -18.281 -0.477 5.77 1 98.75 169 ARG B C 1
ATOM 5323 O O . ARG B 1 169 ? -18.656 0.698 5.781 1 98.75 169 ARG B O 1
ATOM 5330 N N . GLU B 1 170 ? -19 -1.454 6.27 1 98.75 170 GLU B N 1
ATOM 5331 C CA . GLU B 1 170 ? -20.297 -1.213 6.91 1 98.75 170 GLU B CA 1
ATOM 5332 C C . GLU B 1 170 ? -20.141 -0.397 8.188 1 98.75 170 GLU B C 1
ATOM 5334 O O . GLU B 1 170 ? -20.938 0.494 8.469 1 98.75 170 GLU B O 1
ATOM 5339 N N . ASP B 1 171 ? -19.156 -0.708 8.945 1 98.81 171 ASP B N 1
ATOM 5340 C CA . ASP B 1 171 ? -18.906 0.044 10.164 1 98.81 171 ASP B CA 1
ATOM 5341 C C . ASP B 1 171 ? -18.516 1.487 9.852 1 98.81 171 ASP B C 1
ATOM 5343 O O . ASP B 1 171 ? -18.891 2.41 10.57 1 98.81 171 ASP B O 1
ATOM 5347 N N . VAL B 1 172 ? -17.734 1.694 8.781 1 98.88 172 VAL B N 1
ATOM 5348 C CA . VAL B 1 172 ? -17.391 3.049 8.359 1 98.88 172 VAL B CA 1
ATOM 5349 C C . VAL B 1 172 ? -18.656 3.797 7.949 1 98.88 172 VAL B C 1
ATOM 5351 O O . VAL B 1 172 ? -18.828 4.965 8.297 1 98.88 172 VAL B O 1
ATOM 5354 N N . ALA B 1 173 ? -19.516 3.123 7.234 1 98.88 173 ALA B N 1
ATOM 5355 C CA . ALA B 1 173 ? -20.766 3.742 6.84 1 98.88 173 ALA B CA 1
ATOM 5356 C C . ALA B 1 173 ? -21.578 4.18 8.062 1 98.88 173 ALA B C 1
ATOM 5358 O O . ALA B 1 173 ? -22.109 5.289 8.094 1 98.88 173 ALA B O 1
ATOM 5359 N N . ARG B 1 174 ? -21.656 3.338 9.055 1 98.69 174 ARG B N 1
ATOM 5360 C CA . ARG B 1 174 ? -22.391 3.666 10.273 1 98.69 174 ARG B CA 1
ATOM 5361 C C . ARG B 1 174 ? -21.719 4.82 11.016 1 98.69 174 ARG B C 1
ATOM 5363 O O . ARG B 1 174 ? -22.391 5.684 11.578 1 98.69 174 ARG B O 1
ATOM 5370 N N . PHE B 1 175 ? -20.469 4.773 11.109 1 98.62 175 PHE B N 1
ATOM 5371 C CA . PHE B 1 175 ? -19.719 5.855 11.727 1 98.62 175 PHE B CA 1
ATOM 5372 C C . PHE B 1 175 ? -20.047 7.191 11.07 1 98.62 175 PHE B C 1
ATOM 5374 O O . PHE B 1 175 ? -20.297 8.18 11.758 1 98.62 175 PHE B O 1
ATOM 5381 N N . LEU B 1 176 ? -19.984 7.199 9.695 1 98.81 176 LEU B N 1
ATOM 5382 C CA . LEU B 1 176 ? -20.281 8.414 8.945 1 98.81 176 LEU B CA 1
ATOM 5383 C C . LEU B 1 176 ? -21.703 8.891 9.203 1 98.81 176 LEU B C 1
ATOM 5385 O O . LEU B 1 176 ? -21.969 10.094 9.297 1 98.81 176 LEU B O 1
ATOM 5389 N N . GLU B 1 177 ? -22.578 7.953 9.273 1 98.56 177 GLU B N 1
ATOM 5390 C CA . GLU B 1 177 ? -23.969 8.297 9.57 1 98.56 177 GLU B CA 1
ATOM 5391 C C . GLU B 1 177 ? -24.094 8.914 10.953 1 98.56 177 GLU B C 1
ATOM 5393 O O . GLU B 1 177 ? -24.812 9.906 11.133 1 98.56 177 GLU B O 1
ATOM 5398 N N . ARG B 1 178 ? -23.453 8.367 11.922 1 97.81 178 ARG B N 1
ATOM 5399 C CA . ARG B 1 178 ? -23.484 8.922 13.273 1 97.81 178 ARG B CA 1
ATOM 5400 C C . ARG B 1 178 ? -22.859 10.312 13.312 1 97.81 178 ARG B C 1
ATOM 5402 O O . ARG B 1 178 ? -23.375 11.211 13.984 1 97.81 178 ARG B O 1
ATOM 5409 N N . ARG B 1 179 ? -21.828 10.516 12.617 1 97.19 179 ARG B N 1
ATOM 5410 C CA . ARG B 1 179 ? -21.094 11.781 12.625 1 97.19 179 ARG B CA 1
ATOM 5411 C C . ARG B 1 179 ? -21.891 12.875 11.914 1 97.19 179 ARG B C 1
ATOM 5413 O O . ARG B 1 179 ? -21.969 14.008 12.406 1 97.19 179 ARG B O 1
ATOM 5420 N N . ASP B 1 180 ? -22.453 12.508 10.734 1 97.81 180 ASP B N 1
ATOM 5421 C CA . ASP B 1 180 ? -23.031 13.523 9.859 1 97.81 180 ASP B CA 1
ATOM 5422 C C . ASP B 1 180 ? -24.547 13.539 9.945 1 97.81 180 ASP B C 1
ATOM 5424 O O . ASP B 1 180 ? -25.203 14.492 9.508 1 97.81 180 ASP B O 1
ATOM 5428 N N . GLY B 1 181 ? -25.156 12.508 10.453 1 97.44 181 GLY B N 1
ATOM 5429 C CA . GLY B 1 181 ? -26.609 12.383 10.453 1 97.44 181 GLY B CA 1
ATOM 5430 C C . GLY B 1 181 ? -27.172 12.039 9.094 1 97.44 181 GLY B C 1
ATOM 5431 O O . GLY B 1 181 ? -28.359 12.25 8.844 1 97.44 181 GLY B O 1
ATOM 5432 N N . ILE B 1 182 ? -26.297 11.641 8.172 1 97.25 182 ILE B N 1
ATOM 5433 C CA . ILE B 1 182 ? -26.656 11.289 6.805 1 97.25 182 ILE B CA 1
ATOM 5434 C C . ILE B 1 182 ? -26.234 9.844 6.523 1 97.25 182 ILE B C 1
ATOM 5436 O O . ILE B 1 182 ? -25.109 9.445 6.801 1 97.25 182 ILE B O 1
ATOM 5440 N N . ALA B 1 183 ? -27.172 9.109 5.965 1 97 183 ALA B N 1
ATOM 5441 C CA . ALA B 1 183 ? -26.859 7.715 5.648 1 97 183 ALA B CA 1
ATOM 5442 C C . ALA B 1 183 ? -25.688 7.625 4.684 1 97 183 ALA B C 1
ATOM 5444 O O . ALA B 1 183 ? -25.516 8.477 3.811 1 97 183 ALA B O 1
ATOM 5445 N N . ALA B 1 184 ? -24.875 6.633 4.875 1 98.25 184 ALA B N 1
ATOM 5446 C CA . ALA B 1 184 ? -23.75 6.328 3.979 1 98.25 184 ALA B CA 1
ATOM 5447 C C . ALA B 1 184 ? -23.875 4.914 3.416 1 98.25 184 ALA B C 1
ATOM 5449 O O . ALA B 1 184 ? -24.406 4.02 4.078 1 98.25 184 ALA B O 1
ATOM 5450 N N . ASN B 1 185 ? -23.422 4.746 2.188 1 98.06 185 ASN B N 1
ATOM 5451 C CA . ASN B 1 185 ? -23.453 3.459 1.5 1 98.06 185 ASN B CA 1
ATOM 5452 C C . ASN B 1 185 ? -22.094 2.764 1.554 1 98.06 185 ASN B C 1
ATOM 5454 O O . ASN B 1 185 ? -21.109 3.289 1.041 1 98.06 185 ASN B O 1
ATOM 5458 N N . ALA B 1 186 ? -22.031 1.54 2.105 1 98.12 186 ALA B N 1
ATOM 5459 C CA . ALA B 1 186 ? -20.797 0.771 2.232 1 98.12 186 ALA B CA 1
ATOM 5460 C C . ALA B 1 186 ? -20.156 0.546 0.869 1 98.12 186 ALA B C 1
ATOM 5462 O O . ALA B 1 186 ? -18.922 0.447 0.767 1 98.12 186 ALA B O 1
ATOM 5463 N N . ASP B 1 187 ? -20.922 0.523 -0.207 1 96.44 187 ASP B N 1
ATOM 5464 C CA . ASP B 1 187 ? -20.406 0.288 -1.555 1 96.44 187 ASP B CA 1
ATOM 5465 C C . ASP B 1 187 ? -19.656 1.509 -2.076 1 96.44 187 ASP B C 1
ATOM 5467 O O . ASP B 1 187 ? -18.953 1.423 -3.08 1 96.44 187 ASP B O 1
ATOM 5471 N N . ASP B 1 188 ? -19.781 2.633 -1.37 1 98.12 188 ASP B N 1
ATOM 5472 C CA . ASP B 1 188 ? -19.094 3.85 -1.775 1 98.12 188 ASP B CA 1
ATOM 5473 C C . ASP B 1 188 ? -17.828 4.074 -0.928 1 98.12 188 ASP B C 1
ATOM 5475 O O . ASP B 1 188 ? -17.188 5.117 -1.036 1 98.12 188 ASP B O 1
ATOM 5479 N N . ILE B 1 189 ? -17.625 3.115 -0.058 1 98.69 189 ILE B N 1
ATOM 5480 C CA . ILE B 1 189 ? -16.469 3.209 0.837 1 98.69 189 ILE B CA 1
ATOM 5481 C C . ILE B 1 189 ? -15.359 2.279 0.351 1 98.69 189 ILE B C 1
ATOM 5483 O O . ILE B 1 189 ? -15.609 1.104 0.065 1 98.69 189 ILE B O 1
ATOM 5487 N N . TYR B 1 190 ? -14.18 2.795 0.211 1 98.62 190 TYR B N 1
ATOM 5488 C CA . TYR B 1 190 ? -12.992 2.049 -0.175 1 98.62 190 TYR B CA 1
ATOM 5489 C C . TYR B 1 190 ? -11.938 2.104 0.923 1 98.62 190 TYR B C 1
ATOM 5491 O O . TYR B 1 190 ? -11.5 3.188 1.322 1 98.62 190 TYR B O 1
ATOM 5499 N N . LEU B 1 191 ? -11.562 0.95 1.458 1 98.69 191 LEU B N 1
ATOM 5500 C CA . LEU B 1 191 ? -10.453 0.896 2.406 1 98.69 191 LEU B CA 1
ATOM 5501 C C . LEU B 1 191 ? -9.117 0.992 1.686 1 98.69 191 LEU B C 1
ATOM 5503 O O . LEU B 1 191 ? -8.961 0.473 0.578 1 98.69 191 LEU B O 1
ATOM 5507 N N . CYS B 1 192 ? -8.172 1.719 2.326 1 97.25 192 CYS B N 1
ATOM 5508 C CA . CYS B 1 192 ? -6.918 2.061 1.663 1 97.25 192 CYS B CA 1
ATOM 5509 C C . CYS B 1 192 ? -5.73 1.809 2.582 1 97.25 192 CYS B C 1
ATOM 5511 O O . CYS B 1 192 ? -5.887 1.745 3.803 1 97.25 192 CYS B O 1
ATOM 5513 N N . THR B 1 193 ? -4.543 1.688 1.984 1 97.06 193 THR B N 1
ATOM 5514 C CA . THR B 1 193 ? -3.289 1.716 2.73 1 97.06 193 THR B CA 1
ATOM 5515 C C . THR B 1 193 ? -2.918 3.146 3.111 1 97.06 193 THR B C 1
ATOM 5517 O O . THR B 1 193 ? -2.072 3.768 2.465 1 97.06 193 THR B O 1
ATOM 5520 N N . GLY B 1 194 ? -3.488 3.578 4.152 1 96.19 194 GLY B N 1
ATOM 5521 C CA . GLY B 1 194 ? -3.457 5 4.465 1 96.19 194 GLY B CA 1
ATOM 5522 C C . GLY B 1 194 ? -4.316 5.832 3.533 1 96.19 194 GLY B C 1
ATOM 5523 O O . GLY B 1 194 ? -4.668 5.387 2.439 1 96.19 194 GLY B O 1
ATOM 5524 N N . ALA B 1 195 ? -4.605 7.016 3.984 1 97.12 195 ALA B N 1
ATOM 5525 C CA . ALA B 1 195 ? -5.316 7.93 3.094 1 97.12 195 ALA B CA 1
ATOM 5526 C C . ALA B 1 195 ? -4.477 8.266 1.866 1 97.12 195 ALA B C 1
ATOM 5528 O O . ALA B 1 195 ? -5.016 8.602 0.811 1 97.12 195 ALA B O 1
ATOM 5529 N N . SER B 1 196 ? -3.174 8.102 1.97 1 96.12 196 SER B N 1
ATOM 5530 C CA . SER B 1 196 ? -2.248 8.398 0.883 1 96.12 196 SER B CA 1
ATOM 5531 C C . SER B 1 196 ? -2.566 7.57 -0.357 1 96.12 196 SER B C 1
ATOM 5533 O O . SER B 1 196 ? -2.541 8.086 -1.478 1 96.12 196 SER B O 1
ATOM 5535 N N . GLU B 1 197 ? -2.881 6.301 -0.156 1 95.81 197 GLU B N 1
ATOM 5536 C CA . GLU B 1 197 ? -3.23 5.469 -1.304 1 95.81 197 GLU B CA 1
ATOM 5537 C C . GLU B 1 197 ? -4.527 5.945 -1.954 1 95.81 197 GLU B C 1
ATOM 5539 O O . GLU B 1 197 ? -4.672 5.887 -3.176 1 95.81 197 GLU B O 1
ATOM 5544 N N . GLY B 1 198 ? -5.484 6.355 -1.13 1 97.31 198 GLY B N 1
ATOM 5545 C CA . GLY B 1 198 ? -6.719 6.914 -1.664 1 97.31 198 GLY B CA 1
ATOM 5546 C C . GLY B 1 198 ? -6.492 8.125 -2.549 1 97.31 198 GLY B C 1
ATOM 5547 O O . GLY B 1 198 ? -7.062 8.219 -3.637 1 97.31 198 GLY B O 1
ATOM 5548 N N . VAL B 1 199 ? -5.637 8.992 -2.117 1 97.69 199 VAL B N 1
ATOM 5549 C CA . VAL B 1 199 ? -5.301 10.195 -2.869 1 97.69 199 VAL B CA 1
ATOM 5550 C C . VAL B 1 199 ? -4.703 9.812 -4.219 1 97.69 199 VAL B C 1
ATOM 5552 O O . VAL B 1 199 ? -5.133 10.312 -5.262 1 97.69 199 VAL B O 1
ATOM 5555 N N . VAL B 1 200 ? -3.771 8.961 -4.215 1 95.75 200 VAL B N 1
ATOM 5556 C CA . VAL B 1 200 ? -3.08 8.57 -5.438 1 95.75 200 VAL B CA 1
ATOM 5557 C C . VAL B 1 200 ? -4.059 7.887 -6.391 1 95.75 200 VAL B C 1
ATOM 5559 O O . VAL B 1 200 ? -4.043 8.148 -7.598 1 95.75 200 VAL B O 1
ATOM 5562 N N . THR B 1 201 ? -4.879 7.023 -5.848 1 96.12 201 THR B N 1
ATOM 5563 C CA . THR B 1 201 ? -5.879 6.332 -6.648 1 96.12 201 THR B CA 1
ATOM 5564 C C . THR B 1 201 ? -6.824 7.328 -7.316 1 96.12 201 THR B C 1
ATOM 5566 O O . THR B 1 201 ? -7.117 7.211 -8.508 1 96.12 201 THR B O 1
ATOM 5569 N N . LEU B 1 202 ? -7.27 8.266 -6.566 1 97.31 202 LEU B N 1
ATOM 5570 C CA . LEU B 1 202 ? -8.172 9.289 -7.098 1 97.31 202 LEU B CA 1
ATOM 5571 C C . LEU B 1 202 ? -7.492 10.086 -8.203 1 97.31 202 LEU B C 1
ATOM 5573 O O . LEU B 1 202 ? -8.094 10.344 -9.25 1 97.31 202 LEU B O 1
ATOM 5577 N N . LEU B 1 203 ? -6.301 10.461 -7.957 1 96.94 203 LEU B N 1
ATOM 5578 C CA . LEU B 1 203 ? -5.59 11.266 -8.945 1 96.94 203 LEU B CA 1
ATOM 5579 C C . LEU B 1 203 ? -5.344 10.461 -10.219 1 96.94 203 LEU B C 1
ATOM 5581 O O . LEU B 1 203 ? -5.422 11.008 -11.328 1 96.94 203 LEU B O 1
ATOM 5585 N N . LYS B 1 204 ? -5.062 9.203 -10.094 1 94.31 204 LYS B N 1
ATOM 5586 C CA . LYS B 1 204 ? -4.922 8.336 -11.258 1 94.31 204 LYS B CA 1
ATOM 5587 C C . LYS B 1 204 ? -6.211 8.305 -12.07 1 94.31 204 LYS B C 1
ATOM 5589 O O . LYS B 1 204 ? -6.168 8.266 -13.305 1 94.31 204 LYS B O 1
ATOM 5594 N N . LEU B 1 205 ? -7.246 8.242 -11.359 1 94.69 205 LEU B N 1
ATOM 5595 C CA . LEU B 1 205 ? -8.555 8.195 -12 1 94.69 205 LEU B CA 1
ATOM 5596 C C . LEU B 1 205 ? -8.859 9.492 -12.727 1 94.69 205 LEU B C 1
ATOM 5598 O O . LEU B 1 205 ? -9.422 9.484 -13.828 1 94.69 205 LEU B O 1
ATOM 5602 N N . LEU B 1 206 ? -8.461 10.602 -12.188 1 93.88 206 LEU B N 1
ATOM 5603 C CA . LEU B 1 206 ? -8.891 11.938 -12.594 1 93.88 206 LEU B CA 1
ATOM 5604 C C . LEU B 1 206 ? -7.98 12.492 -13.688 1 93.88 206 LEU B C 1
ATOM 5606 O O . LEU B 1 206 ? -8.43 13.242 -14.555 1 93.88 206 LEU B O 1
ATOM 5610 N N . VAL B 1 207 ? -6.695 12.18 -13.664 1 89.31 207 VAL B N 1
ATOM 5611 C CA . VAL B 1 207 ? -5.715 12.891 -14.477 1 89.31 207 VAL B CA 1
ATOM 5612 C C . VAL B 1 207 ? -5.438 12.102 -15.758 1 89.31 207 VAL B C 1
ATOM 5614 O O . VAL B 1 207 ? -5.363 10.875 -15.727 1 89.31 207 VAL B O 1
ATOM 5617 N N . SER B 1 208 ? -5.488 12.797 -16.875 1 78.31 208 SER B N 1
ATOM 5618 C CA . SER B 1 208 ? -5.203 12.211 -18.172 1 78.31 208 SER B CA 1
ATOM 5619 C C . SER B 1 208 ? -4.062 12.938 -18.875 1 78.31 208 SER B C 1
ATOM 5621 O O . SER B 1 208 ? -3.949 14.164 -18.781 1 78.31 208 SER B O 1
ATOM 5623 N N . ASN B 1 209 ? -3.066 12.227 -19.234 1 65.31 209 ASN B N 1
ATOM 5624 C CA . ASN B 1 209 ? -2.01 12.875 -20 1 65.31 209 ASN B CA 1
ATOM 5625 C C . ASN B 1 209 ? -2.15 12.602 -21.5 1 65.31 209 ASN B C 1
ATOM 5627 O O . ASN B 1 209 ? -1.26 12.93 -22.281 1 65.31 209 ASN B O 1
ATOM 5631 N N . GLY B 1 210 ? -3.01 11.922 -21.875 1 58.88 210 GLY B N 1
ATOM 5632 C CA . GLY B 1 210 ? -3.082 11.484 -23.266 1 58.88 210 GLY B CA 1
ATOM 5633 C C . GLY B 1 210 ? -3.619 12.547 -24.203 1 58.88 210 GLY B C 1
ATOM 5634 O O . GLY B 1 210 ? -3.449 12.445 -25.422 1 58.88 210 GLY B O 1
ATOM 5635 N N . GLY B 1 211 ? -4.238 13.461 -23.672 1 59.16 211 GLY B N 1
ATOM 5636 C CA . GLY B 1 211 ? -4.816 14.398 -24.625 1 59.16 211 GLY B CA 1
ATOM 5637 C C . GLY B 1 211 ? -3.898 15.562 -24.953 1 59.16 211 GLY B C 1
ATOM 5638 O O . GLY B 1 211 ? -2.713 15.539 -24.625 1 59.16 211 GLY B O 1
ATOM 5639 N N . ARG B 1 212 ? -4.336 16.438 -25.812 1 60.47 212 ARG B N 1
ATOM 5640 C CA . ARG B 1 212 ? -3.652 17.641 -26.297 1 60.47 212 ARG B CA 1
ATOM 5641 C C . ARG B 1 212 ? -3.285 18.562 -25.141 1 60.47 212 ARG B C 1
ATOM 5643 O O . ARG B 1 212 ? -2.35 19.359 -25.25 1 60.47 212 ARG B O 1
ATOM 5650 N N . VAL B 1 213 ? -4.031 18.266 -23.984 1 79.94 213 VAL B N 1
ATOM 5651 C CA . VAL B 1 213 ? -3.756 19.156 -22.875 1 79.94 213 VAL B CA 1
ATOM 5652 C C . VAL B 1 213 ? -3.615 18.359 -21.578 1 79.94 213 VAL B C 1
ATOM 5654 O O . VAL B 1 213 ? -4.336 17.391 -21.359 1 79.94 213 VAL B O 1
ATOM 5657 N N . ARG B 1 214 ? -2.654 18.734 -20.734 1 88.19 214 ARG B N 1
ATOM 5658 C CA . ARG B 1 214 ? -2.424 18.094 -19.438 1 88.19 214 ARG B CA 1
ATOM 5659 C C . ARG B 1 214 ? -3.545 18.438 -18.453 1 88.19 214 ARG B C 1
ATOM 5661 O O . ARG B 1 214 ? -4.133 19.516 -18.531 1 88.19 214 ARG B O 1
ATOM 5668 N N . SER B 1 215 ? -3.846 17.516 -17.656 1 93.94 215 SER B N 1
ATOM 5669 C CA . SER B 1 215 ? -4.793 17.781 -16.578 1 93.94 215 SER B CA 1
ATOM 5670 C C . SER B 1 215 ? -4.137 18.562 -15.438 1 93.94 215 SER B C 1
ATOM 5672 O O . SER B 1 215 ? -2.916 18.516 -15.273 1 93.94 215 SER B O 1
ATOM 5674 N N . GLY B 1 216 ? -4.965 19.328 -14.758 1 95.81 216 GLY B N 1
ATOM 5675 C CA . GLY B 1 216 ? -4.492 20.062 -13.586 1 95.81 216 GLY B CA 1
ATOM 5676 C C . GLY B 1 216 ? -5.352 19.828 -12.359 1 95.81 216 GLY B C 1
ATOM 5677 O O . GLY B 1 216 ? -6.535 19.516 -12.469 1 95.81 216 GLY B O 1
ATOM 5678 N N . VAL B 1 217 ? -4.738 19.938 -11.219 1 97.69 217 VAL B N 1
ATOM 5679 C CA . VAL B 1 217 ? -5.438 19.797 -9.945 1 97.69 217 VAL B CA 1
ATOM 5680 C C . VAL B 1 217 ? -5.086 20.984 -9.047 1 97.69 217 VAL B C 1
ATOM 5682 O O . VAL B 1 217 ? -3.91 21.297 -8.852 1 97.69 217 VAL B O 1
ATOM 5685 N N . LEU B 1 218 ? -6.137 21.641 -8.523 1 98.56 218 LEU B N 1
ATOM 5686 C CA . LEU B 1 218 ? -5.934 22.734 -7.566 1 98.56 218 LEU B CA 1
ATOM 5687 C C . LEU B 1 218 ? -5.562 22.172 -6.195 1 98.56 218 LEU B C 1
ATOM 5689 O O . LEU B 1 218 ? -6.281 21.344 -5.641 1 98.56 218 LEU B O 1
ATOM 5693 N N . ILE B 1 219 ? -4.438 22.609 -5.68 1 98.38 219 ILE B N 1
ATOM 5694 C CA . ILE B 1 219 ? -4.016 22.219 -4.344 1 98.38 219 ILE B CA 1
ATOM 5695 C C . ILE B 1 219 ? -3.641 23.453 -3.529 1 98.38 219 ILE B C 1
ATOM 5697 O O . ILE B 1 219 ? -3.238 24.469 -4.09 1 98.38 219 ILE B O 1
ATOM 5701 N N . PRO B 1 220 ? -3.76 23.359 -2.252 1 98.5 220 PRO B N 1
ATOM 5702 C CA . PRO B 1 220 ? -3.436 24.531 -1.436 1 98.5 220 PRO B CA 1
ATOM 5703 C C . PRO B 1 220 ? -1.936 24.797 -1.361 1 98.5 220 PRO B C 1
ATOM 5705 O O . PRO B 1 220 ? -1.131 23.875 -1.469 1 98.5 220 PRO B O 1
ATOM 5708 N N . ILE B 1 221 ? -1.601 26.047 -1.21 1 98.5 221 ILE B N 1
ATOM 5709 C CA . ILE B 1 221 ? -0.257 26.516 -0.894 1 98.5 221 ILE B CA 1
ATOM 5710 C C . ILE B 1 221 ? -0.29 27.359 0.383 1 98.5 221 ILE B C 1
ATOM 5712 O O . ILE B 1 221 ? -0.98 28.375 0.447 1 98.5 221 ILE B O 1
ATOM 5716 N N . PRO B 1 222 ? 0.418 26.984 1.402 1 98.06 222 PRO B N 1
ATOM 5717 C CA . PRO B 1 222 ? 1.312 25.828 1.425 1 98.06 222 PRO B CA 1
ATOM 5718 C C . PRO B 1 222 ? 0.567 24.5 1.269 1 98.06 222 PRO B C 1
ATOM 5720 O O . PRO B 1 222 ? -0.611 24.406 1.625 1 98.06 222 PRO B O 1
ATOM 5723 N N . GLN B 1 223 ? 1.244 23.531 0.711 1 97.25 223 GLN B N 1
ATOM 5724 C CA . GLN B 1 223 ? 0.648 22.266 0.322 1 97.25 223 GLN B CA 1
ATOM 5725 C C . GLN B 1 223 ? 1.04 21.156 1.293 1 97.25 223 GLN B C 1
ATOM 5727 O O . GLN B 1 223 ? 1.876 21.359 2.174 1 97.25 223 GLN B O 1
ATOM 5732 N N . TYR B 1 224 ? 0.426 19.984 1.122 1 95.25 224 TYR B N 1
ATOM 5733 C CA . TYR B 1 224 ? 0.956 18.688 1.567 1 95.25 224 TYR B CA 1
ATOM 5734 C C . TYR B 1 224 ? 1.663 17.969 0.427 1 95.25 224 TYR B C 1
ATOM 5736 O O . TYR B 1 224 ? 1.038 17.625 -0.576 1 95.25 224 TYR B O 1
ATOM 5744 N N . PRO B 1 225 ? 2.904 17.641 0.548 1 93.19 225 PRO B N 1
ATOM 5745 C CA . PRO B 1 225 ? 3.768 17.281 -0.581 1 93.19 225 PRO B CA 1
ATOM 5746 C C . PRO B 1 225 ? 3.328 15.992 -1.273 1 93.19 225 PRO B C 1
ATOM 5748 O O . PRO B 1 225 ? 3.723 15.734 -2.414 1 93.19 225 PRO B O 1
ATOM 5751 N N . LEU B 1 226 ? 2.518 15.164 -0.698 1 94.12 226 LEU B N 1
ATOM 5752 C CA . LEU B 1 226 ? 1.992 13.977 -1.357 1 94.12 226 LEU B CA 1
ATOM 5753 C C . LEU B 1 226 ? 1.308 14.344 -2.67 1 94.12 226 LEU B C 1
ATOM 5755 O O . LEU B 1 226 ? 1.469 13.641 -3.674 1 94.12 226 LEU B O 1
ATOM 5759 N N . TYR B 1 227 ? 0.545 15.375 -2.701 1 96.25 227 TYR B N 1
ATOM 5760 C CA . TYR B 1 227 ? -0.231 15.766 -3.875 1 96.25 227 TYR B CA 1
ATOM 5761 C C . TYR B 1 227 ? 0.684 16.188 -5.016 1 96.25 227 TYR B C 1
ATOM 5763 O O . TYR B 1 227 ? 0.538 15.719 -6.148 1 96.25 227 TYR B O 1
ATOM 5771 N N . SER B 1 228 ? 1.652 17.094 -4.707 1 94.62 228 SER B N 1
ATOM 5772 C CA . SER B 1 228 ? 2.559 17.531 -5.762 1 94.62 228 SER B CA 1
ATOM 5773 C C . SER B 1 228 ? 3.408 16.391 -6.285 1 94.62 228 SER B C 1
ATOM 5775 O O . SER B 1 228 ? 3.656 16.281 -7.488 1 94.62 228 SER B O 1
ATOM 5777 N N . ALA B 1 229 ? 3.812 15.555 -5.371 1 93.56 229 ALA B N 1
ATOM 5778 C CA . ALA B 1 229 ? 4.605 14.398 -5.785 1 93.56 229 ALA B CA 1
ATOM 5779 C C . ALA B 1 229 ? 3.801 13.484 -6.695 1 93.56 229 ALA B C 1
ATOM 5781 O O . ALA B 1 229 ? 4.297 13.039 -7.734 1 93.56 229 ALA B O 1
ATOM 5782 N N . ALA B 1 230 ? 2.602 13.148 -6.312 1 93.94 230 ALA B N 1
ATOM 5783 C CA . ALA B 1 230 ? 1.742 12.273 -7.105 1 93.94 230 ALA B CA 1
ATOM 5784 C C . ALA B 1 230 ? 1.445 12.891 -8.469 1 93.94 230 ALA B C 1
ATOM 5786 O O . ALA B 1 230 ? 1.434 12.188 -9.484 1 93.94 230 ALA B O 1
ATOM 5787 N N . LEU B 1 231 ? 1.188 14.172 -8.531 1 94.62 231 LEU B N 1
ATOM 5788 C CA . LEU B 1 231 ? 0.904 14.852 -9.789 1 94.62 231 LEU B CA 1
ATOM 5789 C C . LEU B 1 231 ? 2.119 14.828 -10.711 1 94.62 231 LEU B C 1
ATOM 5791 O O . LEU B 1 231 ? 1.98 14.656 -11.922 1 94.62 231 LEU B O 1
ATOM 5795 N N . SER B 1 232 ? 3.279 14.984 -10.102 1 91.56 232 SER B N 1
ATOM 5796 C CA . SER B 1 232 ? 4.508 14.883 -10.883 1 91.56 232 SER B CA 1
ATOM 5797 C C . SER B 1 232 ? 4.684 13.484 -11.461 1 91.56 232 SER B C 1
ATOM 5799 O O . SER B 1 232 ? 5.031 13.336 -12.641 1 91.56 232 SER B O 1
ATOM 5801 N N . GLU B 1 233 ? 4.438 12.492 -10.672 1 89.5 233 GLU B N 1
ATOM 5802 C CA . GLU B 1 233 ? 4.531 11.102 -11.125 1 89.5 233 GLU B CA 1
ATOM 5803 C C . GLU B 1 233 ? 3.592 10.836 -12.297 1 89.5 233 GLU B C 1
ATOM 5805 O O . GLU B 1 233 ? 3.904 10.039 -13.18 1 89.5 233 GLU B O 1
ATOM 5810 N N . LEU B 1 234 ? 2.463 11.539 -12.242 1 90 234 LEU B N 1
ATOM 5811 C CA . LEU B 1 234 ? 1.43 11.289 -13.242 1 90 234 LEU B CA 1
ATOM 5812 C C . LEU B 1 234 ? 1.575 12.242 -14.422 1 90 234 LEU B C 1
ATOM 5814 O O . LEU B 1 234 ? 0.79 12.188 -15.367 1 90 234 LEU B O 1
ATOM 5818 N N . GLY B 1 235 ? 2.535 13.18 -14.359 1 88.12 235 GLY B N 1
ATOM 5819 C CA . GLY B 1 235 ? 2.746 14.148 -15.43 1 88.12 235 GLY B CA 1
ATOM 5820 C C . GLY B 1 235 ? 1.644 15.188 -15.516 1 88.12 235 GLY B C 1
ATOM 5821 O O . GLY B 1 235 ? 1.364 15.711 -16.594 1 88.12 235 GLY B O 1
ATOM 5822 N N . ALA B 1 236 ? 0.97 15.453 -14.422 1 92.56 236 ALA B N 1
ATOM 5823 C CA . ALA B 1 236 ? -0.108 16.438 -14.367 1 92.56 236 ALA B CA 1
ATOM 5824 C C . ALA B 1 236 ? 0.389 17.766 -13.789 1 92.56 236 ALA B C 1
ATOM 5826 O O . ALA B 1 236 ? 1.493 17.828 -13.242 1 92.56 236 ALA B O 1
ATOM 5827 N N . GLU B 1 237 ? -0.422 18.75 -13.945 1 94.31 237 GLU B N 1
ATOM 5828 C CA . GLU B 1 237 ? -0.029 20.078 -13.5 1 94.31 237 GLU B CA 1
ATOM 5829 C C . GLU B 1 237 ? -0.577 20.375 -12.102 1 94.31 237 GLU B C 1
ATOM 5831 O O . GLU B 1 237 ? -1.746 20.109 -11.82 1 94.31 237 GLU B O 1
ATOM 5836 N N . GLN B 1 238 ? 0.294 20.859 -11.305 1 95.69 238 GLN B N 1
ATOM 5837 C CA . GLN B 1 238 ? -0.114 21.359 -9.992 1 95.69 238 GLN B CA 1
ATOM 5838 C C . GLN B 1 238 ? -0.592 22.797 -10.086 1 95.69 238 GLN B C 1
ATOM 5840 O O . GLN B 1 238 ? 0.141 23.672 -10.555 1 95.69 238 GLN B O 1
ATOM 5845 N N . LEU B 1 239 ? -1.799 23.078 -9.727 1 97.88 239 LEU B N 1
ATOM 5846 C CA . LEU B 1 239 ? -2.369 24.422 -9.688 1 97.88 239 LEU B CA 1
ATOM 5847 C C . LEU B 1 239 ? -2.496 24.922 -8.242 1 97.88 239 LEU B C 1
ATOM 5849 O O . LEU B 1 239 ? -3.553 24.766 -7.625 1 97.88 239 LEU B O 1
ATOM 5853 N N . GLY B 1 240 ? -1.473 25.578 -7.797 1 98.06 240 GLY B N 1
ATOM 5854 C CA . GLY B 1 240 ? -1.438 26.016 -6.41 1 98.06 240 GLY B CA 1
ATOM 5855 C C . GLY B 1 240 ? -2.281 27.25 -6.148 1 98.06 240 GLY B C 1
ATOM 5856 O O . GLY B 1 240 ? -2.102 28.281 -6.801 1 98.06 240 GLY B O 1
ATOM 5857 N N . TYR B 1 241 ? -3.203 27.141 -5.203 1 98.5 241 TYR B N 1
ATOM 5858 C CA . TYR B 1 241 ? -3.896 28.328 -4.723 1 98.5 241 TYR B CA 1
ATOM 5859 C C . TYR B 1 241 ? -3.408 28.734 -3.334 1 98.5 241 TYR B C 1
ATOM 5861 O O . TYR B 1 241 ? -3.281 27.875 -2.449 1 98.5 241 TYR B O 1
ATOM 5869 N N . GLU B 1 242 ? -3.203 29.969 -3.092 1 98.25 242 GLU B N 1
ATOM 5870 C CA . GLU B 1 242 ? -2.623 30.453 -1.839 1 98.25 242 GLU B CA 1
ATOM 5871 C C . GLU B 1 242 ? -3.691 30.609 -0.761 1 98.25 242 GLU B C 1
ATOM 5873 O O . GLU B 1 242 ? -4.734 31.219 -1.001 1 98.25 242 GLU B O 1
ATOM 5878 N N . LEU B 1 243 ? -3.424 30 0.353 1 98.31 243 LEU B N 1
ATOM 5879 C CA . LEU B 1 243 ? -4.215 30.328 1.535 1 98.31 243 LEU B CA 1
ATOM 5880 C C . LEU B 1 243 ? -3.832 31.688 2.096 1 98.31 243 LEU B C 1
ATOM 5882 O O . LEU B 1 243 ? -2.676 32.094 1.99 1 98.31 243 LEU B O 1
ATOM 5886 N N . ASP B 1 244 ? -4.805 32.344 2.713 1 97.62 244 ASP B N 1
ATOM 5887 C CA . ASP B 1 244 ? -4.59 33.688 3.182 1 97.62 244 ASP B CA 1
ATOM 5888 C C . ASP B 1 244 ? -4.02 33.719 4.598 1 97.62 244 ASP B C 1
ATOM 5890 O O . ASP B 1 244 ? -4.77 33.688 5.574 1 97.62 244 ASP B O 1
ATOM 5894 N N . GLU B 1 245 ? -2.768 33.875 4.758 1 97.81 245 GLU B N 1
ATOM 5895 C CA . GLU B 1 245 ? -2.084 33.875 6.051 1 97.81 245 GLU B CA 1
ATOM 5896 C C . GLU B 1 245 ? -2.574 35 6.93 1 97.81 245 GLU B C 1
ATOM 5898 O O . GLU B 1 245 ? -2.654 34.875 8.148 1 97.81 245 GLU B O 1
ATOM 5903 N N . GLY B 1 246 ? -2.875 36.188 6.371 1 97.06 246 GLY B N 1
ATOM 5904 C CA . GLY B 1 246 ? -3.334 37.344 7.105 1 97.06 246 GLY B CA 1
ATOM 5905 C C . GLY B 1 246 ? -4.715 37.156 7.707 1 97.06 246 GLY B C 1
ATOM 5906 O O . GLY B 1 246 ? -5.109 37.906 8.602 1 97.06 246 GLY B O 1
ATOM 5907 N N . ARG B 1 247 ? -5.371 36.219 7.23 1 96.31 247 ARG B N 1
ATOM 5908 C CA . ARG B 1 247 ? -6.695 35.906 7.754 1 96.31 247 ARG B CA 1
ATOM 5909 C C . ARG B 1 247 ? -6.746 34.5 8.289 1 96.31 247 ARG B C 1
ATOM 5911 O O . ARG B 1 247 ? -7.68 33.75 8 1 96.31 247 ARG B O 1
ATOM 5918 N N . GLY B 1 248 ? -5.684 34.062 8.914 1 95.62 248 GLY B N 1
ATOM 5919 C CA . GLY B 1 248 ? -5.637 32.75 9.578 1 95.62 248 GLY B CA 1
ATOM 5920 C C . GLY B 1 248 ? -5.621 31.594 8.602 1 95.62 248 GLY B C 1
ATOM 5921 O O . GLY B 1 248 ? -6.277 30.578 8.836 1 95.62 248 GLY B O 1
ATOM 5922 N N . TRP B 1 249 ? -5.047 31.766 7.438 1 97.69 249 TRP B N 1
ATOM 5923 C CA . TRP B 1 249 ? -4.93 30.766 6.383 1 97.69 249 TRP B CA 1
ATOM 5924 C C . TRP B 1 249 ? -6.297 30.438 5.793 1 97.69 249 TRP B C 1
ATOM 5926 O O . TRP B 1 249 ? -6.547 29.281 5.402 1 97.69 249 TRP B O 1
ATOM 5936 N N . ALA B 1 250 ? -7.164 31.359 5.723 1 95.5 250 ALA B N 1
ATOM 5937 C CA . ALA B 1 250 ? -8.5 31.172 5.172 1 95.5 250 ALA B CA 1
ATOM 5938 C C . ALA B 1 250 ? -8.438 30.859 3.678 1 95.5 250 ALA B C 1
ATOM 5940 O O . ALA B 1 250 ? -7.562 31.359 2.971 1 95.5 250 ALA B O 1
ATOM 5941 N N . LEU B 1 251 ? -9.344 30.031 3.283 1 96.88 251 LEU B N 1
ATOM 5942 C CA . LEU B 1 251 ? -9.531 29.75 1.864 1 96.88 251 LEU B CA 1
ATOM 5943 C C . LEU B 1 251 ? -10.438 30.797 1.223 1 96.88 251 LEU B C 1
ATOM 5945 O O . LEU B 1 251 ? -11.531 31.062 1.724 1 96.88 251 LEU B O 1
ATOM 5949 N N . ASP B 1 252 ? -9.969 31.438 0.152 1 95.62 252 ASP B N 1
ATOM 5950 C CA . ASP B 1 252 ? -10.695 32.469 -0.557 1 95.62 252 ASP B CA 1
ATOM 5951 C C . ASP B 1 252 ? -11.062 32.031 -1.972 1 95.62 252 ASP B C 1
ATOM 5953 O O . ASP B 1 252 ? -10.18 31.766 -2.793 1 95.62 252 ASP B O 1
ATOM 5957 N N . VAL B 1 253 ? -12.305 32.062 -2.295 1 97.25 253 VAL B N 1
ATOM 5958 C CA . VAL B 1 253 ? -12.789 31.594 -3.59 1 97.25 253 VAL B CA 1
ATOM 5959 C C . VAL B 1 253 ? -12.281 32.5 -4.695 1 97.25 253 VAL B C 1
ATOM 5961 O O . VAL B 1 253 ? -12.078 32.062 -5.832 1 97.25 253 VAL B O 1
ATOM 5964 N N . ARG B 1 254 ? -12.055 33.781 -4.441 1 97.31 254 ARG B N 1
ATOM 5965 C CA . ARG B 1 254 ? -11.484 34.688 -5.434 1 97.31 254 ARG B CA 1
ATOM 5966 C C . ARG B 1 254 ? -10.109 34.219 -5.891 1 97.31 254 ARG B C 1
ATOM 5968 O O . ARG B 1 254 ? -9.766 34.344 -7.066 1 97.31 254 ARG B O 1
ATOM 5975 N N . GLU B 1 255 ? -9.367 33.719 -4.953 1 97.94 255 GLU B N 1
ATOM 5976 C CA . GLU B 1 255 ? -8.07 33.156 -5.285 1 97.94 255 GLU B CA 1
ATOM 5977 C C . GLU B 1 255 ? -8.227 31.906 -6.16 1 97.94 255 GLU B C 1
ATOM 5979 O O . GLU B 1 255 ? -7.457 31.703 -7.102 1 97.94 255 GLU B O 1
ATOM 5984 N N . LEU B 1 256 ? -9.211 31.078 -5.887 1 98.5 256 LEU B N 1
ATOM 5985 C CA . LEU B 1 256 ? -9.5 29.906 -6.707 1 98.5 256 LEU B CA 1
ATOM 5986 C C . LEU B 1 256 ? -9.844 30.312 -8.141 1 98.5 256 LEU B C 1
ATOM 5988 O O . LEU B 1 256 ? -9.359 29.719 -9.094 1 98.5 256 LEU B O 1
ATOM 5992 N N . ARG B 1 257 ? -10.672 31.312 -8.25 1 97.94 257 ARG B N 1
ATOM 5993 C CA . ARG B 1 257 ? -11.07 31.812 -9.562 1 97.94 257 ARG B CA 1
ATOM 5994 C C . ARG B 1 257 ? -9.867 32.344 -10.336 1 97.94 257 ARG B C 1
ATOM 5996 O O . ARG B 1 257 ? -9.75 32.125 -11.539 1 97.94 257 ARG B O 1
ATOM 6003 N N . ARG B 1 258 ? -9.031 33.031 -9.648 1 97.69 258 ARG B N 1
ATOM 6004 C CA . ARG B 1 258 ? -7.828 33.562 -10.266 1 97.69 258 ARG B CA 1
ATOM 6005 C C . ARG B 1 258 ? -6.941 32.469 -10.805 1 97.69 258 ARG B C 1
ATOM 6007 O O . ARG B 1 258 ? -6.504 32.5 -11.953 1 97.69 258 ARG B O 1
ATOM 6014 N N . VAL B 1 259 ? -6.68 31.484 -10.016 1 97.94 259 VAL B N 1
ATOM 6015 C CA . VAL B 1 259 ? -5.812 30.375 -10.383 1 97.94 259 VAL B CA 1
ATOM 6016 C C . VAL B 1 259 ? -6.43 29.594 -11.555 1 97.94 259 VAL B C 1
ATOM 6018 O O . VAL B 1 259 ? -5.734 29.234 -12.5 1 97.94 259 VAL B O 1
ATOM 6021 N N . LEU B 1 260 ? -7.691 29.359 -11.461 1 97.38 260 LEU B N 1
ATOM 6022 C CA . LEU B 1 260 ? -8.383 28.609 -12.5 1 97.38 260 LEU B CA 1
ATOM 6023 C C . LEU B 1 260 ? -8.344 29.375 -13.828 1 97.38 260 LEU B C 1
ATOM 6025 O O . LEU B 1 260 ? -8.164 28.766 -14.891 1 97.38 260 LEU B O 1
ATOM 6029 N N . GLY B 1 261 ? -8.609 30.641 -13.773 1 96 261 GLY B N 1
ATOM 6030 C CA . GLY B 1 261 ? -8.562 31.469 -14.969 1 96 261 GLY B CA 1
ATOM 6031 C C . GLY B 1 261 ? -7.234 31.406 -15.695 1 96 261 GLY B C 1
ATOM 6032 O O . GLY B 1 261 ? -7.191 31.297 -16.922 1 96 261 GLY B O 1
ATOM 6033 N N . ARG B 1 262 ? -6.215 31.375 -14.992 1 95.5 262 ARG B N 1
ATOM 6034 C CA . ARG B 1 262 ? -4.875 31.297 -15.562 1 95.5 262 ARG B CA 1
ATOM 6035 C C . ARG B 1 262 ? -4.59 29.891 -16.094 1 95.5 262 ARG B C 1
ATOM 6037 O O . ARG B 1 262 ? -3.926 29.734 -17.125 1 95.5 262 ARG B O 1
ATOM 6044 N N . ALA B 1 263 ? -5.027 28.938 -15.398 1 95 263 ALA B N 1
ATOM 6045 C CA . ALA B 1 263 ? -4.734 27.547 -15.703 1 95 263 ALA B CA 1
ATOM 6046 C C . ALA B 1 263 ? -5.414 27.109 -17 1 95 263 ALA B C 1
ATOM 6048 O O . ALA B 1 263 ? -4.863 26.312 -17.766 1 95 263 ALA B O 1
ATOM 6049 N N . ARG B 1 264 ? -6.547 27.562 -17.297 1 92.94 264 ARG B N 1
ATOM 6050 C CA . ARG B 1 264 ? -7.34 27.125 -18.453 1 92.94 264 ARG B CA 1
ATOM 6051 C C . ARG B 1 264 ? -6.629 27.469 -19.766 1 92.94 264 ARG B C 1
ATOM 6053 O O . ARG B 1 264 ? -6.949 26.891 -20.812 1 92.94 264 ARG B O 1
ATOM 6060 N N . ARG B 1 265 ? -5.625 28.203 -19.672 1 89.81 265 ARG B N 1
ATOM 6061 C CA . ARG B 1 265 ? -4.852 28.562 -20.859 1 89.81 265 ARG B CA 1
ATOM 6062 C C . ARG B 1 265 ? -3.873 27.453 -21.219 1 89.81 265 ARG B C 1
ATOM 6064 O O . ARG B 1 265 ? -3.447 27.359 -22.375 1 89.81 265 ARG B O 1
ATOM 6071 N N . SER B 1 266 ? -3.645 26.609 -20.25 1 89.06 266 SER B N 1
ATOM 6072 C CA . SER B 1 266 ? -2.543 25.688 -20.5 1 89.06 266 SER B CA 1
ATOM 6073 C C . SER B 1 266 ? -2.904 24.266 -20.094 1 89.06 266 SER B C 1
ATOM 6075 O O . SER B 1 266 ? -2.238 23.312 -20.5 1 89.06 266 SER B O 1
ATOM 6077 N N . CYS B 1 267 ? -3.904 24.125 -19.312 1 92.5 267 CYS B N 1
ATOM 6078 C CA . CYS B 1 267 ? -4.273 22.781 -18.891 1 92.5 267 CYS B CA 1
ATOM 6079 C C . CYS B 1 267 ? -5.777 22.672 -18.656 1 92.5 267 CYS B C 1
ATOM 6081 O O . CYS B 1 267 ? -6.504 23.656 -18.812 1 92.5 267 CYS B O 1
ATOM 6083 N N . GLU B 1 268 ? -6.215 21.484 -18.422 1 93.06 268 GLU B N 1
ATOM 6084 C CA . GLU B 1 268 ? -7.609 21.219 -18.094 1 93.06 268 GLU B CA 1
ATOM 6085 C C . GLU B 1 268 ? -7.773 20.906 -16.609 1 93.06 268 GLU B C 1
ATOM 6087 O O . GLU B 1 268 ? -7.527 19.766 -16.188 1 93.06 268 GLU B O 1
ATOM 6092 N N . PRO B 1 269 ? -8.281 21.875 -15.859 1 95.38 269 PRO B N 1
ATOM 6093 C CA . PRO B 1 269 ? -8.516 21.594 -14.438 1 95.38 269 PRO B CA 1
ATOM 6094 C C . PRO B 1 269 ? -9.562 20.516 -14.211 1 95.38 269 PRO B C 1
ATOM 6096 O O . PRO B 1 269 ? -10.617 20.531 -14.852 1 95.38 269 PRO B O 1
ATOM 6099 N N . ARG B 1 270 ? -9.195 19.594 -13.273 1 95.56 270 ARG B N 1
ATOM 6100 C CA . ARG B 1 270 ? -10.062 18.438 -13.086 1 95.56 270 ARG B CA 1
ATOM 6101 C C . ARG B 1 270 ? -10.586 18.359 -11.656 1 95.56 270 ARG B C 1
ATOM 6103 O O . ARG B 1 270 ? -11.664 17.828 -11.406 1 95.56 270 ARG B O 1
ATOM 6110 N N . ALA B 1 271 ? -9.82 18.844 -10.727 1 97.81 271 ALA B N 1
ATOM 6111 C CA . ALA B 1 271 ? -10.18 18.625 -9.328 1 97.81 271 ALA B CA 1
ATOM 6112 C C . ALA B 1 271 ? -9.656 19.75 -8.445 1 97.81 271 ALA B C 1
ATOM 6114 O O . ALA B 1 271 ? -8.773 20.5 -8.844 1 97.81 271 ALA B O 1
ATOM 6115 N N . LEU B 1 272 ? -10.305 19.859 -7.32 1 98.5 272 LEU B N 1
ATOM 6116 C CA . LEU B 1 272 ? -9.938 20.781 -6.25 1 98.5 272 LEU B CA 1
ATOM 6117 C C . LEU B 1 272 ? -9.727 20.031 -4.938 1 98.5 272 LEU B C 1
ATOM 6119 O O . LEU B 1 272 ? -10.648 19.375 -4.434 1 98.5 272 LEU B O 1
ATOM 6123 N N . CYS B 1 273 ? -8.477 20.109 -4.422 1 98.69 273 CYS B N 1
ATOM 6124 C CA . CYS B 1 273 ? -8.156 19.484 -3.146 1 98.69 273 CYS B CA 1
ATOM 6125 C C . CYS B 1 273 ? -8.234 20.484 -2.004 1 98.69 273 CYS B C 1
ATOM 6127 O O . CYS B 1 273 ? -7.695 21.594 -2.1 1 98.69 273 CYS B O 1
ATOM 6129 N N . VAL B 1 274 ? -8.953 20.141 -0.943 1 98.75 274 VAL B N 1
ATOM 6130 C CA . VAL B 1 274 ? -9 20.906 0.296 1 98.75 274 VAL B CA 1
ATOM 6131 C C . VAL B 1 274 ? -8.555 20.031 1.465 1 98.75 274 VAL B C 1
ATOM 6133 O O . VAL B 1 274 ? -9.086 18.938 1.667 1 98.75 274 VAL B O 1
ATOM 6136 N N . ILE B 1 275 ? -7.562 20.484 2.191 1 98.56 275 ILE B N 1
ATOM 6137 C CA . ILE B 1 275 ? -7.105 19.797 3.395 1 98.56 275 ILE B CA 1
ATOM 6138 C C . ILE B 1 275 ? -7.629 20.531 4.633 1 98.56 275 ILE B C 1
ATOM 6140 O O . ILE B 1 275 ? -7.266 21.672 4.887 1 98.56 275 ILE B O 1
ATOM 6144 N N . ASN B 1 276 ? -8.523 19.875 5.414 1 98.44 276 ASN B N 1
ATOM 6145 C CA . ASN B 1 276 ? -9.219 20.531 6.523 1 98.44 276 ASN B CA 1
ATOM 6146 C C . ASN B 1 276 ? -9.531 19.547 7.645 1 98.44 276 ASN B C 1
ATOM 6148 O O . ASN B 1 276 ? -10.344 18.641 7.469 1 98.44 276 ASN B O 1
ATOM 6152 N N . PRO B 1 277 ? -8.945 19.766 8.836 1 98.19 277 PRO B N 1
ATOM 6153 C CA . PRO B 1 277 ? -7.965 20.781 9.219 1 98.19 277 PRO B CA 1
ATOM 6154 C C . PRO B 1 277 ? -6.676 20.688 8.406 1 98.19 277 PRO B C 1
ATOM 6156 O O . PRO B 1 277 ? -6.348 19.641 7.867 1 98.19 277 PRO B O 1
ATOM 6159 N N . GLY B 1 278 ? -5.996 21.812 8.391 1 98 278 GLY B N 1
ATOM 6160 C CA . GLY B 1 278 ? -4.98 21.969 7.359 1 98 278 GLY B CA 1
ATOM 6161 C C . GLY B 1 278 ? -3.611 21.484 7.793 1 98 278 GLY B C 1
ATOM 6162 O O . GLY B 1 278 ? -3.213 21.672 8.945 1 98 278 GLY B O 1
ATOM 6163 N N . ASN B 1 279 ? -2.877 20.875 6.953 1 97 279 ASN B N 1
ATOM 6164 C CA . ASN B 1 279 ? -1.446 20.578 6.977 1 97 279 ASN B CA 1
ATOM 6165 C C . ASN B 1 279 ? -0.71 21.312 5.848 1 97 279 ASN B C 1
ATOM 6167 O O . ASN B 1 279 ? -0.958 21.047 4.672 1 97 279 ASN B O 1
ATOM 6171 N N . PRO B 1 280 ? 0.085 22.281 6.152 1 97.38 280 PRO B N 1
ATOM 6172 C CA . PRO B 1 280 ? 0.835 22.469 7.395 1 97.38 280 PRO B CA 1
ATOM 6173 C C . PRO B 1 280 ? 0.293 23.625 8.242 1 97.38 280 PRO B C 1
ATOM 6175 O O . PRO B 1 280 ? 0.927 24.016 9.227 1 97.38 280 PRO B O 1
ATOM 6178 N N . THR B 1 281 ? -0.843 24.125 7.953 1 98 281 THR B N 1
ATOM 6179 C CA . THR B 1 281 ? -1.19 25.453 8.469 1 98 281 THR B CA 1
ATOM 6180 C C . THR B 1 281 ? -1.982 25.328 9.766 1 98 281 THR B C 1
ATOM 6182 O O . THR B 1 281 ? -2.127 26.312 10.5 1 98 281 THR B O 1
ATOM 6185 N N . GLY B 1 282 ? -2.594 24.172 9.992 1 97.75 282 GLY B N 1
ATOM 6186 C CA . GLY B 1 282 ? -3.355 23.953 11.211 1 97.75 282 GLY B CA 1
ATOM 6187 C C . GLY B 1 282 ? -4.711 24.625 11.195 1 97.75 282 GLY B C 1
ATOM 6188 O O . GLY B 1 282 ? -5.473 24.547 12.156 1 97.75 282 GLY B O 1
ATOM 6189 N N . GLN B 1 283 ? -5.121 25.25 10.125 1 97.56 283 GLN B N 1
ATOM 6190 C CA . GLN B 1 283 ? -6.371 26 10.055 1 97.56 283 GLN B CA 1
ATOM 6191 C C . GLN B 1 283 ? -7.574 25.062 10.023 1 97.56 283 GLN B C 1
ATOM 6193 O O . GLN B 1 283 ? -7.477 23.938 9.531 1 97.56 283 GLN B O 1
ATOM 6198 N N . VAL B 1 284 ? -8.672 25.484 10.547 1 98.25 284 VAL B N 1
ATOM 6199 C CA . VAL B 1 284 ? -9.961 24.828 10.438 1 98.25 284 VAL B CA 1
ATOM 6200 C C . VAL B 1 284 ? -10.93 25.719 9.656 1 98.25 284 VAL B C 1
ATOM 6202 O O . VAL B 1 284 ? -11.242 26.828 10.07 1 98.25 284 VAL B O 1
ATOM 6205 N N . GLN B 1 285 ? -11.344 25.234 8.5 1 96.94 285 GLN B N 1
ATOM 6206 C CA . GLN B 1 285 ? -12.273 26.016 7.684 1 96.94 285 GLN B CA 1
ATOM 6207 C C . GLN B 1 285 ? -13.664 26.031 8.305 1 96.94 285 GLN B C 1
ATOM 6209 O O . GLN B 1 285 ? -14.117 25.016 8.844 1 96.94 285 GLN B O 1
ATOM 6214 N N . ASP B 1 286 ? -14.305 27.141 8.227 1 96 286 ASP B N 1
ATOM 6215 C CA . ASP B 1 286 ? -15.664 27.219 8.75 1 96 286 ASP B CA 1
ATOM 6216 C C . ASP B 1 286 ? -16.672 26.734 7.719 1 96 286 ASP B C 1
ATOM 6218 O O . ASP B 1 286 ? -16.328 26.484 6.562 1 96 286 ASP B O 1
ATOM 6222 N N . ARG B 1 287 ? -17.875 26.609 8.156 1 97.56 287 ARG B N 1
ATOM 6223 C CA . ARG B 1 287 ? -18.938 26.062 7.316 1 97.56 287 ARG B CA 1
ATOM 6224 C C . ARG B 1 287 ? -19.156 26.922 6.078 1 97.56 287 ARG B C 1
ATOM 6226 O O . ARG B 1 287 ? -19.344 26.406 4.977 1 97.56 287 ARG B O 1
ATOM 6233 N N . HIS B 1 288 ? -19.188 28.203 6.246 1 97.31 288 HIS B N 1
ATOM 6234 C CA . HIS B 1 288 ? -19.438 29.125 5.145 1 97.31 288 HIS B CA 1
ATOM 6235 C C . HIS B 1 288 ? -18.375 28.984 4.059 1 97.31 288 HIS B C 1
ATOM 6237 O O . HIS B 1 288 ? -18.688 28.984 2.867 1 97.31 288 HIS B O 1
ATOM 6243 N N . SER B 1 289 ? -17.125 28.906 4.445 1 96.75 289 SER B N 1
ATOM 6244 C CA . SER B 1 289 ? -16.031 28.703 3.5 1 96.75 289 SER B CA 1
ATOM 6245 C C . SER B 1 289 ? -16.234 27.422 2.695 1 96.75 289 SER B C 1
ATOM 6247 O O . SER B 1 289 ? -16 27.406 1.486 1 96.75 289 SER B O 1
ATOM 6249 N N . ILE B 1 290 ? -16.672 26.344 3.316 1 98.44 290 ILE B N 1
ATOM 6250 C CA . ILE B 1 290 ? -16.891 25.062 2.658 1 98.44 290 ILE B CA 1
ATOM 6251 C C . ILE B 1 290 ? -18.031 25.188 1.654 1 98.44 290 ILE B C 1
ATOM 6253 O O . ILE B 1 290 ? -17.953 24.672 0.54 1 98.44 290 ILE B O 1
ATOM 6257 N N . GLU B 1 291 ? -19.062 25.906 2.023 1 98.5 291 GLU B N 1
ATOM 6258 C CA . GLU B 1 291 ? -20.172 26.141 1.114 1 98.5 291 GLU B CA 1
ATOM 6259 C C . GLU B 1 291 ? -19.719 26.859 -0.147 1 98.5 291 GLU B C 1
ATOM 6261 O O . GLU B 1 291 ? -20.094 26.484 -1.259 1 98.5 291 GLU B O 1
ATOM 6266 N N . GLU B 1 292 ? -18.938 27.859 0.036 1 98.25 292 GLU B N 1
ATOM 6267 C CA . GLU B 1 292 ? -18.438 28.641 -1.096 1 98.25 292 GLU B CA 1
ATOM 6268 C C . GLU B 1 292 ? -17.578 27.766 -2.018 1 98.25 292 GLU B C 1
ATOM 6270 O O . GLU B 1 292 ? -17.656 27.891 -3.242 1 98.25 292 GLU B O 1
ATOM 6275 N N . VAL B 1 293 ? -16.828 26.938 -1.433 1 98.31 293 VAL B N 1
ATOM 6276 C CA . VAL B 1 293 ? -15.953 26.047 -2.195 1 98.31 293 VAL B CA 1
ATOM 6277 C C . VAL B 1 293 ? -16.797 25.078 -3.006 1 98.31 293 VAL B C 1
ATOM 6279 O O . VAL B 1 293 ? -16.516 24.812 -4.176 1 98.31 293 VAL B O 1
ATOM 6282 N N . ILE B 1 294 ? -17.828 24.5 -2.383 1 98.5 294 ILE B N 1
ATOM 6283 C CA . ILE B 1 294 ? -18.703 23.547 -3.051 1 98.5 294 ILE B CA 1
ATOM 6284 C C . ILE B 1 294 ? -19.422 24.234 -4.211 1 98.5 294 ILE B C 1
ATOM 6286 O O . ILE B 1 294 ? -19.531 23.672 -5.305 1 98.5 294 ILE B O 1
ATOM 6290 N N . GLU B 1 295 ? -19.891 25.5 -4.004 1 98.19 295 GLU B N 1
ATOM 6291 C CA . GLU B 1 295 ? -20.516 26.266 -5.062 1 98.19 295 GLU B CA 1
ATOM 6292 C C . GLU B 1 295 ? -19.562 26.5 -6.23 1 98.19 295 GLU B C 1
ATOM 6294 O O . GLU B 1 295 ? -19.953 26.344 -7.391 1 98.19 295 GLU B O 1
ATOM 6299 N N . PHE B 1 296 ? -18.406 26.891 -5.953 1 97.94 296 PHE B N 1
ATOM 6300 C CA . PHE B 1 296 ? -17.375 27.125 -6.961 1 97.94 296 PHE B CA 1
ATOM 6301 C C . PHE B 1 296 ? -17.109 25.875 -7.766 1 97.94 296 PHE B C 1
ATOM 6303 O O . PHE B 1 296 ? -17.047 25.906 -9 1 97.94 296 PHE B O 1
ATOM 6310 N N . ALA B 1 297 ? -16.938 24.703 -7.023 1 98.19 297 ALA B N 1
ATOM 6311 C CA . ALA B 1 297 ? -16.656 23.438 -7.691 1 98.19 297 ALA B CA 1
ATOM 6312 C C . ALA B 1 297 ? -17.812 23.031 -8.602 1 98.19 297 ALA B C 1
ATOM 6314 O O . ALA B 1 297 ? -17.594 22.5 -9.695 1 98.19 297 ALA B O 1
ATOM 6315 N N . ALA B 1 298 ? -19 23.25 -8.133 1 97.44 298 ALA B N 1
ATOM 6316 C CA . ALA B 1 298 ? -20.172 22.953 -8.938 1 97.44 298 ALA B CA 1
ATOM 6317 C C . ALA B 1 298 ? -20.203 23.812 -10.203 1 97.44 298 ALA B C 1
ATOM 6319 O O . ALA B 1 298 ? -20.469 23.297 -11.297 1 97.44 298 ALA B O 1
ATOM 6320 N N . GLU B 1 299 ? -19.969 25.078 -10.008 1 96.38 299 GLU B N 1
ATOM 6321 C CA . GLU B 1 299 ? -19.984 26.016 -11.125 1 96.38 299 GLU B CA 1
ATOM 6322 C C . GLU B 1 299 ? -18.938 25.656 -12.172 1 96.38 299 GLU B C 1
ATOM 6324 O O . GLU B 1 299 ? -19.188 25.766 -13.375 1 96.38 299 GLU B O 1
ATOM 6329 N N . GLU B 1 300 ? -17.828 25.219 -11.734 1 96.38 300 GLU B N 1
ATOM 6330 C CA . GLU B 1 300 ? -16.688 25.031 -12.625 1 96.38 300 GLU B CA 1
ATOM 6331 C C . GLU B 1 300 ? -16.531 23.578 -13.039 1 96.38 300 GLU B C 1
ATOM 6333 O O . GLU B 1 300 ? -15.648 23.234 -13.828 1 96.38 300 GLU B O 1
ATOM 6338 N N . GLY B 1 301 ? -17.406 22.703 -12.539 1 94.94 301 GLY B N 1
ATOM 6339 C CA . GLY B 1 301 ? -17.375 21.297 -12.898 1 94.94 301 GLY B CA 1
ATOM 6340 C C . GLY B 1 301 ? -16.156 20.578 -12.359 1 94.94 301 GLY B C 1
ATOM 6341 O O . GLY B 1 301 ? -15.531 19.766 -13.062 1 94.94 301 GLY B O 1
ATOM 6342 N N . LEU B 1 302 ? -15.727 20.875 -11.148 1 97.31 302 LEU B N 1
ATOM 6343 C CA . LEU B 1 302 ? -14.531 20.281 -10.555 1 97.31 302 LEU B CA 1
ATOM 6344 C C . LEU B 1 302 ? -14.891 19.156 -9.586 1 97.31 302 LEU B C 1
ATOM 6346 O O . LEU B 1 302 ? -15.883 19.266 -8.859 1 97.31 302 LEU B O 1
ATOM 6350 N N . PHE B 1 303 ? -14.117 18.062 -9.617 1 97.88 303 PHE B N 1
ATOM 6351 C CA . PHE B 1 303 ? -14.172 17.031 -8.586 1 97.88 303 PHE B CA 1
ATOM 6352 C C . PHE B 1 303 ? -13.562 17.531 -7.281 1 97.88 303 PHE B C 1
ATOM 6354 O O . PHE B 1 303 ? -12.5 18.172 -7.285 1 97.88 303 PHE B O 1
ATOM 6361 N N . ILE B 1 304 ? -14.258 17.328 -6.113 1 98.75 304 ILE B N 1
ATOM 6362 C CA . ILE B 1 304 ? -13.711 17.797 -4.84 1 98.75 304 ILE B CA 1
ATOM 6363 C C . ILE B 1 304 ? -13.016 16.641 -4.129 1 98.75 304 ILE B C 1
ATOM 6365 O O . ILE B 1 304 ? -13.617 15.586 -3.902 1 98.75 304 ILE B O 1
ATOM 6369 N N . ILE B 1 305 ? -11.766 16.797 -3.809 1 98.81 305 ILE B N 1
ATOM 6370 C CA . ILE B 1 305 ? -11.031 15.914 -2.902 1 98.81 305 ILE B CA 1
ATOM 6371 C C . ILE B 1 305 ? -10.953 16.547 -1.518 1 98.81 305 ILE B C 1
ATOM 6373 O O . ILE B 1 305 ? -10.188 17.5 -1.303 1 98.81 305 ILE B O 1
ATOM 6377 N N . ALA B 1 306 ? -11.742 16.062 -0.634 1 98.88 306 ALA B N 1
ATOM 6378 C CA . ALA B 1 306 ? -11.742 16.547 0.744 1 98.88 306 ALA B CA 1
ATOM 6379 C C . ALA B 1 306 ? -10.844 15.688 1.629 1 98.88 306 ALA B C 1
ATOM 6381 O O . ALA B 1 306 ? -11.234 14.602 2.064 1 98.88 306 ALA B O 1
ATOM 6382 N N . ASP B 1 307 ? -9.641 16.172 1.885 1 98.75 307 ASP B N 1
ATOM 6383 C CA . ASP B 1 307 ? -8.711 15.531 2.811 1 98.75 307 ASP B CA 1
ATOM 6384 C C . ASP B 1 307 ? -9.047 15.875 4.258 1 98.75 307 ASP B C 1
ATOM 6386 O O . ASP B 1 307 ? -8.68 16.953 4.746 1 98.75 307 ASP B O 1
ATOM 6390 N N . GLU B 1 308 ? -9.68 14.93 4.973 1 98.75 308 GLU B N 1
ATOM 6391 C CA . GLU B 1 308 ? -10.258 15.203 6.285 1 98.75 308 GLU B CA 1
ATOM 6392 C C . GLU B 1 308 ? -9.633 14.32 7.359 1 98.75 308 GLU B C 1
ATOM 6394 O O . GLU B 1 308 ? -10.297 13.93 8.32 1 98.75 308 GLU B O 1
ATOM 6399 N N . VAL B 1 309 ? -8.352 13.992 7.191 1 98.5 309 VAL B N 1
ATOM 6400 C CA . VAL B 1 309 ? -7.66 13.023 8.039 1 98.5 309 VAL B CA 1
ATOM 6401 C C . VAL B 1 309 ? -7.516 13.578 9.453 1 98.5 309 VAL B C 1
ATOM 6403 O O . VAL B 1 309 ? -7.383 12.82 10.414 1 98.5 309 VAL B O 1
ATOM 6406 N N . TYR B 1 310 ? -7.629 14.906 9.633 1 98.5 310 TYR B N 1
ATOM 6407 C CA . TYR B 1 310 ? -7.445 15.539 10.938 1 98.5 310 TYR B CA 1
ATOM 6408 C C . TYR B 1 310 ? -8.781 15.906 11.562 1 98.5 310 TYR B C 1
ATOM 6410 O O . TYR B 1 310 ? -8.852 16.797 12.422 1 98.5 310 TYR B O 1
ATOM 6418 N N . GLN B 1 311 ? -9.812 15.258 11.242 1 98.12 311 GLN B N 1
ATOM 6419 C CA . GLN B 1 311 ? -11.172 15.648 11.609 1 98.12 311 GLN B CA 1
ATOM 6420 C C . GLN B 1 311 ? -11.359 15.633 13.117 1 98.12 311 GLN B C 1
ATOM 6422 O O . GLN B 1 311 ? -12.211 16.359 13.648 1 98.12 311 GLN B O 1
ATOM 6427 N N . ASP B 1 312 ? -10.531 14.906 13.883 1 96.88 312 ASP B N 1
ATOM 6428 C CA . ASP B 1 312 ? -10.648 14.867 15.344 1 96.88 312 ASP B CA 1
ATOM 6429 C C . ASP B 1 312 ? -9.75 15.914 15.992 1 96.88 312 ASP B C 1
ATOM 6431 O O . ASP B 1 312 ? -9.891 16.203 17.172 1 96.88 312 ASP B O 1
ATOM 6435 N N . ASN B 1 313 ? -8.852 16.438 15.242 1 97.62 313 ASN B N 1
ATOM 6436 C CA . ASN B 1 313 ? -7.891 17.406 15.766 1 97.62 313 ASN B CA 1
ATOM 6437 C C . ASN B 1 313 ? -8.406 18.828 15.617 1 97.62 313 ASN B C 1
ATOM 6439 O O . ASN B 1 313 ? -7.98 19.562 14.711 1 97.62 313 ASN B O 1
ATOM 6443 N N . VAL B 1 314 ? -9.266 19.281 16.5 1 98 314 VAL B N 1
ATOM 6444 C CA . VAL B 1 314 ? -9.789 20.641 16.531 1 98 314 VAL B CA 1
ATOM 6445 C C . VAL B 1 314 ? -9.672 21.219 17.938 1 98 314 VAL B C 1
ATOM 6447 O O . VAL B 1 314 ? -10.258 20.672 18.891 1 98 314 VAL B O 1
ATOM 6450 N N . TYR B 1 315 ? -8.938 22.328 18.094 1 95.75 315 TYR B N 1
ATOM 6451 C CA . TYR B 1 315 ? -8.531 22.75 19.422 1 95.75 315 TYR B CA 1
ATOM 6452 C C . TYR B 1 315 ? -9.055 24.141 19.734 1 95.75 315 TYR B C 1
ATOM 6454 O O . TYR B 1 315 ? -9.453 24.422 20.875 1 95.75 315 TYR B O 1
ATOM 6462 N N . ALA B 1 316 ? -8.992 25 18.781 1 94.25 316 ALA B N 1
ATOM 6463 C CA . ALA B 1 316 ? -9.242 26.422 19.016 1 94.25 316 ALA B CA 1
ATOM 6464 C C . ALA B 1 316 ? -10.711 26.656 19.359 1 94.25 316 ALA B C 1
ATOM 6466 O O . ALA B 1 316 ? -11.602 26.078 18.734 1 94.25 316 ALA B O 1
ATOM 6467 N N . PRO B 1 317 ? -10.93 27.516 20.359 1 92.88 317 PRO B N 1
ATOM 6468 C CA . PRO B 1 317 ? -12.32 27.844 20.688 1 92.88 317 PRO B CA 1
ATOM 6469 C C . PRO B 1 317 ? -13.086 28.406 19.5 1 92.88 317 PRO B C 1
ATOM 6471 O O . PRO B 1 317 ? -12.539 29.219 18.734 1 92.88 317 PRO B O 1
ATOM 6474 N N . GLY B 1 318 ? -14.227 27.922 19.328 1 93.25 318 GLY B N 1
ATOM 6475 C CA . GLY B 1 318 ? -15.078 28.422 18.25 1 93.25 318 GLY B CA 1
ATOM 6476 C C . GLY B 1 318 ? -14.922 27.641 16.969 1 93.25 318 GLY B C 1
ATOM 6477 O O . GLY B 1 318 ? -15.758 27.75 16.062 1 93.25 318 GLY B O 1
ATOM 6478 N N . CYS B 1 319 ? -13.859 26.906 16.828 1 95.88 319 CYS B N 1
ATOM 6479 C CA . CYS B 1 319 ? -13.656 26.094 15.633 1 95.88 319 CYS B CA 1
ATOM 6480 C C . CYS B 1 319 ? -14.359 24.75 15.766 1 95.88 319 CYS B C 1
ATOM 6482 O O . CYS B 1 319 ? -14.422 24.188 16.859 1 95.88 319 CYS B O 1
ATOM 6484 N N . GLN B 1 320 ? -14.906 24.359 14.664 1 97.12 320 GLN B N 1
ATOM 6485 C CA . GLN B 1 320 ? -15.57 23.062 14.578 1 97.12 320 GLN B CA 1
ATOM 6486 C C . GLN B 1 320 ? -15.32 22.406 13.227 1 97.12 320 GLN B C 1
ATOM 6488 O O . GLN B 1 320 ? -15.297 23.078 12.195 1 97.12 320 GLN B O 1
ATOM 6493 N N . PHE B 1 321 ? -15.219 21.125 13.289 1 98.06 321 PHE B N 1
ATOM 6494 C CA . PHE B 1 321 ? -15.086 20.375 12.039 1 98.06 321 PHE B CA 1
ATOM 6495 C C . PHE B 1 321 ? -16.438 20.203 11.367 1 98.06 321 PHE B C 1
ATOM 6497 O O . PHE B 1 321 ? -17.391 19.734 11.992 1 98.06 321 PHE B O 1
ATOM 6504 N N . HIS B 1 322 ? -16.547 20.594 10.148 1 98.25 322 HIS B N 1
ATOM 6505 C CA . HIS B 1 322 ? -17.672 20.312 9.258 1 98.25 322 HIS B CA 1
ATOM 6506 C C . HIS B 1 322 ? -17.234 19.484 8.055 1 98.25 322 HIS B C 1
ATOM 6508 O O . HIS B 1 322 ? -16.406 19.938 7.262 1 98.25 322 HIS B O 1
ATOM 6514 N N . SER B 1 323 ? -17.828 18.281 7.949 1 98.62 323 SER B N 1
ATOM 6515 C CA . SER B 1 323 ? -17.453 17.469 6.801 1 98.62 323 SER B CA 1
ATOM 6516 C C . SER B 1 323 ? -18 18.062 5.504 1 98.62 323 SER B C 1
ATOM 6518 O O . SER B 1 323 ? -19.094 18.625 5.484 1 98.62 323 SER B O 1
ATOM 6520 N N . PHE B 1 324 ? -17.281 17.906 4.43 1 98.81 324 PHE B N 1
ATOM 6521 C CA . PHE B 1 324 ? -17.75 18.344 3.121 1 98.81 324 PHE B CA 1
ATOM 6522 C C . PHE B 1 324 ? -19.047 17.641 2.74 1 98.81 324 PHE B C 1
ATOM 6524 O O . PHE B 1 324 ? -19.938 18.234 2.143 1 98.81 324 PHE B O 1
ATOM 6531 N N . LYS B 1 325 ? -19.141 16.359 3.064 1 98.56 325 LYS B N 1
ATOM 6532 C CA . LYS B 1 325 ? -20.344 15.594 2.75 1 98.56 325 LYS B CA 1
ATOM 6533 C C . LYS B 1 325 ? -21.562 16.203 3.416 1 98.56 325 LYS B C 1
ATOM 6535 O O . LYS B 1 325 ? -22.609 16.375 2.775 1 98.56 325 LYS B O 1
ATOM 6540 N N . LYS B 1 326 ? -21.484 16.484 4.699 1 98.56 326 LYS B N 1
ATOM 6541 C CA . LYS B 1 326 ? -22.609 17.047 5.43 1 98.56 326 LYS B CA 1
ATOM 6542 C C . LYS B 1 326 ? -23.031 18.391 4.848 1 98.56 326 LYS B C 1
ATOM 6544 O O . LYS B 1 326 ? -24.219 18.656 4.645 1 98.56 326 LYS B O 1
ATOM 6549 N N . VAL B 1 327 ? -22.047 19.266 4.605 1 98.75 327 VAL B N 1
ATOM 6550 C CA . VAL B 1 327 ? -22.328 20.594 4.066 1 98.75 327 VAL B CA 1
ATOM 6551 C C . VAL B 1 327 ? -22.953 20.453 2.68 1 98.75 327 VAL B C 1
ATOM 6553 O O . VAL B 1 327 ? -23.922 21.141 2.357 1 98.75 327 VAL B O 1
ATOM 6556 N N . LEU B 1 328 ? -22.391 19.578 1.873 1 98.56 328 LEU B N 1
ATOM 6557 C CA . LEU B 1 328 ? -22.922 19.297 0.548 1 98.56 328 LEU B CA 1
ATOM 6558 C C . LEU B 1 328 ? -24.391 18.891 0.634 1 98.56 328 LEU B C 1
ATOM 6560 O O . LEU B 1 328 ? -25.219 19.375 -0.136 1 98.56 328 LEU B O 1
ATOM 6564 N N . HIS B 1 329 ? -24.703 18 1.513 1 98.19 329 HIS B N 1
ATOM 6565 C CA . HIS B 1 329 ? -26.062 17.547 1.737 1 98.19 329 HIS B CA 1
ATOM 6566 C C . HIS B 1 329 ? -26.984 18.688 2.162 1 98.19 329 HIS B C 1
ATOM 6568 O O . HIS B 1 329 ? -28.078 18.844 1.635 1 98.19 329 HIS B O 1
ATOM 6574 N N . ASP B 1 330 ? -26.516 19.516 3.08 1 98.25 330 ASP B N 1
ATOM 6575 C CA . ASP B 1 330 ? -27.312 20.594 3.656 1 98.25 330 ASP B CA 1
ATOM 6576 C C . ASP B 1 330 ? -27.594 21.672 2.621 1 98.25 330 ASP B C 1
ATOM 6578 O O . ASP B 1 330 ? -28.562 22.422 2.754 1 98.25 330 ASP B O 1
ATOM 6582 N N . MET B 1 331 ? -26.797 21.781 1.621 1 98.12 331 MET B N 1
ATOM 6583 C CA . MET B 1 331 ? -26.922 22.812 0.6 1 98.12 331 MET B CA 1
ATOM 6584 C C . MET B 1 331 ? -28.062 22.469 -0.369 1 98.12 331 MET B C 1
ATOM 6586 O O . MET B 1 331 ? -28.484 23.328 -1.146 1 98.12 331 MET B O 1
ATOM 6590 N N . GLY B 1 332 ? -28.531 21.172 -0.395 1 97.44 332 GLY B N 1
ATOM 6591 C CA . GLY B 1 332 ? -29.703 20.812 -1.17 1 97.44 332 GLY B CA 1
ATOM 6592 C C . GLY B 1 332 ? -29.406 19.906 -2.34 1 97.44 332 GLY B C 1
ATOM 6593 O O . GLY B 1 332 ? -28.234 19.688 -2.686 1 97.44 332 GLY B O 1
ATOM 6594 N N . PRO B 1 333 ? -30.406 19.375 -2.959 1 95.88 333 PRO B N 1
ATOM 6595 C CA . PRO B 1 333 ? -30.266 18.328 -3.973 1 95.88 333 PRO B CA 1
ATOM 6596 C C . PRO B 1 333 ? -29.484 18.797 -5.199 1 95.88 333 PRO B C 1
ATOM 6598 O O . PRO B 1 333 ? -28.828 17.984 -5.863 1 95.88 333 PRO B O 1
ATOM 6601 N N . GLU B 1 334 ? -29.594 20.109 -5.473 1 94.75 334 GLU B N 1
ATOM 6602 C CA . GLU B 1 334 ? -28.875 20.641 -6.625 1 94.75 334 GLU B CA 1
ATOM 6603 C C . GLU B 1 334 ? -27.375 20.375 -6.508 1 94.75 334 GLU B C 1
ATOM 6605 O O . GLU B 1 334 ? -26.703 20.125 -7.512 1 94.75 334 GLU B O 1
ATOM 6610 N N . TYR B 1 335 ? -26.875 20.375 -5.34 1 96.81 335 TYR B N 1
ATOM 6611 C CA . TYR B 1 335 ? -25.453 20.125 -5.09 1 96.81 335 TYR B CA 1
ATOM 6612 C C . TYR B 1 335 ? -25.219 18.688 -4.676 1 96.81 335 TYR B C 1
ATOM 6614 O O . TYR B 1 335 ? -24.328 18.016 -5.219 1 96.81 335 TYR B O 1
ATOM 6622 N N . GLU B 1 336 ? -25.984 18.156 -3.793 1 96.06 336 GLU B N 1
ATOM 6623 C CA . GLU B 1 336 ? -25.844 16.844 -3.195 1 96.06 336 GLU B CA 1
ATOM 6624 C C . GLU B 1 336 ? -25.828 15.75 -4.262 1 96.06 336 GLU B C 1
ATOM 6626 O O . GLU B 1 336 ? -25.125 14.742 -4.133 1 96.06 336 GLU B O 1
ATOM 6631 N N . GLN B 1 337 ? -26.547 15.977 -5.348 1 94 337 GLN B N 1
ATOM 6632 C CA . GLN B 1 337 ? -26.719 14.914 -6.332 1 94 337 GLN B CA 1
ATOM 6633 C C . GLN B 1 337 ? -25.812 15.125 -7.539 1 94 337 GLN B C 1
ATOM 6635 O O . GLN B 1 337 ? -25.734 14.281 -8.43 1 94 337 GLN B O 1
ATOM 6640 N N . THR B 1 338 ? -25.062 16.25 -7.543 1 94.75 338 THR B N 1
ATOM 6641 C CA . THR B 1 338 ? -24.344 16.547 -8.773 1 94.75 338 THR B CA 1
ATOM 6642 C C . THR B 1 338 ? -22.859 16.703 -8.5 1 94.75 338 THR B C 1
ATOM 6644 O O . THR B 1 338 ? -22.031 16.281 -9.312 1 94.75 338 THR B O 1
ATOM 6647 N N . VAL B 1 339 ? -22.531 17.297 -7.406 1 97.75 339 VAL B N 1
ATOM 6648 C CA . VAL B 1 339 ? -21.125 17.562 -7.117 1 97.75 339 VAL B CA 1
ATOM 6649 C C . VAL B 1 339 ? -20.422 16.25 -6.75 1 97.75 339 VAL B C 1
ATOM 6651 O O . VAL B 1 339 ? -20.891 15.516 -5.871 1 97.75 339 VAL B O 1
ATOM 6654 N N . GLN B 1 340 ? -19.375 15.922 -7.492 1 98.38 340 GLN B N 1
ATOM 6655 C CA . GLN B 1 340 ? -18.578 14.734 -7.199 1 98.38 340 GLN B CA 1
ATOM 6656 C C . GLN B 1 340 ? -17.578 15.008 -6.078 1 98.38 340 GLN B C 1
ATOM 6658 O O . GLN B 1 340 ? -16.906 16.047 -6.082 1 98.38 340 GLN B O 1
ATOM 6663 N N . LEU B 1 341 ? -17.562 14.086 -5.086 1 98.69 341 LEU B N 1
ATOM 6664 C CA . LEU B 1 341 ? -16.797 14.32 -3.869 1 98.69 341 LEU B CA 1
ATOM 6665 C C . LEU B 1 341 ? -16.156 13.031 -3.369 1 98.69 341 LEU B C 1
ATOM 6667 O O . LEU B 1 341 ? -16.812 11.977 -3.371 1 98.69 341 LEU B O 1
ATOM 6671 N N . ALA B 1 342 ? -14.867 13.086 -3.047 1 98.81 342 ALA B N 1
ATOM 6672 C CA . ALA B 1 342 ? -14.227 12.055 -2.234 1 98.81 342 ALA B CA 1
ATOM 6673 C C . ALA B 1 342 ? -13.766 12.625 -0.897 1 98.81 342 ALA B C 1
ATOM 6675 O O . ALA B 1 342 ? -13.055 13.633 -0.857 1 98.81 342 ALA B O 1
ATOM 6676 N N . SER B 1 343 ? -14.234 12.047 0.159 1 98.81 343 SER B N 1
ATOM 6677 C CA . SER B 1 343 ? -13.789 12.398 1.503 1 98.81 343 SER B CA 1
ATOM 6678 C C . SER B 1 343 ? -12.844 11.336 2.062 1 98.81 343 SER B C 1
ATOM 6680 O O . SER B 1 343 ? -13.188 10.148 2.104 1 98.81 343 SER B O 1
ATOM 6682 N N . LEU B 1 344 ? -11.641 11.75 2.52 1 98.81 344 LEU B N 1
ATOM 6683 C CA . LEU B 1 344 ? -10.625 10.805 2.973 1 98.81 344 LEU B CA 1
ATOM 6684 C C . LEU B 1 344 ? -10.406 10.922 4.477 1 98.81 344 LEU B C 1
ATOM 6686 O O . LEU B 1 344 ? -10.445 12.023 5.031 1 98.81 344 LEU B O 1
ATOM 6690 N N . HIS B 1 345 ? -10.156 9.797 5.086 1 98.75 345 HIS B N 1
ATOM 6691 C CA . HIS B 1 345 ? -9.812 9.703 6.5 1 98.75 345 HIS B CA 1
ATOM 6692 C C . HIS B 1 345 ? -8.789 8.602 6.746 1 98.75 345 HIS B C 1
ATOM 6694 O O . HIS B 1 345 ? -8.484 7.82 5.844 1 98.75 345 HIS B O 1
ATOM 6700 N N . SER B 1 346 ? -8.078 8.672 7.879 1 98.19 346 SER B N 1
ATOM 6701 C CA . SER B 1 346 ? -6.98 7.758 8.172 1 98.19 346 SER B CA 1
ATOM 6702 C C . SER B 1 346 ? -6.844 7.508 9.664 1 98.19 346 SER B C 1
ATOM 6704 O O . SER B 1 346 ? -7.285 8.328 10.477 1 98.19 346 SER B O 1
ATOM 6706 N N . THR B 1 347 ? -6.266 6.375 10.023 1 98.62 347 THR B N 1
ATOM 6707 C CA . THR B 1 347 ? -5.965 6.051 11.414 1 98.62 347 THR B CA 1
ATOM 6708 C C . THR B 1 347 ? -4.586 6.574 11.805 1 98.62 347 THR B C 1
ATOM 6710 O O . THR B 1 347 ? -4.16 6.41 12.953 1 98.62 347 THR B O 1
ATOM 6713 N N . SER B 1 348 ? -3.92 7.234 10.906 1 97.69 348 SER B N 1
ATOM 6714 C CA . SER B 1 348 ? -2.535 7.648 11.094 1 97.69 348 SER B CA 1
ATOM 6715 C C . SER B 1 348 ? -2.447 8.891 11.977 1 97.69 348 SER B C 1
ATOM 6717 O O . SER B 1 348 ? -1.385 9.195 12.523 1 97.69 348 SER B O 1
ATOM 6719 N N . LYS B 1 349 ? -3.531 9.602 12 1 97.06 349 LYS B N 1
ATOM 6720 C CA . LYS B 1 349 ? -3.555 10.898 12.672 1 97.06 349 LYS B CA 1
ATOM 6721 C C . LYS B 1 349 ? -4.586 10.914 13.797 1 97.06 349 LYS B C 1
ATOM 6723 O O . LYS B 1 349 ? -4.832 9.891 14.438 1 97.06 349 LYS B O 1
ATOM 6728 N N . GLY B 1 350 ? -5.008 12.031 14.188 1 95.12 350 GLY B N 1
ATOM 6729 C CA . GLY B 1 350 ? -5.984 12.117 15.258 1 95.12 350 GLY B CA 1
ATOM 6730 C C . GLY B 1 350 ? -5.438 11.664 16.594 1 95.12 350 GLY B C 1
ATOM 6731 O O . GLY B 1 350 ? -4.305 12 16.953 1 95.12 350 GLY B O 1
ATOM 6732 N N . PHE B 1 351 ? -6.312 10.961 17.344 1 97.06 351 PHE B N 1
ATOM 6733 C CA . PHE B 1 351 ? -5.918 10.523 18.688 1 97.06 351 PHE B CA 1
ATOM 6734 C C . PHE B 1 351 ? -5.316 9.117 18.625 1 97.06 351 PHE B C 1
ATOM 6736 O O . PHE B 1 351 ? -4.703 8.664 19.594 1 97.06 351 PHE B O 1
ATOM 6743 N N . LEU B 1 352 ? -5.449 8.445 17.469 1 98 352 LEU B N 1
ATOM 6744 C CA . LEU B 1 352 ? -4.902 7.094 17.344 1 98 352 LEU B CA 1
ATOM 6745 C C . LEU B 1 352 ? -3.404 7.141 17.062 1 98 352 LEU B C 1
ATOM 6747 O O . LEU B 1 352 ? -2.625 6.418 17.688 1 98 352 LEU B O 1
ATOM 6751 N N . GLY B 1 353 ? -3.043 7.977 16.094 1 98 353 GLY B N 1
ATOM 6752 C CA . GLY B 1 353 ? -1.638 8.109 15.75 1 98 353 GLY B CA 1
ATOM 6753 C C . GLY B 1 353 ? -1.04 6.824 15.203 1 98 353 GLY B C 1
ATOM 6754 O O . GLY B 1 353 ? 0.165 6.594 15.32 1 98 353 GLY B O 1
ATOM 6755 N N . GLU B 1 354 ? -1.799 5.93 14.617 1 98.44 354 GLU B N 1
ATOM 6756 C CA . GLU B 1 354 ? -1.366 4.613 14.164 1 98.44 354 GLU B CA 1
ATOM 6757 C C . GLU B 1 354 ? -0.878 4.656 12.719 1 98.44 354 GLU B C 1
ATOM 6759 O O . GLU B 1 354 ? -1.369 3.914 11.867 1 98.44 354 GLU B O 1
ATOM 6764 N N . CYS B 1 355 ? 0.112 5.512 12.453 1 97.69 355 CYS B N 1
ATOM 6765 C CA . CYS B 1 355 ? 0.563 5.703 11.078 1 97.69 355 CYS B CA 1
ATOM 6766 C C . CYS B 1 355 ? 1.302 4.473 10.57 1 97.69 355 CYS B C 1
ATOM 6768 O O . CYS B 1 355 ? 1.308 4.199 9.367 1 97.69 355 CYS B O 1
ATOM 6770 N N . GLY B 1 356 ? 1.837 3.619 11.453 1 98.19 356 GLY B N 1
ATOM 6771 C CA . GLY B 1 356 ? 2.525 2.41 11.031 1 98.19 356 GLY B CA 1
ATOM 6772 C C . GLY B 1 356 ? 1.587 1.338 10.516 1 98.19 356 GLY B C 1
ATOM 6773 O O . GLY B 1 356 ? 2.008 0.433 9.789 1 98.19 356 GLY B O 1
ATOM 6774 N N . GLN B 1 357 ? 0.335 1.406 10.906 1 98.19 357 GLN B N 1
ATOM 6775 C CA . GLN B 1 357 ? -0.646 0.407 10.5 1 98.19 357 GLN B CA 1
ATOM 6776 C C . GLN B 1 357 ? -1.12 0.658 9.07 1 98.19 357 GLN B C 1
ATOM 6778 O O . GLN B 1 357 ? -1.69 -0.232 8.43 1 98.19 357 GLN B O 1
ATOM 6783 N N . ARG B 1 358 ? -0.985 1.881 8.648 1 97.94 358 ARG B N 1
ATOM 6784 C CA . ARG B 1 358 ? -1.37 2.299 7.305 1 97.94 358 ARG B CA 1
ATOM 6785 C C . ARG B 1 358 ? -2.844 2.006 7.043 1 97.94 358 ARG B C 1
ATOM 6787 O O . ARG B 1 358 ? -3.199 1.475 5.988 1 97.94 358 ARG B O 1
ATOM 6794 N N . GLY B 1 359 ? -3.711 2.326 7.957 1 98.44 359 GLY B N 1
ATOM 6795 C CA . GLY B 1 359 ? -5.148 2.203 7.773 1 98.44 359 GLY B CA 1
ATOM 6796 C C . GLY B 1 359 ? -5.805 3.492 7.312 1 98.44 359 GLY B C 1
ATOM 6797 O O . GLY B 1 359 ? -5.449 4.578 7.781 1 98.44 359 GLY B O 1
ATOM 6798 N N . GLY B 1 360 ? -6.695 3.408 6.348 1 98.62 360 GLY B N 1
ATOM 6799 C CA . GLY B 1 360 ? -7.453 4.555 5.863 1 98.62 360 GLY B CA 1
ATOM 6800 C C . GLY B 1 360 ? -8.641 4.164 5.004 1 98.62 360 GLY B C 1
ATOM 6801 O O . GLY B 1 360 ? -8.836 2.986 4.703 1 98.62 360 GLY B O 1
ATOM 6802 N N . TYR B 1 361 ? -9.453 5.156 4.727 1 98.88 361 TYR B N 1
ATOM 6803 C CA . TYR B 1 361 ? -10.578 4.926 3.82 1 98.88 361 TYR B CA 1
ATOM 6804 C C . TYR B 1 361 ? -10.914 6.191 3.045 1 98.88 361 TYR B C 1
ATOM 6806 O O . TYR B 1 361 ? -10.469 7.285 3.398 1 98.88 361 TYR B O 1
ATOM 6814 N N . MET B 1 362 ? -11.625 6.039 1.993 1 98.75 362 MET B N 1
ATOM 6815 C CA . MET B 1 362 ? -12.281 7.145 1.297 1 98.75 362 MET B CA 1
ATOM 6816 C C . MET B 1 362 ? -13.734 6.805 0.981 1 98.75 362 MET B C 1
ATOM 6818 O O . MET B 1 362 ? -14.062 5.641 0.732 1 98.75 362 MET B O 1
ATOM 6822 N N . GLU B 1 363 ? -14.57 7.715 1.162 1 98.81 363 GLU B N 1
ATOM 6823 C CA . GLU B 1 363 ? -15.938 7.68 0.647 1 98.81 363 GLU B CA 1
ATOM 6824 C C . GLU B 1 363 ? -16.062 8.5 -0.635 1 98.81 363 GLU B C 1
ATOM 6826 O O . GLU B 1 363 ? -15.703 9.672 -0.667 1 98.81 363 GLU B O 1
ATOM 6831 N N . VAL B 1 364 ? -16.562 7.883 -1.695 1 98.56 364 VAL B N 1
ATOM 6832 C CA . VAL B 1 364 ? -16.672 8.547 -2.988 1 98.56 364 VAL B CA 1
ATOM 6833 C C . VAL B 1 364 ? -18.156 8.703 -3.369 1 98.56 364 VAL B C 1
ATOM 6835 O O . VAL B 1 364 ? -18.875 7.711 -3.441 1 98.56 364 VAL B O 1
ATOM 6838 N N . LEU B 1 365 ? -18.547 9.93 -3.654 1 97.94 365 LEU B N 1
ATOM 6839 C CA . LEU B 1 365 ? -19.953 10.234 -3.895 1 97.94 365 LEU B CA 1
ATOM 6840 C C . LEU B 1 365 ? -20.156 10.742 -5.316 1 97.94 365 LEU B C 1
ATOM 6842 O O . LEU B 1 365 ? -19.297 11.43 -5.867 1 97.94 365 LEU B O 1
ATOM 6846 N N . ASN B 1 366 ? -21.281 10.367 -5.902 1 97.19 366 ASN B N 1
ATOM 6847 C CA . ASN B 1 366 ? -21.844 10.906 -7.137 1 97.19 366 ASN B CA 1
ATOM 6848 C C . ASN B 1 366 ? -20.984 10.562 -8.344 1 97.19 366 ASN B C 1
ATOM 6850 O O . ASN B 1 366 ? -20.891 11.344 -9.297 1 97.19 366 ASN B O 1
ATOM 6854 N N . LEU B 1 367 ? -20.297 9.453 -8.258 1 95.88 367 LEU B N 1
ATOM 6855 C CA . LEU B 1 367 ? -19.609 8.961 -9.445 1 95.88 367 LEU B CA 1
ATOM 6856 C C . LEU B 1 367 ? -20.578 8.234 -10.375 1 95.88 367 LEU B C 1
ATOM 6858 O O . LEU B 1 367 ? -21.391 7.43 -9.922 1 95.88 367 LEU B O 1
ATOM 6862 N N . PRO B 1 368 ? -20.469 8.547 -11.68 1 95.12 368 PRO B N 1
ATOM 6863 C CA . PRO B 1 368 ? -21.234 7.707 -12.602 1 95.12 368 PRO B CA 1
ATOM 6864 C C . PRO B 1 368 ? -20.891 6.227 -12.492 1 95.12 368 PRO B C 1
ATOM 6866 O O . PRO B 1 368 ? -19.734 5.883 -12.203 1 95.12 368 PRO B O 1
ATOM 6869 N N . ALA B 1 369 ? -21.844 5.395 -12.789 1 93.75 369 ALA B N 1
ATOM 6870 C CA . ALA B 1 369 ? -21.703 3.953 -12.625 1 93.75 369 ALA B CA 1
ATOM 6871 C C . ALA B 1 369 ? -20.5 3.432 -13.398 1 93.75 369 ALA B C 1
ATOM 6873 O O . ALA B 1 369 ? -19.766 2.566 -12.914 1 93.75 369 ALA B O 1
ATOM 6874 N N . GLY B 1 370 ? -20.344 3.943 -14.594 1 93.81 370 GLY B N 1
ATOM 6875 C CA . GLY B 1 370 ? -19.219 3.518 -15.398 1 93.81 370 GLY B CA 1
ATOM 6876 C C . GLY B 1 370 ? -17.875 3.857 -14.773 1 93.81 370 GLY B C 1
ATOM 6877 O O . GLY B 1 370 ? -16.938 3.07 -14.852 1 93.81 370 GLY B O 1
ATOM 6878 N N . VAL B 1 371 ? -17.734 5.059 -14.156 1 95.06 371 VAL B N 1
ATOM 6879 C CA . VAL B 1 371 ? -16.5 5.492 -13.516 1 95.06 371 VAL B CA 1
ATOM 6880 C C . VAL B 1 371 ? -16.266 4.684 -12.242 1 95.06 371 VAL B C 1
ATOM 6882 O O . VAL B 1 371 ? -15.125 4.336 -11.914 1 95.06 371 VAL B O 1
ATOM 6885 N N . LYS B 1 372 ? -17.344 4.391 -11.57 1 94.94 372 LYS B N 1
ATOM 6886 C CA . LYS B 1 372 ? -17.25 3.572 -10.367 1 94.94 372 LYS B CA 1
ATOM 6887 C C . LYS B 1 372 ? -16.703 2.184 -10.688 1 94.94 372 LYS B C 1
ATOM 6889 O O . LYS B 1 372 ? -15.883 1.642 -9.938 1 94.94 372 LYS B O 1
ATOM 6894 N N . ALA B 1 373 ? -17.156 1.621 -11.773 1 91.56 373 ALA B N 1
ATOM 6895 C CA . ALA B 1 373 ? -16.672 0.317 -12.203 1 91.56 373 ALA B CA 1
ATOM 6896 C C . ALA B 1 373 ? -15.172 0.364 -12.484 1 91.56 373 ALA B C 1
ATOM 6898 O O . ALA B 1 373 ? -14.438 -0.578 -12.164 1 91.56 373 ALA B O 1
ATOM 6899 N N . GLU B 1 374 ? -14.703 1.459 -13.086 1 93.44 374 GLU B N 1
ATOM 6900 C CA . GLU B 1 374 ? -13.281 1.632 -13.359 1 93.44 374 GLU B CA 1
ATOM 6901 C C . GLU B 1 374 ? -12.477 1.789 -12.07 1 93.44 374 GLU B C 1
ATOM 6903 O O . GLU B 1 374 ? -11.344 1.316 -11.977 1 93.44 374 GLU B O 1
ATOM 6908 N N . LEU B 1 375 ? -13.086 2.51 -11.156 1 95.06 375 LEU B N 1
ATOM 6909 C CA . LEU B 1 375 ? -12.438 2.656 -9.852 1 95.06 375 LEU B CA 1
ATOM 6910 C C . LEU B 1 375 ? -12.266 1.302 -9.18 1 95.06 375 LEU B C 1
ATOM 6912 O O . LEU B 1 375 ? -11.188 1.006 -8.641 1 95.06 375 LEU B O 1
ATOM 6916 N N . VAL B 1 376 ? -13.258 0.477 -9.211 1 92.25 376 VAL B N 1
ATOM 6917 C CA . VAL B 1 376 ? -13.195 -0.857 -8.625 1 92.25 376 VAL B CA 1
ATOM 6918 C C . VAL B 1 376 ? -12.133 -1.687 -9.328 1 92.25 376 VAL B C 1
ATOM 6920 O O . VAL B 1 376 ? -11.359 -2.404 -8.688 1 92.25 376 VAL B O 1
ATOM 6923 N N . LYS B 1 377 ? -12.109 -1.602 -10.602 1 90.06 377 LYS B N 1
ATOM 6924 C CA . LYS B 1 377 ? -11.086 -2.289 -11.375 1 90.06 377 LYS B CA 1
ATOM 6925 C C . LYS B 1 377 ? -9.688 -1.843 -10.953 1 90.06 377 LYS B C 1
ATOM 6927 O O . LYS B 1 377 ? -8.789 -2.672 -10.773 1 90.06 377 LYS B O 1
ATOM 6932 N N . LEU B 1 378 ? -9.516 -0.552 -10.805 1 92.19 378 LEU B N 1
ATOM 6933 C CA . LEU B 1 378 ? -8.219 0.012 -10.453 1 92.19 378 LEU B CA 1
ATOM 6934 C C . LEU B 1 378 ? -7.762 -0.498 -9.086 1 92.19 378 LEU B C 1
ATOM 6936 O O . LEU B 1 378 ? -6.594 -0.845 -8.914 1 92.19 378 LEU B O 1
ATOM 6940 N N . VAL B 1 379 ? -8.695 -0.546 -8.133 1 92.5 379 VAL B N 1
ATOM 6941 C CA . VAL B 1 379 ? -8.312 -0.991 -6.793 1 92.5 379 VAL B CA 1
ATOM 6942 C C . VAL B 1 379 ? -8.117 -2.506 -6.789 1 92.5 379 VAL B C 1
ATOM 6944 O O . VAL B 1 379 ? -7.344 -3.037 -5.992 1 92.5 379 VAL B O 1
ATOM 6947 N N . SER B 1 380 ? -8.672 -3.191 -7.691 1 88 380 SER B N 1
ATOM 6948 C CA . SER B 1 380 ? -8.57 -4.645 -7.758 1 88 380 SER B CA 1
ATOM 6949 C C . SER B 1 380 ? -7.188 -5.078 -8.242 1 88 380 SER B C 1
ATOM 6951 O O . SER B 1 380 ? -6.703 -6.148 -7.875 1 88 380 SER B O 1
ATOM 6953 N N . VAL B 1 381 ? -6.57 -4.242 -9.008 1 85.94 381 VAL B N 1
ATOM 6954 C CA . VAL B 1 381 ? -5.258 -4.562 -9.555 1 85.94 381 VAL B CA 1
ATOM 6955 C C . VAL B 1 381 ? -4.242 -4.707 -8.422 1 85.94 381 VAL B C 1
ATOM 6957 O O . VAL B 1 381 ? -3.256 -5.434 -8.555 1 85.94 381 VAL B O 1
ATOM 6960 N N . ARG B 1 382 ? -4.527 -4.129 -7.309 1 83.25 382 ARG B N 1
ATOM 6961 C CA . ARG B 1 382 ? -3.609 -4.184 -6.176 1 83.25 382 ARG B CA 1
ATOM 6962 C C . ARG B 1 382 ? -4.051 -5.23 -5.16 1 83.25 382 ARG B C 1
ATOM 6964 O O . ARG B 1 382 ? -3.482 -5.324 -4.07 1 83.25 382 ARG B O 1
ATOM 6971 N N . LEU B 1 383 ? -5.023 -5.945 -5.441 1 85.88 383 LEU B N 1
ATOM 6972 C CA . LEU B 1 383 ? -5.594 -7.023 -4.645 1 85.88 383 LEU B CA 1
ATOM 6973 C C . LEU B 1 383 ? -6.359 -6.469 -3.447 1 85.88 383 LEU B C 1
ATOM 6975 O O . LEU B 1 383 ? -7.582 -6.332 -3.496 1 85.88 383 LEU B O 1
ATOM 6979 N N . CYS B 1 384 ? -5.633 -5.965 -2.422 1 92.94 384 CYS B N 1
ATOM 6980 C CA . CYS B 1 384 ? -6.336 -5.336 -1.309 1 92.94 384 CYS B CA 1
ATOM 6981 C C . CYS B 1 384 ? -5.359 -4.645 -0.365 1 92.94 384 CYS B C 1
ATOM 6983 O O . CYS B 1 384 ? -4.16 -4.934 -0.387 1 92.94 384 CYS B O 1
ATOM 6985 N N . PRO B 1 385 ? -5.867 -3.682 0.419 1 97 385 PRO B N 1
ATOM 6986 C CA . PRO B 1 385 ? -5.035 -3.129 1.488 1 97 385 PRO B CA 1
ATOM 6987 C C . PRO B 1 385 ? -4.727 -4.148 2.584 1 97 385 PRO B C 1
ATOM 6989 O O . PRO B 1 385 ? -5.402 -5.172 2.686 1 97 385 PRO B O 1
ATOM 6992 N N . PRO B 1 386 ? -3.668 -3.889 3.367 1 97.94 386 PRO B N 1
ATOM 6993 C CA . PRO B 1 386 ? -3.367 -4.828 4.453 1 97.94 386 PRO B CA 1
ATOM 6994 C C . PRO B 1 386 ? -4.547 -5.027 5.402 1 97.94 386 PRO B C 1
ATOM 6996 O O . PRO B 1 386 ? -5.18 -4.055 5.816 1 97.94 386 PRO B O 1
ATOM 6999 N N . VAL B 1 387 ? -4.777 -6.227 5.777 1 98.69 387 VAL B N 1
ATOM 7000 C CA . VAL B 1 387 ? -5.988 -6.59 6.508 1 98.69 387 VAL B CA 1
ATOM 7001 C C . VAL B 1 387 ? -5.93 -6.027 7.926 1 98.69 387 VAL B C 1
ATOM 7003 O O . VAL B 1 387 ? -6.941 -5.57 8.461 1 98.69 387 VAL B O 1
ATOM 7006 N N . LEU B 1 388 ? -4.785 -6.02 8.578 1 98.69 388 LEU B N 1
ATOM 7007 C CA . LEU B 1 388 ? -4.691 -5.465 9.922 1 98.69 388 LEU B CA 1
ATOM 7008 C C . LEU B 1 388 ? -4.863 -3.947 9.898 1 98.69 388 LEU B C 1
ATOM 7010 O O . LEU B 1 388 ? -5.355 -3.357 10.859 1 98.69 388 LEU B O 1
ATOM 7014 N N . GLY B 1 389 ? -4.406 -3.293 8.797 1 98.69 389 GLY B N 1
ATOM 7015 C CA . GLY B 1 389 ? -4.742 -1.89 8.617 1 98.69 389 GLY B CA 1
ATOM 7016 C C . GLY B 1 389 ? -6.238 -1.641 8.539 1 98.69 389 GLY B C 1
ATOM 7017 O O . GLY B 1 389 ? -6.738 -0.659 9.094 1 98.69 389 GLY B O 1
ATOM 7018 N N . GLN B 1 390 ? -6.945 -2.537 7.887 1 98.88 390 GLN B N 1
ATOM 7019 C CA . GLN B 1 390 ? -8.398 -2.447 7.812 1 98.88 390 GLN B CA 1
ATOM 7020 C C . GLN B 1 390 ? -9.031 -2.664 9.18 1 98.88 390 GLN B C 1
ATOM 7022 O O . GLN B 1 390 ? -10.016 -2.006 9.523 1 98.88 390 GLN B O 1
ATOM 7027 N N . ALA B 1 391 ? -8.484 -3.586 9.953 1 98.88 391 ALA B N 1
ATOM 7028 C CA . ALA B 1 391 ? -8.961 -3.805 11.32 1 98.88 391 ALA B CA 1
ATOM 7029 C C . ALA B 1 391 ? -8.812 -2.541 12.164 1 98.88 391 ALA B C 1
ATOM 7031 O O . ALA B 1 391 ? -9.656 -2.248 13.008 1 98.88 391 ALA B O 1
ATOM 7032 N N . THR B 1 392 ? -7.723 -1.836 11.953 1 98.81 392 THR B N 1
ATOM 7033 C CA . THR B 1 392 ? -7.523 -0.573 12.656 1 98.81 392 THR B CA 1
ATOM 7034 C C . THR B 1 392 ? -8.617 0.425 12.305 1 98.81 392 THR B C 1
ATOM 7036 O O . THR B 1 392 ? -9.125 1.139 13.172 1 98.81 392 THR B O 1
ATOM 7039 N N . VAL B 1 393 ? -8.992 0.478 11.031 1 98.88 393 VAL B N 1
ATOM 7040 C CA . VAL B 1 393 ? -10.07 1.349 10.578 1 98.88 393 VAL B CA 1
ATOM 7041 C C . VAL B 1 393 ? -11.383 0.927 11.242 1 98.88 393 VAL B C 1
ATOM 7043 O O . VAL B 1 393 ? -12.203 1.773 11.594 1 98.88 393 VAL B O 1
ATOM 7046 N N . ASP B 1 394 ? -11.57 -0.378 11.398 1 98.81 394 ASP B N 1
ATOM 7047 C CA . ASP B 1 394 ? -12.773 -0.888 12.047 1 98.81 394 ASP B CA 1
ATOM 7048 C C . ASP B 1 394 ? -12.914 -0.332 13.461 1 98.81 394 ASP B C 1
ATOM 7050 O O . ASP B 1 394 ? -13.992 0.095 13.867 1 98.81 394 ASP B O 1
ATOM 7054 N N . VAL B 1 395 ? -11.82 -0.356 14.195 1 98.38 395 VAL B N 1
ATOM 7055 C CA . VAL B 1 395 ? -11.844 0.094 15.578 1 98.38 395 VAL B CA 1
ATOM 7056 C C . VAL B 1 395 ? -12.094 1.6 15.633 1 98.38 395 VAL B C 1
ATOM 7058 O O . VAL B 1 395 ? -12.789 2.092 16.531 1 98.38 395 VAL B O 1
ATOM 7061 N N . LEU B 1 396 ? -11.5 2.365 14.711 1 98.44 396 LEU B N 1
ATOM 7062 C CA . LEU B 1 396 ? -11.781 3.791 14.609 1 98.44 396 LEU B CA 1
ATOM 7063 C C . LEU B 1 396 ? -13.281 4.035 14.422 1 98.44 396 LEU B C 1
ATOM 7065 O O . LEU B 1 396 ? -13.859 4.906 15.078 1 98.44 396 LEU B O 1
ATOM 7069 N N . ALA B 1 397 ? -13.883 3.238 13.547 1 98.56 397 ALA B N 1
ATOM 7070 C CA . ALA B 1 397 ? -15.273 3.447 13.148 1 98.56 397 ALA B CA 1
ATOM 7071 C C . ALA B 1 397 ? -16.234 2.832 14.164 1 98.56 397 ALA B C 1
ATOM 7073 O O . ALA B 1 397 ? -17.391 3.248 14.258 1 98.56 397 ALA B O 1
ATOM 7074 N N . ASN B 1 398 ? -15.781 1.855 14.867 1 98.25 398 ASN B N 1
ATOM 7075 C CA . ASN B 1 398 ? -16.594 1.088 15.797 1 98.25 398 ASN B CA 1
ATOM 7076 C C . ASN B 1 398 ? -15.93 0.975 17.172 1 98.25 398 ASN B C 1
ATOM 7078 O O . ASN B 1 398 ? -15.633 -0.128 17.625 1 98.25 398 ASN B O 1
ATOM 7082 N N . PRO B 1 399 ? -15.758 2.084 17.828 1 98.06 399 PRO B N 1
ATOM 7083 C CA . PRO B 1 399 ? -15.133 2.088 19.156 1 98.06 399 PRO B CA 1
ATOM 7084 C C . PRO B 1 399 ? -16.031 1.519 20.234 1 98.06 399 PRO B C 1
ATOM 7086 O O . PRO B 1 399 ? -17.219 1.259 19.984 1 98.06 399 PRO B O 1
ATOM 7089 N N . PRO B 1 400 ? -15.438 1.317 21.438 1 98.44 400 PRO B N 1
ATOM 7090 C CA . PRO B 1 400 ? -16.281 0.851 22.547 1 98.44 400 PRO B CA 1
ATOM 7091 C C . PRO B 1 400 ? -17.453 1.79 22.828 1 98.44 400 PRO B C 1
ATOM 7093 O O . PRO B 1 400 ? -17.297 3.012 22.797 1 98.44 400 PRO B O 1
ATOM 7096 N N . GLU B 1 401 ? -18.562 1.171 23.062 1 97.69 401 GLU B N 1
ATOM 7097 C CA . GLU B 1 401 ? -19.781 1.932 23.359 1 97.69 401 GLU B CA 1
ATOM 7098 C C . GLU B 1 401 ? -20.047 1.967 24.859 1 97.69 401 GLU B C 1
ATOM 7100 O O . GLU B 1 401 ? -19.5 1.161 25.609 1 97.69 401 GLU B O 1
ATOM 7105 N N . LEU B 1 402 ? -20.938 2.969 25.219 1 97.5 402 LEU B N 1
ATOM 7106 C CA . LEU B 1 402 ? -21.359 3.051 26.609 1 97.5 402 LEU B CA 1
ATOM 7107 C C . LEU B 1 402 ? -21.906 1.715 27.094 1 97.5 402 LEU B C 1
ATOM 7109 O O . LEU B 1 402 ? -22.734 1.1 26.406 1 97.5 402 LEU B O 1
ATOM 7113 N N . GLY B 1 403 ? -21.469 1.216 28.188 1 97.75 403 GLY B N 1
ATOM 7114 C CA . GLY B 1 403 ? -21.922 -0.058 28.734 1 97.75 403 GLY B CA 1
ATOM 7115 C C . GLY B 1 403 ? -20.938 -1.189 28.469 1 97.75 403 GLY B C 1
ATOM 7116 O O . GLY B 1 403 ? -20.969 -2.207 29.172 1 97.75 403 GLY B O 1
ATOM 7117 N N . GLU B 1 404 ? -20.047 -0.973 27.531 1 98.5 404 GLU B N 1
ATOM 7118 C CA . GLU B 1 404 ? -19.047 -1.994 27.234 1 98.5 404 GLU B CA 1
ATOM 7119 C C . GLU B 1 404 ? -17.844 -1.873 28.172 1 98.5 404 GLU B C 1
ATOM 7121 O O . GLU B 1 404 ? -17.516 -0.778 28.641 1 98.5 404 GLU B O 1
ATOM 7126 N N . PRO B 1 405 ? -17.172 -2.938 28.438 1 98.44 405 PRO B N 1
ATOM 7127 C CA . PRO B 1 405 ? -16.125 -2.967 29.453 1 98.44 405 PRO B CA 1
ATOM 7128 C C . PRO B 1 405 ? -14.969 -2.025 29.125 1 98.44 405 PRO B C 1
ATOM 7130 O O . PRO B 1 405 ? -14.312 -1.507 30.031 1 98.44 405 PRO B O 1
ATOM 7133 N N . SER B 1 406 ? -14.719 -1.738 27.875 1 98.75 406 SER B N 1
ATOM 7134 C CA . SER B 1 406 ? -13.539 -0.969 27.5 1 98.75 406 SER B CA 1
ATOM 7135 C C . SER B 1 406 ? -13.859 0.515 27.359 1 98.75 406 SER B C 1
ATOM 7137 O O . SER B 1 406 ? -12.961 1.339 27.188 1 98.75 406 SER B O 1
ATOM 7139 N N . HIS B 1 407 ? -15.109 0.865 27.516 1 98.69 407 HIS B N 1
ATOM 7140 C CA . HIS B 1 407 ? -15.57 2.195 27.125 1 98.69 407 HIS B CA 1
ATOM 7141 C C . HIS B 1 407 ? -14.891 3.273 27.969 1 98.69 407 HIS B C 1
ATOM 7143 O O . HIS B 1 407 ? -14.398 4.27 27.422 1 98.69 407 HIS B O 1
ATOM 7149 N N . SER B 1 408 ? -14.875 3.135 29.266 1 98.62 408 SER B N 1
ATOM 7150 C CA . SER B 1 408 ? -14.352 4.16 30.156 1 98.62 408 SER B CA 1
ATOM 7151 C C . SER B 1 408 ? -12.875 4.434 29.875 1 98.62 408 SER B C 1
ATOM 7153 O O . SER B 1 408 ? -12.461 5.59 29.781 1 98.62 408 SER B O 1
ATOM 7155 N N . LEU B 1 409 ? -12.102 3.373 29.797 1 98.62 409 LEU B N 1
ATOM 7156 C CA . LEU B 1 409 ? -10.672 3.539 29.531 1 98.62 409 LEU B CA 1
ATOM 7157 C C . LEU B 1 409 ? -10.445 4.148 28.141 1 98.62 409 LEU B C 1
ATOM 7159 O O . LEU B 1 409 ? -9.562 4.988 27.969 1 98.62 409 LEU B O 1
ATOM 7163 N N . TYR B 1 410 ? -11.234 3.727 27.219 1 98.62 410 TYR B N 1
ATOM 7164 C CA . TYR B 1 410 ? -11.125 4.238 25.859 1 98.62 410 TYR B CA 1
ATOM 7165 C C . TYR B 1 410 ? -11.352 5.746 25.828 1 98.62 410 TYR B C 1
ATOM 7167 O O . TYR B 1 410 ? -10.57 6.484 25.219 1 98.62 410 TYR B O 1
ATOM 7175 N N . VAL B 1 411 ? -12.383 6.184 26.438 1 98.5 411 VAL B N 1
ATOM 7176 C CA . VAL B 1 411 ? -12.742 7.598 26.453 1 98.5 411 VAL B CA 1
ATOM 7177 C C . VAL B 1 411 ? -11.648 8.391 27.188 1 98.5 411 VAL B C 1
ATOM 7179 O O . VAL B 1 411 ? -11.266 9.477 26.734 1 98.5 411 VAL B O 1
ATOM 7182 N N . GLN B 1 412 ? -11.156 7.848 28.25 1 98.69 412 GLN B N 1
ATOM 7183 C CA . GLN B 1 412 ? -10.109 8.508 29.016 1 98.69 412 GLN B CA 1
ATOM 7184 C C . GLN B 1 412 ? -8.844 8.688 28.188 1 98.69 412 GLN B C 1
ATOM 7186 O O . GLN B 1 412 ? -8.266 9.773 28.156 1 98.69 412 GLN B O 1
ATOM 7191 N N . GLU B 1 413 ? -8.43 7.613 27.516 1 98.69 413 GLU B N 1
ATOM 7192 C CA . GLU B 1 413 ? -7.219 7.664 26.703 1 98.69 413 GLU B CA 1
ATOM 7193 C C . GLU B 1 413 ? -7.391 8.617 25.516 1 98.69 413 GLU B C 1
ATOM 7195 O O . GLU B 1 413 ? -6.512 9.43 25.234 1 98.69 413 GLU B O 1
ATOM 7200 N N . ARG B 1 414 ? -8.5 8.523 24.812 1 98.25 414 ARG B N 1
ATOM 7201 C CA . ARG B 1 414 ? -8.805 9.391 23.688 1 98.25 414 ARG B CA 1
ATOM 7202 C C . ARG B 1 414 ? -8.781 10.859 24.094 1 98.25 414 ARG B C 1
ATOM 7204 O O . ARG B 1 414 ? -8.094 11.68 23.484 1 98.25 414 ARG B O 1
ATOM 7211 N N . ASP B 1 415 ? -9.531 11.188 25.188 1 98.06 415 ASP B N 1
ATOM 7212 C CA . ASP B 1 415 ? -9.68 12.57 25.625 1 98.06 415 ASP B CA 1
ATOM 7213 C C . ASP B 1 415 ? -8.352 13.125 26.141 1 98.06 415 ASP B C 1
ATOM 7215 O O . ASP B 1 415 ? -8.07 14.312 25.984 1 98.06 415 ASP B O 1
ATOM 7219 N N . SER B 1 416 ? -7.578 12.273 26.781 1 98.12 416 SER B N 1
ATOM 7220 C CA . SER B 1 416 ? -6.27 12.695 27.266 1 98.12 416 SER B CA 1
ATOM 7221 C C . SER B 1 416 ? -5.367 13.133 26.109 1 98.12 416 SER B C 1
ATOM 7223 O O . SER B 1 416 ? -4.688 14.156 26.203 1 98.12 416 SER B O 1
ATOM 7225 N N . VAL B 1 417 ? -5.344 12.367 25.031 1 98 417 VAL B N 1
ATOM 7226 C CA . VAL B 1 417 ? -4.523 12.703 23.875 1 98 417 VAL B CA 1
ATOM 7227 C C . VAL B 1 417 ? -5 14.016 23.266 1 98 417 VAL B C 1
ATOM 7229 O O . VAL B 1 417 ? -4.195 14.906 22.984 1 98 417 VAL B O 1
ATOM 7232 N N . LEU B 1 418 ? -6.297 14.172 23.094 1 97.69 418 LEU B N 1
ATOM 7233 C CA . LEU B 1 418 ? -6.852 15.352 22.438 1 97.69 418 LEU B CA 1
ATOM 7234 C C . LEU B 1 418 ? -6.637 16.594 23.281 1 97.69 418 LEU B C 1
ATOM 7236 O O . LEU B 1 418 ? -6.348 17.672 22.766 1 97.69 418 LEU B O 1
ATOM 7240 N N . ARG B 1 419 ? -6.762 16.484 24.625 1 97.38 419 ARG B N 1
ATOM 7241 C CA . ARG B 1 419 ? -6.512 17.609 25.516 1 97.38 419 ARG B CA 1
ATOM 7242 C C . ARG B 1 419 ? -5.047 18.031 25.484 1 97.38 419 ARG B C 1
ATOM 7244 O O . ARG B 1 419 ? -4.73 19.219 25.5 1 97.38 419 ARG B O 1
ATOM 7251 N N . SER B 1 420 ? -4.191 17.016 25.484 1 97.69 420 SER B N 1
ATOM 7252 C CA . SER B 1 420 ? -2.764 17.297 25.391 1 97.69 420 SER B CA 1
ATOM 7253 C C . SER B 1 420 ? -2.428 18.031 24.109 1 97.69 420 SER B C 1
ATOM 7255 O O . SER B 1 420 ? -1.662 19 24.125 1 97.69 420 SER B O 1
ATOM 7257 N N . LEU B 1 421 ? -2.994 17.609 23 1 97.94 421 LEU B N 1
ATOM 7258 C CA . LEU B 1 421 ? -2.762 18.266 21.719 1 97.94 421 LEU B CA 1
ATOM 7259 C C . LEU B 1 421 ? -3.268 19.703 21.734 1 97.94 421 LEU B C 1
ATOM 7261 O O . LEU B 1 421 ? -2.621 20.594 21.203 1 97.94 421 LEU B O 1
ATOM 7265 N N . ALA B 1 422 ? -4.406 19.906 22.375 1 97.94 422 ALA B N 1
ATOM 7266 C CA . ALA B 1 422 ? -4.965 21.25 22.484 1 97.94 422 ALA B CA 1
ATOM 7267 C C . ALA B 1 422 ? -4.031 22.172 23.266 1 97.94 422 ALA B C 1
ATOM 7269 O O . ALA B 1 422 ? -3.809 23.328 22.875 1 97.94 422 ALA B O 1
ATOM 7270 N N . ARG B 1 423 ? -3.506 21.703 24.375 1 97.88 423 ARG B N 1
ATOM 7271 C CA . ARG B 1 423 ? -2.574 22.484 25.172 1 97.88 423 ARG B CA 1
ATOM 7272 C C . ARG B 1 423 ? -1.302 22.797 24.406 1 97.88 423 ARG B C 1
ATOM 7274 O O . ARG B 1 423 ? -0.802 23.922 24.453 1 97.88 423 ARG B O 1
ATOM 7281 N N . LYS B 1 424 ? -0.81 21.844 23.734 1 98.06 424 LYS B N 1
ATOM 7282 C CA . LYS B 1 424 ? 0.425 22 22.969 1 98.06 424 LYS B CA 1
ATOM 7283 C C . LYS B 1 424 ? 0.232 22.984 21.812 1 98.06 424 LYS B C 1
ATOM 7285 O O . LYS B 1 424 ? 1.139 23.75 21.484 1 98.06 424 LYS B O 1
ATOM 7290 N N . ALA B 1 425 ? -0.928 22.875 21.188 1 98.19 425 ALA B N 1
ATOM 7291 C CA . ALA B 1 425 ? -1.256 23.828 20.125 1 98.19 425 ALA B CA 1
ATOM 7292 C C . ALA B 1 425 ? -1.212 25.266 20.641 1 98.19 425 ALA B C 1
ATOM 7294 O O . ALA B 1 425 ? -0.617 26.141 20 1 98.19 425 ALA B O 1
ATOM 7295 N N . LEU B 1 426 ? -1.854 25.5 21.75 1 97.25 426 LEU B N 1
ATOM 7296 C CA . LEU B 1 426 ? -1.889 26.828 22.359 1 97.25 426 LEU B CA 1
ATOM 7297 C C . LEU B 1 426 ? -0.487 27.281 22.766 1 97.25 426 LEU B C 1
ATOM 7299 O O . LEU B 1 426 ? -0.094 28.406 22.484 1 97.25 426 LEU B O 1
ATOM 7303 N N . LEU B 1 427 ? 0.269 26.391 23.375 1 97.38 427 LEU B N 1
ATOM 7304 C CA . LEU B 1 427 ? 1.622 26.672 23.844 1 97.38 427 LEU B CA 1
ATOM 7305 C C . LEU B 1 427 ? 2.527 27.062 22.672 1 97.38 427 LEU B C 1
ATOM 7307 O O . LEU B 1 427 ? 3.312 28 22.766 1 97.38 427 LEU B O 1
ATOM 7311 N N . THR B 1 428 ? 2.439 26.328 21.609 1 98.12 428 THR B N 1
ATOM 7312 C CA . THR B 1 428 ? 3.281 26.547 20.438 1 98.12 428 THR B CA 1
ATOM 7313 C C . THR B 1 428 ? 3.051 27.953 19.859 1 98.12 428 THR B C 1
ATOM 7315 O O . THR B 1 428 ? 4 28.703 19.656 1 98.12 428 THR B O 1
ATOM 7318 N N . ALA B 1 429 ? 1.807 28.281 19.609 1 97.5 429 ALA B N 1
ATOM 7319 C CA . ALA B 1 429 ? 1.488 29.594 19.047 1 97.5 429 ALA B CA 1
ATOM 7320 C C . ALA B 1 429 ? 1.907 30.719 19.984 1 97.5 429 ALA B C 1
ATOM 7322 O O . ALA B 1 429 ? 2.445 31.734 19.562 1 97.5 429 ALA B O 1
ATOM 7323 N N . GLN B 1 430 ? 1.688 30.547 21.234 1 97 430 GLN B N 1
ATOM 7324 C CA . GLN B 1 430 ? 1.991 31.562 22.234 1 97 430 GLN B CA 1
ATOM 7325 C C . GLN B 1 430 ? 3.492 31.828 22.312 1 97 430 GLN B C 1
ATOM 7327 O O . GLN B 1 430 ? 3.924 33 22.266 1 97 430 GLN B O 1
ATOM 7332 N N . LEU B 1 431 ? 4.285 30.781 22.438 1 97.44 431 LEU B N 1
ATOM 7333 C CA . LEU B 1 431 ? 5.727 30.938 22.609 1 97.44 431 LEU B CA 1
ATOM 7334 C C . LEU B 1 431 ? 6.379 31.469 21.344 1 97.44 431 LEU B C 1
ATOM 7336 O O . LEU B 1 431 ? 7.273 32.312 21.406 1 97.44 431 LEU B O 1
ATOM 7340 N N . LEU B 1 432 ? 5.969 31.016 20.234 1 98.25 432 LEU B N 1
ATOM 7341 C CA . LEU B 1 432 ? 6.535 31.5 18.984 1 98.25 432 LEU B CA 1
ATOM 7342 C C . LEU B 1 432 ? 6.203 32.969 18.781 1 98.25 432 LEU B C 1
ATOM 7344 O O . LEU B 1 432 ? 7.051 33.75 18.328 1 98.25 432 LEU B O 1
ATOM 7348 N N . ASN B 1 433 ? 4.988 33.375 19.078 1 97.81 433 ASN B N 1
ATOM 7349 C CA . ASN B 1 433 ? 4.555 34.75 18.891 1 97.81 433 ASN B CA 1
ATOM 7350 C C . ASN B 1 433 ? 5.191 35.688 19.922 1 97.81 433 ASN B C 1
ATOM 7352 O O . ASN B 1 433 ? 5.168 36.906 19.75 1 97.81 433 ASN B O 1
ATOM 7356 N N . GLY B 1 434 ? 5.742 35.156 20.891 1 96.44 434 GLY B N 1
ATOM 7357 C CA . GLY B 1 434 ? 6.418 35.969 21.906 1 96.44 434 GLY B CA 1
ATOM 7358 C C . GLY B 1 434 ? 7.781 36.469 21.453 1 96.44 434 GLY B C 1
ATOM 7359 O O . GLY B 1 434 ? 8.406 37.281 22.125 1 96.44 434 GLY B O 1
ATOM 7360 N N . THR B 1 435 ? 8.227 36.094 20.375 1 95.19 435 THR B N 1
ATOM 7361 C CA . THR B 1 435 ? 9.539 36.438 19.859 1 95.19 435 THR B CA 1
ATOM 7362 C C . THR B 1 435 ? 9.414 37.375 18.641 1 95.19 435 THR B C 1
ATOM 7364 O O . THR B 1 435 ? 8.695 37.062 17.688 1 95.19 435 THR B O 1
ATOM 7367 N N . GLU B 1 436 ? 10.156 38.469 18.703 1 96.06 436 GLU B N 1
ATOM 7368 C CA . GLU B 1 436 ? 10.164 39.375 17.562 1 96.06 436 GLU B CA 1
ATOM 7369 C C . GLU B 1 436 ? 10.695 38.719 16.297 1 96.06 436 GLU B C 1
ATOM 7371 O O . GLU B 1 436 ? 11.703 38 16.344 1 96.06 436 GLU B O 1
ATOM 7376 N N . GLY B 1 437 ? 9.953 38.875 15.242 1 97.44 437 GLY B N 1
ATOM 7377 C CA . GLY B 1 437 ? 10.391 38.344 13.977 1 97.44 437 GLY B CA 1
ATOM 7378 C C . GLY B 1 437 ? 9.766 37 13.656 1 97.44 437 GLY B C 1
ATOM 7379 O O . GLY B 1 437 ? 9.984 36.438 12.586 1 97.44 437 GLY B O 1
ATOM 7380 N N . ILE B 1 438 ? 9.055 36.469 14.609 1 98.38 438 ILE B N 1
ATOM 7381 C CA . ILE B 1 438 ? 8.297 35.25 14.367 1 98.38 438 ILE B CA 1
ATOM 7382 C C . ILE B 1 438 ? 6.805 35.562 14.492 1 98.38 438 ILE B C 1
ATOM 7384 O O . ILE B 1 438 ? 6.371 36.219 15.445 1 98.38 438 ILE B O 1
ATOM 7388 N N . ALA B 1 439 ? 6.09 35.156 13.516 1 98.31 439 ALA B N 1
ATOM 7389 C CA . ALA B 1 439 ? 4.633 35.25 13.547 1 98.31 439 ALA B CA 1
ATOM 7390 C C . ALA B 1 439 ? 3.988 33.875 13.297 1 98.31 439 ALA B C 1
ATOM 7392 O O . ALA B 1 439 ? 4.27 33.25 12.289 1 98.31 439 ALA B O 1
ATOM 7393 N N . CYS B 1 440 ? 3.189 33.5 14.188 1 98.31 440 CYS B N 1
ATOM 7394 C CA . CYS B 1 440 ? 2.531 32.188 14.07 1 98.31 440 CYS B CA 1
ATOM 7395 C C . CYS B 1 440 ? 1.024 32.312 14.258 1 98.31 440 CYS B C 1
ATOM 7397 O O . CYS B 1 440 ? 0.563 32.75 15.32 1 98.31 440 CYS B O 1
ATOM 7399 N N . ASN B 1 441 ? 0.256 31.969 13.227 1 97.81 441 ASN B N 1
ATOM 7400 C CA . ASN B 1 441 ? -1.191 31.891 13.391 1 97.81 441 ASN B CA 1
ATOM 7401 C C . ASN B 1 441 ? -1.583 30.844 14.438 1 97.81 441 ASN B C 1
ATOM 7403 O O . ASN B 1 441 ? -0.825 29.906 14.703 1 97.81 441 ASN B O 1
ATOM 7407 N N . PRO B 1 442 ? -2.75 31.078 15.039 1 97.12 442 PRO B N 1
ATOM 7408 C CA . PRO B 1 442 ? -3.223 30.047 15.953 1 97.12 442 PRO B CA 1
ATOM 7409 C C . PRO B 1 442 ? -3.266 28.656 15.297 1 97.12 442 PRO B C 1
ATOM 7411 O O . PRO B 1 442 ? -3.654 28.531 14.133 1 97.12 442 PRO B O 1
ATOM 7414 N N . VAL B 1 443 ? -2.756 27.703 16.031 1 98 443 VAL B N 1
ATOM 7415 C CA . VAL B 1 443 ? -2.906 26.312 15.602 1 98 443 VAL B CA 1
ATOM 7416 C C . VAL B 1 443 ? -4.309 25.812 15.953 1 98 443 VAL B C 1
ATOM 7418 O O . VAL B 1 443 ? -4.508 25.203 17 1 98 443 VAL B O 1
ATOM 7421 N N . GLN B 1 444 ? -5.195 25.969 15.016 1 98.31 444 GLN B N 1
ATOM 7422 C CA . GLN B 1 444 ? -6.602 25.688 15.281 1 98.31 444 GLN B CA 1
ATOM 7423 C C . GLN B 1 444 ? -6.867 24.172 15.305 1 98.31 444 GLN B C 1
ATOM 7425 O O . GLN B 1 444 ? -7.77 23.703 16 1 98.31 444 GLN B O 1
ATOM 7430 N N . GLY B 1 445 ? -6.137 23.453 14.523 1 98.19 445 GLY B N 1
ATOM 7431 C CA . GLY B 1 445 ? -6.289 22.016 14.398 1 98.19 445 GLY B CA 1
ATOM 7432 C C . GLY B 1 445 ? -5.059 21.328 13.836 1 98.19 445 GLY B C 1
ATOM 7433 O O . GLY B 1 445 ? -3.963 21.891 13.859 1 98.19 445 GLY B O 1
ATOM 7434 N N . ALA B 1 446 ? -5.234 20.062 13.461 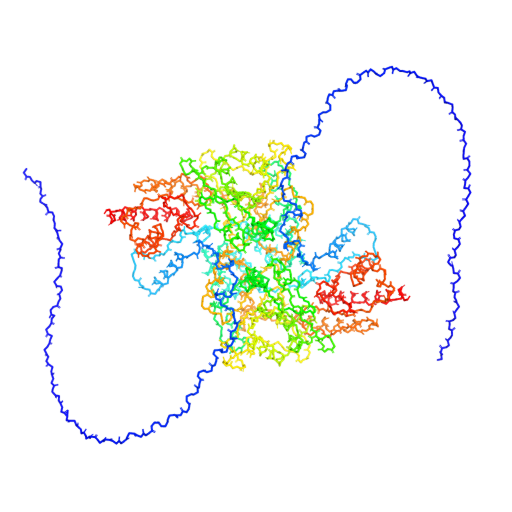1 97.88 446 ALA B N 1
ATOM 7435 C CA . ALA B 1 446 ? -4.18 19.219 12.914 1 97.88 446 ALA B CA 1
ATOM 7436 C C . ALA B 1 446 ? -3.068 19 13.938 1 97.88 446 ALA B C 1
ATOM 7438 O O . ALA B 1 446 ? -3.342 18.719 15.109 1 97.88 446 ALA B O 1
ATOM 7439 N N . MET B 1 447 ? -1.851 18.938 13.453 1 97.62 447 MET B N 1
ATOM 7440 C CA . MET B 1 447 ? -0.755 18.594 14.359 1 97.62 447 MET B CA 1
ATOM 7441 C C . MET B 1 447 ? 0.477 19.438 14.062 1 97.62 447 MET B C 1
ATOM 7443 O O . MET B 1 447 ? 1.597 19.062 14.406 1 97.62 447 MET B O 1
ATOM 7447 N N . TYR B 1 448 ? 0.27 20.641 13.383 1 97.69 448 TYR B N 1
ATOM 7448 C CA . TYR B 1 448 ? 1.423 21.359 12.859 1 97.69 448 TYR B CA 1
ATOM 7449 C C . TYR B 1 448 ? 1.28 22.859 13.094 1 97.69 448 TYR B C 1
ATOM 7451 O O . TYR B 1 448 ? 0.165 23.375 13.203 1 97.69 448 TYR B O 1
ATOM 7459 N N . ALA B 1 449 ? 2.404 23.5 13.18 1 98.12 449 ALA B N 1
ATOM 7460 C CA . ALA B 1 449 ? 2.523 24.953 13.086 1 98.12 449 ALA B CA 1
ATOM 7461 C C . ALA B 1 449 ? 3.363 25.359 11.883 1 98.12 449 ALA B C 1
ATOM 7463 O O . ALA B 1 449 ? 4.293 24.641 11.5 1 98.12 449 ALA B O 1
ATOM 7464 N N . PHE B 1 450 ? 3.004 26.438 11.297 1 98.62 450 PHE B N 1
ATOM 7465 C CA . PHE B 1 450 ? 3.689 26.953 10.117 1 98.62 450 PHE B CA 1
ATOM 7466 C C . PHE B 1 450 ? 4.039 28.438 10.312 1 98.62 450 PHE B C 1
ATOM 7468 O O . PHE B 1 450 ? 3.561 29.297 9.57 1 98.62 450 PHE B O 1
ATOM 7475 N N . PRO B 1 451 ? 4.891 28.766 11.227 1 98.75 451 PRO B N 1
ATOM 7476 C CA . PRO B 1 451 ? 5.223 30.156 11.547 1 98.75 451 PRO B CA 1
ATOM 7477 C C . PRO B 1 451 ? 6.02 30.844 10.438 1 98.75 451 PRO B C 1
ATOM 7479 O O . PRO B 1 451 ? 6.824 30.188 9.758 1 98.75 451 PRO B O 1
ATOM 7482 N N . ARG B 1 452 ? 5.789 32.031 10.281 1 98.62 452 ARG B N 1
ATOM 7483 C CA . ARG B 1 452 ? 6.605 32.906 9.438 1 98.62 452 ARG B CA 1
ATOM 7484 C C . ARG B 1 452 ? 7.785 33.469 10.219 1 98.62 452 ARG B C 1
ATOM 7486 O O . ARG B 1 452 ? 7.621 33.906 11.359 1 98.62 452 ARG B O 1
ATOM 7493 N N . VAL B 1 453 ? 8.945 33.438 9.586 1 98.62 453 VAL B N 1
ATOM 7494 C CA . VAL B 1 453 ? 10.133 33.969 10.242 1 98.62 453 VAL B CA 1
ATOM 7495 C C . VAL B 1 453 ? 10.727 35.094 9.375 1 98.62 453 VAL B C 1
ATOM 7497 O O . VAL B 1 453 ? 10.742 34.969 8.148 1 98.62 453 VAL B O 1
ATOM 7500 N N . HIS B 1 454 ? 11.102 36.062 10.055 1 97.81 454 HIS B N 1
ATOM 7501 C CA . HIS B 1 454 ? 11.852 37.125 9.367 1 97.81 454 HIS B CA 1
ATOM 7502 C C . HIS B 1 454 ? 13.312 36.719 9.188 1 97.81 454 HIS B C 1
ATOM 7504 O O . HIS B 1 454 ? 14 36.438 10.164 1 97.81 454 HIS B O 1
ATOM 7510 N N . ILE B 1 455 ? 13.75 36.75 7.992 1 98.31 455 ILE B N 1
ATOM 7511 C CA . ILE B 1 455 ? 15.148 36.469 7.68 1 98.31 455 ILE B CA 1
ATOM 7512 C C . ILE B 1 455 ? 15.828 37.719 7.148 1 98.31 455 ILE B C 1
ATOM 7514 O O . ILE B 1 455 ? 15.438 38.25 6.102 1 98.31 455 ILE B O 1
ATOM 7518 N N . PRO B 1 456 ? 16.859 38.188 7.863 1 97.75 456 PRO B N 1
ATOM 7519 C CA . PRO B 1 456 ? 17.531 39.406 7.457 1 97.75 456 PRO B CA 1
ATOM 7520 C C . PRO B 1 456 ? 18.141 39.312 6.059 1 97.75 456 PRO B C 1
ATOM 7522 O O . PRO B 1 456 ? 18.547 38.25 5.633 1 97.75 456 PRO B O 1
ATOM 7525 N N . PRO B 1 457 ? 18.312 40.438 5.387 1 97.62 457 PRO B N 1
ATOM 7526 C CA . PRO B 1 457 ? 18.859 40.469 4.023 1 97.62 457 PRO B CA 1
ATOM 7527 C C . PRO B 1 457 ? 20.25 39.844 3.922 1 97.62 457 PRO B C 1
ATOM 7529 O O . PRO B 1 457 ? 20.562 39.188 2.928 1 97.62 457 PRO B O 1
ATOM 7532 N N . ARG B 1 458 ? 21 40.062 4.91 1 98.19 458 ARG B N 1
ATOM 7533 C CA . ARG B 1 458 ? 22.344 39.469 4.891 1 98.19 458 ARG B CA 1
ATOM 7534 C C . ARG B 1 458 ? 22.297 37.969 4.914 1 98.19 458 ARG B C 1
ATOM 7536 O O . ARG B 1 458 ? 23.125 37.281 4.297 1 98.19 458 ARG B O 1
ATOM 7543 N N . ALA B 1 459 ? 21.391 37.438 5.648 1 98.31 459 ALA B N 1
ATOM 7544 C CA . ALA B 1 459 ? 21.203 36 5.688 1 98.31 459 ALA B CA 1
ATOM 7545 C C . ALA B 1 459 ? 20.688 35.469 4.352 1 98.31 459 ALA B C 1
ATOM 7547 O O . ALA B 1 459 ? 21.062 34.375 3.916 1 98.31 459 ALA B O 1
ATOM 7548 N N . VAL B 1 460 ? 19.812 36.188 3.717 1 98.19 460 VAL B N 1
ATOM 7549 C CA . VAL B 1 460 ? 19.312 35.844 2.396 1 98.19 460 VAL B CA 1
ATOM 7550 C C . VAL B 1 460 ? 20.469 35.781 1.395 1 98.19 460 VAL B C 1
ATOM 7552 O O . VAL B 1 460 ? 20.562 34.844 0.592 1 98.19 460 VAL B O 1
ATOM 7555 N N . ALA B 1 461 ? 21.312 36.781 1.473 1 97.81 461 ALA B N 1
ATOM 7556 C CA . ALA B 1 461 ? 22.469 36.844 0.582 1 97.81 461 ALA B CA 1
ATOM 7557 C C . ALA B 1 461 ? 23.406 35.656 0.816 1 97.81 461 ALA B C 1
ATOM 7559 O O . ALA B 1 461 ? 23.953 35.094 -0.135 1 97.81 461 ALA B O 1
ATOM 7560 N N . GLU B 1 462 ? 23.625 35.344 2.021 1 97.94 462 GLU B N 1
ATOM 7561 C CA . GLU B 1 462 ? 24.469 34.219 2.354 1 97.94 462 GLU B CA 1
ATOM 7562 C C . GLU B 1 462 ? 23.875 32.906 1.831 1 97.94 462 GLU B C 1
ATOM 7564 O O . GLU B 1 462 ? 24.609 32.062 1.314 1 97.94 462 GLU B O 1
ATOM 7569 N N . ALA B 1 463 ? 22.594 32.719 2.064 1 98 463 ALA B N 1
ATOM 7570 C CA . ALA B 1 463 ? 21.906 31.531 1.537 1 98 463 ALA B CA 1
ATOM 7571 C C . ALA B 1 463 ? 22.109 31.406 0.03 1 98 463 ALA B C 1
ATOM 7573 O O . ALA B 1 463 ? 22.453 30.344 -0.471 1 98 463 ALA B O 1
ATOM 7574 N N . GLN B 1 464 ? 21.969 32.469 -0.654 1 97.12 464 GLN B N 1
ATOM 7575 C CA . GLN B 1 464 ? 22.125 32.531 -2.104 1 97.12 464 GLN B CA 1
ATOM 7576 C C . GLN B 1 464 ? 23.547 32.156 -2.51 1 97.12 464 GLN B C 1
ATOM 7578 O O . GLN B 1 464 ? 23.766 31.438 -3.479 1 97.12 464 GLN B O 1
ATOM 7583 N N . ALA B 1 465 ? 24.453 32.688 -1.812 1 97.44 465 ALA B N 1
ATOM 7584 C CA . ALA B 1 465 ? 25.859 32.438 -2.088 1 97.44 465 ALA B CA 1
ATOM 7585 C C . ALA B 1 465 ? 26.172 30.938 -1.948 1 97.44 465 ALA B C 1
ATOM 7587 O O . ALA B 1 465 ? 27.047 30.406 -2.645 1 97.44 465 ALA B O 1
ATOM 7588 N N . ARG B 1 466 ? 25.422 30.344 -1.152 1 96.62 466 ARG B N 1
ATOM 7589 C CA . ARG B 1 466 ? 25.625 28.906 -0.903 1 96.62 466 ARG B CA 1
ATOM 7590 C C . ARG B 1 466 ? 24.703 28.062 -1.785 1 96.62 466 ARG B C 1
ATOM 7592 O O . ARG B 1 466 ? 24.688 26.844 -1.674 1 96.62 466 ARG B O 1
ATOM 7599 N N . GLY B 1 467 ? 23.859 28.734 -2.561 1 95.38 467 GLY B N 1
ATOM 7600 C CA . GLY B 1 467 ? 22.938 28.016 -3.441 1 95.38 467 GLY B CA 1
ATOM 7601 C C . GLY B 1 467 ? 21.734 27.453 -2.717 1 95.38 467 GLY B C 1
ATOM 7602 O O . GLY B 1 467 ? 21.156 26.453 -3.148 1 95.38 467 GLY B O 1
ATOM 7603 N N . LEU B 1 468 ? 21.406 28.016 -1.596 1 96.44 468 LEU B N 1
ATOM 7604 C CA . LEU B 1 468 ? 20.281 27.547 -0.791 1 96.44 468 LEU B CA 1
ATOM 7605 C C . LEU B 1 468 ? 19.156 28.578 -0.791 1 96.44 468 LEU B C 1
ATOM 7607 O O . LEU B 1 468 ? 19.406 29.781 -0.966 1 96.44 468 LEU B O 1
ATOM 7611 N N . LEU B 1 469 ? 17.969 28.109 -0.604 1 96.62 469 LEU B N 1
ATOM 7612 C CA . LEU B 1 469 ? 16.875 29.016 -0.289 1 96.62 469 LEU B CA 1
ATOM 7613 C C . LEU B 1 469 ? 17 29.562 1.128 1 96.62 469 LEU B C 1
ATOM 7615 O O . LEU B 1 469 ? 17.516 28.875 2.018 1 96.62 469 LEU B O 1
ATOM 7619 N N . PRO B 1 470 ? 16.516 30.719 1.373 1 98.06 470 PRO B N 1
ATOM 7620 C CA . PRO B 1 470 ? 16.703 31.359 2.68 1 98.06 470 PRO B CA 1
ATOM 7621 C C . PRO B 1 470 ? 16.125 30.531 3.826 1 98.06 470 PRO B C 1
ATOM 7623 O O . PRO B 1 470 ? 16.75 30.406 4.879 1 98.06 470 PRO B O 1
ATOM 7626 N N . ASP B 1 471 ? 14.969 30.031 3.652 1 98 471 ASP B N 1
ATOM 7627 C CA . ASP B 1 471 ? 14.359 29.266 4.73 1 98 471 ASP B CA 1
ATOM 7628 C C . ASP B 1 471 ? 15.094 27.938 4.938 1 98 471 ASP B C 1
ATOM 7630 O O . ASP B 1 471 ? 15.18 27.438 6.062 1 98 471 ASP B O 1
ATOM 7634 N N . MET B 1 472 ? 15.578 27.328 3.891 1 97.44 472 MET B N 1
ATOM 7635 C CA . MET B 1 472 ? 16.406 26.141 4.027 1 97.44 472 MET B CA 1
ATOM 7636 C C . MET B 1 472 ? 17.672 26.453 4.812 1 97.44 472 MET B C 1
ATOM 7638 O O . MET B 1 472 ? 18.078 25.672 5.691 1 97.44 472 MET B O 1
ATOM 7642 N N . PHE B 1 473 ? 18.344 27.531 4.492 1 97.81 473 PHE B N 1
ATOM 7643 C CA . PHE B 1 473 ? 19.531 27.969 5.211 1 97.81 473 PHE B CA 1
ATOM 7644 C C . PHE B 1 473 ? 19.234 28.156 6.695 1 97.81 473 PHE B C 1
ATOM 7646 O O . PHE B 1 473 ? 19.969 27.672 7.551 1 97.81 473 PHE B O 1
ATOM 7653 N N . TYR B 1 474 ? 18.188 28.812 6.965 1 98.56 474 TYR B N 1
ATOM 7654 C CA . TYR B 1 474 ? 17.734 29.062 8.32 1 98.56 474 TYR B CA 1
ATOM 7655 C C . TYR B 1 474 ? 17.531 27.75 9.078 1 98.56 474 TYR B C 1
ATOM 7657 O O . TYR B 1 474 ? 18.031 27.594 10.195 1 98.56 474 TYR B O 1
ATOM 7665 N N . CYS B 1 475 ? 16.797 26.797 8.461 1 98.19 475 CYS B N 1
ATOM 7666 C CA . CYS B 1 475 ? 16.469 25.531 9.102 1 98.19 475 CYS B CA 1
ATOM 7667 C C . CYS B 1 475 ? 17.719 24.688 9.312 1 98.19 475 CYS B C 1
ATOM 7669 O O . CYS B 1 475 ? 17.828 23.984 10.32 1 98.19 475 CYS B O 1
ATOM 7671 N N . LEU B 1 476 ? 18.625 24.766 8.344 1 97.56 476 LEU B N 1
ATOM 7672 C CA . LEU B 1 476 ? 19.875 24.047 8.492 1 97.56 476 LEU B CA 1
ATOM 7673 C C . LEU B 1 476 ? 20.672 24.578 9.672 1 97.56 476 LEU B C 1
ATOM 7675 O O . LEU B 1 476 ? 21.25 23.812 10.445 1 97.56 476 LEU B O 1
ATOM 7679 N N . GLN B 1 477 ? 20.734 25.875 9.781 1 97.81 477 GLN B N 1
ATOM 7680 C CA . GLN B 1 477 ? 21.438 26.484 10.906 1 97.81 477 GLN B CA 1
ATOM 7681 C C . GLN B 1 477 ? 20.781 26.109 12.234 1 97.81 477 GLN B C 1
ATOM 7683 O O . GLN B 1 477 ? 21.469 25.859 13.219 1 97.81 477 GLN B O 1
ATOM 7688 N N . LEU B 1 478 ? 19.516 26.156 12.227 1 98.44 478 LEU B N 1
ATOM 7689 C CA . LEU B 1 478 ? 18.781 25.75 13.422 1 98.44 478 LEU B CA 1
ATOM 7690 C C . LEU B 1 478 ? 19.156 24.328 13.828 1 98.44 478 LEU B C 1
ATOM 7692 O O . LEU B 1 478 ? 19.422 24.062 15.008 1 98.44 478 LEU B O 1
ATOM 7696 N N . LEU B 1 479 ? 19.125 23.391 12.859 1 97.88 479 LEU B N 1
ATOM 7697 C CA . LEU B 1 479 ? 19.484 22 13.109 1 97.88 479 LEU B CA 1
ATOM 7698 C C . LEU B 1 479 ? 20.891 21.891 13.672 1 97.88 479 LEU B C 1
ATOM 7700 O O . LEU B 1 479 ? 21.109 21.234 14.695 1 97.88 479 LEU B O 1
ATOM 7704 N N . GLU B 1 480 ? 21.828 22.609 13.055 1 97 480 GLU B N 1
ATOM 7705 C CA . GLU B 1 480 ? 23.234 22.5 13.422 1 97 480 GLU B CA 1
ATOM 7706 C C . GLU B 1 480 ? 23.5 23.078 14.812 1 97 480 GLU B C 1
ATOM 7708 O O . GLU B 1 480 ? 24.375 22.609 15.531 1 97 480 GLU B O 1
ATOM 7713 N N . GLU B 1 481 ? 22.734 24.047 15.148 1 97 481 GLU B N 1
ATOM 7714 C CA . GLU B 1 481 ? 23.016 24.766 16.391 1 97 481 GLU B CA 1
ATOM 7715 C C . GLU B 1 481 ? 22.234 24.172 17.547 1 97 481 GLU B C 1
ATOM 7717 O O . GLU B 1 481 ? 22.641 24.297 18.703 1 97 481 GLU B O 1
ATOM 7722 N N . THR B 1 482 ? 21.125 23.562 17.266 1 97.62 482 THR B N 1
ATOM 7723 C CA . THR B 1 482 ? 20.25 23.219 18.391 1 97.62 482 THR B CA 1
ATOM 7724 C C . THR B 1 482 ? 19.859 21.75 18.344 1 97.62 482 THR B C 1
ATOM 7726 O O . THR B 1 482 ? 19.359 21.203 19.312 1 97.62 482 THR B O 1
ATOM 7729 N N . GLY B 1 483 ? 20.047 21.078 17.203 1 96.94 483 GLY B N 1
ATOM 7730 C CA . GLY B 1 483 ? 19.625 19.703 17.031 1 96.94 483 GLY B CA 1
ATOM 7731 C C . GLY B 1 483 ? 18.156 19.578 16.703 1 96.94 483 GLY B C 1
ATOM 7732 O O . GLY B 1 483 ? 17.609 18.469 16.688 1 96.94 483 GLY B O 1
ATOM 7733 N N . ILE B 1 484 ? 17.5 20.688 16.469 1 97.44 484 ILE B N 1
ATOM 7734 C CA . ILE B 1 484 ? 16.078 20.656 16.156 1 97.44 484 ILE B CA 1
ATOM 7735 C C . ILE B 1 484 ? 15.867 20.594 14.648 1 97.44 484 ILE B C 1
ATOM 7737 O O . ILE B 1 484 ? 16.359 21.453 13.914 1 97.44 484 ILE B O 1
ATOM 7741 N N . CYS B 1 485 ? 15.133 19.547 14.211 1 96.56 485 CYS B N 1
ATOM 7742 C CA . CYS B 1 485 ? 14.883 19.328 12.789 1 96.56 485 CYS B CA 1
ATOM 7743 C C . CYS B 1 485 ? 13.469 19.766 12.414 1 96.56 485 CYS B C 1
ATOM 7745 O O . CYS B 1 485 ? 12.492 19.156 12.859 1 96.56 485 CYS B O 1
ATOM 7747 N N . VAL B 1 486 ? 13.32 20.797 11.656 1 97.44 486 VAL B N 1
ATOM 7748 C CA . VAL B 1 486 ? 12.055 21.266 11.109 1 97.44 486 VAL B CA 1
ATOM 7749 C C . VAL B 1 486 ? 12.148 21.344 9.586 1 97.44 486 VAL B C 1
ATOM 7751 O O . VAL B 1 486 ? 13.234 21.203 9.016 1 97.44 486 VAL B O 1
ATOM 7754 N N . VAL B 1 487 ? 11 21.516 8.898 1 96.62 487 VAL B N 1
ATOM 7755 C CA . VAL B 1 487 ? 10.992 21.484 7.438 1 96.62 487 VAL B CA 1
ATOM 7756 C C . VAL B 1 487 ? 10.789 22.906 6.902 1 96.62 487 VAL B C 1
ATOM 7758 O O . VAL B 1 487 ? 9.844 23.594 7.281 1 96.62 487 VAL B O 1
ATOM 7761 N N . PRO B 1 488 ? 11.711 23.359 6.008 1 97.44 488 PRO B N 1
ATOM 7762 C CA . PRO B 1 488 ? 11.555 24.703 5.441 1 97.44 488 PRO B CA 1
ATOM 7763 C C . PRO B 1 488 ? 10.242 24.875 4.688 1 97.44 488 PRO B C 1
ATOM 7765 O O . PRO B 1 488 ? 9.789 23.938 4.008 1 97.44 488 PRO B O 1
ATOM 7768 N N . GLY B 1 489 ? 9.688 26.031 4.754 1 97.62 489 GLY B N 1
ATOM 7769 C CA . GLY B 1 489 ? 8.406 26.328 4.141 1 97.62 489 GLY B CA 1
ATOM 7770 C C . GLY B 1 489 ? 8.414 26.172 2.633 1 97.62 489 GLY B C 1
ATOM 7771 O O . GLY B 1 489 ? 7.383 25.844 2.033 1 97.62 489 GLY B O 1
ATOM 7772 N N . SER B 1 490 ? 9.539 26.344 2.01 1 96.06 490 SER B N 1
ATOM 7773 C CA . SER B 1 490 ? 9.656 26.203 0.562 1 96.06 490 SER B CA 1
ATOM 7774 C C . SER B 1 490 ? 9.289 24.797 0.108 1 96.06 490 SER B C 1
ATOM 7776 O O . SER B 1 490 ? 8.82 24.609 -1.016 1 96.06 490 SER B O 1
ATOM 7778 N N . GLY B 1 491 ? 9.43 23.859 0.99 1 94.06 491 GLY B N 1
ATOM 7779 C CA . GLY B 1 491 ? 9.055 22.5 0.666 1 94.06 491 GLY B CA 1
ATOM 7780 C C . GLY B 1 491 ? 7.559 22.312 0.516 1 94.06 491 GLY B C 1
ATOM 7781 O O . GLY B 1 491 ? 7.105 21.328 -0.084 1 94.06 491 GLY B O 1
ATOM 7782 N N . PHE B 1 492 ? 6.812 23.188 1.01 1 97.06 492 PHE B N 1
ATOM 7783 C CA . PHE B 1 492 ? 5.355 23.156 0.964 1 97.06 492 PHE B CA 1
ATOM 7784 C C . PHE B 1 492 ? 4.816 24.203 0.001 1 97.06 492 PHE B C 1
ATOM 7786 O O . PHE B 1 492 ? 3.617 24.234 -0.282 1 97.06 492 PHE B O 1
ATOM 7793 N N . GLY B 1 493 ? 5.688 24.984 -0.505 1 96 493 GLY B N 1
ATOM 7794 C CA . GLY B 1 493 ? 5.262 26.219 -1.161 1 96 493 GLY B CA 1
ATOM 7795 C C . GLY B 1 493 ? 4.906 27.328 -0.187 1 96 493 GLY B C 1
ATOM 7796 O O . GLY B 1 493 ? 4.527 27.047 0.955 1 96 493 GLY B O 1
ATOM 7797 N N . GLN B 1 494 ? 5.125 28.5 -0.588 1 97.19 494 GLN B N 1
ATOM 7798 C CA . GLN B 1 494 ? 4.836 29.688 0.224 1 97.19 494 GLN B CA 1
ATOM 7799 C C . GLN B 1 494 ? 4.742 30.938 -0.639 1 97.19 494 GLN B C 1
ATOM 7801 O O . GLN B 1 494 ? 5.18 30.938 -1.791 1 97.19 494 GLN B O 1
ATOM 7806 N N . LYS B 1 495 ? 4.07 31.875 -0.151 1 96.62 495 LYS B N 1
ATOM 7807 C CA . LYS B 1 495 ? 3.967 33.156 -0.865 1 96.62 495 LYS B CA 1
ATOM 7808 C C . LYS B 1 495 ? 5.344 33.75 -1.108 1 96.62 495 LYS B C 1
ATOM 7810 O O . LYS B 1 495 ? 6.211 33.719 -0.234 1 96.62 495 LYS B O 1
ATOM 7815 N N . ASP B 1 496 ? 5.492 34.375 -2.268 1 94.94 496 ASP B N 1
ATOM 7816 C CA . ASP B 1 496 ? 6.762 35.031 -2.613 1 94.94 496 ASP B CA 1
ATOM 7817 C C . ASP B 1 496 ? 7.156 36.062 -1.574 1 94.94 496 ASP B C 1
ATOM 7819 O O . ASP B 1 496 ? 6.316 36.844 -1.12 1 94.94 496 ASP B O 1
ATOM 7823 N N . GLY B 1 497 ? 8.383 35.969 -1.166 1 94 497 GLY B N 1
ATOM 7824 C CA . GLY B 1 497 ? 8.906 36.938 -0.234 1 94 497 GLY B CA 1
ATOM 7825 C C . GLY B 1 497 ? 8.703 36.562 1.219 1 94 497 GLY B C 1
ATOM 7826 O O . GLY B 1 497 ? 9.156 37.25 2.123 1 94 497 GLY B O 1
ATOM 7827 N N . THR B 1 498 ? 8.047 35.5 1.452 1 97.38 498 THR B N 1
ATOM 7828 C CA . THR B 1 498 ? 7.859 35.031 2.824 1 97.38 498 THR B CA 1
ATOM 7829 C C . THR B 1 498 ? 8.688 33.75 3.086 1 97.38 498 THR B C 1
ATOM 7831 O O . THR B 1 498 ? 9.047 33.062 2.15 1 97.38 498 THR B O 1
ATOM 7834 N N . HIS B 1 499 ? 9.047 33.562 4.336 1 98.5 499 HIS B N 1
ATOM 7835 C CA . HIS B 1 499 ? 9.805 32.406 4.773 1 98.5 499 HIS B CA 1
ATOM 7836 C C . HIS B 1 499 ? 9.156 31.75 5.984 1 98.5 499 HIS B C 1
ATOM 7838 O O . HIS B 1 499 ? 8.742 32.438 6.922 1 98.5 499 HIS B O 1
ATOM 7844 N N . HIS B 1 500 ? 9.008 30.484 5.883 1 98.75 500 HIS B N 1
ATOM 7845 C CA . HIS B 1 500 ? 8.352 29.703 6.938 1 98.75 500 HIS B CA 1
ATOM 7846 C C . HIS B 1 500 ? 9.125 28.438 7.254 1 98.75 500 HIS B C 1
ATOM 7848 O O . HIS B 1 500 ? 10.094 28.094 6.562 1 98.75 500 HIS B O 1
ATOM 7854 N N . PHE B 1 501 ? 8.781 27.812 8.289 1 98.25 501 PHE B N 1
ATOM 7855 C CA . PHE B 1 501 ? 9.062 26.406 8.508 1 98.25 501 PHE B CA 1
ATOM 7856 C C . PHE B 1 501 ? 7.855 25.688 9.102 1 98.25 501 PHE B C 1
ATOM 7858 O O . PHE B 1 501 ? 6.961 26.328 9.656 1 98.25 501 PHE B O 1
ATOM 7865 N N . ARG B 1 502 ? 7.75 24.359 8.867 1 98.06 502 ARG B N 1
ATOM 7866 C CA . ARG B 1 502 ? 6.734 23.531 9.508 1 98.06 502 ARG B CA 1
ATOM 7867 C C . ARG B 1 502 ? 7.328 22.734 10.672 1 98.06 502 ARG B C 1
ATOM 7869 O O . ARG B 1 502 ? 8.414 22.172 10.555 1 98.06 502 ARG B O 1
ATOM 7876 N N . MET B 1 503 ? 6.668 22.734 11.75 1 97.31 503 MET B N 1
ATOM 7877 C CA . MET B 1 503 ? 7.035 21.875 12.875 1 97.31 503 MET B CA 1
ATOM 7878 C C . MET B 1 503 ? 5.805 21.188 13.461 1 97.31 503 MET B C 1
ATOM 7880 O O . MET B 1 503 ? 4.695 21.719 13.375 1 97.31 503 MET B O 1
ATOM 7884 N N . THR B 1 504 ? 5.961 20.047 14.039 1 97.31 504 THR B N 1
ATOM 7885 C CA . THR B 1 504 ? 4.871 19.344 14.703 1 97.31 504 THR B CA 1
ATOM 7886 C C . THR B 1 504 ? 4.691 19.859 16.125 1 97.31 504 THR B C 1
ATOM 7888 O O . THR B 1 504 ? 5.617 20.422 16.719 1 97.31 504 THR B O 1
ATOM 7891 N N . ILE B 1 505 ? 3.594 19.656 16.703 1 97.88 505 ILE B N 1
ATOM 7892 C CA . ILE B 1 505 ? 3.318 19.984 18.094 1 97.88 505 ILE B CA 1
ATOM 7893 C C . ILE B 1 505 ? 3.271 18.703 18.938 1 97.88 505 ILE B C 1
ATOM 7895 O O . ILE B 1 505 ? 2.662 18.688 20 1 97.88 505 ILE B O 1
ATOM 7899 N N . LEU B 1 506 ? 3.871 17.641 18.5 1 97.12 506 LEU B N 1
ATOM 7900 C CA . LEU B 1 506 ? 3.643 16.281 18.969 1 97.12 506 LEU B CA 1
ATOM 7901 C C . LEU B 1 506 ? 4.504 15.977 20.188 1 97.12 506 LEU B C 1
ATOM 7903 O O . LEU B 1 506 ? 4.117 15.18 21.047 1 97.12 506 LEU B O 1
ATOM 7907 N N . PRO B 1 507 ? 5.711 16.562 20.391 1 95.56 507 PRO B N 1
ATOM 7908 C CA . PRO B 1 507 ? 6.512 16.203 21.562 1 95.56 507 PRO B CA 1
ATOM 7909 C C . PRO B 1 507 ? 5.754 16.406 22.875 1 95.56 507 PRO B C 1
ATOM 7911 O O . PRO B 1 507 ? 4.848 17.234 22.938 1 95.56 507 PRO B O 1
ATOM 7914 N N . PRO B 1 508 ? 6.188 15.625 23.859 1 94.81 508 PRO B N 1
ATOM 7915 C CA . PRO B 1 508 ? 5.582 15.867 25.172 1 94.81 508 PRO B CA 1
ATOM 7916 C C . PRO B 1 508 ? 5.68 17.328 25.594 1 94.81 508 PRO B C 1
ATOM 7918 O O . PRO B 1 508 ? 6.637 18.016 25.25 1 94.81 508 PRO B O 1
ATOM 7921 N N . GLU B 1 509 ? 4.73 17.75 26.344 1 95.75 509 GLU B N 1
ATOM 7922 C CA . GLU B 1 509 ? 4.559 19.172 26.672 1 95.75 509 GLU B CA 1
ATOM 7923 C C . GLU B 1 509 ? 5.848 19.766 27.203 1 95.75 509 GLU B C 1
ATOM 7925 O O . GLU B 1 509 ? 6.25 20.859 26.797 1 95.75 509 GLU B O 1
ATOM 7930 N N . GLU B 1 510 ? 6.52 19.062 28.125 1 95.31 510 GLU B N 1
ATOM 7931 C CA . GLU B 1 510 ? 7.75 19.578 28.719 1 95.31 510 GLU B CA 1
ATOM 7932 C C . GLU B 1 510 ? 8.859 19.688 27.672 1 95.31 510 GLU B C 1
ATOM 7934 O O . GLU B 1 510 ? 9.586 20.688 27.625 1 95.31 510 GLU B O 1
ATOM 7939 N N . LYS B 1 511 ? 8.945 18.719 26.875 1 94.75 511 LYS B N 1
ATOM 7940 C CA . LYS B 1 511 ? 9.938 18.719 25.797 1 94.75 511 LYS B CA 1
ATOM 7941 C C . LYS B 1 511 ? 9.617 19.781 24.75 1 94.75 511 LYS B C 1
ATOM 7943 O O . LYS B 1 511 ? 10.523 20.391 24.188 1 94.75 511 LYS B O 1
ATOM 7948 N N . LEU B 1 512 ? 8.383 19.922 24.516 1 97.12 512 LEU B N 1
ATOM 7949 C CA . LEU B 1 512 ? 7.945 20.938 23.547 1 97.12 512 LEU B CA 1
ATOM 7950 C C . LEU B 1 512 ? 8.32 22.328 24.016 1 97.12 512 LEU B C 1
ATOM 7952 O O . LEU B 1 512 ? 8.766 23.172 23.219 1 97.12 512 LEU B O 1
ATOM 7956 N N . LYS B 1 513 ? 8.133 22.594 25.281 1 96.31 513 LYS B N 1
ATOM 7957 C CA . LYS B 1 513 ? 8.5 23.891 25.844 1 96.31 513 LYS B CA 1
ATOM 7958 C C . LYS B 1 513 ? 9.992 24.172 25.656 1 96.31 513 LYS B C 1
ATOM 7960 O O . LYS B 1 513 ? 10.391 25.266 25.281 1 96.31 513 LYS B O 1
ATOM 7965 N N . ILE B 1 514 ? 10.766 23.125 25.875 1 95.25 514 ILE B N 1
ATOM 7966 C CA . ILE B 1 514 ? 12.211 23.234 25.734 1 95.25 514 ILE B CA 1
ATOM 7967 C C . ILE B 1 514 ? 12.562 23.5 24.266 1 95.25 514 ILE B C 1
ATOM 7969 O O . ILE B 1 514 ? 13.375 24.375 23.969 1 95.25 514 ILE B O 1
ATOM 7973 N N . LEU B 1 515 ? 11.961 22.781 23.438 1 96.69 515 LEU B N 1
ATOM 7974 C CA . LEU B 1 515 ? 12.18 22.922 22 1 96.69 515 LEU B CA 1
ATOM 7975 C C . LEU B 1 515 ? 11.828 24.328 21.547 1 96.69 515 LEU B C 1
ATOM 7977 O O . LEU B 1 515 ? 12.617 24.969 20.844 1 96.69 515 LEU B O 1
ATOM 7981 N N . LEU B 1 516 ? 10.727 24.797 21.969 1 98.06 516 LEU B N 1
ATOM 7982 C CA . LEU B 1 516 ? 10.25 26.094 21.531 1 98.06 516 LEU B CA 1
ATOM 7983 C C . LEU B 1 516 ? 11.141 27.219 22.078 1 98.06 516 LEU B C 1
ATOM 7985 O O . LEU B 1 516 ? 11.383 28.203 21.406 1 98.06 516 LEU B O 1
ATOM 7989 N N . THR B 1 517 ? 11.57 27.047 23.234 1 97 517 THR B N 1
ATOM 7990 C CA . THR B 1 517 ? 12.492 28.016 23.812 1 97 517 THR B CA 1
ATOM 7991 C C . THR B 1 517 ? 13.797 28.078 23.016 1 97 517 THR B C 1
ATOM 7993 O O . THR B 1 517 ? 14.297 29.156 22.719 1 97 517 THR B O 1
ATOM 7996 N N . LYS B 1 518 ? 14.266 26.922 22.688 1 97.31 518 LYS B N 1
ATOM 7997 C CA . LYS B 1 518 ? 15.492 26.859 21.891 1 97.31 518 LYS B CA 1
ATOM 7998 C C . LYS B 1 518 ? 15.297 27.516 20.516 1 97.31 518 LYS B C 1
ATOM 8000 O O . LYS B 1 518 ? 16.203 28.188 20.016 1 97.31 518 LYS B O 1
ATOM 8005 N N . VAL B 1 519 ? 14.211 27.312 19.953 1 98.12 519 VAL B N 1
ATOM 8006 C CA . VAL B 1 519 ? 13.906 27.875 18.656 1 98.12 519 VAL B CA 1
ATOM 8007 C C . VAL B 1 519 ? 13.875 29.406 18.75 1 98.12 519 VAL B C 1
ATOM 8009 O O . VAL B 1 519 ? 14.438 30.094 17.891 1 98.12 519 VAL B O 1
ATOM 8012 N N . THR B 1 520 ? 13.203 29.906 19.75 1 97.62 520 THR B N 1
ATOM 8013 C CA . THR B 1 520 ? 13.062 31.344 19.891 1 97.62 520 THR B CA 1
ATOM 8014 C C . THR B 1 520 ? 14.406 32 20.234 1 97.62 520 THR B C 1
ATOM 8016 O O . THR B 1 520 ? 14.719 33.094 19.734 1 97.62 520 THR B O 1
ATOM 8019 N N . GLU B 1 521 ? 15.242 31.359 21.016 1 97.44 521 GLU B N 1
ATOM 8020 C CA . GLU B 1 521 ? 16.578 31.844 21.328 1 97.44 521 GLU B CA 1
ATOM 8021 C C . GLU B 1 521 ? 17.469 31.828 20.094 1 97.44 521 GLU B C 1
ATOM 8023 O O . GLU B 1 521 ? 18.234 32.781 19.859 1 97.44 521 GLU B O 1
ATOM 8028 N N . PHE B 1 522 ? 17.406 30.812 19.438 1 98.19 522 PHE B N 1
ATOM 8029 C CA . PHE B 1 522 ? 18.156 30.703 18.188 1 98.19 522 PHE B CA 1
ATOM 8030 C C . PHE B 1 522 ? 17.797 31.844 17.25 1 98.19 522 PHE B C 1
ATOM 8032 O O . PHE B 1 522 ? 18.688 32.469 16.641 1 98.19 522 PHE B O 1
ATOM 8039 N N . HIS B 1 523 ? 16.453 32.031 17.078 1 98.38 523 HIS B N 1
ATOM 8040 C CA . HIS B 1 523 ? 16.016 33.062 16.156 1 98.38 523 HIS B CA 1
ATOM 8041 C C . HIS B 1 523 ? 16.578 34.406 16.531 1 98.38 523 HIS B C 1
ATOM 8043 O O . HIS B 1 523 ? 17 35.188 15.664 1 98.38 523 HIS B O 1
ATOM 8049 N N . ALA B 1 524 ? 16.547 34.719 17.781 1 96.81 524 ALA B N 1
ATOM 8050 C CA . ALA B 1 524 ? 17.094 36 18.25 1 96.81 524 ALA B CA 1
ATOM 8051 C C . ALA B 1 524 ? 18.578 36.125 17.922 1 96.81 524 ALA B C 1
ATOM 8053 O O . ALA B 1 524 ? 19.031 37.156 17.422 1 96.81 524 ALA B O 1
ATOM 8054 N N . ARG B 1 525 ? 19.328 35.094 18.109 1 97 525 ARG B N 1
ATOM 8055 C CA . ARG B 1 525 ? 20.766 35.062 17.828 1 97 525 ARG B CA 1
ATOM 8056 C C . ARG B 1 525 ? 21.016 35.156 16.328 1 97 525 ARG B C 1
ATOM 8058 O O . ARG B 1 525 ? 21.922 35.875 15.891 1 97 525 ARG B O 1
ATOM 8065 N N . PHE B 1 526 ? 20.234 34.344 15.633 1 98.06 526 PHE B N 1
ATOM 8066 C CA . PHE B 1 526 ? 20.359 34.344 14.18 1 98.06 526 PHE B CA 1
ATOM 8067 C C . PHE B 1 526 ? 20.125 35.75 13.602 1 98.06 526 PHE B C 1
ATOM 8069 O O . PHE B 1 526 ? 20.875 36.188 12.734 1 98.06 526 PHE B O 1
ATOM 8076 N N . THR B 1 527 ? 19.109 36.375 14.102 1 97.31 527 THR B N 1
ATOM 8077 C CA . THR B 1 527 ? 18.766 37.719 13.648 1 97.31 527 THR B CA 1
ATOM 8078 C C . THR B 1 527 ? 19.859 38.719 14.008 1 97.31 527 THR B C 1
ATOM 8080 O O . THR B 1 527 ? 20.203 39.594 13.211 1 97.31 527 THR B O 1
ATOM 8083 N N . GLU B 1 528 ? 20.391 38.594 15.141 1 96.81 528 GLU B N 1
ATOM 8084 C CA . GLU B 1 528 ? 21.484 39.469 15.57 1 96.81 528 GLU B CA 1
ATOM 8085 C C . GLU B 1 528 ? 22.734 39.25 14.734 1 96.81 528 GLU B C 1
ATOM 8087 O O . GLU B 1 528 ? 23.406 40.219 14.328 1 96.81 528 GLU B O 1
ATOM 8092 N N . LEU B 1 529 ? 23 38.031 14.5 1 97.06 529 LEU B N 1
ATOM 8093 C CA . LEU B 1 529 ? 24.203 37.656 13.758 1 97.06 529 LEU B CA 1
ATOM 8094 C C . LEU B 1 529 ? 24.156 38.25 12.344 1 97.06 529 LEU B C 1
ATOM 8096 O O . LEU B 1 529 ? 25.203 38.625 11.805 1 97.06 529 LEU B O 1
ATOM 8100 N N . TYR B 1 530 ? 23.031 38.312 11.805 1 97.06 530 TYR B N 1
ATOM 8101 C CA . TYR B 1 530 ? 22.938 38.719 10.414 1 97.06 530 TYR B CA 1
ATOM 8102 C C . TYR B 1 530 ? 22.312 40.094 10.297 1 97.06 530 TYR B C 1
ATOM 8104 O O . TYR B 1 530 ? 21.812 40.469 9.227 1 97.06 530 TYR B O 1
ATOM 8112 N N . ALA B 1 531 ? 22.297 40.844 11.266 1 90.88 531 ALA B N 1
ATOM 8113 C CA . ALA B 1 531 ? 21.766 42.188 11.242 1 90.88 531 ALA B CA 1
ATOM 8114 C C . ALA B 1 531 ? 22.625 43.094 10.367 1 90.88 531 ALA B C 1
ATOM 8116 O O . ALA B 1 531 ? 23.844 42.906 10.258 1 90.88 531 ALA B O 1
#

Solvent-accessible surface area (backbone atoms only — not comparable to full-atom values): 56009 Å² total; per-residue (Å²): 142,85,82,78,96,71,88,83,82,80,76,77,72,79,88,75,88,84,74,88,80,80,81,82,86,77,86,77,84,86,89,76,86,70,77,79,75,74,82,73,74,78,65,82,71,76,67,80,70,72,82,68,74,75,51,55,80,38,70,84,65,26,13,63,36,59,70,63,42,57,50,48,80,72,24,70,64,49,53,47,48,52,50,52,46,52,40,48,75,73,63,52,88,60,89,43,93,55,66,46,72,30,47,58,87,39,35,17,45,37,61,50,72,73,53,64,66,57,27,51,22,50,18,32,44,49,26,57,74,51,66,79,44,86,91,66,55,68,62,39,46,50,53,23,51,54,55,27,70,63,26,36,58,53,27,50,31,11,55,49,48,30,51,36,44,62,70,40,29,44,33,42,19,50,35,47,19,69,74,58,74,42,89,52,58,37,90,37,35,34,45,24,53,16,36,63,44,45,53,51,52,50,47,50,48,54,43,28,62,82,55,99,44,34,20,24,36,35,33,46,28,48,28,53,44,58,57,58,24,50,30,27,60,63,60,37,42,77,41,66,29,66,43,35,66,93,60,59,46,38,76,50,67,69,47,49,51,53,46,48,63,61,42,61,76,68,29,45,73,42,32,39,44,46,58,42,24,15,56,43,54,0,26,60,63,49,67,68,52,51,50,52,50,51,51,51,26,50,72,69,14,28,30,36,38,38,40,32,42,22,58,75,25,67,50,36,87,91,62,59,82,67,57,67,68,48,53,36,50,73,74,31,68,82,42,48,68,57,45,30,37,35,44,30,31,36,38,32,36,54,66,54,17,26,40,5,41,25,10,17,30,30,40,53,40,62,63,46,70,69,40,47,52,50,50,51,52,59,42,41,64,64,43,39,44,37,37,65,12,48,51,52,41,32,40,72,36,54,55,70,44,92,89,40,84,55,21,65,61,47,52,51,52,44,51,50,46,49,50,50,46,35,52,31,28,53,49,51,26,53,60,47,48,70,32,89,56,34,47,38,62,68,31,26,13,38,59,26,39,51,32,37,44,70,74,44,67,56,44,40,51,51,17,49,75,69,73,38,54,47,36,48,43,50,36,50,50,42,27,73,60,53,25,42,37,48,35,32,21,72,52,28,39,62,62,88,94,60,38,30,35,33,34,43,49,57,48,47,67,72,57,38,53,52,51,51,49,52,51,50,52,46,50,54,50,54,45,60,73,31,101,140,70,85,71,82,84,78,85,80,85,82,80,80,78,85,86,80,84,76,92,80,82,91,87,80,83,86,81,86,86,88,78,84,73,81,78,80,75,80,76,73,76,65,82,69,76,68,78,69,69,81,65,74,75,51,55,79,38,70,84,64,26,13,63,35,59,70,62,42,58,48,48,81,72,25,70,66,49,53,49,48,52,50,51,46,51,40,50,74,72,63,52,88,60,91,45,92,55,67,46,71,30,48,56,88,39,36,18,46,37,62,50,71,72,53,64,65,57,26,51,23,48,17,33,44,50,26,57,73,51,66,79,45,86,90,63,56,67,61,39,47,51,53,21,51,55,54,27,69,63,26,35,59,54,26,51,31,10,55,48,48,31,50,36,42,62,69,41,29,43,33,42,19,51,35,46,19,69,75,58,75,42,89,51,59,39,90,37,35,34,45,24,52,15,37,64,46,45,52,49,52,50,46,50,47,55,43,28,62,81,55,100,45,34,20,23,36,34,33,47,27,48,28,54,44,59,58,58,25,49,29,27,59,62,62,36,43,79,41,69,30,65,43,34,67,94,60,59,46,37,77,51,66,67,47,50,50,52,46,48,63,61,40,62,76,68,28,44,73,42,33,39,45,46,56,42,25,17,56,42,54,0,26,62,61,49,67,68,53,53,51,52,49,53,51,50,28,49,71,70,15,28,30,35,39,37,40,32,41,21,58,74,26,67,50,35,87,91,61,60,83,67,58,67,67,48,53,36,50,73,72,31,66,83,42,45,67,56,46,31,36,34,44,29,31,36,39,30,37,55,64,56,17,25,40,4,42,24,9,17,32,31,40,52,41,59,62,46,68,68,40,47,53,49,50,52,52,60,42,40,65,63,43,38,45,36,37,65,11,48,52,52,41,30,41,72,36,54,56,69,44,92,90,40,83,56,21,67,61,47,51,51,53,43,51,50,45,49,51,50,47,34,52,32,26,52,50,51,26,52,58,46,45,69,32,91,58,34,48,39,64,68,32,26,13,38,58,26,40,51,32,36,44,68,75,44,68,55,45,42,51,51,16,49,75,70,74,38,52,48,35,49,41,51,38,50,50,43,26,73,60,53,26,42,38,48,35,33,22,74,54,31,38,62,62,88,95,61,36,28,35,34,33,42,49,56,48,48,65,72,56,38,54,53,51,50,49,51,51,50,51,46,48,54,51,52,48,61,73,31,101

Sequence (1062 aa):
MDLGRSGLRLLMARLCTTHVPAASQPRRPLASTQSPAPARGEGPGLEPGRPGRWGGLTVESMNPNVRAVEYAVRGPIVVRAEQVERELLQGMEKPFSEVIKANIGDAHAMGQRPITFLRQVLALCACPELLERDGFPEDAKQRAQRILQNCGGVSIGSYSASQGIACVREDVARFLERRDGIAANADDIYLCTGASEGVVTLLKLLVSNGGRVRSGVLIPIPQYPLYSAALSELGAEQLGYELDEGRGWALDVRELRRVLGRARRSCEPRALCVINPGNPTGQVQDRHSIEEVIEFAAEEGLFIIADEVYQDNVYAPGCQFHSFKKVLHDMGPEYEQTVQLASLHSTSKGFLGECGQRGGYMEVLNLPAGVKAELVKLVSVRLCPPVLGQATVDVLANPPELGEPSHSLYVQERDSVLRSLARKALLTAQLLNGTEGIACNPVQGAMYAFPRVHIPPRAVAEAQARGLLPDMFYCLQLLEETGICVVPGSGFGQKDGTHHFRMTILPPEEKLKILLTKVTEFHARFTELYAMDLGRSGLRLLMARLCTTHVPAASQPRRPLASTQSPAPARGEGPGLEPGRPGRWGGLTVESMNPNVRAVEYAVRGPIVVRAEQVERELLQGMEKPFSEVIKANIGDAHAMGQRPITFLRQVLALCACPELLERDGFPEDAKQRAQRILQNCGGVSIGSYSASQGIACVREDVARFLERRDGIAANADDIYLCTGASEGVVTLLKLLVSNGGRVRSGVLIPIPQYPLYSAALSELGAEQLGYELDEGRGWALDVRELRRVLGRARRSCEPRALCVINPGNPTGQVQDRHSIEEVIEFAAEEGLFIIADEVYQDNVYAPGCQFHSFKKVLHDMGPEYEQTVQLASLHSTSKGFLGECGQRGGYMEVLNLPAGVKAELVKLVSVRLCPPVLGQATVDVLANPPELGEPSHSLYVQERDSVLRSLARKALLTAQLLNGTEGIACNPVQGAMYAFPRVHIPPRAVAEAQARGLLPDMFYCLQLLEETGICVVPGSGFGQKDGTHHFRMTILPPEEKLKILLTKVTEFHARFTELYA